Protein AF-0000000069707428 (afdb_homodimer)

Structure (mmCIF, N/CA/C/O backbone):
data_AF-0000000069707428-model_v1
#
loop_
_entity.id
_entity.type
_entity.pdbx_description
1 polymer 'Uncharacterized protein'
#
loop_
_atom_site.group_PDB
_atom_site.id
_atom_site.type_symbol
_atom_site.label_atom_id
_atom_site.label_alt_id
_atom_site.label_comp_id
_atom_site.label_asym_id
_atom_site.label_entity_id
_atom_site.label_seq_id
_atom_site.pdbx_PDB_ins_code
_atom_site.Cartn_x
_atom_site.Cartn_y
_atom_site.Cartn_z
_atom_site.occupancy
_atom_site.B_iso_or_equiv
_atom_site.auth_seq_id
_atom_site.auth_comp_id
_atom_site.auth_asym_id
_atom_site.auth_atom_id
_atom_site.pdbx_PDB_model_num
ATOM 1 N N . MET A 1 1 ? 68.875 -2.529 43.781 1 22.25 1 MET A N 1
ATOM 2 C CA . MET A 1 1 ? 69.125 -1.331 44.562 1 22.25 1 MET A CA 1
ATOM 3 C C . MET A 1 1 ? 68 -0.33 44.406 1 22.25 1 MET A C 1
ATOM 5 O O . MET A 1 1 ? 67.812 0.544 45.25 1 22.25 1 MET A O 1
ATOM 9 N N . ILE A 1 2 ? 67.375 -0.264 43.25 1 23.52 2 ILE A N 1
ATOM 10 C CA . ILE A 1 2 ? 66.5 0.884 43 1 23.52 2 ILE A CA 1
ATOM 11 C C . ILE A 1 2 ? 65.25 0.774 43.844 1 23.52 2 ILE A C 1
ATOM 13 O O . ILE A 1 2 ? 64.312 1.614 43.719 1 23.52 2 ILE A O 1
ATOM 17 N N . ASP A 1 3 ? 64.938 -0.406 44.531 1 26.19 3 ASP A N 1
ATOM 18 C CA . ASP A 1 3 ? 63.781 -0.85 45.281 1 26.19 3 ASP A CA 1
ATOM 19 C C . ASP A 1 3 ? 63.531 0.03 46.5 1 26.19 3 ASP A C 1
ATOM 21 O O . ASP A 1 3 ? 62.531 -0.124 47.219 1 26.19 3 ASP A O 1
ATOM 25 N N . LEU A 1 4 ? 64.625 0.738 46.969 1 23.59 4 LEU A N 1
ATOM 26 C CA . LEU A 1 4 ? 64.688 1.21 48.344 1 23.59 4 LEU A CA 1
ATOM 27 C C . LEU A 1 4 ? 63.781 2.432 48.562 1 23.59 4 LEU A C 1
ATOM 29 O O . LEU A 1 4 ? 63.281 2.668 49.656 1 23.59 4 LEU A O 1
ATOM 33 N N . LEU A 1 5 ? 63.812 3.479 47.688 1 20.69 5 LEU A N 1
ATOM 34 C CA . LEU A 1 5 ? 63.625 4.844 48.188 1 20.69 5 LEU A CA 1
ATOM 35 C C . LEU A 1 5 ? 62.156 5.145 48.406 1 20.69 5 LEU A C 1
ATOM 37 O O . LEU A 1 5 ? 61.781 6.242 48.844 1 20.69 5 LEU A O 1
ATOM 41 N N . LEU A 1 6 ? 61.156 4.492 47.781 1 21.31 6 LEU A N 1
ATOM 42 C CA . LEU A 1 6 ? 59.844 5.125 47.656 1 21.31 6 LEU A CA 1
ATOM 43 C C . LEU A 1 6 ? 59.062 5.062 48.938 1 21.31 6 LEU A C 1
ATOM 45 O O . LEU A 1 6 ? 57.875 5.387 49 1 21.31 6 LEU A O 1
ATOM 49 N N . ARG A 1 7 ? 59.562 4.371 50 1 24.47 7 ARG A N 1
ATOM 50 C CA . ARG A 1 7 ? 58.781 3.957 51.156 1 24.47 7 ARG A CA 1
ATOM 51 C C . ARG A 1 7 ? 58.438 5.152 52.031 1 24.47 7 ARG A C 1
ATOM 53 O O . ARG A 1 7 ? 57.688 5.02 53 1 24.47 7 ARG A O 1
ATOM 60 N N . ALA A 1 8 ? 59.219 6.223 52.219 1 22.08 8 ALA A N 1
ATOM 61 C CA . ALA A 1 8 ? 59.344 6.953 53.469 1 22.08 8 ALA A CA 1
ATOM 62 C C . ALA A 1 8 ? 58.219 7.988 53.594 1 22.08 8 ALA A C 1
ATOM 64 O O . ALA A 1 8 ? 58.031 8.594 54.656 1 22.08 8 ALA A O 1
ATOM 65 N N . PHE A 1 9 ? 57.812 8.773 52.562 1 24.62 9 PHE A N 1
ATOM 66 C CA . PHE A 1 9 ? 57.344 10.117 52.844 1 24.62 9 PHE A CA 1
ATOM 67 C C . PHE A 1 9 ? 55.969 10.086 53.5 1 24.62 9 PHE A C 1
ATOM 69 O O . PHE A 1 9 ? 55 9.555 52.906 1 24.62 9 PHE A O 1
ATOM 76 N N . ALA A 1 10 ? 55.906 10.086 54.875 1 24.17 10 ALA A N 1
ATOM 77 C CA . ALA A 1 10 ? 54.781 10.117 55.844 1 24.17 10 ALA A CA 1
ATOM 78 C C . ALA A 1 10 ? 53.938 11.352 55.625 1 24.17 10 ALA A C 1
ATOM 80 O O . ALA A 1 10 ? 54.375 12.477 55.812 1 24.17 10 ALA A O 1
ATOM 81 N N . PRO A 1 11 ? 52.969 11.352 54.625 1 26.92 11 PRO A N 1
ATOM 82 C CA . PRO A 1 11 ? 52.281 12.617 54.281 1 26.92 11 PRO A CA 1
ATOM 83 C C . PRO A 1 11 ? 51.531 13.211 55.469 1 26.92 11 PRO A C 1
ATOM 85 O O . PRO A 1 11 ? 50.938 12.469 56.25 1 26.92 11 PRO A O 1
ATOM 88 N N . THR A 1 12 ? 52 14.336 56.094 1 28.03 12 THR A N 1
ATOM 89 C CA . THR A 1 12 ? 51.438 15.289 57.062 1 28.03 12 THR A CA 1
ATOM 90 C C . THR A 1 12 ? 50 15.656 56.688 1 28.03 12 THR A C 1
ATOM 92 O O . THR A 1 12 ? 49.688 15.742 55.5 1 28.03 12 THR A O 1
ATOM 95 N N . CYS A 1 13 ? 49.031 15.578 57.656 1 28.53 13 CYS A N 1
ATOM 96 C CA . CYS A 1 13 ? 47.594 15.773 57.75 1 28.53 13 CYS A CA 1
ATOM 97 C C . CYS A 1 13 ? 47.188 17.141 57.219 1 28.53 13 CYS A C 1
ATOM 99 O O . CYS A 1 13 ? 47.219 18.125 57.969 1 28.53 13 CYS A O 1
ATOM 101 N N . ILE A 1 14 ? 47.688 17.719 56.156 1 30.12 14 ILE A N 1
ATOM 102 C CA . ILE A 1 14 ? 47.219 18.984 55.625 1 30.12 14 ILE A CA 1
ATOM 103 C C . ILE A 1 14 ? 45.719 18.969 55.531 1 30.12 14 ILE A C 1
ATOM 105 O O . ILE A 1 14 ? 45.125 18 55.031 1 30.12 14 ILE A O 1
ATOM 109 N N . GLN A 1 15 ? 44.969 20.047 56.156 1 28.48 15 GLN A N 1
ATOM 110 C CA . GLN A 1 15 ? 43.594 20.438 56.469 1 28.48 15 GLN A CA 1
ATOM 111 C C . GLN A 1 15 ? 42.688 20.344 55.25 1 28.48 15 GLN A C 1
ATOM 113 O O . GLN A 1 15 ? 43.031 20.844 54.188 1 28.48 15 GLN A O 1
ATOM 118 N N . ALA A 1 16 ? 41.594 19.562 55.281 1 36.66 16 ALA A N 1
ATOM 119 C CA . ALA A 1 16 ? 40.5 19.141 54.438 1 36.66 16 ALA A CA 1
ATOM 120 C C . ALA A 1 16 ? 39.75 20.359 53.875 1 36.66 16 ALA A C 1
ATOM 122 O O . ALA A 1 16 ? 38.875 20.219 53.031 1 36.66 16 ALA A O 1
ATOM 123 N N . ASP A 1 17 ? 39.969 21.516 54.594 1 38.62 17 ASP A N 1
ATOM 124 C CA . ASP A 1 17 ? 39.156 22.672 54.25 1 38.62 17 ASP A CA 1
ATOM 125 C C . ASP A 1 17 ? 39.469 23.172 52.844 1 38.62 17 ASP A C 1
ATOM 127 O O . ASP A 1 17 ? 38.594 23.688 52.156 1 38.62 17 ASP A O 1
ATOM 131 N N . ASN A 1 18 ? 40.75 23.094 52.5 1 47.03 18 ASN A N 1
ATOM 132 C CA . ASN A 1 18 ? 41.125 23.703 51.219 1 47.03 18 ASN A CA 1
ATOM 133 C C . ASN A 1 18 ? 40.594 22.906 50.031 1 47.03 18 ASN A C 1
ATOM 135 O O . ASN A 1 18 ? 40.594 23.391 48.906 1 47.03 18 ASN A O 1
ATOM 139 N N . HIS A 1 19 ? 40.281 21.672 50.312 1 52.06 19 HIS A N 1
ATOM 140 C CA . HIS A 1 19 ? 39.844 20.844 49.188 1 52.06 19 HIS A CA 1
ATOM 141 C C . HIS A 1 19 ? 38.375 21.141 48.844 1 52.06 19 HIS A C 1
ATOM 143 O O . HIS A 1 19 ? 38 21.062 47.656 1 52.06 19 HIS A O 1
ATOM 149 N N . ILE A 1 20 ? 37.656 21.656 49.938 1 56.5 20 ILE A N 1
ATOM 150 C CA . ILE A 1 20 ? 36.281 21.984 49.688 1 56.5 20 ILE A CA 1
ATOM 151 C C . ILE A 1 20 ? 36.188 23.25 48.812 1 56.5 20 ILE A C 1
ATOM 153 O O . ILE A 1 20 ? 35.375 23.344 47.906 1 56.5 20 ILE A O 1
ATOM 157 N N . GLY A 1 21 ? 37.156 24.094 49.031 1 55.97 21 GLY A N 1
ATOM 158 C CA . GLY A 1 21 ? 37.188 25.328 48.25 1 55.97 21 GLY A CA 1
ATOM 159 C C . GLY A 1 21 ? 37.562 25.094 46.781 1 55.97 21 GLY A C 1
ATOM 160 O O . GLY A 1 21 ? 36.969 25.703 45.906 1 55.97 21 GLY A O 1
ATOM 161 N N . ILE A 1 22 ? 38.438 24.156 46.625 1 62.44 22 ILE A N 1
ATOM 162 C CA . ILE A 1 22 ? 38.875 23.875 45.25 1 62.44 22 ILE A CA 1
ATOM 163 C C . ILE A 1 22 ? 37.781 23.109 44.531 1 62.44 22 ILE A C 1
ATOM 165 O O . ILE A 1 22 ? 37.5 23.391 43.344 1 62.44 22 ILE A O 1
ATOM 169 N N . PHE A 1 23 ? 37.156 22.234 45.281 1 61.94 23 PHE A N 1
ATOM 170 C CA . PHE A 1 23 ? 36.062 21.484 44.656 1 61.94 23 PHE A CA 1
ATOM 171 C C . PHE A 1 23 ? 34.906 22.406 44.312 1 61.94 23 PHE A C 1
ATOM 173 O O . PHE A 1 23 ? 34.281 22.281 43.25 1 61.94 23 PHE A O 1
ATOM 180 N N . SER A 1 24 ? 34.656 23.391 45.219 1 64.19 24 SER A N 1
ATOM 181 C CA . SER A 1 24 ? 33.594 24.359 44.938 1 64.19 24 SER A CA 1
ATOM 182 C C . SER A 1 24 ? 33.969 25.266 43.781 1 64.19 24 SER A C 1
ATOM 184 O O . SER A 1 24 ? 33.125 25.594 42.938 1 64.19 24 SER A O 1
ATOM 186 N N . PHE A 1 25 ? 35.188 25.562 43.75 1 63.62 25 PHE A N 1
ATOM 187 C CA . PHE A 1 25 ? 35.625 26.438 42.688 1 63.62 25 PHE A CA 1
ATOM 188 C C . PHE A 1 25 ? 35.625 25.688 41.344 1 63.62 25 PHE A C 1
ATOM 190 O O . PHE A 1 25 ? 35.25 26.25 40.312 1 63.62 25 PHE A O 1
ATOM 197 N N . VAL A 1 26 ? 36.031 24.438 41.312 1 64.12 26 VAL A N 1
ATOM 198 C CA . VAL A 1 26 ? 36 23.641 40.094 1 64.12 26 VAL A CA 1
ATOM 199 C C . VAL A 1 26 ? 34.562 23.375 39.656 1 64.12 26 VAL A C 1
ATOM 201 O O . VAL A 1 26 ? 34.25 23.438 38.469 1 64.12 26 VAL A O 1
ATOM 204 N N . PHE A 1 27 ? 33.781 23.141 40.625 1 65.12 27 PHE A N 1
ATOM 205 C CA . PHE A 1 27 ? 32.375 22.922 40.312 1 65.12 27 PHE A CA 1
ATOM 206 C C . PHE A 1 27 ? 31.734 24.188 39.781 1 65.12 27 PHE A C 1
ATOM 208 O O . PHE A 1 27 ? 31 24.141 38.781 1 65.12 27 PHE A O 1
ATOM 215 N N . LEU A 1 28 ? 31.984 25.328 40.406 1 62.19 28 LEU A N 1
ATOM 216 C CA . LEU A 1 28 ? 31.484 26.609 39.906 1 62.19 28 LEU A CA 1
ATOM 217 C C . LEU A 1 28 ? 32.062 26.922 38.531 1 62.19 28 LEU A C 1
ATOM 219 O O . LEU A 1 28 ? 31.375 27.453 37.688 1 62.19 28 LEU A O 1
ATOM 223 N N . TYR A 1 29 ? 33.25 26.547 38.344 1 58.84 29 TYR A N 1
ATOM 224 C CA . TYR A 1 29 ? 33.938 26.75 37.062 1 58.84 29 TYR A CA 1
ATOM 225 C C . TYR A 1 29 ? 33.312 25.859 36 1 58.84 29 TYR A C 1
ATOM 227 O O . TYR A 1 29 ? 33.094 26.297 34.875 1 58.84 29 TYR A O 1
ATOM 235 N N . LEU A 1 30 ? 33 24.641 36.312 1 58.66 30 LEU A N 1
ATOM 236 C CA . LEU A 1 30 ? 32.344 23.734 35.375 1 58.66 30 LEU A CA 1
ATOM 237 C C . LEU A 1 30 ? 30.938 24.188 35.062 1 58.66 30 LEU A C 1
ATOM 239 O O . LEU A 1 30 ? 30.5 24.109 33.906 1 58.66 30 LEU A O 1
ATOM 243 N N . ILE A 1 31 ? 30.266 24.656 36 1 59.88 31 ILE A N 1
ATOM 244 C CA . ILE A 1 31 ? 28.938 25.234 35.781 1 59.88 31 ILE A CA 1
ATOM 245 C C . ILE A 1 31 ? 29.062 26.484 34.906 1 59.88 31 ILE A C 1
ATOM 247 O O . ILE A 1 31 ? 28.266 26.688 34 1 59.88 31 ILE A O 1
ATOM 251 N N . ALA A 1 32 ? 30.031 27.328 35.219 1 58.47 32 ALA A N 1
ATOM 252 C CA . ALA A 1 32 ? 30.281 28.547 34.438 1 58.47 32 ALA A CA 1
ATOM 253 C C . ALA A 1 32 ? 30.688 28.188 33 1 58.47 32 ALA A C 1
ATOM 255 O O . ALA A 1 32 ? 30.219 28.812 32.031 1 58.47 32 ALA A O 1
ATOM 256 N N . LEU A 1 33 ? 31.516 27.203 32.812 1 57.53 33 LEU A N 1
ATOM 257 C CA . LEU A 1 33 ? 31.938 26.766 31.469 1 57.53 33 LEU A CA 1
ATOM 258 C C . LEU A 1 33 ? 30.75 26.172 30.703 1 57.53 33 LEU A C 1
ATOM 260 O O . LEU A 1 33 ? 30.609 26.406 29.5 1 57.53 33 LEU A O 1
ATOM 264 N N . ASN A 1 34 ? 29.953 25.391 31.391 1 58.38 34 ASN A N 1
ATOM 265 C CA . ASN A 1 34 ? 28.75 24.875 30.75 1 58.38 34 ASN A CA 1
ATOM 266 C C . ASN A 1 34 ? 27.781 26 30.375 1 58.38 34 ASN A C 1
ATOM 268 O O . ASN A 1 34 ? 27.156 25.953 29.312 1 58.38 34 ASN A O 1
ATOM 272 N N . SER A 1 35 ? 27.734 26.938 31.234 1 60.41 35 SER A N 1
ATOM 273 C CA . SER A 1 35 ? 26.891 28.094 30.953 1 60.41 35 SER A CA 1
ATOM 274 C C . SER A 1 35 ? 27.453 28.906 29.781 1 60.41 35 SER A C 1
ATOM 276 O O . SER A 1 35 ? 26.703 29.375 28.922 1 60.41 35 SER A O 1
ATOM 278 N N . PHE A 1 36 ? 28.797 29.062 29.766 1 62 36 PHE A N 1
ATOM 279 C CA . P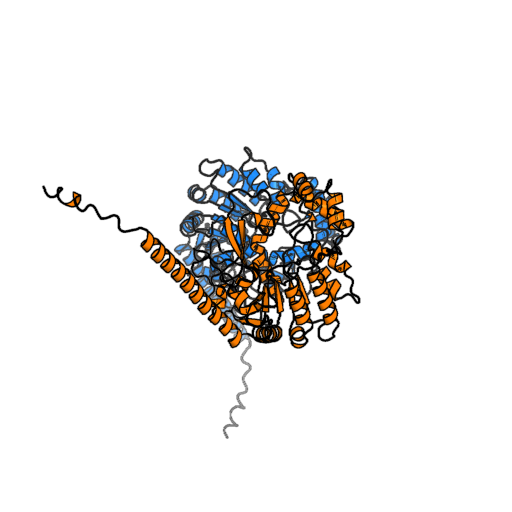HE A 1 36 ? 29.422 29.797 28.672 1 62 36 PHE A CA 1
ATOM 280 C C . PHE A 1 36 ? 29.297 29.047 27.359 1 62 36 PHE A C 1
ATOM 282 O O . PHE A 1 36 ? 29.047 29.641 26.312 1 62 36 PHE A O 1
ATOM 289 N N . GLY A 1 37 ? 29.5 27.75 27.391 1 66 37 GLY A N 1
ATOM 290 C CA . GLY A 1 37 ? 29.312 26.922 26.203 1 66 37 GLY A CA 1
ATOM 291 C C . GLY A 1 37 ? 27.891 26.984 25.656 1 66 37 GLY A C 1
ATOM 292 O O . GLY A 1 37 ? 27.703 27.094 24.453 1 66 37 GLY A O 1
ATOM 293 N N . GLN A 1 38 ? 27.047 26.984 26.531 1 74.38 38 GLN A N 1
ATOM 294 C CA . GLN A 1 38 ? 25.656 27.078 26.125 1 74.38 38 GLN A CA 1
ATOM 295 C C . GLN A 1 38 ? 25.328 28.453 25.547 1 74.38 38 GLN A C 1
ATOM 297 O O . GLN A 1 38 ? 24.578 28.562 24.578 1 74.38 38 GLN A O 1
ATOM 302 N N . GLN A 1 39 ? 25.953 29.453 26.109 1 81.5 39 GLN A N 1
ATOM 303 C CA . GLN A 1 39 ? 25.719 30.797 25.609 1 81.5 39 GLN A CA 1
ATOM 304 C C . GLN A 1 39 ? 26.312 30.969 24.203 1 81.5 39 GLN A C 1
ATOM 306 O O . GLN A 1 39 ? 25.703 31.609 23.344 1 81.5 39 GLN A O 1
ATOM 311 N N . ASP A 1 40 ? 27.453 30.359 24 1 85.62 40 ASP A N 1
ATOM 312 C CA . ASP A 1 40 ? 28.062 30.406 22.688 1 85.62 40 ASP A CA 1
ATOM 313 C C . ASP A 1 40 ? 27.219 29.656 21.656 1 85.62 40 ASP A C 1
ATOM 315 O O . ASP A 1 40 ? 27.031 30.141 20.531 1 85.62 40 ASP A O 1
ATOM 319 N N . ASP A 1 41 ? 26.703 28.609 22.047 1 91.38 41 ASP A N 1
ATOM 320 C CA . ASP A 1 41 ? 25.844 27.844 21.141 1 91.38 41 ASP A CA 1
ATOM 321 C C . ASP A 1 41 ? 24.547 28.594 20.844 1 91.38 41 ASP A C 1
ATOM 323 O O . ASP A 1 41 ? 24.094 28.625 19.688 1 91.38 41 ASP A O 1
ATOM 327 N N . LEU A 1 42 ? 24.047 29.219 21.844 1 96.19 42 LEU A N 1
ATOM 328 C CA . LEU A 1 42 ? 22.828 30 21.656 1 96.19 42 LEU A CA 1
ATOM 329 C C . LEU A 1 42 ? 23.062 31.109 20.625 1 96.19 42 LEU A C 1
ATOM 331 O O . LEU A 1 42 ? 22.203 31.344 19.766 1 96.19 42 LEU A O 1
ATOM 335 N N . LYS A 1 43 ? 24.141 31.75 20.688 1 96.19 43 LYS A N 1
ATOM 336 C CA . LYS A 1 43 ? 24.469 32.812 19.75 1 96.19 43 LYS A CA 1
ATOM 337 C C . LYS A 1 43 ? 24.5 32.312 18.312 1 96.19 43 LYS A C 1
ATOM 339 O O . LYS A 1 43 ? 24.141 33.031 17.391 1 96.19 43 LYS A O 1
ATOM 344 N N . LYS A 1 44 ? 24.938 31.141 18.141 1 96.94 44 LYS A N 1
ATOM 345 C CA . LYS A 1 44 ? 24.984 30.562 16.812 1 96.94 44 LYS A CA 1
ATOM 346 C C . LYS A 1 44 ? 23.578 30.391 16.234 1 96.94 44 LYS A C 1
ATOM 348 O O . LYS A 1 44 ? 23.344 30.656 15.047 1 96.94 44 LYS A O 1
ATOM 353 N N . PHE A 1 45 ? 22.734 29.938 17.047 1 98.06 45 PHE A N 1
ATOM 354 C CA . PHE A 1 45 ? 21.344 29.781 16.625 1 98.06 45 PHE A CA 1
ATOM 355 C C . PHE A 1 45 ? 20.719 31.141 16.312 1 98.06 45 PHE A C 1
ATOM 357 O O . PHE A 1 45 ? 20.031 31.297 15.305 1 98.06 45 PHE A O 1
ATOM 364 N N . GLU A 1 46 ? 20.984 32.094 17.172 1 97.75 46 GLU A N 1
ATOM 365 C CA . GLU A 1 46 ? 20.469 33.438 16.953 1 97.75 46 GLU A CA 1
ATOM 366 C C . GLU A 1 46 ? 21.016 34.031 15.656 1 97.75 46 GLU A C 1
ATOM 368 O O . GLU A 1 46 ? 20.266 34.656 14.891 1 97.75 46 GLU A O 1
ATOM 373 N N . LYS A 1 47 ? 22.25 33.812 15.43 1 97.06 47 LYS A N 1
ATOM 374 C CA . LYS A 1 47 ? 22.875 34.281 14.195 1 97.06 47 LYS A CA 1
ATOM 375 C C . LYS A 1 47 ? 22.234 33.625 12.969 1 97.06 47 LYS A C 1
ATOM 377 O O . LYS A 1 47 ? 22.062 34.281 11.938 1 97.06 47 LYS A O 1
ATOM 382 N N . ALA A 1 48 ? 21.953 32.375 13.062 1 97.62 48 ALA A N 1
ATOM 383 C CA . ALA A 1 48 ? 21.312 31.672 11.953 1 97.62 48 ALA A CA 1
ATOM 384 C C . ALA A 1 48 ? 19.953 32.281 11.641 1 97.62 48 ALA A C 1
ATOM 386 O O . ALA A 1 48 ? 19.609 32.469 10.469 1 97.62 48 ALA A O 1
ATOM 387 N N . ILE A 1 49 ? 19.188 32.594 12.664 1 98.06 49 ILE A N 1
ATOM 388 C CA . ILE A 1 49 ? 17.891 33.219 12.477 1 98.06 49 ILE A CA 1
ATOM 389 C C . ILE A 1 49 ? 18.047 34.562 11.766 1 98.06 49 ILE A C 1
ATOM 391 O O . ILE A 1 49 ? 17.328 34.844 10.797 1 98.06 49 ILE A O 1
ATOM 395 N N . HIS A 1 50 ? 19 35.312 12.227 1 96.94 50 HIS A N 1
ATOM 396 C CA . HIS A 1 50 ? 19.219 36.656 11.664 1 96.94 50 HIS A CA 1
ATOM 397 C C . HIS A 1 50 ? 19.672 36.562 10.211 1 96.94 50 HIS A C 1
ATOM 399 O O . HIS A 1 50 ? 19.266 37.375 9.383 1 96.94 50 HIS A O 1
ATOM 405 N N . LYS A 1 51 ? 20.438 35.625 9.969 1 96.69 51 LYS A N 1
ATOM 406 C CA . LYS A 1 51 ? 21.047 35.5 8.648 1 96.69 51 LYS A CA 1
ATOM 407 C C . LYS A 1 51 ? 20.094 34.875 7.641 1 96.69 51 LYS A C 1
ATOM 409 O O . LYS A 1 51 ? 20.047 35.281 6.48 1 96.69 51 LYS A O 1
ATOM 414 N N . PHE A 1 52 ? 19.375 33.875 8.062 1 96.75 52 PHE A N 1
ATOM 415 C CA . PHE A 1 52 ? 18.656 33.062 7.094 1 96.75 52 PHE A CA 1
ATOM 416 C C . PHE A 1 52 ? 17.156 33.188 7.27 1 96.75 52 PHE A C 1
ATOM 418 O O . PHE A 1 52 ? 16.375 32.812 6.391 1 96.75 52 PHE A O 1
ATOM 425 N N . GLY A 1 53 ? 16.688 33.719 8.383 1 97.06 53 GLY A N 1
ATOM 426 C CA . GLY A 1 53 ? 15.273 33.781 8.695 1 97.06 53 GLY A CA 1
ATOM 427 C C . GLY A 1 53 ? 14.508 34.719 7.801 1 97.06 53 GLY A C 1
ATOM 428 O O . GLY A 1 53 ? 15.008 35.812 7.461 1 97.06 53 GLY A O 1
ATOM 429 N N . THR A 1 54 ? 13.383 34.25 7.363 1 97.19 54 THR A N 1
ATOM 430 C CA . THR A 1 54 ? 12.445 35.062 6.602 1 97.19 54 THR A CA 1
ATOM 431 C C . THR A 1 54 ? 11.031 34.906 7.148 1 97.19 54 THR A C 1
ATOM 433 O O . THR A 1 54 ? 10.727 33.938 7.84 1 97.19 54 THR A O 1
ATOM 436 N N . LYS A 1 55 ? 10.195 35.938 6.859 1 97.94 55 LYS A N 1
ATOM 437 C CA . LYS A 1 55 ? 8.797 35.781 7.258 1 97.94 55 LYS A CA 1
ATOM 438 C C . LYS A 1 55 ? 8.203 34.5 6.711 1 97.94 55 LYS A C 1
ATOM 440 O O . LYS A 1 55 ? 8.383 34.156 5.535 1 97.94 55 LYS A O 1
ATOM 445 N N . PRO A 1 56 ? 7.465 33.781 7.504 1 98.56 56 PRO A N 1
ATOM 446 C CA . PRO A 1 56 ? 6.996 32.469 7.121 1 98.56 56 PRO A CA 1
ATOM 447 C C . PRO A 1 56 ? 6.25 32.469 5.793 1 98.56 56 PRO A C 1
ATOM 449 O O . PRO A 1 56 ? 6.488 31.578 4.949 1 98.56 56 PRO A O 1
ATOM 452 N N . MET A 1 57 ? 5.395 33.438 5.586 1 98.25 57 MET A N 1
ATOM 453 C CA . MET A 1 57 ? 4.621 33.469 4.352 1 98.25 57 MET A CA 1
ATOM 454 C C . MET A 1 57 ? 5.527 33.688 3.145 1 98.25 57 MET A C 1
ATOM 456 O O . MET A 1 57 ? 5.355 33.031 2.113 1 98.25 57 MET A O 1
ATOM 460 N N . ASP A 1 58 ? 6.469 34.562 3.238 1 98.06 58 ASP A N 1
ATOM 461 C CA . ASP A 1 58 ? 7.453 34.781 2.18 1 98.06 58 ASP A CA 1
ATOM 462 C C . ASP A 1 58 ? 8.289 33.5 1.951 1 98.06 58 ASP A C 1
ATOM 464 O O . ASP A 1 58 ? 8.586 33.156 0.809 1 98.06 58 ASP A O 1
ATOM 468 N N . TYR A 1 59 ? 8.609 32.906 3.035 1 98.38 59 TYR A N 1
ATOM 469 C CA . TYR A 1 59 ? 9.398 31.688 2.994 1 98.38 59 TYR A CA 1
ATOM 470 C C . TYR A 1 59 ? 8.68 30.609 2.188 1 98.38 59 TYR A C 1
ATOM 472 O O . TYR A 1 59 ? 9.258 30.047 1.259 1 98.38 59 TYR A O 1
ATOM 480 N N . VAL A 1 60 ? 7.473 30.406 2.459 1 98.62 60 VAL A N 1
ATOM 481 C CA . VAL A 1 60 ? 6.676 29.391 1.801 1 98.62 60 VAL A CA 1
ATOM 482 C C . VAL A 1 60 ? 6.457 29.75 0.336 1 98.62 60 VAL A C 1
ATOM 484 O O . VAL A 1 60 ? 6.539 28.906 -0.549 1 98.62 60 VAL A O 1
ATOM 487 N N . THR A 1 61 ? 6.207 31.031 0.083 1 98.12 61 THR A N 1
ATOM 488 C CA . THR A 1 61 ? 6.039 31.5 -1.289 1 98.12 61 THR A CA 1
ATOM 489 C C . THR A 1 61 ? 7.281 31.188 -2.121 1 98.12 61 THR A C 1
ATOM 491 O O . THR A 1 61 ? 7.18 30.656 -3.227 1 98.12 61 THR A O 1
ATOM 494 N N . ASN A 1 62 ? 8.367 31.469 -1.53 1 97.81 62 ASN A N 1
ATOM 495 C CA . ASN A 1 62 ? 9.625 31.219 -2.219 1 97.81 62 ASN A CA 1
ATOM 496 C C . ASN A 1 62 ? 9.867 29.734 -2.438 1 97.81 62 ASN A C 1
ATOM 498 O O . ASN A 1 62 ? 10.312 29.312 -3.512 1 97.81 62 ASN A O 1
ATOM 502 N N . ARG A 1 63 ? 9.57 28.953 -1.469 1 97.62 63 ARG A N 1
ATOM 503 C CA . ARG A 1 63 ? 9.812 27.516 -1.575 1 97.62 63 ARG A CA 1
ATOM 504 C C . ARG A 1 63 ? 8.844 26.859 -2.555 1 97.62 63 ARG A C 1
ATOM 506 O O . ARG A 1 63 ? 9.195 25.906 -3.246 1 97.62 63 ARG A O 1
ATOM 513 N N . LEU A 1 64 ? 7.688 27.391 -2.619 1 97.12 64 LEU A N 1
ATOM 514 C CA . LEU A 1 64 ? 6.707 26.875 -3.578 1 97.12 64 LEU A CA 1
ATOM 515 C C . LEU A 1 64 ? 7.141 27.188 -5.008 1 97.12 64 LEU A C 1
ATOM 517 O O . LEU A 1 64 ? 6.789 26.453 -5.938 1 97.12 64 LEU A O 1
ATOM 521 N N . GLU A 1 65 ? 7.891 28.25 -5.203 1 95.75 65 GLU A N 1
ATOM 522 C CA . GLU A 1 65 ? 8.43 28.594 -6.516 1 95.75 65 GLU A CA 1
ATOM 523 C C . GLU A 1 65 ? 9.5 27.594 -6.945 1 95.75 65 GLU A C 1
ATOM 525 O O . GLU A 1 65 ? 9.602 27.25 -8.125 1 95.75 65 GLU A O 1
ATOM 530 N N . LYS A 1 66 ? 10.133 27.031 -6.008 1 95.75 66 LYS A N 1
ATOM 531 C CA . LYS A 1 66 ? 11.312 26.219 -6.301 1 95.75 66 LYS A CA 1
ATOM 532 C C . LYS A 1 66 ? 10.969 24.734 -6.277 1 95.75 66 LYS A C 1
ATOM 534 O O . LYS A 1 66 ? 11.719 23.906 -6.812 1 95.75 66 LYS A O 1
ATOM 539 N N . SER A 1 67 ? 9.953 24.391 -5.582 1 97.25 67 SER A N 1
ATOM 540 C CA . SER A 1 67 ? 9.539 23 -5.445 1 97.25 67 SER A CA 1
ATOM 541 C C . SER A 1 67 ? 8.117 22.781 -5.953 1 97.25 67 SER A C 1
ATOM 543 O O . SER A 1 67 ? 7.301 23.703 -5.926 1 97.25 67 SER A O 1
ATOM 545 N N . ASP A 1 68 ? 7.871 21.594 -6.379 1 98.31 68 ASP A N 1
ATOM 546 C CA . ASP A 1 68 ? 6.547 21.281 -6.914 1 98.31 68 ASP A CA 1
ATOM 547 C C . ASP A 1 68 ? 5.582 20.891 -5.801 1 98.31 68 ASP A C 1
ATOM 549 O O . ASP A 1 68 ? 4.375 21.094 -5.918 1 98.31 68 ASP A O 1
ATOM 553 N N . LEU A 1 69 ? 6.109 20.328 -4.766 1 98.81 69 LEU A N 1
ATOM 554 C CA . LEU A 1 69 ? 5.293 19.875 -3.643 1 98.81 69 LEU A CA 1
ATOM 555 C C . LEU A 1 69 ? 5.93 20.266 -2.314 1 98.81 69 LEU A C 1
ATOM 557 O O . LEU A 1 69 ? 7.055 19.844 -2.014 1 98.81 69 LEU A O 1
ATOM 561 N N . LEU A 1 70 ? 5.254 21.078 -1.587 1 98.88 70 LEU A N 1
ATOM 562 C CA . LEU A 1 70 ? 5.652 21.312 -0.203 1 98.88 70 LEU A CA 1
ATOM 563 C C . LEU A 1 70 ? 5.008 20.297 0.731 1 98.88 70 LEU A C 1
ATOM 565 O O . LEU A 1 70 ? 3.799 20.047 0.651 1 98.88 70 LEU A O 1
ATOM 569 N N . VAL A 1 71 ? 5.781 19.656 1.554 1 98.94 71 VAL A N 1
ATOM 570 C CA . VAL A 1 71 ? 5.312 18.688 2.545 1 98.94 71 VAL A CA 1
ATOM 571 C C . VAL A 1 71 ? 5.375 19.312 3.939 1 98.94 71 VAL A C 1
ATOM 573 O O . VAL A 1 71 ? 6.461 19.578 4.457 1 98.94 71 VAL A O 1
ATOM 576 N N . PHE A 1 72 ? 4.234 19.469 4.562 1 98.88 72 PHE A N 1
ATOM 577 C CA . PHE A 1 72 ? 4.184 20.141 5.852 1 98.88 72 PHE A CA 1
ATOM 578 C C . PHE A 1 72 ? 3.992 19.125 6.98 1 98.88 72 PHE A C 1
ATOM 580 O O . PHE A 1 72 ? 3.07 18.312 6.941 1 98.88 72 PHE A O 1
ATOM 587 N N . ASP A 1 73 ? 4.852 19.172 7.906 1 98.69 73 ASP A N 1
ATOM 588 C CA . ASP A 1 73 ? 4.699 18.531 9.203 1 98.69 73 ASP A CA 1
ATOM 589 C C . ASP A 1 73 ? 4.125 19.5 10.234 1 98.69 73 ASP A C 1
ATOM 591 O O . ASP A 1 73 ? 4.812 20.422 10.68 1 98.69 73 ASP A O 1
ATOM 595 N N . ASP A 1 74 ? 2.971 19.203 10.68 1 98.06 74 ASP A N 1
ATOM 596 C CA . ASP A 1 74 ? 2.293 20.125 11.578 1 98.06 74 ASP A CA 1
ATOM 597 C C . ASP A 1 74 ? 2.83 20 13 1 98.06 74 ASP A C 1
ATOM 599 O O . ASP A 1 74 ? 2.492 20.812 13.867 1 98.06 74 ASP A O 1
ATOM 603 N N . GLY A 1 75 ? 3.643 19.016 13.234 1 94.88 75 GLY A N 1
ATOM 604 C CA . GLY A 1 75 ? 4.172 18.781 14.57 1 94.88 75 GLY A CA 1
ATOM 605 C C . GLY A 1 75 ? 3.215 18 15.461 1 94.88 75 GLY A C 1
ATOM 606 O O . GLY A 1 75 ? 3.555 16.938 15.961 1 94.88 75 GLY A O 1
ATOM 607 N N . PHE A 1 76 ? 2.018 18.562 15.617 1 94.69 76 PHE A N 1
ATOM 608 C CA . PHE A 1 76 ? 0.91 17.953 16.344 1 94.69 76 PHE A CA 1
ATOM 609 C C . PHE A 1 76 ? -0.409 18.203 15.617 1 94.69 76 PHE A C 1
ATOM 611 O O . PHE A 1 76 ? -0.782 19.344 15.367 1 94.69 76 PHE A O 1
ATOM 618 N N . HIS A 1 77 ? -1.137 17.078 15.422 1 95.31 77 HIS A N 1
ATOM 619 C CA . HIS A 1 77 ? -2.424 17.234 14.75 1 95.31 77 HIS A CA 1
ATOM 620 C C . HIS A 1 77 ? -3.344 18.172 15.523 1 95.31 77 HIS A C 1
ATOM 622 O O . HIS A 1 77 ? -4.203 18.828 14.938 1 95.31 77 HIS A O 1
ATOM 628 N N . SER A 1 78 ? -3.119 18.281 16.828 1 95.44 78 SER A N 1
ATOM 629 C CA . SER A 1 78 ? -4.008 19.062 17.688 1 95.44 78 SER A CA 1
ATOM 630 C C . SER A 1 78 ? -3.564 20.516 17.766 1 95.44 78 SER A C 1
ATOM 632 O O . SER A 1 78 ? -4.27 21.359 18.328 1 95.44 78 SER A O 1
ATOM 634 N N . ALA A 1 79 ? -2.406 20.844 17.25 1 96.31 79 ALA A N 1
ATOM 635 C CA . ALA A 1 79 ? -1.923 22.219 17.328 1 96.31 79 ALA A CA 1
ATOM 636 C C . ALA A 1 79 ? -2.771 23.141 16.453 1 96.31 79 ALA A C 1
ATOM 638 O O . ALA A 1 79 ? -3.113 22.812 15.32 1 96.31 79 ALA A O 1
ATOM 639 N N . LEU A 1 80 ? -3.047 24.297 16.953 1 98.19 80 LEU A N 1
ATOM 640 C CA . LEU A 1 80 ? -3.92 25.25 16.266 1 98.19 80 LEU A CA 1
ATOM 641 C C . LEU A 1 80 ? -3.127 26.109 15.289 1 98.19 80 LEU A C 1
ATOM 643 O O . LEU A 1 80 ? -3.564 26.328 14.156 1 98.19 80 LEU A O 1
ATOM 647 N N . GLU A 1 81 ? -1.961 26.594 15.648 1 98.12 81 GLU A N 1
ATOM 648 C CA . GLU A 1 81 ? -1.234 27.656 14.953 1 98.12 81 GLU A CA 1
ATOM 649 C C . GLU A 1 81 ? -0.847 27.219 13.539 1 98.12 81 GLU A C 1
ATOM 651 O O . GLU A 1 81 ? -0.97 27.984 12.586 1 98.12 81 GLU A O 1
ATOM 656 N N . PRO A 1 82 ? -0.375 25.984 13.359 1 98.5 82 PRO A N 1
ATOM 657 C CA . PRO A 1 82 ? -0.099 25.547 11.992 1 98.5 82 PRO A CA 1
ATOM 658 C C . PRO A 1 82 ? -1.326 25.641 11.086 1 98.5 82 PRO A C 1
ATOM 660 O O . PRO A 1 82 ? -1.208 26 9.914 1 98.5 82 PRO A O 1
ATOM 663 N N . PHE A 1 83 ? -2.447 25.406 11.594 1 98.69 83 PHE A N 1
ATOM 664 C CA . PHE A 1 83 ? -3.656 25.406 10.781 1 98.69 83 PHE A CA 1
ATOM 665 C C . PHE A 1 83 ? -4.109 26.828 10.5 1 98.69 83 PHE A C 1
ATOM 667 O O . PHE A 1 83 ? -4.629 27.125 9.414 1 98.69 83 PHE A O 1
ATOM 674 N N . ILE A 1 84 ? -3.928 27.703 11.484 1 98.62 84 ILE A N 1
ATOM 675 C CA . ILE A 1 84 ? -4.145 29.125 11.195 1 98.62 84 ILE A CA 1
ATOM 676 C C . ILE A 1 84 ? -3.221 29.562 10.062 1 98.62 84 ILE A C 1
ATOM 678 O O . ILE A 1 84 ? -3.643 30.281 9.156 1 98.62 84 ILE A O 1
ATOM 682 N N . PHE A 1 85 ? -2.027 29.094 10.086 1 98.81 85 PHE A N 1
ATOM 683 C CA . PHE A 1 85 ? -1.075 29.406 9.031 1 98.81 85 PHE A CA 1
ATOM 684 C C . PHE A 1 85 ? -1.554 28.859 7.691 1 98.81 85 PHE A C 1
ATOM 686 O O . PHE A 1 85 ? -1.489 29.547 6.672 1 98.81 85 PHE A O 1
ATOM 693 N N . TYR A 1 86 ? -2.014 27.578 7.664 1 98.81 86 TYR A N 1
ATOM 694 C CA . TYR A 1 86 ? -2.535 27 6.438 1 98.81 86 TYR A CA 1
ATOM 695 C C . TYR A 1 86 ? -3.676 27.828 5.871 1 98.81 86 TYR A C 1
ATOM 697 O O . TYR A 1 86 ? -3.742 28.062 4.66 1 98.81 86 TYR A O 1
ATOM 705 N N . GLU A 1 87 ? -4.582 28.266 6.742 1 98.75 87 GLU A N 1
ATOM 706 C CA . GLU A 1 87 ? -5.688 29.109 6.309 1 98.75 87 GLU A CA 1
ATOM 707 C C . GLU A 1 87 ? -5.176 30.391 5.648 1 98.75 87 GLU A C 1
ATOM 709 O O . GLU A 1 87 ? -5.617 30.75 4.555 1 98.75 87 GLU A O 1
ATOM 714 N N . ASP A 1 88 ? -4.246 31.016 6.297 1 98.62 88 ASP A N 1
ATOM 715 C CA . ASP A 1 88 ? -3.68 32.25 5.77 1 98.62 88 ASP A CA 1
ATOM 716 C C . ASP A 1 88 ? -2.971 32 4.438 1 98.62 88 ASP A C 1
ATOM 718 O O . ASP A 1 88 ? -3.055 32.844 3.527 1 98.62 88 ASP A O 1
ATOM 722 N N . MET A 1 89 ? -2.277 30.906 4.395 1 98.5 89 MET A N 1
ATOM 723 C CA . MET A 1 89 ? -1.561 30.531 3.178 1 98.5 89 MET A CA 1
ATOM 724 C C . MET A 1 89 ? -2.525 30.359 2.008 1 98.5 89 MET A C 1
ATOM 726 O O . MET A 1 89 ? -2.277 30.875 0.917 1 98.5 89 MET A O 1
ATOM 730 N N . ILE A 1 90 ? -3.592 29.766 2.264 1 97.75 90 ILE A N 1
ATOM 731 C CA . ILE A 1 90 ? -4.574 29.484 1.221 1 97.75 90 ILE A CA 1
ATOM 732 C C . ILE A 1 90 ? -5.297 30.781 0.84 1 97.75 90 ILE A C 1
ATOM 734 O O . ILE A 1 90 ? -5.637 30.984 -0.327 1 97.75 90 ILE A O 1
ATOM 738 N N . LYS A 1 91 ? -5.473 31.688 1.764 1 97.38 91 LYS A N 1
ATOM 739 C CA . LYS A 1 91 ? -6.102 32.969 1.506 1 97.38 91 LYS A CA 1
ATOM 740 C C . LYS A 1 91 ? -5.18 33.875 0.704 1 97.38 91 LYS A C 1
ATOM 742 O O . LYS A 1 91 ? -5.633 34.875 0.109 1 97.38 91 LYS A O 1
ATOM 747 N N . ASN A 1 92 ? -3.922 33.594 0.811 1 96.94 92 ASN A N 1
ATOM 748 C CA . ASN A 1 92 ? -2.947 34.375 0.05 1 96.94 92 ASN A CA 1
ATOM 749 C C . ASN A 1 92 ? -3.033 34.062 -1.443 1 96.94 92 ASN A C 1
ATOM 751 O O . ASN A 1 92 ? -2.676 32.969 -1.882 1 96.94 92 ASN A O 1
ATOM 755 N N . LYS A 1 93 ? -3.346 35.031 -2.246 1 95 93 LYS A N 1
ATOM 756 C CA . LYS A 1 93 ? -3.615 34.844 -3.668 1 95 93 LYS A CA 1
ATOM 757 C C . LYS A 1 93 ? -2.355 34.406 -4.414 1 95 93 LYS A C 1
ATOM 759 O O . LYS A 1 93 ? -2.428 33.625 -5.371 1 95 93 LYS A O 1
ATOM 764 N N . VAL A 1 94 ? -1.26 34.875 -3.943 1 95.44 94 VAL A N 1
ATOM 765 C CA . VAL A 1 94 ? 0.005 34.531 -4.582 1 95.44 94 VAL A CA 1
ATOM 766 C C . VAL A 1 94 ? 0.232 33.031 -4.484 1 95.44 94 VAL A C 1
ATOM 768 O O . VAL A 1 94 ? 0.725 32.406 -5.43 1 95.44 94 VAL A O 1
ATOM 771 N N . ILE A 1 95 ? -0.162 32.438 -3.424 1 96.88 95 ILE A N 1
ATOM 772 C CA . ILE A 1 95 ? 0.053 31.016 -3.18 1 96.88 95 ILE A CA 1
ATOM 773 C C . ILE A 1 95 ? -1.097 30.219 -3.781 1 96.88 95 ILE A C 1
ATOM 775 O O . ILE A 1 95 ? -0.872 29.297 -4.57 1 96.88 95 ILE A O 1
ATOM 779 N N . SER A 1 96 ? -2.307 30.562 -3.51 1 96.5 96 SER A N 1
ATOM 780 C CA . SER A 1 96 ? -3.459 29.766 -3.91 1 96.5 96 SER A CA 1
ATOM 781 C C . SER A 1 96 ? -3.57 29.672 -5.43 1 96.5 96 SER A C 1
ATOM 783 O O . SER A 1 96 ? -3.992 28.656 -5.969 1 96.5 96 SER A O 1
ATOM 785 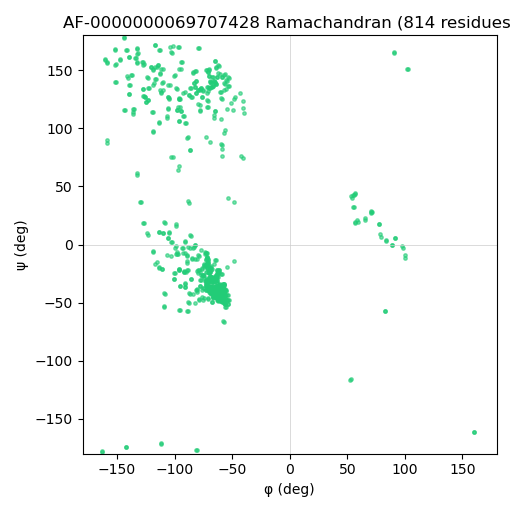N N . GLU A 1 97 ? -3.184 30.703 -6.129 1 95.5 97 GLU A N 1
ATOM 786 C CA . GLU A 1 97 ? -3.279 30.703 -7.586 1 95.5 97 GLU A CA 1
ATOM 787 C C . GLU A 1 97 ? -2.242 29.766 -8.211 1 95.5 97 GLU A C 1
ATOM 789 O O . GLU A 1 97 ? -2.387 29.359 -9.359 1 95.5 97 GLU A O 1
ATOM 794 N N . LYS A 1 98 ? -1.261 29.484 -7.453 1 95.69 98 LYS A N 1
ATOM 795 C CA . LYS A 1 98 ? -0.222 28.594 -7.953 1 95.69 98 LYS A CA 1
ATOM 796 C C . LYS A 1 98 ? -0.562 27.141 -7.656 1 95.69 98 LYS A C 1
ATOM 798 O O . LYS A 1 98 ? -0.023 26.234 -8.289 1 95.69 98 LYS A O 1
ATOM 803 N N . LEU A 1 99 ? -1.377 26.891 -6.711 1 97.69 99 LEU A N 1
ATOM 804 C CA . LEU A 1 99 ? -1.649 25.531 -6.234 1 97.69 99 LEU A CA 1
ATOM 805 C C . LEU A 1 99 ? -2.676 24.844 -7.121 1 97.69 99 LEU A C 1
ATOM 807 O O . LEU A 1 99 ? -3.664 25.453 -7.535 1 97.69 99 LEU A O 1
ATOM 811 N N . ASP A 1 100 ? -2.377 23.625 -7.43 1 97.94 100 ASP A N 1
ATOM 812 C CA . ASP A 1 100 ? -3.338 22.734 -8.078 1 97.94 100 ASP A CA 1
ATOM 813 C C . ASP A 1 100 ? -3.979 21.781 -7.062 1 97.94 100 ASP A C 1
ATOM 815 O O . ASP A 1 100 ? -5.133 21.391 -7.223 1 97.94 100 ASP A O 1
ATOM 819 N N . PHE A 1 101 ? -3.197 21.469 -6.027 1 98.56 101 PHE A N 1
ATOM 820 C CA . PHE A 1 101 ? -3.666 20.422 -5.129 1 98.56 101 PHE A CA 1
ATOM 821 C C . PHE A 1 101 ? -3.357 20.766 -3.68 1 98.56 101 PHE A C 1
ATOM 823 O O . PHE A 1 101 ? -2.301 21.328 -3.383 1 98.56 101 PHE A O 1
ATOM 830 N N . ILE A 1 102 ? -4.25 20.406 -2.826 1 98.81 102 ILE A N 1
ATOM 831 C CA . ILE A 1 102 ? -4.027 20.266 -1.391 1 98.81 102 ILE A CA 1
ATOM 832 C C . ILE A 1 102 ? -4.281 18.812 -0.965 1 98.81 102 ILE A C 1
ATOM 834 O O . ILE A 1 102 ? -5.414 18.344 -1.028 1 98.81 102 ILE A O 1
ATOM 838 N N . PHE A 1 103 ? -3.252 18.172 -0.544 1 98.88 103 PHE A N 1
ATOM 839 C CA . PHE A 1 103 ? -3.344 16.781 -0.077 1 98.88 103 PHE A CA 1
ATOM 840 C C . PHE A 1 103 ? -3.424 16.734 1.443 1 98.88 103 PHE A C 1
ATOM 842 O O . PHE A 1 103 ? -2.646 17.391 2.135 1 98.88 103 PHE A O 1
ATOM 849 N N . ILE A 1 104 ? -4.336 15.922 1.975 1 98.81 104 ILE A N 1
ATOM 850 C CA . ILE A 1 104 ? -4.512 15.844 3.422 1 98.81 104 ILE A CA 1
ATOM 851 C C . ILE A 1 104 ? -4.395 14.391 3.877 1 98.81 104 ILE A C 1
ATOM 853 O O . ILE A 1 104 ? -5.195 13.547 3.475 1 98.81 104 ILE A O 1
ATOM 857 N N . GLU A 1 105 ? -3.543 14.133 4.82 1 98.31 105 GLU A N 1
ATOM 858 C CA . GLU A 1 105 ? -3.146 12.797 5.246 1 98.31 105 GLU A CA 1
ATOM 859 C C . GLU A 1 105 ? -4.266 12.109 6.027 1 98.31 105 GLU A C 1
ATOM 861 O O . GLU A 1 105 ? -4.445 10.898 5.926 1 98.31 105 GLU A O 1
ATOM 866 N N . VAL A 1 106 ? -5.027 12.836 6.801 1 97.75 106 VAL A N 1
ATOM 867 C CA . VAL A 1 106 ? -5.898 12.219 7.793 1 97.75 106 VAL A CA 1
ATOM 868 C C . VAL A 1 106 ? -7.223 11.82 7.141 1 97.75 106 VAL A C 1
ATOM 870 O O . VAL A 1 106 ? -8.016 11.094 7.734 1 97.75 106 VAL A O 1
ATOM 873 N N . PHE A 1 107 ? -7.438 12.305 5.953 1 98.25 107 PHE A N 1
ATOM 874 C CA . PHE A 1 107 ? -8.656 11.938 5.238 1 98.25 107 PHE A CA 1
ATOM 875 C C . PHE A 1 107 ? -8.391 10.758 4.305 1 98.25 107 PHE A C 1
ATOM 877 O O . PHE A 1 107 ? -7.301 10.625 3.756 1 98.25 107 PHE A O 1
ATOM 884 N N . HIS A 1 108 ? -9.453 10.023 4.129 1 97.19 108 HIS A N 1
ATOM 885 C CA . HIS A 1 108 ? -9.297 8.734 3.463 1 97.19 108 HIS A CA 1
ATOM 886 C C . HIS A 1 108 ? -9.93 8.75 2.076 1 97.19 108 HIS A C 1
ATOM 888 O O . HIS A 1 108 ? -10.961 9.398 1.868 1 97.19 108 HIS A O 1
ATOM 894 N N . MET A 1 109 ? -9.375 7.961 1.261 1 95.62 109 MET A N 1
ATOM 895 C CA . MET A 1 109 ? -9.719 7.984 -0.16 1 95.62 109 MET A CA 1
ATOM 896 C C . MET A 1 109 ? -11.172 7.598 -0.379 1 95.62 109 MET A C 1
ATOM 898 O O . MET A 1 109 ? -11.812 8.07 -1.326 1 95.62 109 MET A O 1
ATOM 902 N N . ASP A 1 110 ? -11.727 6.777 0.468 1 94 110 ASP A N 1
ATOM 903 C CA . ASP A 1 110 ? -13.102 6.312 0.277 1 94 110 ASP A CA 1
ATOM 904 C C . ASP A 1 110 ? -14.102 7.426 0.573 1 94 110 ASP A C 1
ATOM 906 O O . ASP A 1 110 ? -15.289 7.293 0.275 1 94 110 ASP A O 1
ATOM 910 N N . THR A 1 111 ? -13.641 8.562 1.084 1 96.69 111 THR A N 1
ATOM 911 C CA . THR A 1 111 ? -14.531 9.68 1.378 1 96.69 111 THR A CA 1
ATOM 912 C C . THR A 1 111 ? -14.289 10.836 0.413 1 96.69 111 THR A C 1
ATOM 914 O O . THR A 1 111 ? -14.781 11.945 0.633 1 96.69 111 THR A O 1
ATOM 917 N N . GLN A 1 112 ? -13.508 10.57 -0.615 1 97.31 112 GLN A N 1
ATOM 918 C CA . GLN A 1 112 ? -13.172 11.617 -1.577 1 97.31 112 GLN A CA 1
ATOM 919 C C . GLN A 1 112 ? -14.438 12.211 -2.195 1 97.31 112 GLN A C 1
ATOM 921 O O . GLN A 1 112 ? -14.523 13.43 -2.395 1 97.31 112 GLN A O 1
ATOM 926 N N . ASP A 1 113 ? -15.438 11.43 -2.447 1 96.62 113 ASP A N 1
ATOM 927 C CA . ASP A 1 113 ? -16.672 11.922 -3.049 1 96.62 113 ASP A CA 1
ATOM 928 C C . ASP A 1 113 ? -17.375 12.906 -2.125 1 96.62 113 ASP A C 1
ATOM 930 O O . ASP A 1 113 ? -18.016 13.859 -2.59 1 96.62 113 ASP A O 1
ATOM 934 N N . ASN A 1 114 ? -17.312 12.625 -0.863 1 97.75 114 ASN A N 1
ATOM 935 C CA . ASN A 1 114 ? -17.875 13.547 0.108 1 97.75 114 ASN A CA 1
ATOM 936 C C . ASN A 1 114 ? -17.156 14.891 0.097 1 97.75 114 ASN A C 1
ATOM 938 O O . ASN A 1 114 ? -17.797 15.945 0.128 1 97.75 114 ASN A O 1
ATOM 942 N N . LEU A 1 115 ? -15.844 14.844 0.022 1 97.75 115 LEU A N 1
ATOM 943 C CA . LEU A 1 115 ? -15.055 16.062 -0.072 1 97.75 115 LEU A CA 1
ATOM 944 C C . LEU A 1 115 ? -15.398 16.844 -1.34 1 97.75 115 LEU A C 1
ATOM 946 O O . LEU A 1 115 ? -15.641 18.047 -1.286 1 97.75 115 LEU A O 1
ATOM 950 N N . ASP A 1 116 ? -15.453 16.125 -2.41 1 97.44 116 ASP A N 1
ATOM 951 C CA . ASP A 1 116 ? -15.766 16.75 -3.689 1 97.44 116 ASP A CA 1
ATOM 952 C C . ASP A 1 116 ? -17.156 17.375 -3.664 1 97.44 116 ASP A C 1
ATOM 954 O O . ASP A 1 116 ? -17.344 18.5 -4.152 1 97.44 116 ASP A O 1
ATOM 958 N N . ALA A 1 117 ? -18.062 16.641 -3.137 1 97.94 117 ALA A N 1
ATOM 959 C CA . ALA A 1 117 ? -19.422 17.156 -3.037 1 97.94 117 ALA A CA 1
ATOM 960 C C . ALA A 1 117 ? -19.469 18.422 -2.189 1 97.94 117 ALA A C 1
ATOM 962 O O . ALA A 1 117 ? -20.188 19.375 -2.521 1 97.94 117 ALA A O 1
ATOM 963 N N . PHE A 1 118 ? -18.781 18.5 -1.139 1 98.19 118 PHE A N 1
ATOM 964 C CA . PHE A 1 118 ? -18.734 19.672 -0.276 1 98.19 118 PHE A CA 1
ATOM 965 C C . PHE A 1 118 ? -18.234 20.891 -1.047 1 98.19 118 PHE A C 1
ATOM 967 O O . PHE A 1 118 ? -18.844 21.953 -0.998 1 98.19 118 PHE A O 1
ATOM 974 N N . PHE A 1 119 ? -17.188 20.688 -1.796 1 97.5 119 PHE A N 1
ATOM 975 C CA . PHE A 1 119 ? -16.562 21.812 -2.486 1 97.5 119 PHE A CA 1
ATOM 976 C C . PHE A 1 119 ? -17.391 22.219 -3.701 1 97.5 119 PHE A C 1
ATOM 978 O O . PHE A 1 119 ? -17.281 23.344 -4.191 1 97.5 119 PHE A O 1
ATOM 985 N N . ALA A 1 120 ? -18.203 21.328 -4.156 1 95.81 120 ALA A N 1
ATOM 986 C CA . ALA A 1 120 ? -19.047 21.609 -5.316 1 95.81 120 ALA A CA 1
ATOM 987 C C . ALA A 1 120 ? -20.375 22.219 -4.887 1 95.81 120 ALA A C 1
ATOM 989 O O . ALA A 1 120 ? -21.109 22.766 -5.715 1 95.81 120 ALA A O 1
ATOM 990 N N . ALA A 1 121 ? -20.703 22.109 -3.611 1 96.56 121 ALA A N 1
ATOM 991 C CA . ALA A 1 121 ? -22 22.562 -3.117 1 96.56 121 ALA A CA 1
ATOM 992 C C . ALA A 1 121 ? -22.125 24.078 -3.232 1 96.56 121 ALA A C 1
ATOM 994 O O . ALA A 1 121 ? -21.156 24.812 -3.012 1 96.56 121 ALA A O 1
ATOM 995 N N . PRO A 1 122 ? -23.359 24.562 -3.541 1 95.06 122 PRO A N 1
ATOM 996 C CA . PRO A 1 122 ? -23.562 26.016 -3.676 1 95.06 122 PRO A CA 1
ATOM 997 C C . PRO A 1 122 ? -23.438 26.75 -2.346 1 95.06 122 PRO A C 1
ATOM 999 O O . PRO A 1 122 ? -23.109 27.938 -2.326 1 95.06 122 PRO A O 1
ATOM 1002 N N . GLU A 1 123 ? -23.734 26.094 -1.26 1 96.69 123 GLU A N 1
ATOM 1003 C CA . GLU A 1 123 ? -23.547 26.609 0.091 1 96.69 123 GLU A CA 1
ATOM 1004 C C . GLU A 1 123 ? -22.766 25.641 0.959 1 96.69 123 GLU A C 1
ATOM 1006 O O . GLU A 1 123 ? -22.719 24.438 0.681 1 96.69 123 GLU A O 1
ATOM 1011 N N . LYS A 1 124 ? -22.188 26.266 1.956 1 96.62 124 LYS A N 1
ATOM 1012 C CA . LYS A 1 124 ? -21.438 25.391 2.865 1 96.62 124 LYS A CA 1
ATOM 1013 C C . LYS A 1 124 ? -22.375 24.438 3.604 1 96.62 124 LYS A C 1
ATOM 1015 O O . LYS A 1 124 ? -23.188 24.875 4.43 1 96.62 124 LYS A O 1
ATOM 1020 N N . ASP A 1 125 ? -22.281 23.25 3.293 1 97.69 125 ASP A N 1
ATOM 1021 C CA . ASP A 1 125 ? -23.031 22.188 3.955 1 97.69 125 ASP A CA 1
ATOM 1022 C C . ASP A 1 125 ? -22.094 21.188 4.617 1 97.69 125 ASP A C 1
ATOM 1024 O O . ASP A 1 125 ? -21.672 20.219 3.988 1 97.69 125 ASP A O 1
ATOM 1028 N N . PHE A 1 126 ? -21.891 21.359 5.879 1 98 126 PHE A N 1
ATOM 1029 C CA . PHE A 1 126 ? -20.891 20.578 6.602 1 98 126 PHE A CA 1
ATOM 1030 C C . PHE A 1 126 ? -21.359 19.141 6.77 1 98 126 PHE A C 1
ATOM 1032 O O . PHE A 1 126 ? -20.562 18.25 7.098 1 98 126 PHE A O 1
ATOM 1039 N N . SER A 1 127 ? -22.625 18.859 6.582 1 98.06 127 SER A N 1
ATOM 1040 C CA . SER A 1 127 ? -23.125 17.5 6.695 1 98.06 127 SER A CA 1
ATOM 1041 C C . SER A 1 127 ? -22.5 16.594 5.633 1 98.06 127 SER A C 1
ATOM 1043 O O . SER A 1 127 ? -22.375 15.383 5.828 1 98.06 127 SER A O 1
ATOM 1045 N N . LEU A 1 128 ? -22.016 17.172 4.566 1 98.44 128 LEU A N 1
ATOM 1046 C CA . LEU A 1 128 ? -21.359 16.438 3.486 1 98.44 128 LEU A CA 1
ATOM 1047 C C . LEU A 1 128 ? -19.984 15.922 3.93 1 98.44 128 LEU A C 1
ATOM 1049 O O . LEU A 1 128 ? -19.406 15.055 3.279 1 98.44 128 LEU A O 1
ATOM 1053 N N . LEU A 1 129 ? -19.516 16.438 5.082 1 98.69 129 LEU A N 1
ATOM 1054 C CA . LEU A 1 129 ? -18.188 16.078 5.57 1 98.69 129 LEU A CA 1
ATOM 1055 C C . LEU A 1 129 ? -18.281 15.062 6.703 1 98.69 129 LEU A C 1
ATOM 1057 O O . LEU A 1 129 ? -17.266 14.641 7.25 1 98.69 129 LEU A O 1
ATOM 1061 N N . HIS A 1 130 ? -19.5 14.625 7.055 1 98.38 130 HIS A N 1
ATOM 1062 C CA . HIS A 1 130 ? -19.656 13.711 8.18 1 98.38 130 HIS A CA 1
ATOM 1063 C C . HIS A 1 130 ? -18.766 12.484 8.031 1 98.38 130 HIS A C 1
ATOM 1065 O O . HIS A 1 130 ? -17.906 12.227 8.875 1 98.38 130 HIS A O 1
ATOM 1071 N N . GLU A 1 131 ? -18.828 11.852 6.922 1 97.25 131 GLU A N 1
ATOM 1072 C CA . GLU A 1 131 ? -18.094 10.602 6.723 1 97.25 131 GLU A CA 1
ATOM 1073 C C . GLU A 1 131 ? -16.594 10.844 6.668 1 97.25 131 GLU A C 1
ATOM 1075 O O . GLU A 1 131 ? -15.805 10.008 7.109 1 97.25 131 GLU A O 1
ATOM 1080 N N . VAL A 1 132 ? -16.219 12.016 6.16 1 98.38 132 VAL A N 1
ATOM 1081 C CA . VAL A 1 132 ? -14.805 12.391 6.078 1 98.38 132 VAL A CA 1
ATOM 1082 C C . VAL A 1 132 ? -14.188 12.391 7.477 1 98.38 132 VAL A C 1
ATOM 1084 O O . VAL A 1 132 ? -13.078 11.891 7.672 1 98.38 132 VAL A O 1
ATOM 1087 N N . PHE A 1 133 ? -14.953 12.852 8.406 1 98.19 133 PHE A N 1
ATOM 1088 C CA . PHE A 1 133 ? -14.445 12.984 9.773 1 98.19 133 PHE A CA 1
ATOM 1089 C C . PHE A 1 133 ? -14.742 11.719 10.578 1 98.19 133 PHE A C 1
ATOM 1091 O O . PHE A 1 133 ? -14.062 11.445 11.57 1 98.19 133 PHE A O 1
ATOM 1098 N N . GLN A 1 134 ? -15.734 10.93 10.211 1 97.62 134 GLN A N 1
ATOM 1099 C CA . GLN A 1 134 ? -16.141 9.734 10.945 1 97.62 134 GLN A CA 1
ATOM 1100 C C . GLN A 1 134 ? -15.188 8.57 10.656 1 97.62 134 GLN A C 1
ATOM 1102 O O . GLN A 1 134 ? -14.977 7.707 11.508 1 97.62 134 GLN A O 1
ATOM 1107 N N . ASN A 1 135 ? -14.609 8.539 9.453 1 95.38 135 ASN A N 1
ATOM 1108 C CA . ASN A 1 135 ? -13.836 7.383 9.023 1 95.38 135 ASN A CA 1
ATOM 1109 C C . ASN A 1 135 ? -12.344 7.582 9.258 1 95.38 135 ASN A C 1
ATOM 1111 O O . ASN A 1 135 ? -11.555 7.605 8.312 1 95.38 135 ASN A O 1
ATOM 1115 N N . ASP A 1 136 ? -12.039 7.621 10.484 1 94.31 136 ASP A N 1
ATOM 1116 C CA . ASP A 1 136 ? -10.633 7.68 10.867 1 94.31 136 ASP A CA 1
ATOM 1117 C C . ASP A 1 136 ? -10.141 6.328 11.383 1 94.31 136 ASP A C 1
ATOM 1119 O O . ASP A 1 136 ? -10.938 5.41 11.578 1 94.31 136 ASP A O 1
ATOM 1123 N N . TYR A 1 137 ? -8.867 6.195 11.562 1 95.12 137 TYR A N 1
ATOM 1124 C CA . TYR A 1 137 ? -8.297 4.91 11.953 1 95.12 137 TYR A CA 1
ATOM 1125 C C . TYR A 1 137 ? -8.484 4.66 13.445 1 95.12 137 TYR A C 1
ATOM 1127 O O . TYR A 1 137 ? -8.398 3.518 13.906 1 95.12 137 TYR A O 1
ATOM 1135 N N . SER A 1 138 ? -8.695 5.754 14.242 1 92.75 138 SER A N 1
ATOM 1136 C CA . SER A 1 138 ? -8.75 5.617 15.695 1 92.75 138 SER A CA 1
ATOM 1137 C C . SER A 1 138 ? -10.078 5.008 16.141 1 92.75 138 SER A C 1
ATOM 1139 O O . SER A 1 138 ? -10.18 4.457 17.234 1 92.75 138 SER A O 1
ATOM 1141 N N . GLY A 1 139 ? -11.094 5.18 15.375 1 94.31 139 GLY A N 1
ATOM 1142 C CA . GLY A 1 139 ? -12.406 4.652 15.703 1 94.31 139 GLY A CA 1
ATOM 1143 C C . GLY A 1 139 ? -13.336 5.691 16.297 1 94.31 139 GLY A C 1
ATOM 1144 O O . GLY A 1 139 ? -14.555 5.484 16.344 1 94.31 139 GLY A O 1
ATOM 1145 N N . TYR A 1 140 ? -12.844 6.859 16.625 1 94.06 140 TYR A N 1
ATOM 1146 C CA . TYR A 1 140 ? -13.633 7.84 17.359 1 94.06 140 TYR A CA 1
ATOM 1147 C C . TYR A 1 140 ? -14.07 8.977 16.453 1 94.06 140 TYR A C 1
ATOM 1149 O O . TYR A 1 140 ? -14.898 9.812 16.844 1 94.06 140 TYR A O 1
ATOM 1157 N N . GLY A 1 141 ? -13.531 8.984 15.266 1 95.56 141 GLY A N 1
ATOM 1158 C CA . GLY A 1 141 ? -13.664 10.156 14.414 1 95.56 141 GLY A CA 1
ATOM 1159 C C . GLY A 1 141 ? -12.539 11.156 14.602 1 95.56 141 GLY A C 1
ATOM 1160 O O . GLY A 1 141 ? -11.734 11.023 15.523 1 95.56 141 GLY A O 1
ATOM 1161 N N . TRP A 1 142 ? -12.438 12.039 13.703 1 96.5 142 TRP A N 1
ATOM 1162 C CA . TRP A 1 142 ? -11.398 13.07 13.742 1 96.5 142 TRP A CA 1
ATOM 1163 C C . TRP A 1 142 ? -11.93 14.352 14.367 1 96.5 142 TRP A C 1
ATOM 1165 O O . TRP A 1 142 ? -12.586 15.148 13.695 1 96.5 142 TRP A O 1
ATOM 1175 N N . PRO A 1 143 ? -11.547 14.68 15.578 1 94.88 143 PRO A N 1
ATOM 1176 C CA . PRO A 1 143 ? -12.328 15.633 16.359 1 94.88 143 PRO A CA 1
ATOM 1177 C C . PRO A 1 143 ? -11.742 17.047 16.312 1 94.88 143 PRO A C 1
ATOM 1179 O O . PRO A 1 143 ? -12.07 17.875 17.172 1 94.88 143 PRO A O 1
ATOM 1182 N N . TYR A 1 144 ? -10.867 17.422 15.445 1 96.38 144 TYR A N 1
ATOM 1183 C CA . TYR A 1 144 ? -10.188 18.703 15.5 1 96.38 144 TYR A CA 1
ATOM 1184 C C . TYR A 1 144 ? -10.883 19.734 14.617 1 96.38 144 TYR A C 1
ATOM 1186 O O . TYR A 1 144 ? -10.891 19.609 13.391 1 96.38 144 TYR A O 1
ATOM 1194 N N . GLU A 1 145 ? -11.359 20.781 15.227 1 97.06 145 GLU A N 1
ATOM 1195 C CA . GLU A 1 145 ? -12.102 21.844 14.555 1 97.06 145 GLU A CA 1
ATOM 1196 C C . GLU A 1 145 ? -11.219 22.562 13.531 1 97.06 145 GLU A C 1
ATOM 1198 O O . GLU A 1 145 ? -11.727 23.078 12.539 1 97.06 145 GLU A O 1
ATOM 1203 N N . SER A 1 146 ? -9.961 22.562 13.766 1 98.25 146 SER A N 1
ATOM 1204 C CA . SER A 1 146 ? -9.023 23.234 12.867 1 98.25 146 SER A CA 1
ATOM 1205 C C . SER A 1 146 ? -9.117 22.672 11.453 1 98.25 146 SER A C 1
ATOM 1207 O O . SER A 1 146 ? -8.977 23.422 10.477 1 98.25 146 SER A O 1
ATOM 1209 N N . TYR A 1 147 ? -9.375 21.391 11.336 1 98.5 147 TYR A N 1
ATOM 1210 C CA . TYR A 1 147 ? -9.523 20.797 10.016 1 98.5 147 TYR A CA 1
ATOM 1211 C C . TYR A 1 147 ? -10.82 21.25 9.352 1 98.5 147 TYR A C 1
ATOM 1213 O O . TYR A 1 147 ? -10.852 21.5 8.141 1 98.5 147 TYR A O 1
ATOM 1221 N N . LEU A 1 148 ? -11.836 21.344 10.117 1 98.25 148 LEU A N 1
ATOM 1222 C CA . LEU A 1 148 ? -13.102 21.859 9.602 1 98.25 148 LEU A CA 1
ATOM 1223 C C . LEU A 1 148 ? -12.953 23.312 9.141 1 98.25 148 LEU A C 1
ATOM 1225 O O . LEU A 1 148 ? -13.43 23.672 8.062 1 98.25 148 LEU A O 1
ATOM 1229 N N . ASN A 1 149 ? -12.336 24.109 9.938 1 98.5 149 ASN A N 1
ATOM 1230 C CA . ASN A 1 149 ? -12.078 25.516 9.586 1 98.5 149 ASN A CA 1
ATOM 1231 C C . ASN A 1 149 ? -11.273 25.625 8.297 1 98.5 149 ASN A C 1
ATOM 1233 O O . ASN A 1 149 ? -11.578 26.453 7.441 1 98.5 149 ASN A O 1
ATOM 1237 N N . LEU A 1 150 ? -10.258 24.797 8.195 1 98.81 150 LEU A N 1
ATOM 1238 C CA . LEU A 1 150 ? -9.438 24.812 6.988 1 98.81 150 LEU A CA 1
ATOM 1239 C C . LEU A 1 150 ? -10.273 24.5 5.758 1 98.81 150 LEU A C 1
ATOM 1241 O O . LEU A 1 150 ? -10.195 25.203 4.75 1 98.81 150 LEU A O 1
ATOM 1245 N N . LEU A 1 151 ? -11.062 23.438 5.844 1 98.75 151 LEU A N 1
ATOM 1246 C CA . LEU A 1 151 ? -11.914 23.062 4.723 1 98.75 151 LEU A CA 1
ATOM 1247 C C . LEU A 1 151 ? -12.898 24.188 4.398 1 98.75 151 LEU A C 1
ATOM 1249 O O . LEU A 1 151 ? -13.195 24.438 3.23 1 98.75 151 LEU A O 1
ATOM 1253 N N . SER A 1 152 ? -13.398 24.844 5.434 1 98.62 152 SER A N 1
ATOM 1254 C CA . SER A 1 152 ? -14.289 25.984 5.25 1 98.62 152 SER A CA 1
ATOM 1255 C C . SER A 1 152 ? -13.602 27.109 4.492 1 98.62 152 SER A C 1
ATOM 1257 O O . SER A 1 152 ? -14.188 27.688 3.568 1 98.62 152 SER A O 1
ATOM 1259 N N . VAL A 1 153 ? -12.414 27.422 4.832 1 98.56 153 VAL A N 1
ATOM 1260 C CA . VAL A 1 153 ? -11.641 28.469 4.172 1 98.56 153 VAL A CA 1
ATOM 1261 C C . VAL A 1 153 ? -11.391 28.078 2.717 1 98.56 153 VAL A C 1
ATOM 1263 O O . VAL A 1 153 ? -11.531 28.906 1.816 1 98.56 153 VAL A O 1
ATOM 1266 N N . ILE A 1 154 ? -11.039 26.828 2.49 1 98.44 154 ILE A N 1
ATOM 1267 C CA . ILE A 1 154 ? -10.797 26.359 1.129 1 98.44 154 ILE A CA 1
ATOM 1268 C C . ILE A 1 154 ? -12.078 26.484 0.303 1 98.44 154 ILE A C 1
ATOM 1270 O O . ILE A 1 154 ? -12.031 26.906 -0.856 1 98.44 154 ILE A O 1
ATOM 1274 N N . TRP A 1 155 ? -13.18 26.109 0.895 1 98.19 155 TRP A N 1
ATOM 1275 C CA . TRP A 1 155 ? -14.461 26.266 0.213 1 98.19 155 TRP A CA 1
ATOM 1276 C C . TRP A 1 155 ? -14.656 27.719 -0.231 1 98.19 155 TRP A C 1
ATOM 1278 O O . TRP A 1 155 ? -15.008 27.969 -1.384 1 98.19 155 TRP A O 1
ATOM 1288 N N . ASP A 1 156 ? -14.422 28.672 0.633 1 97.69 156 ASP A N 1
ATOM 1289 C CA . ASP A 1 156 ? -14.586 30.094 0.334 1 97.69 156 ASP A CA 1
ATOM 1290 C C . ASP A 1 156 ? -13.711 30.516 -0.846 1 97.69 156 ASP A C 1
ATOM 1292 O O . ASP A 1 156 ? -14.188 31.156 -1.781 1 97.69 156 ASP A O 1
ATOM 1296 N N . ILE A 1 157 ? -12.492 30.094 -0.814 1 96.5 157 ILE A N 1
ATOM 1297 C CA . ILE A 1 157 ? -11.531 30.562 -1.812 1 96.5 157 ILE A CA 1
ATOM 1298 C C . ILE A 1 157 ? -11.844 29.922 -3.162 1 96.5 157 ILE A C 1
ATOM 1300 O O . ILE A 1 157 ? -11.625 30.531 -4.211 1 96.5 157 ILE A O 1
ATOM 1304 N N . ARG A 1 158 ? -12.352 28.734 -3.145 1 95.62 158 ARG A N 1
ATOM 1305 C CA . ARG A 1 158 ? -12.664 28.016 -4.371 1 95.62 158 ARG A CA 1
ATOM 1306 C C . ARG A 1 158 ? -13.883 28.609 -5.066 1 95.62 158 ARG A C 1
ATOM 1308 O O . ARG A 1 158 ? -14.188 28.266 -6.207 1 95.62 158 ARG A O 1
ATOM 1315 N N . GLN A 1 159 ? -14.57 29.484 -4.383 1 91.31 159 GLN A N 1
ATOM 1316 C CA . GLN A 1 159 ? -15.672 30.188 -5.027 1 91.31 159 GLN A CA 1
ATOM 1317 C C . GLN A 1 159 ? -15.164 31.219 -6.02 1 91.31 159 GLN A C 1
ATOM 1319 O O . GLN A 1 159 ? -15.914 31.703 -6.863 1 91.31 159 GLN A O 1
ATOM 1324 N N . THR A 1 160 ? -13.93 31.5 -5.953 1 90.62 160 THR A N 1
ATOM 1325 C CA . THR A 1 160 ? -13.305 32.375 -6.934 1 90.62 160 THR A CA 1
ATOM 1326 C C . THR A 1 160 ? -13.188 31.688 -8.289 1 90.62 160 THR A C 1
ATOM 1328 O O . THR A 1 160 ? -12.719 30.547 -8.367 1 90.62 160 THR A O 1
ATOM 1331 N N . PRO A 1 161 ? -13.508 32.344 -9.359 1 88.06 161 PRO A N 1
ATOM 1332 C CA . PRO A 1 161 ? -13.555 31.703 -10.68 1 88.06 161 PRO A CA 1
ATOM 1333 C C . PRO A 1 161 ? -12.219 31.078 -11.078 1 88.06 161 PRO A C 1
ATOM 1335 O O . PRO A 1 161 ? -12.195 29.984 -11.656 1 88.06 161 PRO A O 1
ATOM 1338 N N . SER A 1 162 ? -11.148 31.688 -10.727 1 87.62 162 SER A N 1
ATOM 1339 C CA . SER A 1 162 ? -9.844 31.188 -1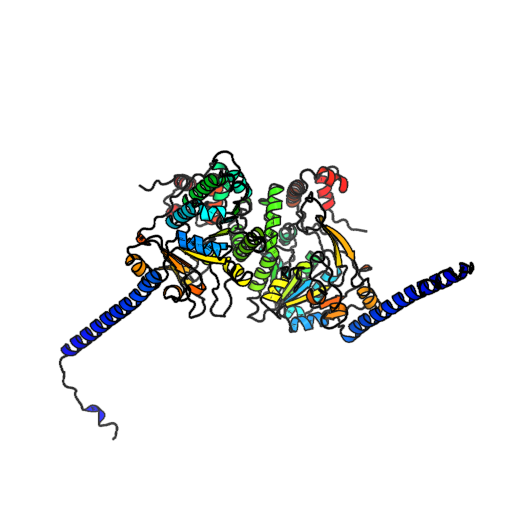1.133 1 87.62 162 SER A CA 1
ATOM 1340 C C . SER A 1 162 ? -9.484 29.906 -10.375 1 87.62 162 SER A C 1
ATOM 1342 O O . SER A 1 162 ? -8.641 29.125 -10.82 1 87.62 162 SER A O 1
ATOM 1344 N N . LEU A 1 163 ? -10.195 29.656 -9.273 1 90.25 163 LEU A N 1
ATOM 1345 C CA . LEU A 1 163 ? -9.797 28.547 -8.414 1 90.25 163 LEU A CA 1
ATOM 1346 C C . LEU A 1 163 ? -10.844 27.453 -8.422 1 90.25 163 LEU A C 1
ATOM 1348 O O . LEU A 1 163 ? -10.562 26.312 -8.031 1 90.25 163 LEU A O 1
ATOM 1352 N N . LYS A 1 164 ? -12.023 27.672 -8.781 1 85.06 164 LYS A N 1
ATOM 1353 C CA . LYS A 1 164 ? -13.164 26.781 -8.672 1 85.06 164 LYS A CA 1
ATOM 1354 C C . LYS A 1 164 ? -12.875 25.438 -9.344 1 85.06 164 LYS A C 1
ATOM 1356 O O . LYS A 1 164 ? -13.109 24.375 -8.75 1 85.06 164 LYS A O 1
ATOM 1361 N N . ASN A 1 165 ? -12.234 25.391 -10.445 1 86.94 165 ASN A N 1
ATOM 1362 C CA . ASN A 1 165 ? -11.992 24.125 -11.125 1 86.94 165 ASN A CA 1
ATOM 1363 C C . ASN A 1 165 ? -10.508 23.781 -11.148 1 86.94 165 ASN A C 1
ATOM 1365 O O . ASN A 1 165 ? -10.117 22.75 -11.695 1 86.94 165 ASN A O 1
ATOM 1369 N N . LYS A 1 166 ? -9.828 24.516 -10.414 1 93.12 166 LYS A N 1
ATOM 1370 C CA . LYS A 1 166 ? -8.383 24.297 -10.461 1 93.12 166 LYS A CA 1
ATOM 1371 C C . LYS A 1 166 ? -7.887 23.656 -9.164 1 93.12 166 LYS A C 1
ATOM 1373 O O . LYS A 1 166 ? -7.273 22.578 -9.195 1 93.12 166 LYS A O 1
ATOM 1378 N N . LEU A 1 167 ? -8.219 24.266 -8.094 1 97.12 167 LEU A N 1
ATOM 1379 C CA . LEU A 1 167 ? -7.715 23.812 -6.805 1 97.12 167 LEU A CA 1
ATOM 1380 C C . LEU A 1 167 ? -8.508 22.609 -6.312 1 97.12 167 LEU A C 1
ATOM 1382 O O . LEU A 1 167 ? -9.719 22.688 -6.109 1 97.12 167 LEU A O 1
ATOM 1386 N N . GLN A 1 168 ? -7.793 21.516 -6.109 1 97.69 168 GLN A N 1
ATOM 1387 C CA . GLN A 1 168 ? -8.422 20.281 -5.652 1 97.69 168 GLN A CA 1
ATOM 1388 C C . GLN A 1 168 ? -7.898 19.875 -4.277 1 97.69 168 GLN A C 1
ATOM 1390 O O . GLN A 1 168 ? -6.723 20.078 -3.971 1 97.69 168 GLN A O 1
ATOM 1395 N N . VAL A 1 169 ? -8.805 19.359 -3.484 1 98.62 169 VAL A N 1
ATOM 1396 C CA . VAL A 1 169 ? -8.438 18.766 -2.203 1 98.62 169 VAL A CA 1
ATOM 1397 C C . VAL A 1 169 ? -8.531 17.25 -2.297 1 98.62 169 VAL A C 1
ATOM 1399 O O . VAL A 1 169 ? -9.578 16.703 -2.656 1 98.62 169 VAL A O 1
ATOM 1402 N N . ILE A 1 170 ? -7.457 16.562 -1.935 1 98.69 170 ILE A N 1
ATOM 1403 C CA . ILE A 1 170 ? -7.387 15.125 -2.145 1 98.69 170 ILE A CA 1
ATOM 1404 C C . ILE A 1 170 ? -7.125 14.422 -0.815 1 98.69 170 ILE A C 1
ATOM 1406 O O . ILE A 1 170 ? -6.18 14.758 -0.1 1 98.69 170 ILE A O 1
ATOM 1410 N N . ALA A 1 171 ? -8.016 13.477 -0.46 1 98.56 171 ALA A N 1
ATOM 1411 C CA . ALA A 1 171 ? -7.777 12.547 0.639 1 98.56 171 ALA A CA 1
ATOM 1412 C C . ALA A 1 171 ? -6.801 11.445 0.226 1 98.56 171 ALA A C 1
ATOM 1414 O O . ALA A 1 171 ? -7.047 10.719 -0.741 1 98.56 171 ALA A O 1
ATOM 1415 N N . VAL A 1 172 ? -5.727 11.25 1.021 1 98.38 172 VAL A N 1
ATOM 1416 C CA . VAL A 1 172 ? -4.668 10.461 0.406 1 98.38 172 VAL A CA 1
ATOM 1417 C C . VAL A 1 172 ? -4.441 9.18 1.215 1 98.38 172 VAL A C 1
ATOM 1419 O O . VAL A 1 172 ? -3.68 8.305 0.803 1 98.38 172 VAL A O 1
ATOM 1422 N N . SER A 1 173 ? -5.094 9.031 2.352 1 97.94 173 SER A N 1
ATOM 1423 C CA . SER A 1 173 ? -4.914 7.812 3.135 1 97.94 173 SER A CA 1
ATOM 1424 C C . SER A 1 173 ? -5.77 6.672 2.594 1 97.94 173 SER A C 1
ATOM 1426 O O . SER A 1 173 ? -6.852 6.91 2.047 1 97.94 173 SER A O 1
ATOM 1428 N N . PRO A 1 174 ? -5.258 5.453 2.766 1 96.38 174 PRO A N 1
ATOM 1429 C CA . PRO A 1 174 ? -6.098 4.324 2.363 1 96.38 174 PRO A CA 1
ATOM 1430 C C . PRO A 1 174 ? -7.363 4.199 3.207 1 96.38 174 PRO A C 1
ATOM 1432 O O . PRO A 1 174 ? -7.414 4.703 4.332 1 96.38 174 PRO A O 1
ATOM 1435 N N . PRO A 1 175 ? -8.344 3.547 2.652 1 94.12 175 PRO A N 1
ATOM 1436 C CA . PRO A 1 175 ? -9.625 3.424 3.359 1 94.12 175 PRO A CA 1
ATOM 1437 C C . PRO A 1 175 ? -9.539 2.512 4.582 1 94.12 175 PRO A C 1
ATOM 1439 O O . PRO A 1 175 ? -8.656 1.648 4.648 1 94.12 175 PRO A O 1
ATOM 1442 N N . ILE A 1 176 ? -10.344 2.812 5.504 1 91 176 ILE A N 1
ATOM 1443 C CA . ILE A 1 176 ? -10.68 1.857 6.555 1 91 176 ILE A CA 1
ATOM 1444 C C . ILE A 1 176 ? -12.141 1.422 6.41 1 91 176 ILE A C 1
ATOM 1446 O O . ILE A 1 176 ? -13.023 2.256 6.219 1 91 176 ILE A O 1
ATOM 1450 N N . TYR A 1 177 ? -12.375 0.162 6.445 1 90.75 177 TYR A N 1
ATOM 1451 C CA . TYR A 1 177 ? -13.711 -0.409 6.273 1 90.75 177 TYR A CA 1
ATOM 1452 C C . TYR A 1 177 ? -14.297 -0.833 7.617 1 90.75 177 TYR A C 1
ATOM 1454 O O . TYR A 1 177 ? -14.438 -2.027 7.891 1 90.75 177 TYR A O 1
ATOM 1462 N N . TRP A 1 178 ? -14.703 0.143 8.328 1 94.5 178 TRP A N 1
ATOM 1463 C CA . TRP A 1 178 ? -15.188 -0.109 9.688 1 94.5 178 TRP A CA 1
ATOM 1464 C C . TRP A 1 178 ? -16.328 -1.116 9.68 1 94.5 178 TRP A C 1
ATOM 1466 O O . TRP A 1 178 ? -16.453 -1.933 10.594 1 94.5 178 TRP A O 1
ATOM 1476 N N . LYS A 1 179 ? -17.172 -1.106 8.664 1 92.69 179 LYS A N 1
ATOM 1477 C CA . LYS A 1 179 ? -18.312 -2.01 8.586 1 92.69 179 LYS A CA 1
ATOM 1478 C C . LYS A 1 179 ? -17.859 -3.467 8.547 1 92.69 179 LYS A C 1
ATOM 1480 O O . LYS A 1 179 ? -18.609 -4.363 8.945 1 92.69 179 LYS A O 1
ATOM 1485 N N . ALA A 1 180 ? -16.656 -3.678 8.117 1 93.56 180 ALA A N 1
ATOM 1486 C CA . ALA A 1 180 ? -16.141 -5.039 7.992 1 93.56 180 ALA A CA 1
ATOM 1487 C C . ALA A 1 180 ? -15.312 -5.426 9.219 1 93.56 180 ALA A C 1
ATOM 1489 O O . ALA A 1 180 ? -14.898 -6.578 9.352 1 93.56 180 ALA A O 1
ATOM 1490 N N . ILE A 1 181 ? -15.055 -4.5 10.07 1 95.19 181 ILE A N 1
ATOM 1491 C CA . ILE A 1 181 ? -14.336 -4.766 11.312 1 95.19 181 ILE A CA 1
ATOM 1492 C C . ILE A 1 181 ? -15.328 -5.125 12.422 1 95.19 181 ILE A C 1
ATOM 1494 O O . ILE A 1 181 ? -15.992 -4.25 12.977 1 95.19 181 ILE A O 1
ATOM 1498 N N . GLU A 1 182 ? -15.398 -6.387 12.742 1 94.19 182 GLU A N 1
ATOM 1499 C CA . GLU A 1 182 ? -16.406 -6.867 13.672 1 94.19 182 GLU A CA 1
ATOM 1500 C C . GLU A 1 182 ? -15.789 -7.309 14.992 1 94.19 182 GLU A C 1
ATOM 1502 O O . GLU A 1 182 ? -16.484 -7.426 16 1 94.19 182 GLU A O 1
ATOM 1507 N N . THR A 1 183 ? -14.523 -7.609 14.953 1 93.38 183 THR A N 1
ATOM 1508 C CA . THR A 1 183 ? -13.812 -8.062 16.141 1 93.38 183 THR A CA 1
ATOM 1509 C C . THR A 1 183 ? -12.5 -7.316 16.312 1 93.38 183 THR A C 1
ATOM 1511 O O . THR A 1 183 ? -12.047 -6.625 15.398 1 93.38 183 THR A O 1
ATOM 1514 N N . ARG A 1 184 ? -11.922 -7.488 17.469 1 92.56 184 ARG A N 1
ATOM 1515 C CA . ARG A 1 184 ? -10.594 -6.93 17.719 1 92.56 184 ARG A CA 1
ATOM 1516 C C . ARG A 1 184 ? -9.57 -7.496 16.75 1 92.56 184 ARG A C 1
ATOM 1518 O O . ARG A 1 184 ? -8.695 -6.77 16.266 1 92.56 184 ARG A O 1
ATOM 1525 N N . ARG A 1 185 ? -9.664 -8.68 16.453 1 91.12 185 ARG A N 1
ATOM 1526 C CA . ARG A 1 185 ? -8.766 -9.328 15.5 1 91.12 185 ARG A CA 1
ATOM 1527 C C . ARG A 1 185 ? -8.844 -8.664 14.133 1 91.12 185 ARG A C 1
ATOM 1529 O O . ARG A 1 185 ? -7.82 -8.43 13.484 1 91.12 185 ARG A O 1
ATOM 1536 N N . ASP A 1 186 ? -10.047 -8.383 13.711 1 93.19 186 ASP A N 1
ATOM 1537 C CA . ASP A 1 186 ? -10.219 -7.691 12.43 1 93.19 186 ASP A CA 1
ATOM 1538 C C . ASP A 1 186 ? -9.477 -6.363 12.414 1 93.19 186 ASP A C 1
ATOM 1540 O O . ASP A 1 186 ? -8.828 -6.02 11.422 1 93.19 186 ASP A O 1
ATOM 1544 N N . TYR A 1 187 ? -9.562 -5.734 13.516 1 94.5 187 TYR A N 1
ATOM 1545 C CA . TYR A 1 187 ? -8.898 -4.441 13.617 1 94.5 187 TYR A CA 1
ATOM 1546 C C . TYR A 1 187 ? -7.379 -4.609 13.602 1 94.5 187 TYR A C 1
ATOM 1548 O O . TYR A 1 187 ? -6.672 -3.834 12.961 1 94.5 187 TYR A O 1
ATOM 1556 N N . ASP A 1 188 ? -6.91 -5.594 14.289 1 92.75 188 ASP A N 1
ATOM 1557 C CA . ASP A 1 188 ? -5.473 -5.855 14.312 1 92.75 188 ASP A CA 1
ATOM 1558 C C . ASP A 1 188 ? -4.961 -6.191 12.914 1 92.75 188 ASP A C 1
ATOM 1560 O O . ASP A 1 188 ? -3.861 -5.781 12.531 1 92.75 188 ASP A O 1
ATOM 1564 N N . VAL A 1 189 ? -5.723 -6.895 12.172 1 92.81 189 VAL A N 1
ATOM 1565 C CA . VAL A 1 189 ? -5.371 -7.203 10.789 1 92.81 189 VAL A CA 1
ATOM 1566 C C . VAL A 1 189 ? -5.328 -5.918 9.969 1 92.81 189 VAL A C 1
ATOM 1568 O O . VAL A 1 189 ? -4.402 -5.707 9.18 1 92.81 189 VAL A O 1
ATOM 1571 N N . PHE A 1 190 ? -6.309 -5.051 10.141 1 94.25 190 PHE A N 1
ATOM 1572 C CA . PHE A 1 190 ? -6.305 -3.756 9.469 1 94.25 190 PHE A CA 1
ATOM 1573 C C . PHE A 1 190 ? -5.031 -2.98 9.797 1 94.25 190 PHE A C 1
ATOM 1575 O O . PHE A 1 190 ? -4.395 -2.422 8.906 1 94.25 190 PHE A O 1
ATOM 1582 N N . LEU A 1 191 ? -4.691 -2.975 11.062 1 94.5 191 LEU A N 1
ATOM 1583 C CA . LEU A 1 191 ? -3.514 -2.225 11.477 1 94.5 191 LEU A CA 1
ATOM 1584 C C . LEU A 1 191 ? -2.27 -2.711 10.742 1 94.5 191 LEU A C 1
ATOM 1586 O O . LEU A 1 191 ? -1.393 -1.912 10.398 1 94.5 191 LEU A O 1
ATOM 1590 N N . LYS A 1 192 ? -2.223 -3.947 10.461 1 92.56 192 LYS A N 1
ATOM 1591 C CA . LYS A 1 192 ? -1.081 -4.504 9.734 1 92.56 192 LYS A CA 1
ATOM 1592 C C . LYS A 1 192 ? -1.019 -3.967 8.312 1 92.56 192 LYS A C 1
ATOM 1594 O O . LYS A 1 192 ? 0.068 -3.775 7.762 1 92.56 192 LYS A O 1
ATOM 1599 N N . THR A 1 193 ? -2.145 -3.682 7.758 1 93.88 193 THR A N 1
ATOM 1600 C CA . THR A 1 193 ? -2.174 -3.176 6.391 1 93.88 193 THR A CA 1
ATOM 1601 C C . THR A 1 193 ? -1.561 -1.779 6.32 1 93.88 193 THR A C 1
ATOM 1603 O O . THR A 1 193 ? -1.143 -1.335 5.25 1 93.88 193 THR A O 1
ATOM 1606 N N . LEU A 1 194 ? -1.51 -1.105 7.387 1 94.88 194 LEU A N 1
ATOM 1607 C CA . LEU A 1 194 ? -1.027 0.271 7.422 1 94.88 194 LEU A CA 1
ATOM 1608 C C . LEU A 1 194 ? 0.488 0.32 7.258 1 94.88 194 LEU A C 1
ATOM 1610 O O . LEU A 1 194 ? 1.058 1.39 7.031 1 94.88 194 LEU A O 1
ATOM 1614 N N . ASP A 1 195 ? 1.151 -0.828 7.27 1 93.31 195 ASP A N 1
ATOM 1615 C CA . ASP A 1 195 ? 2.59 -0.872 7.023 1 93.31 195 ASP A CA 1
ATOM 1616 C C . ASP A 1 195 ? 2.928 -0.346 5.633 1 93.31 195 ASP A C 1
ATOM 1618 O O . ASP A 1 195 ? 4.043 0.123 5.395 1 93.31 195 ASP A O 1
ATOM 1622 N N . SER A 1 196 ? 1.976 -0.378 4.773 1 95.75 196 SER A N 1
ATOM 1623 C CA . SER A 1 196 ? 2.195 0.086 3.408 1 95.75 196 SER A CA 1
ATOM 1624 C C . SER A 1 196 ? 1.533 1.439 3.172 1 95.75 196 SER A C 1
ATOM 1626 O O . SER A 1 196 ? 1.486 1.924 2.039 1 95.75 196 SER A O 1
ATOM 1628 N N . ARG A 1 197 ? 0.983 2.031 4.191 1 97.12 197 ARG A N 1
ATOM 1629 C CA . ARG A 1 197 ? 0.217 3.27 4.102 1 97.12 197 ARG A CA 1
ATOM 1630 C C . ARG A 1 197 ? 1.045 4.379 3.461 1 97.12 197 ARG A C 1
ATOM 1632 O O . ARG A 1 197 ? 0.534 5.152 2.646 1 97.12 197 ARG A O 1
ATOM 1639 N N . ASP A 1 198 ? 2.338 4.449 3.799 1 98.31 198 ASP A N 1
ATOM 1640 C CA . ASP A 1 198 ? 3.193 5.523 3.301 1 98.31 198 ASP A CA 1
ATOM 1641 C C . ASP A 1 198 ? 3.381 5.418 1.788 1 98.31 198 ASP A C 1
ATOM 1643 O O . ASP A 1 198 ? 3.377 6.43 1.085 1 98.31 198 ASP A O 1
ATOM 1647 N N . TYR A 1 199 ? 3.549 4.219 1.315 1 98.44 199 TYR A N 1
ATOM 1648 C CA . TYR A 1 199 ? 3.648 4.059 -0.13 1 98.44 199 TYR A CA 1
ATOM 1649 C C . TYR A 1 199 ? 2.328 4.398 -0.809 1 98.44 199 TYR A C 1
ATOM 1651 O O . TYR A 1 199 ? 2.312 4.996 -1.888 1 98.44 199 TYR A O 1
ATOM 1659 N N . PHE A 1 200 ? 1.282 3.996 -0.194 1 98.38 200 PHE A N 1
ATOM 1660 C CA . PHE A 1 200 ? -0.035 4.305 -0.737 1 98.38 200 PHE A CA 1
ATOM 1661 C C . PHE A 1 200 ? -0.211 5.809 -0.907 1 98.38 200 PHE A C 1
ATOM 1663 O O . PHE A 1 200 ? -0.593 6.277 -1.981 1 98.38 200 PHE A O 1
ATOM 1670 N N . MET A 1 201 ? 0.083 6.551 0.137 1 98.75 201 MET A N 1
ATOM 1671 C CA . MET A 1 201 ? -0.05 8 0.068 1 98.75 201 MET A CA 1
ATOM 1672 C C . MET A 1 201 ? 0.882 8.586 -0.988 1 98.75 201 MET A C 1
ATOM 1674 O O . MET A 1 201 ? 0.477 9.445 -1.773 1 98.75 201 MET A O 1
ATOM 1678 N N . TYR A 1 202 ? 2.139 8.109 -0.995 1 98.75 202 TYR A N 1
ATOM 1679 C CA . TYR A 1 202 ? 3.08 8.523 -2.029 1 98.75 202 TYR A CA 1
ATOM 1680 C C . TYR A 1 202 ? 2.496 8.297 -3.42 1 98.75 202 TYR A C 1
ATOM 1682 O O . TYR A 1 202 ? 2.508 9.203 -4.258 1 98.75 202 TYR A O 1
ATOM 1690 N N . HIS A 1 203 ? 1.967 7.121 -3.598 1 98.25 203 HIS A N 1
ATOM 1691 C CA . HIS A 1 203 ? 1.446 6.742 -4.906 1 98.25 203 HIS A CA 1
ATOM 1692 C C . HIS A 1 203 ? 0.275 7.633 -5.312 1 98.25 203 HIS A C 1
ATOM 1694 O O . HIS A 1 203 ? 0.223 8.125 -6.441 1 98.25 203 HIS A O 1
ATOM 1700 N N . GLU A 1 204 ? -0.642 7.871 -4.434 1 97.94 204 GLU A N 1
ATOM 1701 C CA . GLU A 1 204 ? -1.81 8.703 -4.707 1 97.94 204 GLU A CA 1
ATOM 1702 C C . GLU A 1 204 ? -1.399 10.133 -5.059 1 97.94 204 GLU A C 1
ATOM 1704 O O . GLU A 1 204 ? -1.888 10.695 -6.039 1 97.94 204 GLU A O 1
ATOM 1709 N N . ILE A 1 205 ? -0.514 10.656 -4.316 1 98.69 205 ILE A N 1
ATOM 1710 C CA . ILE A 1 205 ? -0.063 12.023 -4.535 1 98.69 205 ILE A CA 1
ATOM 1711 C C . ILE A 1 205 ? 0.708 12.109 -5.852 1 98.69 205 ILE A C 1
ATOM 1713 O O . ILE A 1 205 ? 0.453 12.992 -6.672 1 98.69 205 ILE A O 1
ATOM 1717 N N . ASN A 1 206 ? 1.659 11.172 -5.988 1 98 206 ASN A N 1
ATOM 1718 C CA . ASN A 1 206 ? 2.469 11.156 -7.199 1 98 206 ASN A CA 1
ATOM 1719 C C . ASN A 1 206 ? 1.604 11.039 -8.453 1 98 206 ASN A C 1
ATOM 1721 O O . ASN A 1 206 ? 1.855 11.711 -9.453 1 98 206 ASN A O 1
ATOM 1725 N N . THR A 1 207 ? 0.583 10.211 -8.383 1 96.06 207 THR A N 1
ATOM 1726 C CA . THR A 1 207 ? -0.341 10.039 -9.5 1 96.06 207 THR A CA 1
ATOM 1727 C C . THR A 1 207 ? -1.12 11.32 -9.766 1 96.06 207 THR A C 1
ATOM 1729 O O . THR A 1 207 ? -1.239 11.758 -10.906 1 96.06 207 THR A O 1
ATOM 1732 N N . SER A 1 208 ? -1.605 11.953 -8.734 1 96.81 208 SER A N 1
ATOM 1733 C CA . SER A 1 208 ? -2.328 13.219 -8.867 1 96.81 208 SER A CA 1
ATOM 1734 C C . SER A 1 208 ? -1.447 14.289 -9.5 1 96.81 208 SER A C 1
ATOM 1736 O O . SER A 1 208 ? -1.915 15.078 -10.32 1 96.81 208 SER A O 1
ATOM 1738 N N . MET A 1 209 ? -0.223 14.25 -9.125 1 97.5 209 MET A N 1
ATOM 1739 C CA . MET A 1 209 ? 0.736 15.234 -9.609 1 97.5 209 MET A CA 1
ATOM 1740 C C . MET A 1 209 ? 1.271 14.844 -10.984 1 97.5 209 MET A C 1
ATOM 1742 O O . MET A 1 209 ? 2.156 15.516 -11.523 1 97.5 209 MET A O 1
ATOM 1746 N N . GLU A 1 210 ? 0.808 13.711 -11.516 1 94.31 210 GLU A N 1
ATOM 1747 C CA . GLU A 1 210 ? 1.215 13.203 -12.82 1 94.31 210 GLU A CA 1
ATOM 1748 C C . GLU A 1 210 ? 2.729 13.023 -12.898 1 94.31 210 GLU A C 1
ATOM 1750 O O . GLU A 1 210 ? 3.363 13.484 -13.852 1 94.31 210 GLU A O 1
ATOM 1755 N N . ASN A 1 211 ? 3.299 12.453 -11.805 1 92.56 211 ASN A N 1
ATOM 1756 C CA . ASN A 1 211 ? 4.723 12.156 -11.688 1 92.56 211 ASN A CA 1
ATOM 1757 C C . ASN A 1 211 ? 5.57 13.414 -11.836 1 92.56 211 ASN A C 1
ATOM 1759 O O . ASN A 1 211 ? 6.684 13.359 -12.367 1 92.56 211 ASN A O 1
ATOM 1763 N N . PHE A 1 212 ? 4.965 14.578 -11.641 1 94.12 212 PHE A N 1
ATOM 1764 C CA . PHE A 1 212 ? 5.605 15.891 -11.641 1 94.12 212 PHE A CA 1
ATOM 1765 C C . PHE A 1 212 ? 6.016 16.297 -13.055 1 94.12 212 PHE A C 1
ATOM 1767 O O . PHE A 1 212 ? 6.957 17.062 -13.234 1 94.12 212 PHE A O 1
ATOM 1774 N N . ASN A 1 213 ? 5.387 15.867 -14.023 1 87.31 213 ASN A N 1
ATOM 1775 C CA . ASN A 1 213 ? 5.773 16.109 -15.406 1 87.31 213 ASN A CA 1
ATOM 1776 C C . ASN A 1 213 ? 4.969 17.25 -16.031 1 87.31 213 ASN A C 1
ATOM 1778 O O . ASN A 1 213 ? 5.273 17.703 -17.125 1 87.31 213 ASN A O 1
ATOM 1782 N N . GLN A 1 214 ? 4.023 17.875 -15.336 1 88.44 214 GLN A N 1
ATOM 1783 C CA . GLN A 1 214 ? 3.139 18.844 -15.961 1 88.44 214 GLN A CA 1
ATOM 1784 C C . GLN A 1 214 ? 3.215 20.203 -15.242 1 88.44 214 GLN A C 1
ATOM 1786 O O . GLN A 1 214 ? 2.354 21.062 -15.438 1 88.44 214 GLN A O 1
ATOM 1791 N N . GLY A 1 215 ? 4.094 20.359 -14.359 1 92.5 215 GLY A N 1
ATOM 1792 C CA . GLY A 1 215 ? 4.285 21.641 -13.695 1 92.5 215 GLY A CA 1
ATOM 1793 C C . GLY A 1 215 ? 3.244 21.922 -12.625 1 92.5 215 GLY A C 1
ATOM 1794 O O . GLY A 1 215 ? 3.076 23.062 -12.195 1 92.5 215 GLY A O 1
ATOM 1795 N N . LYS A 1 216 ? 2.562 20.922 -12.172 1 96.31 216 LYS A N 1
ATOM 1796 C CA . LYS A 1 216 ? 1.577 21.062 -11.102 1 96.31 216 LYS A CA 1
ATOM 1797 C C . LYS A 1 216 ? 2.254 21.328 -9.758 1 96.31 216 LYS A C 1
ATOM 1799 O O . LYS A 1 216 ? 3.393 20.906 -9.539 1 96.31 216 LYS A O 1
ATOM 1804 N N . LYS A 1 217 ? 1.567 22.047 -8.992 1 97.81 217 LYS A N 1
ATOM 1805 C CA . LYS A 1 217 ? 2.064 22.375 -7.656 1 97.81 217 LYS A CA 1
ATOM 1806 C C . LYS A 1 217 ? 1.07 21.953 -6.582 1 97.81 217 LYS A C 1
ATOM 1808 O O . LYS A 1 217 ? -0.142 21.984 -6.797 1 97.81 217 LYS A O 1
ATOM 1813 N N . GLY A 1 218 ? 1.587 21.516 -5.473 1 98.56 218 GLY A N 1
ATOM 1814 C CA . GLY A 1 218 ? 0.707 21.109 -4.391 1 98.56 218 GLY A CA 1
ATOM 1815 C C . GLY A 1 218 ? 1.335 21.266 -3.018 1 98.56 218 GLY A C 1
ATOM 1816 O O . GLY A 1 218 ? 2.516 21.594 -2.904 1 98.56 218 GLY A O 1
ATOM 1817 N N . VAL A 1 219 ? 0.515 21.141 -2 1 98.88 219 VAL A N 1
ATOM 1818 C CA . VAL A 1 219 ? 0.958 21.016 -0.616 1 98.88 219 VAL A CA 1
ATOM 1819 C C . VAL A 1 219 ? 0.398 19.734 -0.009 1 98.88 219 VAL A C 1
ATOM 1821 O O . VAL A 1 219 ? -0.747 19.359 -0.276 1 98.88 219 VAL A O 1
ATOM 1824 N N . PHE A 1 220 ? 1.235 19.031 0.674 1 98.94 220 PHE A N 1
ATOM 1825 C CA . PHE A 1 220 ? 0.857 17.844 1.438 1 98.94 220 PHE A CA 1
ATOM 1826 C C . PHE A 1 220 ? 0.862 18.141 2.934 1 98.94 220 PHE A C 1
ATOM 1828 O O . PHE A 1 220 ? 1.92 18.375 3.523 1 98.94 220 PHE A O 1
ATOM 1835 N N . LEU A 1 221 ? -0.344 18.188 3.508 1 98.88 221 LEU A N 1
ATOM 1836 C CA . LEU A 1 221 ? -0.509 18.453 4.934 1 98.88 221 LEU A CA 1
ATOM 1837 C C . LEU A 1 221 ? -0.532 17.141 5.727 1 98.88 221 LEU A C 1
ATOM 1839 O O . LEU A 1 221 ? -1.471 16.359 5.605 1 98.88 221 LEU A O 1
ATOM 1843 N N . THR A 1 222 ? 0.527 16.938 6.492 1 98.5 222 THR A N 1
ATOM 1844 C CA . THR A 1 222 ? 0.682 15.688 7.219 1 98.5 222 THR A CA 1
ATOM 1845 C C . THR A 1 222 ? 1.296 15.93 8.594 1 98.5 222 THR A C 1
ATOM 1847 O O . THR A 1 222 ? 1.327 17.062 9.07 1 98.5 222 THR A O 1
ATOM 1850 N N . ASN A 1 223 ? 1.574 14.766 9.273 1 95.31 223 ASN A N 1
ATOM 1851 C CA . ASN A 1 223 ? 2.248 14.805 10.57 1 95.31 223 ASN A CA 1
ATOM 1852 C C . ASN A 1 223 ? 3.658 14.227 10.484 1 95.31 223 ASN A C 1
ATOM 1854 O O . ASN A 1 223 ? 4.164 13.977 9.391 1 95.31 223 ASN A O 1
ATOM 1858 N N . THR A 1 224 ? 4.289 14.039 11.516 1 94.06 224 THR A N 1
ATOM 1859 C CA . THR A 1 224 ? 5.734 14 11.703 1 94.06 224 THR A CA 1
ATOM 1860 C C . THR A 1 224 ? 6.371 12.938 10.812 1 94.06 224 THR A C 1
ATOM 1862 O O . THR A 1 224 ? 7.004 13.258 9.805 1 94.06 224 THR A O 1
ATOM 1865 N N . ARG A 1 225 ? 6.16 11.688 10.977 1 93.56 225 ARG A N 1
ATOM 1866 C CA . ARG A 1 225 ? 6.988 10.688 10.312 1 93.56 225 ARG A CA 1
ATOM 1867 C C . ARG A 1 225 ? 6.742 10.68 8.812 1 93.56 225 ARG A C 1
ATOM 1869 O O . ARG A 1 225 ? 7.66 10.422 8.023 1 93.56 225 ARG A O 1
ATOM 1876 N N . HIS A 1 226 ? 5.574 11.047 8.375 1 97.75 226 HIS A N 1
ATOM 1877 C CA . HIS A 1 226 ? 5.258 11.016 6.953 1 97.75 226 HIS A CA 1
ATOM 1878 C C . HIS A 1 226 ? 6.039 12.086 6.191 1 97.75 226 HIS A C 1
ATOM 1880 O O . HIS A 1 226 ? 6.223 11.984 4.977 1 97.75 226 HIS A O 1
ATOM 1886 N N . ALA A 1 227 ? 6.523 13.086 6.898 1 98.5 227 ALA A N 1
ATOM 1887 C CA . ALA A 1 227 ? 7.207 14.219 6.281 1 98.5 227 ALA A CA 1
ATOM 1888 C C . ALA A 1 227 ? 8.711 13.977 6.195 1 98.5 227 ALA A C 1
ATOM 1890 O O . ALA A 1 227 ? 9.438 14.758 5.586 1 98.5 227 ALA A O 1
ATOM 1891 N N . TYR A 1 228 ? 9.242 12.898 6.789 1 98.19 228 TYR A N 1
ATOM 1892 C CA . TYR A 1 228 ? 10.68 12.648 6.828 1 98.19 228 TYR A CA 1
ATOM 1893 C C . TYR A 1 228 ? 11.234 12.461 5.422 1 98.19 228 TYR A C 1
ATOM 1895 O O . TYR A 1 228 ? 10.617 11.797 4.586 1 98.19 228 TYR A O 1
ATOM 1903 N N . LYS A 1 229 ? 12.406 12.93 5.242 1 96.81 229 LYS A N 1
ATOM 1904 C CA . LYS A 1 229 ? 13.086 12.852 3.951 1 96.81 229 LYS A CA 1
ATOM 1905 C C . LYS A 1 229 ? 13.867 11.547 3.824 1 96.81 229 LYS A C 1
ATOM 1907 O O . LYS A 1 229 ? 13.742 10.836 2.83 1 96.81 229 LYS A O 1
ATOM 1912 N N . ASN A 1 230 ? 14.727 11.398 4.762 1 94.25 230 ASN A N 1
ATOM 1913 C CA . ASN A 1 230 ? 15.656 10.281 4.652 1 94.25 230 ASN A CA 1
ATOM 1914 C C . ASN A 1 230 ? 16.25 9.906 6.012 1 94.25 230 ASN A C 1
ATOM 1916 O O . ASN A 1 230 ? 17.328 10.359 6.371 1 94.25 230 ASN A O 1
ATOM 1920 N N . ILE A 1 231 ? 15.594 9.078 6.703 1 95.81 231 ILE A N 1
ATOM 1921 C CA . ILE A 1 231 ? 16.094 8.539 7.965 1 95.81 231 ILE A CA 1
ATOM 1922 C C . ILE A 1 231 ? 16.438 7.062 7.797 1 95.81 231 ILE A C 1
ATOM 1924 O O . ILE A 1 231 ? 15.664 6.297 7.219 1 95.81 231 ILE A O 1
ATOM 1928 N N . LYS A 1 232 ? 17.625 6.711 8.289 1 95.12 232 LYS A N 1
ATOM 1929 C CA . LYS A 1 232 ? 18.094 5.328 8.18 1 95.12 232 LYS A CA 1
ATOM 1930 C C . LYS A 1 232 ? 18.312 4.711 9.555 1 95.12 232 LYS A C 1
ATOM 1932 O O . LYS A 1 232 ? 18.641 5.422 10.516 1 95.12 232 LYS A O 1
ATOM 1937 N N . ASN A 1 233 ? 18.141 3.441 9.602 1 93.31 233 ASN A N 1
ATOM 1938 C CA . ASN A 1 233 ? 18.438 2.752 10.852 1 93.31 233 ASN A CA 1
ATOM 1939 C C . ASN A 1 233 ? 19.938 2.488 11 1 93.31 233 ASN A C 1
ATOM 1941 O O . ASN A 1 233 ? 20.734 2.885 10.141 1 93.31 233 ASN A O 1
ATOM 1945 N N . LYS A 1 234 ? 20.281 1.801 12.078 1 92 234 LYS A N 1
ATOM 1946 C CA . LYS A 1 234 ? 21.688 1.562 12.422 1 92 234 LYS A CA 1
ATOM 1947 C C . LYS A 1 234 ? 22.375 0.698 11.375 1 92 234 LYS A C 1
ATOM 1949 O O . LYS A 1 234 ? 23.578 0.815 11.164 1 92 234 LYS A O 1
ATOM 1954 N N . GLU A 1 235 ? 21.594 -0.133 10.695 1 88.94 235 GLU A N 1
ATOM 1955 C CA . GLU A 1 235 ? 22.141 -1.038 9.688 1 88.94 235 GLU A CA 1
ATOM 1956 C C . GLU A 1 235 ? 22.203 -0.366 8.32 1 88.94 235 GLU A C 1
ATOM 1958 O O . GLU A 1 235 ? 22.688 -0.958 7.352 1 88.94 235 GLU A O 1
ATOM 1963 N N . GLY A 1 236 ? 21.734 0.873 8.211 1 90.19 236 GLY A N 1
ATOM 1964 C CA . GLY A 1 236 ? 21.781 1.614 6.965 1 90.19 236 GLY A CA 1
ATOM 1965 C C . GLY A 1 236 ? 20.531 1.443 6.117 1 90.19 236 GLY A C 1
ATOM 1966 O O . GLY A 1 236 ? 20.469 1.938 4.988 1 90.19 236 GLY A O 1
ATOM 1967 N N . GLU A 1 237 ? 19.578 0.766 6.688 1 90.62 237 GLU A N 1
ATOM 1968 C CA . GLU A 1 237 ? 18.312 0.577 5.973 1 90.62 237 GLU A CA 1
ATOM 1969 C C . GLU A 1 237 ? 17.406 1.802 6.109 1 90.62 237 GLU A C 1
ATOM 1971 O O . GLU A 1 237 ? 17.328 2.398 7.184 1 90.62 237 GLU A O 1
ATOM 1976 N N . THR A 1 238 ? 16.766 2.117 5.078 1 93.94 238 THR A N 1
ATOM 1977 C CA . THR A 1 238 ? 15.922 3.309 5.023 1 93.94 238 THR A CA 1
ATOM 1978 C C . THR A 1 238 ? 14.57 3.051 5.684 1 93.94 238 THR A C 1
ATOM 1980 O O . THR A 1 238 ? 13.961 2 5.477 1 93.94 238 THR A O 1
ATOM 1983 N N . TYR A 1 239 ? 14.133 3.982 6.543 1 95.31 239 TYR A N 1
ATOM 1984 C CA . TYR A 1 239 ? 12.734 4.027 6.949 1 95.31 239 TYR A CA 1
ATOM 1985 C C . TYR A 1 239 ? 11.875 4.668 5.867 1 95.31 239 TYR A C 1
ATOM 1987 O O . TYR A 1 239 ? 12.008 5.859 5.582 1 95.31 239 TYR A O 1
ATOM 1995 N N . TRP A 1 240 ? 11.023 3.898 5.336 1 96.25 240 TRP A N 1
ATOM 1996 C CA . TRP A 1 240 ? 10.266 4.355 4.172 1 96.25 240 TRP A CA 1
ATOM 1997 C C . TRP A 1 240 ? 8.992 5.078 4.602 1 96.25 240 TRP A C 1
ATOM 1999 O O . TRP A 1 240 ? 7.961 4.445 4.824 1 96.25 240 TRP A O 1
ATOM 2009 N N . ASN A 1 241 ? 9.094 6.359 4.73 1 97.62 241 ASN A N 1
ATOM 2010 C CA . ASN A 1 241 ? 7.965 7.25 4.961 1 97.62 241 ASN A CA 1
ATOM 2011 C C . ASN A 1 241 ? 7.477 7.879 3.658 1 97.62 241 ASN A C 1
ATOM 2013 O O . ASN A 1 241 ? 8.133 7.762 2.621 1 97.62 241 ASN A O 1
ATOM 2017 N N . THR A 1 242 ? 6.332 8.547 3.705 1 98.62 242 THR A N 1
ATOM 2018 C CA . THR A 1 242 ? 5.738 9.07 2.479 1 98.62 242 THR A CA 1
ATOM 2019 C C . THR A 1 242 ? 6.723 9.977 1.747 1 98.62 242 THR A C 1
ATOM 2021 O O . THR A 1 242 ? 7.004 9.773 0.564 1 98.62 242 THR A O 1
ATOM 2024 N N . ASN A 1 243 ? 7.242 10.961 2.436 1 98.69 243 ASN A N 1
ATOM 2025 C CA . ASN A 1 243 ? 8.148 11.891 1.774 1 98.69 243 ASN A CA 1
ATOM 2026 C C . ASN A 1 243 ? 9.484 11.227 1.439 1 98.69 243 ASN A C 1
ATOM 2028 O O . ASN A 1 243 ? 10.219 11.711 0.576 1 98.69 243 ASN A O 1
ATOM 2032 N N . THR A 1 244 ? 9.883 10.156 2.178 1 98.5 244 THR A N 1
ATOM 2033 C CA . THR A 1 244 ? 11.078 9.406 1.825 1 98.5 244 THR A CA 1
ATOM 2034 C C . THR A 1 244 ? 10.953 8.812 0.423 1 98.5 244 THR A C 1
ATOM 2036 O O . THR A 1 244 ? 11.906 8.852 -0.359 1 98.5 244 THR A O 1
ATOM 2039 N N . PHE A 1 245 ? 9.773 8.297 0.111 1 98.31 245 PHE A N 1
ATOM 2040 C CA . PHE A 1 245 ? 9.531 7.789 -1.234 1 98.31 245 PHE A CA 1
ATOM 2041 C C . PHE A 1 245 ? 9.719 8.891 -2.27 1 98.31 245 PHE A C 1
ATOM 2043 O O . PHE A 1 245 ? 10.352 8.68 -3.305 1 98.31 245 PHE A O 1
ATOM 2050 N N . PHE A 1 246 ? 9.227 10.094 -1.989 1 98.56 246 PHE A N 1
ATOM 2051 C CA . PHE A 1 246 ? 9.398 11.219 -2.904 1 98.56 246 PHE A CA 1
ATOM 2052 C C . PHE A 1 246 ? 10.875 11.555 -3.072 1 98.56 246 PHE A C 1
ATOM 2054 O O . PHE A 1 246 ? 11.352 11.727 -4.195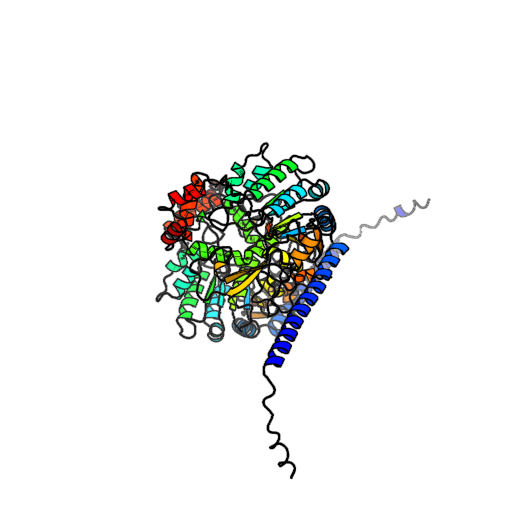 1 98.56 246 PHE A O 1
ATOM 2061 N N . ASN A 1 247 ? 11.523 11.633 -1.966 1 97.69 247 ASN A N 1
ATOM 2062 C CA . ASN A 1 247 ? 12.938 11.992 -2.008 1 97.69 247 ASN A CA 1
ATOM 2063 C C . ASN A 1 247 ? 13.75 10.977 -2.816 1 97.69 247 ASN A C 1
ATOM 2065 O O . ASN A 1 247 ? 14.727 11.344 -3.471 1 97.69 247 ASN A O 1
ATOM 2069 N N . HIS A 1 248 ? 13.367 9.766 -2.748 1 96.56 248 HIS A N 1
ATOM 2070 C CA . HIS A 1 248 ? 14.078 8.695 -3.438 1 96.56 248 HIS A CA 1
ATOM 2071 C C . HIS A 1 248 ? 13.719 8.656 -4.918 1 96.56 248 HIS A C 1
ATOM 2073 O O . HIS A 1 248 ? 14.602 8.633 -5.781 1 96.56 248 HIS A O 1
ATOM 2079 N N . PHE A 1 249 ? 12.438 8.727 -5.234 1 95.56 249 PHE A N 1
ATOM 2080 C CA . PHE A 1 249 ? 11.977 8.453 -6.59 1 95.56 249 PHE A CA 1
ATOM 2081 C C . PHE A 1 249 ? 11.812 9.75 -7.375 1 95.56 249 PHE A C 1
ATOM 2083 O O . PHE A 1 249 ? 11.797 9.742 -8.609 1 95.56 249 PHE A O 1
ATOM 2090 N N . ASN A 1 250 ? 11.672 10.883 -6.688 1 95.56 250 ASN A N 1
ATOM 2091 C CA . ASN A 1 250 ? 11.5 12.195 -7.293 1 95.56 250 ASN A CA 1
ATOM 2092 C C . ASN A 1 250 ? 12.43 13.227 -6.664 1 95.56 250 ASN A C 1
ATOM 2094 O O . ASN A 1 250 ? 11.977 14.273 -6.191 1 95.56 250 ASN A O 1
ATOM 2098 N N . PRO A 1 251 ? 13.672 12.984 -6.758 1 95.19 251 PRO A N 1
ATOM 2099 C CA . PRO A 1 251 ? 14.602 13.867 -6.055 1 95.19 251 PRO A CA 1
ATOM 2100 C C . PRO A 1 251 ? 14.5 15.328 -6.508 1 95.19 251 PRO A C 1
ATOM 2102 O O . PRO A 1 251 ? 14.438 15.594 -7.711 1 95.19 251 PRO A O 1
ATOM 2105 N N . GLY A 1 252 ? 14.414 16.234 -5.539 1 95.19 252 GLY A N 1
ATOM 2106 C CA . GLY A 1 252 ? 14.422 17.656 -5.812 1 95.19 252 GLY A CA 1
ATOM 2107 C C . GLY A 1 252 ? 13.039 18.219 -6.062 1 95.19 252 GLY A C 1
ATOM 2108 O O . GLY A 1 252 ? 12.875 19.438 -6.238 1 95.19 252 GLY A O 1
ATOM 2109 N N . ARG A 1 253 ? 12.016 17.375 -6.004 1 97.5 253 ARG A N 1
ATOM 2110 C CA . ARG A 1 253 ? 10.672 17.844 -6.352 1 97.5 253 ARG A CA 1
ATOM 2111 C C . ARG A 1 253 ? 9.891 18.25 -5.105 1 97.5 253 ARG A C 1
ATOM 2113 O O . ARG A 1 253 ? 8.914 18.984 -5.195 1 97.5 253 ARG A O 1
ATOM 2120 N N . THR A 1 254 ? 10.289 17.75 -3.984 1 98.44 254 THR A N 1
ATOM 2121 C CA . THR A 1 254 ? 9.578 18.047 -2.744 1 98.44 254 THR A CA 1
ATOM 2122 C C . THR A 1 254 ? 10.453 18.844 -1.794 1 98.44 254 THR A C 1
ATOM 2124 O O . THR A 1 254 ? 11.68 18.875 -1.942 1 98.44 254 THR A O 1
ATOM 2127 N N . PHE A 1 255 ? 9.844 19.578 -0.938 1 98.69 255 PHE A N 1
ATOM 2128 C CA . PHE A 1 255 ? 10.477 20.328 0.145 1 98.69 255 PHE A CA 1
ATOM 2129 C C . PHE A 1 255 ? 9.688 20.172 1.44 1 98.69 255 PHE A C 1
ATOM 2131 O O . PHE A 1 255 ? 8.539 20.609 1.531 1 98.69 255 PHE A O 1
ATOM 2138 N N . SER A 1 256 ? 10.289 19.5 2.391 1 98.75 256 SER A N 1
ATOM 2139 C CA . SER A 1 256 ? 9.617 19.203 3.648 1 98.75 256 SER A CA 1
ATOM 2140 C C . SER A 1 256 ? 9.859 20.297 4.688 1 98.75 256 SER A C 1
ATOM 2142 O O . SER A 1 256 ? 11.008 20.688 4.922 1 98.75 256 SER A O 1
ATOM 2144 N N . ILE A 1 257 ? 8.781 20.75 5.312 1 98.81 257 ILE A N 1
ATOM 2145 C CA . ILE A 1 257 ? 8.836 21.828 6.297 1 98.81 257 ILE A CA 1
ATOM 2146 C C . ILE A 1 257 ? 8.156 21.375 7.586 1 98.81 257 ILE A C 1
ATOM 2148 O O . ILE A 1 257 ? 6.996 20.953 7.57 1 98.81 257 ILE A O 1
ATOM 2152 N N . ARG A 1 258 ? 8.828 21.5 8.664 1 98.56 258 ARG A N 1
ATOM 2153 C CA . ARG A 1 258 ? 8.219 21.234 9.961 1 98.56 258 ARG A CA 1
ATOM 2154 C C . ARG A 1 258 ? 7.906 22.531 10.703 1 98.56 258 ARG A C 1
ATOM 2156 O O . ARG A 1 258 ? 8.727 23.438 10.742 1 98.56 258 ARG A O 1
ATOM 2163 N N . PHE A 1 259 ? 6.762 22.562 11.297 1 98.75 259 PHE A N 1
ATOM 2164 C CA . PHE A 1 259 ? 6.488 23.641 12.25 1 98.75 259 PHE A CA 1
ATOM 2165 C C . PHE A 1 259 ? 7.176 23.359 13.586 1 98.75 259 PHE A C 1
ATOM 2167 O O . PHE A 1 259 ? 7.117 22.234 14.102 1 98.75 259 PHE A O 1
ATOM 2174 N N . HIS A 1 260 ? 7.805 24.328 14.086 1 98.12 260 HIS A N 1
ATOM 2175 C CA . HIS A 1 260 ? 8.492 24.203 15.367 1 98.12 260 HIS A CA 1
ATOM 2176 C C . HIS A 1 260 ? 7.516 23.828 16.469 1 98.12 260 HIS A C 1
ATOM 2178 O O . HIS A 1 260 ? 6.484 24.484 16.656 1 98.12 260 HIS A O 1
ATOM 2184 N N . ASN A 1 261 ? 7.82 22.797 17.141 1 97.19 261 ASN A N 1
ATOM 2185 C CA . ASN A 1 261 ? 7.133 22.25 18.297 1 97.19 261 ASN A CA 1
ATOM 2186 C C . ASN A 1 261 ? 8.016 21.266 19.062 1 97.19 261 ASN A C 1
ATOM 2188 O O . ASN A 1 261 ? 9.203 21.125 18.766 1 97.19 261 ASN A O 1
ATOM 2192 N N . LEU A 1 262 ? 7.457 20.688 20.094 1 96.38 262 LEU A N 1
ATOM 2193 C CA . LEU A 1 262 ? 8.172 19.625 20.797 1 96.38 262 LEU A CA 1
ATOM 2194 C C . LEU A 1 262 ? 8.414 18.438 19.859 1 96.38 262 LEU A C 1
ATOM 2196 O O . LEU A 1 262 ? 7.715 18.281 18.859 1 96.38 262 LEU A O 1
ATOM 2200 N N . PHE A 1 263 ? 9.453 17.703 20.188 1 95.38 263 PHE A N 1
ATOM 2201 C CA . PHE A 1 263 ? 9.797 16.5 19.453 1 95.38 263 PHE A CA 1
ATOM 2202 C C . PHE A 1 263 ? 9.609 15.258 20.312 1 95.38 263 PHE A C 1
ATOM 2204 O O . PHE A 1 263 ? 9.758 15.32 21.531 1 95.38 263 PHE A O 1
ATOM 2211 N N . LEU A 1 264 ? 9.234 14.219 19.641 1 92.25 264 LEU A N 1
ATOM 2212 C CA . LEU A 1 264 ? 9.148 12.914 20.297 1 92.25 264 LEU A CA 1
ATOM 2213 C C . LEU A 1 264 ? 10.539 12.367 20.609 1 92.25 264 LEU A C 1
ATOM 2215 O O . LEU A 1 264 ? 11.391 12.281 19.719 1 92.25 264 LEU A O 1
ATOM 2219 N N . SER A 1 265 ? 10.742 12.086 21.859 1 90.31 265 SER A N 1
ATOM 2220 C CA . SER A 1 265 ? 11.953 11.414 22.312 1 90.31 265 SER A CA 1
ATOM 2221 C C . SER A 1 265 ? 11.648 10.016 22.859 1 90.31 265 SER A C 1
ATOM 2223 O O . SER A 1 265 ? 11.109 9.875 23.953 1 90.31 265 SER A O 1
ATOM 2225 N N . ILE A 1 266 ? 12 9.086 22.062 1 88.19 266 ILE A N 1
ATOM 2226 C CA . ILE A 1 266 ? 11.727 7.707 22.453 1 88.19 266 ILE A CA 1
ATOM 2227 C C . ILE A 1 266 ? 12.812 7.223 23.406 1 88.19 266 ILE A C 1
ATOM 2229 O O . ILE A 1 266 ? 14.008 7.332 23.109 1 88.19 266 ILE A O 1
ATOM 2233 N N . VAL A 1 267 ? 12.43 6.645 24.516 1 86.12 267 VAL A N 1
ATOM 2234 C CA . VAL A 1 267 ? 13.359 6.199 25.547 1 86.12 267 VAL A CA 1
ATOM 2235 C C . VAL A 1 267 ? 13.664 4.715 25.359 1 86.12 267 VAL A C 1
ATOM 2237 O O . VAL A 1 267 ? 14.828 4.32 25.25 1 86.12 267 VAL A O 1
ATOM 2240 N N . GLU A 1 268 ? 12.602 3.9 25.344 1 87.75 268 GLU A N 1
ATOM 2241 C CA . GLU A 1 268 ? 12.758 2.463 25.156 1 87.75 268 GLU A CA 1
ATOM 2242 C C . GLU A 1 268 ? 11.469 1.824 24.656 1 87.75 268 GLU A C 1
ATOM 2244 O O . GLU A 1 268 ? 10.398 2.428 24.75 1 87.75 268 GLU A O 1
ATOM 2249 N N . LYS A 1 269 ? 11.664 0.702 24.031 1 84.88 269 LYS A N 1
ATOM 2250 C CA . LYS A 1 269 ? 10.5 -0.119 23.703 1 84.88 269 LYS A CA 1
ATOM 2251 C C . LYS A 1 269 ? 9.969 -0.843 24.938 1 84.88 269 LYS A C 1
ATOM 2253 O O . LYS A 1 269 ? 10.75 -1.396 25.719 1 84.88 269 LYS A O 1
ATOM 2258 N N . ARG A 1 270 ? 8.727 -0.735 25.031 1 83.12 270 ARG A N 1
ATOM 2259 C CA . ARG A 1 270 ? 8.117 -1.436 26.156 1 83.12 270 ARG A CA 1
ATOM 2260 C C . ARG A 1 270 ? 8.172 -2.947 25.953 1 83.12 270 ARG A C 1
ATOM 2262 O O . ARG A 1 270 ? 8 -3.434 24.844 1 83.12 270 ARG A O 1
ATOM 2269 N N . VAL A 1 271 ? 8.562 -3.596 27.031 1 79.31 271 VAL A N 1
ATOM 2270 C CA . VAL A 1 271 ? 8.617 -5.055 27.016 1 79.31 271 VAL A CA 1
ATOM 2271 C C . VAL A 1 271 ? 7.211 -5.625 27.156 1 79.31 271 VAL A C 1
ATOM 2273 O O . VAL A 1 271 ? 6.414 -5.137 27.953 1 79.31 271 VAL A O 1
ATOM 2276 N N . GLY A 1 272 ? 6.887 -6.625 26.312 1 69.12 272 GLY A N 1
ATOM 2277 C CA . GLY A 1 272 ? 5.598 -7.293 26.375 1 69.12 272 GLY A CA 1
ATOM 2278 C C . GLY A 1 272 ? 4.625 -6.824 25.312 1 69.12 272 GLY A C 1
ATOM 2279 O O . GLY A 1 272 ? 4.883 -5.84 24.625 1 69.12 272 GLY A O 1
ATOM 2280 N N . GLU A 1 273 ? 3.717 -7.672 24.875 1 63.25 273 GLU A N 1
ATOM 2281 C CA . GLU A 1 273 ? 2.672 -7.297 23.922 1 63.25 273 GLU A CA 1
ATOM 2282 C C . GLU A 1 273 ? 1.729 -6.258 24.531 1 63.25 273 GLU A C 1
ATOM 2284 O O . GLU A 1 273 ? 1.218 -6.441 25.641 1 63.25 273 GLU A O 1
ATOM 2289 N N . PRO A 1 274 ? 1.838 -5.09 23.844 1 63.25 274 PRO A N 1
ATOM 2290 C CA . PRO A 1 274 ? 0.866 -4.141 24.391 1 63.25 274 PRO A CA 1
ATOM 2291 C C . PRO A 1 274 ? -0.551 -4.707 24.438 1 63.25 274 PRO A C 1
ATOM 2293 O O . PRO A 1 274 ? -0.913 -5.547 23.609 1 63.25 274 PRO A O 1
ATOM 2296 N N . SER A 1 275 ? -1.239 -4.375 25.438 1 62.41 275 SER A N 1
ATOM 2297 C CA . SER A 1 275 ? -2.602 -4.875 25.594 1 62.41 275 SER A CA 1
ATOM 2298 C C . SER A 1 275 ? -3.508 -4.387 24.469 1 62.41 275 SER A C 1
ATOM 2300 O O . SER A 1 275 ? -4.469 -5.062 24.109 1 62.41 275 SER A O 1
ATOM 2302 N N . LYS A 1 276 ? -3.131 -3.189 24 1 77.75 276 LYS A N 1
ATOM 2303 C CA . LYS A 1 276 ? -4.012 -2.611 22.984 1 77.75 276 LYS A CA 1
ATOM 2304 C C . LYS A 1 276 ? -3.213 -1.86 21.922 1 77.75 276 LYS A C 1
ATOM 2306 O O . LYS A 1 276 ? -2.623 -0.816 22.203 1 77.75 276 LYS A O 1
ATOM 2311 N N . ASN A 1 277 ? -3.322 -2.412 20.688 1 77.12 277 ASN A N 1
ATOM 2312 C CA . ASN A 1 277 ? -2.656 -1.724 19.594 1 77.12 277 ASN A CA 1
ATOM 2313 C C . ASN A 1 277 ? -3.539 -0.629 19 1 77.12 277 ASN A C 1
ATOM 2315 O O . ASN A 1 277 ? -4.766 -0.762 18.969 1 77.12 277 ASN A O 1
ATOM 2319 N N . SER A 1 278 ? -2.924 0.487 18.797 1 81.38 278 SER A N 1
ATOM 2320 C CA . SER A 1 278 ? -3.605 1.573 18.094 1 81.38 278 SER A CA 1
ATOM 2321 C C . SER A 1 278 ? -2.904 1.916 16.781 1 81.38 278 SER A C 1
ATOM 2323 O O . SER A 1 278 ? -1.812 1.416 16.516 1 81.38 278 SER A O 1
ATOM 2325 N N . ALA A 1 279 ? -3.555 2.762 16.031 1 78.56 279 ALA A N 1
ATOM 2326 C CA . ALA A 1 279 ? -2.992 3.17 14.75 1 78.56 279 ALA A CA 1
ATOM 2327 C C . ALA A 1 279 ? -1.758 4.047 14.945 1 78.56 279 ALA A C 1
ATOM 2329 O O . ALA A 1 279 ? -0.903 4.133 14.055 1 78.56 279 ALA A O 1
ATOM 2330 N N . GLU A 1 280 ? -1.628 4.695 16.062 1 78.31 280 GLU A N 1
ATOM 2331 C CA . GLU A 1 280 ? -0.469 5.543 16.328 1 78.31 280 GLU A CA 1
ATOM 2332 C C . GLU A 1 280 ? 0.731 4.711 16.766 1 78.31 280 GLU A C 1
ATOM 2334 O O . GLU A 1 280 ? 1.879 5.102 16.547 1 78.31 280 GLU A O 1
ATOM 2339 N N . GLY A 1 281 ? 0.542 3.701 17.547 1 75.25 281 GLY A N 1
ATOM 2340 C CA . GLY A 1 281 ? 1.564 2.738 17.922 1 75.25 281 GLY A CA 1
ATOM 2341 C C . GLY A 1 281 ? 2.42 3.205 19.078 1 75.25 281 GLY A C 1
ATOM 2342 O O . GLY A 1 281 ? 3.342 2.5 19.5 1 75.25 281 GLY A O 1
ATOM 2343 N N . LEU A 1 282 ? 2.195 4.27 19.672 1 80.06 282 LEU A N 1
ATOM 2344 C CA . LEU A 1 282 ? 3.043 4.863 20.703 1 80.06 282 LEU A CA 1
ATOM 2345 C C . LEU A 1 282 ? 2.934 4.086 22.016 1 80.06 282 LEU A C 1
ATOM 2347 O O . LEU A 1 282 ? 3.797 4.207 22.875 1 80.06 282 LEU A O 1
ATOM 2351 N N . GLU A 1 283 ? 1.883 3.273 22.156 1 77.75 283 GLU A N 1
ATOM 2352 C CA . GLU A 1 283 ? 1.681 2.469 23.359 1 77.75 283 GLU A CA 1
ATOM 2353 C C . GLU A 1 283 ? 2.785 1.428 23.516 1 77.75 283 GLU A C 1
ATOM 2355 O O . GLU A 1 283 ? 3.006 0.912 24.609 1 77.75 283 GLU A O 1
ATOM 2360 N N . ASN A 1 284 ? 3.5 1.267 22.484 1 80.44 284 ASN A N 1
ATOM 2361 C CA . ASN A 1 284 ? 4.551 0.253 22.516 1 80.44 284 ASN A CA 1
ATOM 2362 C C . ASN A 1 284 ? 5.879 0.832 22.984 1 80.44 284 ASN A C 1
ATOM 2364 O O . ASN A 1 284 ? 6.859 0.101 23.141 1 80.44 284 ASN A O 1
ATOM 2368 N N . PHE A 1 285 ? 5.844 2.168 23.359 1 85.06 285 PHE A N 1
ATOM 2369 C CA . PHE A 1 285 ? 7.102 2.83 23.688 1 85.06 285 PHE A CA 1
ATOM 2370 C C . PHE A 1 285 ? 6.945 3.711 24.922 1 85.06 285 PHE A C 1
ATOM 2372 O O . PHE A 1 285 ? 5.855 4.215 25.188 1 85.06 285 PHE A O 1
ATOM 2379 N N . GLU A 1 286 ? 8.047 3.754 25.672 1 88.06 286 GLU A N 1
ATOM 2380 C CA . GLU A 1 286 ? 8.219 4.863 26.609 1 88.06 286 GLU A CA 1
ATOM 2381 C C . GLU A 1 286 ? 8.828 6.078 25.922 1 88.06 286 GLU A C 1
ATOM 2383 O O . GLU A 1 286 ? 9.82 5.953 25.203 1 88.06 286 GLU A O 1
ATOM 2388 N N . PHE A 1 287 ? 8.102 7.195 26.109 1 90.25 287 PHE A N 1
ATOM 2389 C CA . PHE A 1 287 ? 8.594 8.359 25.375 1 90.25 287 PHE A CA 1
ATOM 2390 C C . PHE A 1 287 ? 8.32 9.641 26.156 1 90.25 287 PHE A C 1
ATOM 2392 O O . PHE A 1 287 ? 7.547 9.633 27.125 1 90.25 287 PHE A O 1
ATOM 2399 N N . ASN A 1 288 ? 9.125 10.719 25.797 1 91.88 288 ASN A N 1
ATOM 2400 C CA . ASN A 1 288 ? 8.914 12.078 26.266 1 91.88 288 ASN A CA 1
ATOM 2401 C C . ASN A 1 288 ? 8.82 13.078 25.109 1 91.88 288 ASN A C 1
ATOM 2403 O O . ASN A 1 288 ? 9.289 12.797 24.016 1 91.88 288 ASN A O 1
ATOM 2407 N N . TRP A 1 289 ? 8.141 14.148 25.438 1 93.94 289 TRP A N 1
ATOM 2408 C CA . TRP A 1 289 ? 8.18 15.289 24.531 1 93.94 289 TRP A CA 1
ATOM 2409 C C . TRP A 1 289 ? 9.227 16.297 24.969 1 93.94 289 TRP A C 1
ATOM 2411 O O . TRP A 1 289 ? 9.211 16.766 26.125 1 93.94 289 TRP A O 1
ATOM 2421 N N . VAL A 1 290 ? 10.133 16.625 24.031 1 94.94 290 VAL A N 1
ATOM 2422 C CA . VAL A 1 290 ? 11.266 17.453 24.438 1 94.94 290 VAL A CA 1
ATOM 2423 C C . VAL A 1 290 ? 11.484 18.578 23.422 1 94.94 290 VAL A C 1
ATOM 2425 O O . VAL A 1 290 ? 11.016 18.484 22.281 1 94.94 290 VAL A O 1
ATOM 2428 N N . GLN A 1 291 ? 12.18 19.562 23.891 1 95.44 291 GLN A N 1
ATOM 2429 C CA . GLN A 1 291 ? 12.625 20.625 23 1 95.44 291 GLN A CA 1
ATOM 2430 C C . GLN A 1 291 ? 13.922 20.234 22.297 1 95.44 291 GLN A 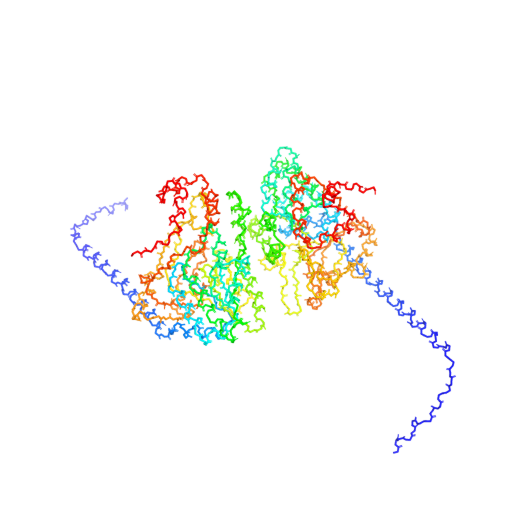C 1
ATOM 2432 O O . GLN A 1 291 ? 14.781 19.562 22.875 1 95.44 291 GLN A O 1
ATOM 2437 N N . ALA A 1 292 ? 14.039 20.719 21.109 1 95 292 ALA A N 1
ATOM 2438 C CA . ALA A 1 292 ? 15.234 20.406 20.344 1 95 292 ALA A CA 1
ATOM 2439 C C . ALA A 1 292 ? 16.453 21.109 20.922 1 95 292 ALA A C 1
ATOM 2441 O O . ALA A 1 292 ? 16.359 22.234 21.438 1 95 292 ALA A O 1
ATOM 2442 N N . ALA A 1 293 ? 17.594 20.438 20.859 1 96.12 293 ALA A N 1
ATOM 2443 C CA . ALA A 1 293 ? 18.891 20.969 21.297 1 96.12 293 ALA A CA 1
ATOM 2444 C C . ALA A 1 293 ? 18.828 21.484 22.719 1 96.12 293 ALA A C 1
ATOM 2446 O O . ALA A 1 293 ? 19.297 22.594 23.016 1 96.12 293 ALA A O 1
ATOM 2447 N N . ASN A 1 294 ? 18.172 20.734 23.5 1 94 294 ASN A N 1
ATOM 2448 C CA . ASN A 1 294 ? 18.047 21.062 24.922 1 94 294 ASN A CA 1
ATOM 2449 C C . ASN A 1 294 ? 17.484 22.453 25.125 1 94 294 ASN A C 1
ATOM 2451 O O . ASN A 1 294 ? 17.984 23.219 25.969 1 94 294 ASN A O 1
ATOM 2455 N N . GLY A 1 295 ? 16.641 22.875 24.25 1 95.94 295 GLY A N 1
ATOM 2456 C CA . GLY A 1 295 ? 15.938 24.125 24.422 1 95.94 295 GLY A CA 1
ATOM 2457 C C . GLY A 1 295 ? 16.578 25.281 23.672 1 95.94 295 GLY A C 1
ATOM 2458 O O . GLY A 1 295 ? 16.047 26.391 23.656 1 95.94 295 GLY A O 1
ATOM 2459 N N . LEU A 1 296 ? 17.672 25.047 23 1 97.12 296 LEU A N 1
ATOM 2460 C CA . LEU A 1 296 ? 18.375 26.125 22.328 1 97.12 296 LEU A CA 1
ATOM 2461 C C . LEU A 1 296 ? 17.547 26.672 21.172 1 97.12 296 LEU A C 1
ATOM 2463 O O . LEU A 1 296 ? 17.578 27.875 20.906 1 97.12 296 LEU A O 1
ATOM 2467 N N . TRP A 1 297 ? 16.781 25.828 20.422 1 97.56 297 TRP A N 1
ATOM 2468 C CA . TRP A 1 297 ? 15.898 26.312 19.375 1 97.56 297 TRP A CA 1
ATOM 2469 C C . TRP A 1 297 ? 14.906 27.328 19.906 1 97.56 297 TRP A C 1
ATOM 2471 O O . TRP A 1 297 ? 14.836 28.453 19.422 1 97.56 297 TRP A O 1
ATOM 2481 N N . GLU A 1 298 ? 14.25 26.938 20.969 1 97.25 298 GLU A N 1
ATOM 2482 C CA . GLU A 1 298 ? 13.219 27.781 21.578 1 97.25 298 GLU A CA 1
ATOM 2483 C C . GLU A 1 298 ? 13.797 29.094 22.078 1 97.25 298 GLU A C 1
ATOM 2485 O O . GLU A 1 298 ? 13.242 30.172 21.797 1 97.25 298 GLU A O 1
ATOM 2490 N N . ARG A 1 299 ? 14.867 29.047 22.781 1 97.19 299 ARG A N 1
ATOM 2491 C CA . ARG A 1 299 ? 15.484 30.234 23.328 1 97.19 299 ARG A CA 1
ATOM 2492 C C . ARG A 1 299 ? 15.93 31.188 22.219 1 97.19 299 ARG A C 1
ATOM 2494 O O . ARG A 1 299 ? 15.789 32.406 22.359 1 97.19 299 ARG A O 1
ATOM 2501 N N . ALA A 1 300 ? 16.484 30.594 21.188 1 97.81 300 ALA A N 1
ATOM 2502 C CA . ALA A 1 300 ? 16.922 31.422 20.078 1 97.81 300 ALA A CA 1
ATOM 2503 C C . ALA A 1 300 ? 15.742 32.156 19.453 1 97.81 300 ALA A C 1
ATOM 2505 O O . ALA A 1 300 ? 15.836 33.344 19.125 1 97.81 300 ALA A O 1
ATOM 2506 N N . PHE A 1 301 ? 14.648 31.531 19.281 1 97.56 301 PHE A N 1
ATOM 2507 C CA . PHE A 1 301 ? 13.453 32.156 18.719 1 97.56 301 PHE A CA 1
ATOM 2508 C C . PHE A 1 301 ? 12.891 33.219 19.656 1 97.56 301 PHE A C 1
ATOM 2510 O O . PHE A 1 301 ? 12.477 34.281 19.219 1 97.56 301 PHE A O 1
ATOM 2517 N N . LEU A 1 302 ? 12.898 32.875 20.938 1 96.25 302 LEU A N 1
ATOM 2518 C CA . LEU A 1 302 ? 12.414 33.844 21.938 1 96.25 302 LEU A CA 1
ATOM 2519 C C . LEU A 1 302 ? 13.258 35.125 21.922 1 96.25 302 LEU A C 1
ATOM 2521 O O . LEU A 1 302 ? 12.719 36.219 22.016 1 96.25 302 LEU A O 1
ATOM 2525 N N . ASN A 1 303 ? 14.5 34.938 21.734 1 95.56 303 ASN A N 1
ATOM 2526 C CA . ASN A 1 303 ? 15.414 36.062 21.734 1 95.56 303 ASN A CA 1
ATOM 2527 C C . ASN A 1 303 ? 15.305 36.906 20.438 1 95.56 303 ASN A C 1
ATOM 2529 O O . ASN A 1 303 ? 15.836 38 20.359 1 95.56 303 ASN A O 1
ATOM 2533 N N . ASN A 1 304 ? 14.719 36.312 19.5 1 94.94 304 ASN A N 1
ATOM 2534 C CA . ASN A 1 304 ? 14.414 37.031 18.281 1 94.94 304 ASN A CA 1
ATOM 2535 C C . ASN A 1 304 ? 13.062 37.75 18.359 1 94.94 304 ASN A C 1
ATOM 2537 O O . ASN A 1 304 ? 12.297 37.719 17.391 1 94.94 304 ASN A O 1
ATOM 2541 N N . ASN A 1 305 ? 12.742 38.25 19.5 1 89.75 305 ASN A N 1
ATOM 2542 C CA . ASN A 1 305 ? 11.5 38.938 19.812 1 89.75 305 ASN A CA 1
ATOM 2543 C C . ASN A 1 305 ? 10.273 38.094 19.516 1 89.75 305 ASN A C 1
ATOM 2545 O O . ASN A 1 305 ? 9.219 38.625 19.156 1 89.75 305 ASN A O 1
ATOM 2549 N N . GLN A 1 306 ? 10.484 36.844 19.406 1 88.94 306 GLN A N 1
ATOM 2550 C CA . GLN A 1 306 ? 9.414 35.844 19.203 1 88.94 306 GLN A CA 1
ATOM 2551 C C . GLN A 1 306 ? 8.742 36.062 17.844 1 88.94 306 GLN A C 1
ATOM 2553 O O . GLN A 1 306 ? 7.57 35.719 17.672 1 88.94 306 GLN A O 1
ATOM 2558 N N . LEU A 1 307 ? 9.438 36.688 16.969 1 92.69 307 LEU A N 1
ATOM 2559 C CA . LEU A 1 307 ? 8.883 36.875 15.633 1 92.69 307 LEU A CA 1
ATOM 2560 C C . LEU A 1 307 ? 8.836 35.562 14.852 1 92.69 307 LEU A C 1
ATOM 2562 O O . LEU A 1 307 ? 9.797 34.812 14.867 1 92.69 307 LEU A O 1
ATOM 2566 N N . PRO A 1 308 ? 7.66 35.312 14.258 1 97.88 308 PRO A N 1
ATOM 2567 C CA . PRO A 1 308 ? 7.605 34.125 13.398 1 97.88 308 PRO A CA 1
ATOM 2568 C C . PRO A 1 308 ? 8.672 34.125 12.305 1 97.88 308 PRO A C 1
ATOM 2570 O O . PRO A 1 308 ? 8.969 35.188 11.734 1 97.88 308 PRO A O 1
ATOM 2573 N N . VAL A 1 309 ? 9.219 33 12.039 1 98.31 309 VAL A N 1
ATOM 2574 C CA . VAL A 1 309 ? 10.32 32.938 11.086 1 98.31 309 VAL A CA 1
ATOM 2575 C C . VAL A 1 309 ? 10.328 31.562 10.414 1 98.31 309 VAL A C 1
ATOM 2577 O O . VAL A 1 309 ? 9.953 30.562 11.031 1 98.31 309 VAL A O 1
ATOM 2580 N N . GLY A 1 310 ? 10.602 31.547 9.102 1 98.56 310 GLY A N 1
ATOM 2581 C CA . GLY A 1 310 ? 10.93 30.344 8.352 1 98.56 310 GLY A CA 1
ATOM 2582 C C . GLY A 1 310 ? 12.375 30.297 7.898 1 98.56 310 GLY A C 1
ATOM 2583 O O . GLY A 1 310 ? 12.938 31.312 7.504 1 98.56 310 GLY A O 1
ATOM 2584 N N . LEU A 1 311 ? 13.016 29.156 7.977 1 98.31 311 LEU A N 1
ATOM 2585 C CA . LEU A 1 311 ? 14.398 29.047 7.512 1 98.31 311 LEU A CA 1
ATOM 2586 C C . LEU A 1 311 ? 14.688 27.625 7.035 1 98.31 311 LEU A C 1
ATOM 2588 O O . LEU A 1 311 ? 14.055 26.672 7.484 1 98.31 311 LEU A O 1
ATOM 2592 N N . ASP A 1 312 ? 15.664 27.453 6.152 1 98.44 312 ASP A N 1
ATOM 2593 C CA . ASP A 1 312 ? 16.188 26.156 5.734 1 98.44 312 ASP A CA 1
ATOM 2594 C C . ASP A 1 312 ? 17.031 25.531 6.836 1 98.44 312 ASP A C 1
ATOM 2596 O O . ASP A 1 312 ? 17.688 26.234 7.602 1 98.44 312 ASP A O 1
ATOM 2600 N N . LEU A 1 313 ? 16.984 24.25 6.797 1 98.19 313 LEU A N 1
ATOM 2601 C CA . LEU A 1 313 ? 17.781 23.562 7.812 1 98.19 313 LEU A CA 1
ATOM 2602 C C . LEU A 1 313 ? 19.188 23.281 7.305 1 98.19 313 LEU A C 1
ATOM 2604 O O . LEU A 1 313 ? 20.109 23.125 8.094 1 98.19 313 LEU A O 1
ATOM 2608 N N . LYS A 1 314 ? 19.328 23.234 6.086 1 94.75 314 LYS A N 1
ATOM 2609 C CA . LYS A 1 314 ? 20.641 22.906 5.523 1 94.75 314 LYS A CA 1
ATOM 2610 C C . LYS A 1 314 ? 21.656 24.016 5.828 1 94.75 314 LYS A C 1
ATOM 2612 O O . LYS A 1 314 ? 21.344 25.203 5.75 1 94.75 314 LYS A O 1
ATOM 2617 N N . ASN A 1 315 ? 22.828 23.688 6.219 1 91.88 315 ASN A N 1
ATOM 2618 C CA . ASN A 1 315 ? 24.031 24.5 6.332 1 91.88 315 ASN A CA 1
ATOM 2619 C C . ASN A 1 315 ? 23.922 25.5 7.484 1 91.88 315 ASN A C 1
ATOM 2621 O O . ASN A 1 315 ? 24.391 26.625 7.379 1 91.88 315 ASN A O 1
ATOM 2625 N N . ASN A 1 316 ? 23.203 25.203 8.453 1 94.31 316 ASN A N 1
ATOM 2626 C CA . ASN A 1 316 ? 23.234 25.984 9.68 1 94.31 316 ASN A CA 1
ATOM 2627 C C . ASN A 1 316 ? 23.062 25.109 10.914 1 94.31 316 ASN A C 1
ATOM 2629 O O . ASN A 1 316 ? 22.875 23.891 10.797 1 94.31 316 ASN A O 1
ATOM 2633 N N . VAL A 1 317 ? 23.094 25.703 12.078 1 97.25 317 VAL A N 1
ATOM 2634 C CA . VAL A 1 317 ? 23.172 25 13.352 1 97.25 317 VAL A CA 1
ATOM 2635 C C . VAL A 1 317 ? 21.844 24.281 13.617 1 97.25 317 VAL A C 1
ATOM 2637 O O . VAL A 1 317 ? 21.812 23.25 14.297 1 97.25 317 VAL A O 1
ATOM 2640 N N . PHE A 1 318 ? 20.734 24.766 13.133 1 98.25 318 PHE A N 1
ATOM 2641 C CA . PHE A 1 318 ? 19.469 24.078 13.305 1 98.25 318 PHE A CA 1
ATOM 2642 C C . PHE A 1 318 ? 19.484 22.719 12.625 1 98.25 318 PHE A C 1
ATOM 2644 O O . PHE A 1 318 ? 19.109 21.719 13.234 1 98.25 318 PHE A O 1
ATOM 2651 N N . GLY A 1 319 ? 19.953 22.703 11.422 1 98.19 319 GLY A N 1
ATOM 2652 C CA . GLY A 1 319 ? 20.047 21.469 10.664 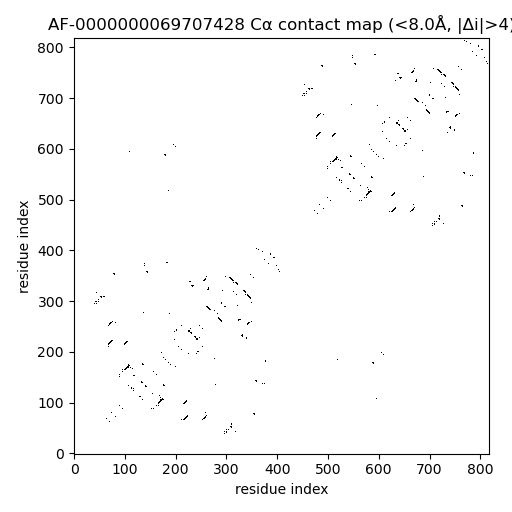1 98.19 319 GLY A CA 1
ATOM 2653 C C . GLY A 1 319 ? 21.062 20.484 11.242 1 98.19 319 GLY A C 1
ATOM 2654 O O . GLY A 1 319 ? 20.906 19.281 11.109 1 98.19 319 GLY A O 1
ATOM 2655 N N . LYS A 1 320 ? 22.062 21 11.891 1 97.38 320 LYS A N 1
ATOM 2656 C CA . LYS A 1 320 ? 23.141 20.188 12.438 1 97.38 320 LYS A CA 1
ATOM 2657 C C . LYS A 1 320 ? 22.766 19.609 13.805 1 97.38 320 LYS A C 1
ATOM 2659 O O . LYS A 1 320 ? 23.516 18.844 14.391 1 97.38 320 LYS A O 1
ATOM 2664 N N . THR A 1 321 ? 21.594 19.984 14.219 1 97.12 321 THR A N 1
ATOM 2665 C CA . THR A 1 321 ? 21.078 19.406 15.461 1 97.12 321 THR A CA 1
ATOM 2666 C C . THR A 1 321 ? 20.844 17.906 15.297 1 97.12 321 THR A C 1
ATOM 2668 O O . THR A 1 321 ? 20.312 17.469 14.273 1 97.12 321 THR A O 1
ATOM 2671 N N . PRO A 1 322 ? 21.203 17.188 16.375 1 95.12 322 PRO A N 1
ATOM 2672 C CA . PRO A 1 322 ? 20.906 15.758 16.312 1 95.12 322 PRO A CA 1
ATOM 2673 C C . PRO A 1 322 ? 19.422 15.484 16.125 1 95.12 322 PRO A C 1
ATOM 2675 O O . PRO A 1 322 ? 18.578 16.172 16.719 1 95.12 322 PRO A O 1
ATOM 2678 N N . TYR A 1 323 ? 19.141 14.469 15.375 1 94.88 323 TYR A N 1
ATOM 2679 C CA . TYR A 1 323 ? 17.781 14.078 15.039 1 94.88 323 TYR A CA 1
ATOM 2680 C C . TYR A 1 323 ? 17.016 13.648 16.297 1 94.88 323 TYR A C 1
ATOM 2682 O O . TYR A 1 323 ? 17.562 12.938 17.141 1 94.88 323 TYR A O 1
ATOM 2690 N N . LEU A 1 324 ? 15.75 14.07 16.391 1 92.06 324 LEU A N 1
ATOM 2691 C CA . LEU A 1 324 ? 14.719 13.641 17.328 1 92.06 324 LEU A CA 1
ATOM 2692 C C . LEU A 1 324 ? 13.453 13.219 16.594 1 92.06 324 LEU A C 1
ATOM 2694 O O . LEU A 1 324 ? 13.031 13.883 15.641 1 92.06 324 LEU A O 1
ATOM 2698 N N . GLY A 1 325 ? 12.945 12.078 17.031 1 91.88 325 GLY A N 1
ATOM 2699 C CA . GLY A 1 325 ? 11.695 11.711 16.375 1 91.88 325 GLY A CA 1
ATOM 2700 C C . GLY A 1 325 ? 11.367 10.234 16.5 1 91.88 325 GLY A C 1
ATOM 2701 O O . GLY A 1 325 ? 11.906 9.547 17.375 1 91.88 325 GLY A O 1
ATOM 2702 N N . ASN A 1 326 ? 10.508 9.758 15.664 1 88.5 326 ASN A N 1
ATOM 2703 C CA . ASN A 1 326 ? 9.852 8.453 15.75 1 88.5 326 ASN A CA 1
ATOM 2704 C C . ASN A 1 326 ? 10.859 7.316 15.633 1 88.5 326 ASN A C 1
ATOM 2706 O O . ASN A 1 326 ? 10.656 6.238 16.188 1 88.5 326 ASN A O 1
ATOM 2710 N N . HIS A 1 327 ? 11.977 7.543 14.984 1 85.5 327 HIS A N 1
ATOM 2711 C CA . HIS A 1 327 ? 12.898 6.457 14.68 1 85.5 327 HIS A CA 1
ATOM 2712 C C . HIS A 1 327 ? 14.164 6.555 15.523 1 85.5 327 HIS A C 1
ATOM 2714 O O . HIS A 1 327 ? 15.18 5.93 15.211 1 85.5 327 HIS A O 1
ATOM 2720 N N . ALA A 1 328 ? 14.148 7.227 16.547 1 85 328 ALA A N 1
ATOM 2721 C CA . ALA A 1 328 ? 15.336 7.633 17.281 1 85 328 ALA A CA 1
ATOM 2722 C C . ALA A 1 328 ? 16 6.438 17.969 1 85 328 ALA A C 1
ATOM 2724 O O . ALA A 1 328 ? 17.203 6.445 18.203 1 85 328 ALA A O 1
ATOM 2725 N N . LEU A 1 329 ? 15.25 5.352 18.25 1 84.88 329 LEU A N 1
ATOM 2726 C CA . LEU A 1 329 ? 15.82 4.219 18.984 1 84.88 329 LEU A CA 1
ATOM 2727 C C . LEU A 1 329 ? 16.75 3.412 18.078 1 84.88 329 LEU A C 1
ATOM 2729 O O . LEU A 1 329 ? 17.656 2.73 18.578 1 84.88 329 LEU A O 1
ATOM 2733 N N . ASN A 1 330 ? 16.5 3.447 16.828 1 87.5 330 ASN A N 1
ATOM 2734 C CA . ASN A 1 330 ? 17.25 2.611 15.906 1 87.5 330 ASN A CA 1
ATOM 2735 C C . ASN A 1 330 ? 17.781 3.424 14.734 1 87.5 330 ASN A C 1
ATOM 2737 O O . ASN A 1 330 ? 17.844 2.93 13.602 1 87.5 330 ASN A O 1
ATOM 2741 N N . MET A 1 331 ? 18.156 4.586 14.984 1 89.81 331 MET A N 1
ATOM 2742 C CA . MET A 1 331 ? 18.641 5.414 13.883 1 89.81 331 MET A CA 1
ATOM 2743 C C . MET A 1 331 ? 20.156 5.312 13.742 1 89.81 331 MET A C 1
ATOM 2745 O O . MET A 1 331 ? 20.844 4.965 14.703 1 89.81 331 MET A O 1
ATOM 2749 N N . GLN A 1 332 ? 20.594 5.617 12.562 1 92.56 332 GLN A N 1
ATOM 2750 C CA . GLN A 1 332 ? 22.016 5.715 12.32 1 92.56 332 GLN A CA 1
ATOM 2751 C C . GLN A 1 332 ? 22.641 6.82 13.164 1 92.56 332 GLN A C 1
ATOM 2753 O O . GLN A 1 332 ? 22.078 7.898 13.305 1 92.56 332 GLN A O 1
ATOM 2758 N N . LYS A 1 333 ? 23.859 6.547 13.508 1 88.81 333 LYS A N 1
ATOM 2759 C CA . LYS A 1 333 ? 24.578 7.535 14.312 1 88.81 333 LYS A CA 1
ATOM 2760 C C . LYS A 1 333 ? 24.812 8.82 13.523 1 88.81 333 LYS A C 1
ATOM 2762 O O . LYS A 1 333 ? 25.047 8.773 12.312 1 88.81 333 LYS A O 1
ATOM 2767 N N . GLN A 1 334 ? 24.703 9.953 14.125 1 90.81 334 GLN A N 1
ATOM 2768 C CA . GLN A 1 334 ? 25.016 11.266 13.578 1 90.81 334 GLN A CA 1
ATOM 2769 C C . GLN A 1 334 ? 23.891 11.75 12.656 1 90.81 334 GLN A C 1
ATOM 2771 O O . GLN A 1 334 ? 24.109 12.641 11.828 1 90.81 334 GLN A O 1
ATOM 2776 N N . THR A 1 335 ? 22.766 11.008 12.664 1 95.25 335 THR A N 1
ATOM 2777 C CA . THR A 1 335 ? 21.625 11.531 11.938 1 95.25 335 THR A CA 1
ATOM 2778 C C . THR A 1 335 ? 21.234 12.922 12.453 1 95.25 335 THR A C 1
ATOM 2780 O O . THR A 1 335 ? 21.219 13.156 13.656 1 95.25 335 THR A O 1
ATOM 2783 N N . LEU A 1 336 ? 21.016 13.836 11.5 1 96.69 336 LEU A N 1
ATOM 2784 C CA . LEU A 1 336 ? 20.75 15.234 11.844 1 96.69 336 LEU A CA 1
ATOM 2785 C C . LEU A 1 336 ? 19.328 15.617 11.477 1 96.69 336 LEU A C 1
ATOM 2787 O O . LEU A 1 336 ? 18.641 14.891 10.742 1 96.69 336 LEU A O 1
ATOM 2791 N N . MET A 1 337 ? 18.906 16.781 11.977 1 97.44 337 MET A N 1
ATOM 2792 C CA . MET A 1 337 ? 17.594 17.297 11.648 1 97.44 337 MET A CA 1
ATOM 2793 C C . MET A 1 337 ? 17.484 17.625 10.164 1 97.44 337 MET A C 1
ATOM 2795 O O . MET A 1 337 ? 16.422 17.484 9.562 1 97.44 337 MET A O 1
ATOM 2799 N N . SER A 1 338 ? 18.578 17.969 9.516 1 97.94 338 SER A N 1
ATOM 2800 C CA . SER A 1 338 ? 18.578 18.266 8.086 1 97.94 338 SER A CA 1
ATOM 2801 C C . SER A 1 338 ? 18.391 17.016 7.25 1 97.94 338 SER A C 1
ATOM 2803 O O . SER A 1 338 ? 18.078 17.094 6.059 1 97.94 338 SER A O 1
ATOM 2805 N N . ASP A 1 339 ? 18.609 15.82 7.852 1 97 339 ASP A N 1
ATOM 2806 C CA . ASP A 1 339 ? 18.328 14.562 7.176 1 97 339 ASP A CA 1
ATOM 2807 C C . ASP A 1 339 ? 16.828 14.281 7.172 1 97 339 ASP A C 1
ATOM 2809 O O . ASP A 1 339 ? 16.312 13.602 6.277 1 97 339 ASP A O 1
ATOM 2813 N N . ALA A 1 340 ? 16.156 14.852 8.18 1 97.44 340 ALA A N 1
ATOM 2814 C CA . ALA A 1 340 ? 14.734 14.586 8.352 1 97.44 340 ALA A CA 1
ATOM 2815 C C . ALA A 1 340 ? 13.891 15.609 7.59 1 97.44 340 ALA A C 1
ATOM 2817 O O . ALA A 1 340 ? 12.859 15.266 7.004 1 97.44 340 ALA A O 1
ATOM 2818 N N . TYR A 1 341 ? 14.367 16.844 7.578 1 98.25 341 TYR A N 1
ATOM 2819 C CA . TYR A 1 341 ? 13.57 17.922 7.012 1 98.25 341 TYR A CA 1
ATOM 2820 C C . TYR A 1 341 ? 14.438 18.875 6.199 1 98.25 341 TYR A C 1
ATOM 2822 O O . TYR A 1 341 ? 15.648 18.938 6.387 1 98.25 341 TYR A O 1
ATOM 2830 N N . ASP A 1 342 ? 13.703 19.625 5.352 1 98.62 342 ASP A N 1
ATOM 2831 C CA . ASP A 1 342 ? 14.375 20.688 4.59 1 98.62 342 ASP A CA 1
ATOM 2832 C C . ASP A 1 342 ? 14.25 22.031 5.285 1 98.62 342 ASP A C 1
ATOM 2834 O O . ASP A 1 342 ? 15.164 22.859 5.227 1 98.62 342 ASP A O 1
ATOM 2838 N N . GLY A 1 343 ? 13.141 22.25 5.902 1 98.75 343 GLY A N 1
ATOM 2839 C CA . GLY A 1 343 ? 12.867 23.562 6.461 1 98.75 343 GLY A CA 1
ATOM 2840 C C . GLY A 1 343 ? 12.156 23.516 7.797 1 98.75 343 GLY A C 1
ATOM 2841 O O . GLY A 1 343 ? 11.672 22.453 8.203 1 98.75 343 GLY A O 1
ATOM 2842 N N . LEU A 1 344 ? 12.148 24.688 8.414 1 98.69 344 LEU A N 1
ATOM 2843 C CA . LEU A 1 344 ? 11.555 24.906 9.734 1 98.69 344 LEU A CA 1
ATOM 2844 C C . LEU A 1 344 ? 10.805 26.234 9.781 1 98.69 344 LEU A C 1
ATOM 2846 O O . LEU A 1 344 ? 11.281 27.25 9.266 1 98.69 344 LEU A O 1
ATOM 2850 N N . ILE A 1 345 ? 9.633 26.172 10.398 1 98.81 345 ILE A N 1
ATOM 2851 C CA . ILE A 1 345 ? 8.883 27.406 10.625 1 98.81 345 ILE A CA 1
ATOM 2852 C C . ILE A 1 345 ? 8.562 27.547 12.109 1 98.81 345 ILE A C 1
ATOM 2854 O O . ILE A 1 345 ? 7.965 26.656 12.711 1 98.81 345 ILE A O 1
ATOM 2858 N N . PHE A 1 346 ? 8.969 28.594 12.656 1 98.75 346 PHE A N 1
ATOM 2859 C CA . PHE A 1 346 ? 8.562 29.016 13.992 1 98.75 346 PHE A CA 1
ATOM 2860 C C . PHE A 1 346 ? 7.422 30.016 13.914 1 98.75 346 PHE A C 1
ATOM 2862 O O . PHE A 1 346 ? 7.547 31.062 13.266 1 98.75 346 PHE A O 1
ATOM 2869 N N . LEU A 1 347 ? 6.348 29.719 14.617 1 98.44 347 LEU A N 1
ATOM 2870 C CA . LEU A 1 347 ? 5.195 30.609 14.586 1 98.44 347 LEU A CA 1
ATOM 2871 C C . LEU A 1 347 ? 5.035 31.328 15.922 1 98.44 347 LEU A C 1
ATOM 2873 O O . LEU A 1 347 ? 4.734 32.531 15.961 1 98.44 347 LEU A O 1
ATOM 2877 N N . LYS A 1 348 ? 5.219 30.594 16.922 1 96.38 348 LYS A N 1
ATOM 2878 C CA . LYS A 1 348 ? 5.098 31.078 18.297 1 96.38 348 LYS A CA 1
ATOM 2879 C C . LYS A 1 348 ? 5.816 30.141 19.266 1 96.38 348 LYS A C 1
ATOM 2881 O O . LYS A 1 348 ? 6.117 29 18.938 1 96.38 348 LYS A O 1
ATOM 2886 N N . PRO A 1 349 ? 6.105 30.734 20.422 1 96.62 349 PRO A N 1
ATOM 2887 C CA . PRO A 1 349 ? 6.672 29.844 21.438 1 96.62 349 PRO A CA 1
ATOM 2888 C C . PRO A 1 349 ? 5.758 28.656 21.75 1 96.62 349 PRO A C 1
ATOM 2890 O O . PRO A 1 349 ? 4.531 28.812 21.781 1 96.62 349 PRO A O 1
ATOM 2893 N N . VAL A 1 350 ? 6.406 27.547 22.047 1 96.06 350 VAL A N 1
ATOM 2894 C CA . VAL A 1 350 ? 5.684 26.297 22.25 1 96.06 350 VAL A CA 1
ATOM 2895 C C . VAL A 1 350 ? 4.676 26.469 23.391 1 96.06 350 VAL A C 1
ATOM 2897 O O . VAL A 1 350 ? 3.537 26 23.281 1 96.06 350 VAL A O 1
ATOM 2900 N N . GLU A 1 351 ? 5.047 27.156 24.391 1 94.19 351 GLU A N 1
ATOM 2901 C CA . GLU A 1 351 ? 4.203 27.328 25.578 1 94.19 351 GLU A CA 1
ATOM 2902 C C . GLU A 1 351 ? 2.979 28.188 25.25 1 94.19 351 GLU A C 1
ATOM 2904 O O . GLU A 1 351 ? 1.98 28.141 25.969 1 94.19 351 GLU A O 1
ATOM 2909 N N . GLU A 1 352 ? 3.045 28.922 24.219 1 95.56 352 GLU A N 1
ATOM 2910 C CA . GLU A 1 352 ? 1.957 29.812 23.859 1 95.56 352 GLU A CA 1
ATOM 2911 C C . GLU A 1 352 ? 1.056 29.188 22.797 1 95.56 352 GLU A C 1
ATOM 2913 O O . GLU A 1 352 ? 0.005 29.734 22.453 1 95.56 352 GLU A O 1
ATOM 2918 N N . MET A 1 353 ? 1.461 28.094 22.281 1 95.19 353 MET A N 1
ATOM 2919 C CA . MET A 1 353 ? 0.666 27.422 21.25 1 95.19 353 MET A CA 1
ATOM 2920 C C . MET A 1 353 ? -0.623 26.859 21.844 1 95.19 353 MET A C 1
ATOM 2922 O O . MET A 1 353 ? -0.622 26.328 22.953 1 95.19 353 MET A O 1
ATOM 2926 N N . LYS A 1 354 ? -1.629 26.984 21.109 1 96.44 354 LYS A N 1
ATOM 2927 C CA . LYS A 1 354 ? -2.932 26.5 21.547 1 96.44 354 LYS A CA 1
ATOM 2928 C C . LYS A 1 354 ? -3.287 25.188 20.859 1 96.44 354 LYS A C 1
ATOM 2930 O O . LYS A 1 354 ? -2.633 24.781 19.891 1 96.44 354 LYS A O 1
ATOM 2935 N N . LYS A 1 355 ? -4.262 24.562 21.391 1 96.06 355 LYS A N 1
ATOM 2936 C CA . LYS A 1 355 ? -4.82 23.344 20.812 1 96.06 355 LYS A CA 1
ATOM 2937 C C . LYS A 1 355 ? -6.109 23.641 20.047 1 96.06 355 LYS A C 1
ATOM 2939 O O . LYS A 1 355 ? -6.859 24.547 20.422 1 96.06 355 LYS A O 1
ATOM 2944 N N . SER A 1 356 ? -6.23 22.891 19.016 1 96.31 356 SER A N 1
ATOM 2945 C CA . SER A 1 356 ? -7.5 22.938 18.312 1 96.31 356 SER A CA 1
ATOM 2946 C C . SER A 1 356 ? -8.672 22.609 19.234 1 96.31 356 SER A C 1
ATOM 2948 O O . SER A 1 356 ? -8.57 21.703 20.062 1 96.31 356 SER A O 1
ATOM 2950 N N . GLU A 1 357 ? -9.703 23.375 19.047 1 94.56 357 GLU A N 1
ATOM 2951 C CA . GLU A 1 357 ? -10.938 22.984 19.734 1 94.56 357 GLU A CA 1
ATOM 2952 C C . GLU A 1 357 ? -11.461 21.641 19.219 1 94.56 357 GLU A C 1
ATOM 2954 O O . GLU A 1 357 ? -11.203 21.281 18.062 1 94.56 357 GLU A O 1
ATOM 2959 N N . ARG A 1 358 ? -12.141 21.016 20.078 1 93.75 358 ARG A N 1
ATOM 2960 C CA . ARG A 1 358 ? -12.82 19.797 19.672 1 93.75 358 ARG A CA 1
ATOM 2961 C C . ARG A 1 358 ? -14.148 20.094 19 1 93.75 358 ARG A C 1
ATOM 2963 O O . ARG A 1 358 ? -14.875 21 19.422 1 93.75 358 ARG A O 1
ATOM 2970 N N . THR A 1 359 ? -14.422 19.359 17.953 1 94.12 359 THR A N 1
ATOM 2971 C CA . THR A 1 359 ? -15.727 19.484 17.312 1 94.12 359 THR A CA 1
ATOM 2972 C C . THR A 1 359 ? -16.5 18.188 17.391 1 94.12 359 THR A C 1
ATOM 2974 O O . THR A 1 359 ? -15.906 17.109 17.5 1 94.12 359 THR A O 1
ATOM 2977 N N . ALA A 1 360 ? -17.828 18.312 17.375 1 93.94 360 ALA A N 1
ATOM 2978 C CA . ALA A 1 360 ? -18.703 17.141 17.422 1 93.94 360 ALA A CA 1
ATOM 2979 C C . ALA A 1 360 ? -19.703 17.156 16.281 1 93.94 360 ALA A C 1
ATOM 2981 O O . ALA A 1 360 ? -20.703 16.438 16.297 1 93.94 360 ALA A O 1
ATOM 2982 N N . PHE A 1 361 ? -19.406 17.953 15.258 1 94.88 361 PHE A N 1
ATOM 2983 C CA . PHE A 1 361 ? -20.359 18.172 14.18 1 94.88 361 PHE A CA 1
ATOM 2984 C C . PHE A 1 361 ? -20.672 16.875 13.438 1 94.88 361 PHE A C 1
ATOM 2986 O O . PHE A 1 361 ? -21.75 16.734 12.859 1 94.88 361 PHE A O 1
ATOM 2993 N N . PHE A 1 362 ? -19.734 15.938 13.484 1 97.06 362 PHE A N 1
ATOM 2994 C CA . PHE A 1 362 ? -19.844 14.711 12.703 1 97.06 362 PHE A CA 1
ATOM 2995 C C . PHE A 1 362 ? -20.5 13.602 13.531 1 97.06 362 PHE A C 1
ATOM 2997 O O . PHE A 1 362 ? -20.734 12.508 13.023 1 97.06 362 PHE A O 1
ATOM 3004 N N . ILE A 1 363 ? -20.797 13.883 14.789 1 96.88 363 ILE A N 1
ATOM 3005 C CA . ILE A 1 363 ? -21.391 12.891 15.672 1 96.88 363 ILE A CA 1
ATOM 3006 C C . ILE A 1 363 ? -22.906 12.898 15.523 1 96.88 363 ILE A C 1
ATOM 3008 O O . ILE A 1 363 ? -23.625 13.445 16.359 1 96.88 363 ILE A O 1
ATOM 3012 N N . THR A 1 364 ? -23.375 12.242 14.523 1 96.56 364 THR A N 1
ATOM 3013 C CA . THR A 1 364 ? -24.797 12.078 14.281 1 96.56 364 THR A CA 1
ATOM 3014 C C . THR A 1 364 ? -25.375 10.969 15.164 1 96.56 364 THR A C 1
ATOM 3016 O O . THR A 1 364 ? -24.625 10.219 15.789 1 96.56 364 THR A O 1
ATOM 3019 N N . GLU A 1 365 ? -26.688 10.883 15.203 1 95.81 365 GLU A N 1
ATOM 3020 C CA . GLU A 1 365 ? -27.297 9.805 15.977 1 95.81 365 GLU A CA 1
ATOM 3021 C C . GLU A 1 365 ? -26.875 8.438 15.453 1 95.81 365 GLU A C 1
ATOM 3023 O O . GLU A 1 365 ? -26.625 7.52 16.234 1 95.81 365 GLU A O 1
ATOM 3028 N N . GLU A 1 366 ? -26.781 8.367 14.203 1 96.31 366 GLU A N 1
ATOM 3029 C CA . GLU A 1 366 ? -26.344 7.121 13.594 1 96.31 366 GLU A CA 1
ATOM 3030 C C . GLU A 1 366 ? -24.891 6.812 13.945 1 96.31 366 GLU A C 1
ATOM 3032 O O . GLU A 1 366 ? -24.531 5.66 14.195 1 96.31 366 GLU A O 1
ATOM 3037 N N . PHE A 1 367 ? -24.094 7.793 13.992 1 97.31 367 PHE A N 1
ATOM 3038 C CA . PHE A 1 367 ? -22.688 7.578 14.297 1 97.31 367 PHE A CA 1
ATOM 3039 C C . PHE A 1 367 ? -22.5 7.207 15.766 1 97.31 367 PHE A C 1
ATOM 3041 O O . PHE A 1 367 ? -21.594 6.449 16.109 1 97.31 367 PHE A O 1
ATOM 3048 N N . LYS A 1 368 ? -23.359 7.672 16.609 1 97.19 368 LYS A N 1
ATOM 3049 C CA . LYS A 1 368 ? -23.281 7.281 18.016 1 97.19 368 LYS A CA 1
ATOM 3050 C C . LYS A 1 368 ? -23.391 5.766 18.172 1 97.19 368 LYS A C 1
ATOM 3052 O O . LYS A 1 368 ? -22.656 5.168 18.969 1 97.19 368 LYS A O 1
ATOM 3057 N N . LYS A 1 369 ? -24.266 5.223 17.422 1 97.06 369 LYS A N 1
ATOM 3058 C CA . LYS A 1 369 ? -24.422 3.773 17.438 1 97.06 369 LYS A CA 1
ATOM 3059 C C . LYS A 1 369 ? -23.172 3.076 16.922 1 97.06 369 LYS A C 1
ATOM 3061 O O . LYS A 1 369 ? -22.703 2.098 17.516 1 97.06 369 LYS A O 1
ATOM 3066 N N . GLU A 1 370 ? -22.688 3.639 15.852 1 97.44 370 GLU A N 1
ATOM 3067 C CA . GLU A 1 370 ? -21.453 3.096 15.289 1 97.44 370 GLU A CA 1
ATOM 3068 C C . GLU A 1 370 ? -20.281 3.283 16.234 1 97.44 370 GLU A C 1
ATOM 3070 O O . GLU A 1 370 ? -19.453 2.383 16.391 1 97.44 370 GLU A O 1
ATOM 3075 N N . LEU A 1 371 ? -20.219 4.387 16.797 1 97 371 LEU A N 1
ATOM 3076 C CA . LEU A 1 371 ? -19.156 4.676 17.766 1 97 371 LEU A CA 1
ATOM 3077 C C . LEU A 1 371 ? -19.188 3.674 18.922 1 97 371 LEU A C 1
ATOM 3079 O O . LEU A 1 371 ? -18.141 3.182 19.344 1 97 371 LEU A O 1
ATOM 3083 N N . LYS A 1 372 ? -20.375 3.381 19.391 1 96.94 372 LYS A N 1
ATOM 3084 C CA . LYS A 1 372 ? -20.531 2.375 20.438 1 96.94 372 LYS A CA 1
ATOM 3085 C C . LYS A 1 372 ? -19.953 1.031 20 1 96.94 372 LYS A C 1
ATOM 3087 O O . LYS A 1 372 ? -19.172 0.426 20.734 1 96.94 372 LYS A O 1
ATOM 3092 N N . ARG A 1 373 ? -20.328 0.626 18.859 1 97.44 373 ARG A N 1
ATOM 3093 C CA . ARG A 1 373 ? -19.844 -0.64 18.312 1 97.44 373 ARG A CA 1
ATOM 3094 C C . ARG A 1 373 ? -18.328 -0.647 18.219 1 97.44 373 ARG A C 1
ATOM 3096 O O . ARG A 1 373 ? -17.688 -1.622 18.609 1 97.44 373 ARG A O 1
ATOM 3103 N N . ARG A 1 374 ? -17.734 0.417 17.719 1 96.81 374 ARG A N 1
ATOM 3104 C CA . ARG A 1 374 ? -16.297 0.513 17.531 1 96.81 374 ARG A CA 1
ATOM 3105 C C . ARG A 1 374 ? -15.57 0.448 18.875 1 96.81 374 ARG A C 1
ATOM 3107 O O . ARG A 1 374 ? -14.586 -0.274 19.016 1 96.81 374 ARG A O 1
ATOM 3114 N N . ILE A 1 375 ? -16.109 1.161 19.844 1 95.56 375 ILE A N 1
ATOM 3115 C CA . ILE A 1 375 ? -15.461 1.204 21.141 1 95.56 375 ILE A CA 1
ATOM 3116 C C . ILE A 1 375 ? -15.508 -0.177 21.797 1 95.56 375 ILE A C 1
ATOM 3118 O O . ILE A 1 375 ? -14.539 -0.624 22.406 1 95.56 375 ILE A O 1
ATOM 3122 N N . GLU A 1 376 ? -16.578 -0.844 21.656 1 96.25 376 GLU A N 1
ATOM 3123 C CA . GLU A 1 376 ? -16.703 -2.199 22.188 1 96.25 376 GLU A CA 1
ATOM 3124 C C . GLU A 1 376 ? -15.656 -3.123 21.578 1 96.25 376 GLU A C 1
ATOM 3126 O O . GLU A 1 376 ? -15.062 -3.953 22.266 1 96.25 376 GLU A O 1
ATOM 3131 N N . ILE A 1 377 ? -15.391 -2.959 20.328 1 95.19 377 ILE A N 1
ATOM 3132 C CA . ILE A 1 377 ? -14.398 -3.764 19.609 1 95.19 377 ILE A CA 1
ATOM 3133 C C . ILE A 1 377 ? -12.992 -3.377 20.078 1 95.19 377 ILE A C 1
ATOM 3135 O O . ILE A 1 377 ? -12.172 -4.246 20.391 1 95.19 377 ILE A O 1
ATOM 3139 N N . LEU A 1 378 ? -12.711 -2.105 20.156 1 93.88 378 LEU A N 1
ATOM 3140 C CA . LEU A 1 378 ? -11.367 -1.587 20.422 1 93.88 378 LEU A CA 1
ATOM 3141 C C . LEU A 1 378 ? -10.953 -1.85 21.859 1 93.88 378 LEU A C 1
ATOM 3143 O O . LEU A 1 378 ? -9.797 -2.18 22.125 1 93.88 378 LEU A O 1
ATOM 3147 N N . GLU A 1 379 ? -11.914 -1.762 22.703 1 91.44 379 GLU A N 1
ATOM 3148 C CA . GLU A 1 379 ? -11.594 -1.933 24.125 1 91.44 379 GLU A CA 1
ATOM 3149 C C . GLU A 1 379 ? -11.734 -3.391 24.547 1 91.44 379 GLU A C 1
ATOM 3151 O O . GLU A 1 379 ? -10.992 -3.869 25.406 1 91.44 379 GLU A O 1
ATOM 3156 N N . GLY A 1 380 ? -12.703 -4.027 23.906 1 88.5 380 GLY A N 1
ATOM 3157 C CA . GLY A 1 380 ? -12.93 -5.422 24.234 1 88.5 380 GLY A CA 1
ATOM 3158 C C . GLY A 1 380 ? -13.117 -5.66 25.719 1 88.5 380 GLY A C 1
ATOM 3159 O O . GLY A 1 380 ? -13.977 -5.035 26.344 1 88.5 380 GLY A O 1
ATOM 3160 N N . GLU A 1 381 ? -12.125 -6.441 26.297 1 84.69 381 GLU A N 1
ATOM 3161 C CA . GLU A 1 381 ? -12.18 -6.801 27.719 1 84.69 381 GLU A CA 1
ATOM 3162 C C . GLU A 1 381 ? -11.828 -5.609 28.594 1 84.69 381 GLU A C 1
ATOM 3164 O O . GLU A 1 381 ? -12.148 -5.602 29.797 1 84.69 381 GLU A O 1
ATOM 3169 N N . GLY A 1 382 ? -11.227 -4.672 28.031 1 87.62 382 GLY A N 1
ATOM 3170 C CA . GLY A 1 382 ? -10.82 -3.492 28.781 1 87.62 382 GLY A CA 1
ATOM 3171 C C . GLY A 1 382 ? -11.906 -2.438 28.859 1 87.62 382 GLY A C 1
ATOM 3172 O O . GLY A 1 382 ? -11.672 -1.334 29.359 1 87.62 382 GLY A O 1
ATOM 3173 N N . LEU A 1 383 ? -13.086 -2.742 28.422 1 91.62 383 LEU A N 1
ATOM 3174 C CA . LEU A 1 383 ? -14.172 -1.767 28.344 1 91.62 383 LEU A CA 1
ATOM 3175 C C . LEU A 1 383 ? -14.5 -1.205 29.734 1 91.62 383 LEU A C 1
ATOM 3177 O O . LEU A 1 383 ? -14.719 -0.001 29.875 1 91.62 383 LEU A O 1
ATOM 3181 N N . SER A 1 384 ? -14.516 -2.047 30.688 1 92.69 384 SER A N 1
ATOM 3182 C CA . SER A 1 384 ? -14.812 -1.594 32.031 1 92.69 384 SER A CA 1
ATOM 3183 C C . SER A 1 384 ? -13.773 -0.59 32.531 1 92.69 384 SER A C 1
ATOM 3185 O O . SER A 1 384 ? -14.125 0.441 33.094 1 92.69 384 SER A O 1
ATOM 3187 N N . ASP A 1 385 ? -12.586 -0.904 32.312 1 91.44 385 ASP A N 1
ATOM 3188 C CA . ASP A 1 385 ? -11.5 -0.003 32.688 1 91.44 385 ASP A CA 1
ATOM 3189 C C . ASP A 1 385 ? -11.594 1.319 31.938 1 91.44 385 ASP A C 1
ATOM 3191 O O . ASP A 1 385 ? -11.367 2.387 32.5 1 91.44 385 ASP A O 1
ATOM 3195 N N . PHE A 1 386 ? -11.898 1.181 30.719 1 91.19 386 PHE A N 1
ATOM 3196 C CA . PHE A 1 386 ? -12.086 2.363 29.891 1 91.19 386 PHE A CA 1
ATOM 3197 C C . PHE A 1 386 ? -13.164 3.27 30.469 1 91.19 386 PHE A C 1
ATOM 3199 O O . PHE A 1 386 ? -12.969 4.48 30.594 1 91.19 386 PHE A O 1
ATOM 3206 N N . LEU A 1 387 ? -14.219 2.715 30.797 1 93.88 387 LEU A N 1
ATOM 3207 C CA . LEU A 1 387 ? -15.328 3.48 31.359 1 93.88 387 LEU A CA 1
ATOM 3208 C C . LEU A 1 387 ? -14.938 4.113 32.688 1 93.88 387 LEU A C 1
ATOM 3210 O O . LEU A 1 387 ? -15.242 5.285 32.938 1 93.88 387 LEU A O 1
ATOM 3214 N N . LYS A 1 388 ? -14.234 3.414 33.5 1 93.06 388 LYS A N 1
ATOM 3215 C CA . LYS A 1 388 ? -13.773 3.922 34.781 1 93.06 388 LYS A CA 1
ATOM 3216 C C . LYS A 1 388 ? -12.812 5.094 34.594 1 93.06 388 LYS A C 1
ATOM 3218 O O . LYS A 1 388 ? -12.945 6.117 35.281 1 93.06 388 LYS A O 1
ATOM 3223 N N . GLN A 1 389 ? -11.945 4.918 33.688 1 91.19 389 GLN A N 1
ATOM 3224 C CA . GLN A 1 389 ? -10.953 5.949 33.406 1 91.19 389 GLN A CA 1
ATOM 3225 C C . GLN A 1 389 ? -11.609 7.234 32.906 1 91.19 389 GLN A C 1
ATOM 3227 O O . GLN A 1 389 ? -11.07 8.328 33.094 1 91.19 389 GLN A O 1
ATOM 3232 N N . ASN A 1 390 ? -12.703 7.047 32.312 1 91 390 ASN A N 1
ATOM 3233 C CA . ASN A 1 390 ? -13.383 8.211 31.75 1 91 390 ASN A CA 1
ATOM 3234 C C . ASN A 1 390 ? -14.594 8.617 32.594 1 91 390 ASN A C 1
ATOM 3236 O O . ASN A 1 390 ? -15.43 9.398 32.156 1 91 390 ASN A O 1
ATOM 3240 N N . ASN A 1 391 ? -14.703 8.039 33.75 1 90.88 391 ASN A N 1
ATOM 3241 C CA . ASN A 1 391 ? -15.734 8.359 34.719 1 90.88 391 ASN A CA 1
ATOM 3242 C C . ASN A 1 391 ? -17.141 8.211 34.125 1 90.88 391 ASN A C 1
ATOM 3244 O O . ASN A 1 391 ? -17.969 9.109 34.281 1 90.88 391 ASN A O 1
ATOM 3248 N N . ALA A 1 392 ? -17.344 7.215 33.406 1 92.19 392 ALA A N 1
ATOM 3249 C CA . ALA A 1 392 ? -18.656 6.906 32.812 1 92.19 392 ALA A CA 1
ATOM 3250 C C . ALA A 1 392 ? -19.172 5.562 33.312 1 92.19 392 ALA A C 1
ATOM 3252 O O . ALA A 1 392 ? -18.406 4.613 33.469 1 92.19 392 ALA A O 1
ATOM 3253 N N . GLY A 1 393 ? -20.469 5.477 33.656 1 91.44 393 GLY A N 1
ATOM 3254 C CA . GLY A 1 393 ? -21.078 4.234 34.094 1 91.44 393 GLY A CA 1
ATOM 3255 C C . GLY A 1 393 ? -21.312 3.25 32.938 1 91.44 393 GLY A C 1
ATOM 3256 O O . GLY A 1 393 ? -21.078 2.047 33.125 1 91.44 393 GLY A O 1
ATOM 3257 N N . ILE A 1 394 ? -21.844 3.771 31.891 1 93.94 394 ILE A N 1
ATOM 3258 C CA . ILE A 1 394 ? -22.078 2.953 30.703 1 93.94 394 ILE A CA 1
ATOM 3259 C C . ILE A 1 394 ? -21.562 3.676 29.453 1 93.94 394 ILE A C 1
ATOM 3261 O O . ILE A 1 394 ? -21.281 4.875 29.5 1 93.94 394 ILE A O 1
ATOM 3265 N N . LEU A 1 395 ? -21.422 2.979 28.422 1 94.69 395 LEU A N 1
ATOM 3266 C CA . LEU A 1 395 ? -20.812 3.506 27.203 1 94.69 395 LEU A CA 1
ATOM 3267 C C . LEU A 1 395 ? -21.672 4.625 26.609 1 94.69 395 LEU A C 1
ATOM 3269 O O . LEU A 1 395 ? -21.141 5.613 26.094 1 94.69 395 LEU A O 1
ATOM 3273 N N . GLU A 1 396 ? -22.938 4.48 26.703 1 94.75 396 GLU A N 1
ATOM 3274 C CA . GLU A 1 396 ? -23.844 5.496 26.172 1 94.75 396 GLU A CA 1
ATOM 3275 C C . GLU A 1 396 ? -23.625 6.844 26.859 1 94.75 396 GLU A C 1
ATOM 3277 O O . GLU A 1 396 ? -23.672 7.891 26.219 1 94.75 396 GLU A O 1
ATOM 3282 N N . GLU A 1 397 ? -23.359 6.797 28.062 1 93.25 397 GLU A N 1
ATOM 3283 C CA . GLU A 1 397 ? -23.078 8.016 28.812 1 93.25 397 GLU A CA 1
ATOM 3284 C C . GLU A 1 397 ? -21.781 8.664 28.328 1 93.25 397 GLU A C 1
ATOM 3286 O O . GLU A 1 397 ? -21.703 9.883 28.188 1 93.25 397 GLU A O 1
ATOM 3291 N N . TRP A 1 398 ? -20.812 7.859 28.156 1 93.88 398 TRP A N 1
ATOM 3292 C CA . TRP A 1 398 ? -19.547 8.383 27.656 1 93.88 398 TRP A CA 1
ATOM 3293 C C . TRP A 1 398 ? -19.719 9.016 26.281 1 93.88 398 TRP A C 1
ATOM 3295 O O . TRP A 1 398 ? -19.234 10.109 26.031 1 93.88 398 TRP A O 1
ATOM 3305 N N . ILE A 1 399 ? -20.422 8.359 25.422 1 95.12 399 ILE A N 1
ATOM 3306 C CA . ILE A 1 399 ? -20.641 8.82 24.047 1 95.12 399 ILE A CA 1
ATOM 3307 C C . ILE A 1 399 ? -21.406 10.141 24.062 1 95.12 399 ILE A C 1
ATOM 3309 O O . ILE A 1 399 ? -21.094 11.055 23.297 1 95.12 399 ILE A O 1
ATOM 3313 N N . ASP A 1 400 ? -22.328 10.234 24.938 1 92.12 400 ASP A N 1
ATOM 3314 C CA . ASP A 1 400 ? -23.062 11.477 25.078 1 92.12 400 ASP A CA 1
ATOM 3315 C C . ASP A 1 400 ? -22.156 12.617 25.516 1 92.12 400 ASP A C 1
ATOM 3317 O O . ASP A 1 400 ? -22.25 13.734 25 1 92.12 400 ASP A O 1
ATOM 3321 N N . SER A 1 401 ? -21.281 12.312 26.422 1 89.12 401 SER A N 1
ATOM 3322 C CA . SER A 1 401 ? -20.328 13.32 26.875 1 89.12 401 SER A CA 1
ATOM 3323 C C . SER A 1 401 ? -19.344 13.688 25.781 1 89.12 401 SER A C 1
ATOM 3325 O O . SER A 1 401 ? -18.969 14.852 25.641 1 89.12 401 SER A O 1
ATOM 3327 N N . PHE A 1 402 ? -18.953 12.672 25.078 1 89.62 402 PHE A N 1
ATOM 3328 C CA . PHE A 1 402 ? -18.016 12.844 23.969 1 89.62 402 PHE A CA 1
ATOM 3329 C C . PHE A 1 402 ? -18.625 13.68 22.859 1 89.62 402 PHE A C 1
ATOM 3331 O O . PHE A 1 402 ? -17.922 14.391 22.141 1 89.62 402 PHE A O 1
ATOM 3338 N N . SER A 1 403 ? -19.906 13.602 22.75 1 89.12 403 SER A N 1
ATOM 3339 C CA . SER A 1 403 ? -20.641 14.25 21.656 1 89.12 403 SER A CA 1
ATOM 3340 C C . SER A 1 403 ? -20.891 15.719 21.969 1 89.12 403 SER A C 1
ATOM 3342 O O . SER A 1 403 ? -21.359 16.469 21.094 1 89.12 403 SER A O 1
ATOM 3344 N N . VAL A 1 404 ? -20.656 16.078 23.203 1 81.19 404 VAL A N 1
ATOM 3345 C CA . VAL A 1 404 ? -20.891 17.469 23.594 1 81.19 404 VAL A CA 1
ATOM 3346 C C . VAL A 1 404 ? -19.562 18.234 23.562 1 81.19 404 VAL A C 1
ATOM 3348 O O . VAL A 1 404 ? -18.531 17.719 23.984 1 81.19 404 VAL A O 1
ATOM 3351 N N . ILE A 1 405 ? -19.484 19.203 22.672 1 70.25 405 ILE A N 1
ATOM 3352 C CA . ILE A 1 405 ? -18.297 20.031 22.578 1 70.25 405 ILE A CA 1
ATOM 3353 C C . ILE A 1 405 ? -18.016 20.688 23.938 1 70.25 405 ILE A C 1
ATOM 3355 O O . ILE A 1 405 ? -18.906 21.281 24.547 1 70.25 405 ILE A O 1
ATOM 3359 N N . SER A 1 406 ? -17.047 20 24.656 1 53.59 406 SER A N 1
ATOM 3360 C CA . SER A 1 406 ? -16.75 20.703 25.906 1 53.59 406 SER A CA 1
ATOM 3361 C C . SER A 1 406 ? -16.234 22.109 25.641 1 53.59 406 SER A C 1
ATOM 3363 O O . SER A 1 406 ? -15.273 22.297 24.875 1 53.59 406 SER A O 1
ATOM 3365 N N . LYS A 1 407 ? -17.078 23.141 25.484 1 48.34 407 LYS A N 1
ATOM 3366 C CA . LYS A 1 407 ? -16.578 24.516 25.578 1 48.34 407 LYS A CA 1
ATOM 3367 C C . LYS A 1 407 ? -15.562 24.656 26.703 1 48.34 407 LYS A C 1
ATOM 3369 O O . LYS A 1 407 ? -15.883 24.438 27.875 1 48.34 407 LYS A O 1
ATOM 3374 N N . THR A 1 408 ? -14.398 24.188 26.562 1 41.34 408 THR A N 1
ATOM 3375 C CA . THR A 1 408 ? -13.5 24.672 27.594 1 41.34 408 THR A CA 1
ATOM 3376 C C . THR A 1 408 ? -13.758 26.156 27.875 1 41.34 408 THR A C 1
ATOM 3378 O O . THR A 1 408 ? -13.758 26.984 26.969 1 41.34 408 THR A O 1
ATOM 3381 N N . LYS A 1 409 ? -14.172 26.484 29.094 1 36.66 409 LYS A N 1
ATOM 3382 C CA . LYS A 1 409 ? -14.062 27.812 29.688 1 36.66 409 LYS A CA 1
ATOM 3383 C C . LYS A 1 409 ? -12.609 28.281 29.734 1 36.66 409 LYS A C 1
ATOM 3385 O O . LYS A 1 409 ? -11.719 27.516 30.109 1 36.66 409 LYS A O 1
ATOM 3390 N N . MET B 1 1 ? 10.453 24 -77.5 1 21.97 1 MET B N 1
ATOM 3391 C CA . MET B 1 1 ? 11.289 23.141 -78.375 1 21.97 1 MET B CA 1
ATOM 3392 C C . MET B 1 1 ? 11.695 21.875 -77.625 1 21.97 1 MET B C 1
ATOM 3394 O O . MET B 1 1 ? 11.727 20.781 -78.188 1 21.97 1 MET B O 1
ATOM 3398 N N . ILE B 1 2 ? 12.258 22.109 -76.375 1 24.5 2 ILE B N 1
ATOM 3399 C CA . ILE B 1 2 ? 12.906 20.969 -75.75 1 24.5 2 ILE B CA 1
ATOM 3400 C C . ILE B 1 2 ? 11.852 19.953 -75.312 1 24.5 2 ILE B C 1
ATOM 3402 O O . ILE B 1 2 ? 12.188 18.859 -74.812 1 24.5 2 ILE B O 1
ATOM 3406 N N . ASP B 1 3 ? 10.484 20.359 -75.25 1 26.83 3 ASP B N 1
ATOM 3407 C CA . ASP B 1 3 ? 9.242 19.719 -74.812 1 26.83 3 ASP B CA 1
ATOM 3408 C C . ASP B 1 3 ? 8.914 18.531 -75.75 1 26.83 3 ASP B C 1
ATOM 3410 O O . ASP B 1 3 ? 7.938 17.812 -75.5 1 26.83 3 ASP B O 1
ATOM 3414 N N . LEU B 1 4 ? 9.578 18.516 -76.938 1 24.11 4 LEU B N 1
ATOM 3415 C CA . LEU B 1 4 ? 9.102 17.734 -78.062 1 24.11 4 LEU B CA 1
ATOM 3416 C C . LEU B 1 4 ? 9.398 16.25 -77.875 1 24.11 4 LEU B C 1
ATOM 3418 O O . LEU B 1 4 ? 8.734 15.383 -78.438 1 24.11 4 LEU B O 1
ATOM 3422 N N . LEU B 1 5 ? 10.602 15.969 -77.312 1 21.12 5 LEU B N 1
ATOM 3423 C CA . LEU B 1 5 ? 11.172 14.68 -77.75 1 21.12 5 LEU B CA 1
ATOM 3424 C C . LEU B 1 5 ? 10.484 13.531 -77 1 21.12 5 LEU B C 1
ATOM 3426 O O . LEU B 1 5 ? 10.797 12.367 -77.25 1 21.12 5 LEU B O 1
ATOM 3430 N N . LEU B 1 6 ? 9.898 13.781 -75.812 1 22.44 6 LEU B N 1
ATOM 3431 C CA . LEU B 1 6 ? 9.727 12.625 -74.938 1 22.44 6 LEU B CA 1
ATOM 3432 C C . LEU B 1 6 ? 8.609 11.719 -75.438 1 22.44 6 LEU B C 1
ATOM 3434 O O . LEU B 1 6 ? 8.195 10.781 -74.75 1 22.44 6 LEU B O 1
ATOM 3438 N N . ARG B 1 7 ? 7.895 12.188 -76.5 1 25.41 7 ARG B N 1
ATOM 3439 C CA . ARG B 1 7 ? 6.613 11.617 -76.938 1 25.41 7 ARG B CA 1
ATOM 3440 C C . ARG B 1 7 ? 6.797 10.211 -77.5 1 25.41 7 ARG B C 1
ATOM 3442 O O . ARG B 1 7 ? 5.816 9.508 -77.75 1 25.41 7 ARG B O 1
ATOM 3449 N N . ALA B 1 8 ? 7.914 9.891 -78.125 1 22.48 8 ALA B N 1
ATOM 3450 C CA . ALA B 1 8 ? 7.742 9.023 -79.312 1 22.48 8 ALA B CA 1
ATOM 3451 C C . ALA B 1 8 ? 7.621 7.559 -78.875 1 22.48 8 ALA B C 1
ATOM 3453 O O . ALA B 1 8 ? 7.207 6.711 -79.688 1 22.48 8 ALA B O 1
ATOM 3454 N N . PHE B 1 9 ? 8.586 7.039 -78 1 25.95 9 PHE B N 1
ATOM 3455 C CA . PHE B 1 9 ? 8.953 5.633 -78.125 1 25.95 9 PHE B CA 1
ATOM 3456 C C . PHE B 1 9 ? 7.816 4.727 -77.688 1 25.95 9 PHE B C 1
ATOM 3458 O O . PHE B 1 9 ? 7.391 4.789 -76.5 1 25.95 9 PHE B O 1
ATOM 3465 N N . ALA B 1 10 ? 6.906 4.395 -78.688 1 25.61 10 ALA B N 1
ATOM 3466 C CA . ALA B 1 10 ? 5.758 3.498 -78.562 1 25.61 10 ALA B CA 1
ATOM 3467 C C . ALA B 1 10 ? 6.188 2.107 -78.125 1 25.61 10 ALA B C 1
ATOM 3469 O O . ALA B 1 10 ? 6.898 1.4 -78.812 1 25.61 10 ALA B O 1
ATOM 3470 N N . PRO B 1 11 ? 6.523 1.938 -76.75 1 27.09 11 PRO B N 1
ATOM 3471 C CA . PRO B 1 11 ? 7.117 0.649 -76.375 1 27.09 11 PRO B CA 1
ATOM 3472 C C . PRO B 1 11 ? 6.25 -0.537 -76.812 1 27.09 11 PRO B C 1
ATOM 3474 O O . PRO B 1 11 ? 5.023 -0.422 -76.875 1 27.09 11 PRO B O 1
ATOM 3477 N N . THR B 1 12 ? 6.754 -1.44 -77.75 1 28.2 12 THR B N 1
ATOM 3478 C CA . THR B 1 12 ? 6.297 -2.75 -78.188 1 28.2 12 THR B CA 1
ATOM 3479 C C . THR B 1 12 ? 5.816 -3.596 -77.062 1 28.2 12 THR B C 1
ATOM 3481 O O . THR B 1 12 ? 6.383 -3.531 -75.938 1 28.2 12 THR B O 1
ATOM 3484 N N . CYS B 1 13 ? 4.57 -4.074 -77.125 1 28.69 13 CYS B N 1
ATOM 3485 C CA . CYS B 1 13 ? 3.719 -4.91 -76.312 1 28.69 13 CYS B CA 1
ATOM 3486 C C . CYS B 1 13 ? 4.449 -6.18 -75.875 1 28.69 13 CYS B C 1
ATOM 3488 O O . CYS B 1 13 ? 4.441 -7.176 -76.562 1 28.69 13 CYS B O 1
ATOM 3490 N N . ILE B 1 14 ? 5.738 -6.18 -75.562 1 30 14 ILE B N 1
ATOM 3491 C CA . ILE B 1 14 ? 6.355 -7.398 -75.062 1 30 14 ILE B CA 1
ATOM 3492 C C . ILE B 1 14 ? 5.477 -7.992 -73.938 1 30 14 ILE B C 1
ATOM 3494 O O . ILE B 1 14 ? 4.988 -7.27 -73.062 1 30 14 ILE B O 1
ATOM 3498 N N . GLN B 1 15 ? 5.074 -9.367 -74.125 1 27.95 15 GLN B N 1
ATOM 3499 C CA . GLN B 1 15 ? 4.172 -10.32 -73.5 1 27.95 15 GLN B CA 1
ATOM 3500 C C . GLN B 1 15 ? 4.371 -10.352 -72 1 27.95 15 GLN B C 1
ATOM 3502 O O . GLN B 1 15 ? 5.5 -10.461 -71.5 1 27.95 15 GLN B O 1
ATOM 3507 N N . ALA B 1 16 ? 3.418 -9.984 -71.25 1 36.59 16 ALA B N 1
ATOM 3508 C CA . ALA B 1 16 ? 3.084 -9.898 -69.812 1 36.59 16 ALA B CA 1
ATOM 3509 C C . ALA B 1 16 ? 3.396 -11.203 -69.062 1 36.59 16 ALA B C 1
ATOM 3511 O O . ALA B 1 16 ? 3.264 -11.297 -67.875 1 36.59 16 ALA B O 1
ATOM 3512 N N . ASP B 1 17 ? 3.607 -12.25 -70 1 38.03 17 ASP B N 1
ATOM 3513 C CA . ASP B 1 17 ? 3.725 -13.562 -69.375 1 38.03 17 ASP B CA 1
ATOM 3514 C C . ASP B 1 17 ? 5.023 -13.688 -68.562 1 38.03 17 ASP B C 1
ATOM 3516 O O . ASP B 1 17 ? 5.074 -14.375 -67.562 1 38.03 17 ASP B O 1
ATOM 3520 N N . ASN B 1 18 ? 6.07 -13.078 -69.125 1 46.5 18 ASN B N 1
ATOM 3521 C CA . ASN B 1 18 ? 7.352 -13.297 -68.438 1 46.5 18 ASN B CA 1
ATOM 3522 C C . ASN B 1 18 ? 7.41 -12.594 -67.125 1 46.5 18 ASN B C 1
ATOM 3524 O O . ASN B 1 18 ? 8.273 -12.898 -66.312 1 46.5 18 ASN B O 1
ATOM 3528 N N . HIS B 1 19 ? 6.605 -11.594 -67 1 52.03 19 HIS B N 1
ATOM 3529 C CA . HIS B 1 19 ? 6.68 -10.852 -65.75 1 52.03 19 HIS B CA 1
ATOM 3530 C C . HIS B 1 19 ? 5.996 -11.617 -64.562 1 52.03 19 HIS B C 1
ATOM 3532 O O . HIS B 1 19 ? 6.41 -11.523 -63.438 1 52.03 19 HIS B O 1
ATOM 3538 N N . ILE B 1 20 ? 4.996 -12.461 -65.062 1 55.53 20 ILE B N 1
ATOM 3539 C CA . ILE B 1 20 ? 4.316 -13.258 -64.062 1 55.53 20 ILE B CA 1
ATOM 3540 C C . ILE B 1 20 ? 5.258 -14.344 -63.531 1 55.53 20 ILE B C 1
ATOM 3542 O O . ILE B 1 20 ? 5.289 -14.617 -62.344 1 55.53 20 ILE B O 1
ATOM 3546 N N . GLY B 1 21 ? 6.133 -14.758 -64.438 1 55.09 21 GLY B N 1
ATOM 3547 C CA . GLY B 1 21 ? 7.098 -15.766 -64 1 55.09 21 GLY B CA 1
ATOM 3548 C C . GLY B 1 21 ? 8.156 -15.227 -63.062 1 55.09 21 GLY B C 1
ATOM 3549 O O . GLY B 1 21 ? 8.516 -15.891 -62.094 1 55.09 21 GLY B O 1
ATOM 3550 N N . ILE B 1 22 ? 8.523 -14.023 -63.344 1 62.22 22 ILE B N 1
ATOM 3551 C CA . ILE B 1 22 ? 9.555 -13.422 -62.531 1 62.22 22 ILE B CA 1
ATOM 3552 C C . ILE B 1 22 ? 8.961 -13.031 -61.156 1 62.22 22 ILE B C 1
ATOM 3554 O O . ILE B 1 22 ? 9.578 -13.258 -60.125 1 62.22 22 ILE B O 1
ATOM 3558 N N . PHE B 1 23 ? 7.711 -12.562 -61.25 1 62.12 23 PHE B N 1
ATOM 3559 C CA . PHE B 1 23 ? 7.066 -12.203 -60 1 62.12 23 PHE B CA 1
ATOM 3560 C C . PHE B 1 23 ? 6.793 -13.445 -59.156 1 62.12 23 PHE B C 1
ATOM 3562 O O . PHE B 1 23 ? 6.973 -13.43 -57.938 1 62.12 23 PHE B O 1
ATOM 3569 N N . SER B 1 24 ? 6.465 -14.539 -59.844 1 64.69 24 SER B N 1
ATOM 3570 C CA . SER B 1 24 ? 6.246 -15.797 -59.156 1 64.69 24 SER B CA 1
ATOM 3571 C C . SER B 1 24 ? 7.551 -16.344 -58.594 1 64.69 24 SER B C 1
ATOM 3573 O O . SER B 1 24 ? 7.586 -16.859 -57.469 1 64.69 24 SER B O 1
ATOM 3575 N N . PHE B 1 25 ? 8.516 -16.125 -59.344 1 63.94 25 PHE B N 1
ATOM 3576 C CA . PHE B 1 25 ? 9.805 -16.609 -58.875 1 63.94 25 PHE B CA 1
ATOM 3577 C C . PHE B 1 25 ? 10.336 -15.773 -57.719 1 63.94 25 PHE B C 1
ATOM 3579 O O . PHE B 1 25 ? 10.891 -16.297 -56.781 1 63.94 25 PHE B O 1
ATOM 3586 N N . VAL B 1 26 ? 10.156 -14.477 -57.781 1 64.12 26 VAL B N 1
ATOM 3587 C CA . VAL B 1 26 ? 10.586 -13.586 -56.688 1 64.12 26 VAL B CA 1
ATOM 3588 C C . VAL B 1 26 ? 9.734 -13.828 -55.438 1 64.12 26 VAL B C 1
ATOM 3590 O O . VAL B 1 26 ? 10.258 -13.867 -54.344 1 64.12 26 VAL B O 1
ATOM 3593 N N . PHE B 1 27 ? 8.523 -14.047 -55.688 1 65.06 27 PHE B N 1
ATOM 3594 C CA . PHE B 1 27 ? 7.637 -14.344 -54.562 1 65.06 27 PHE B CA 1
ATOM 3595 C C . PHE B 1 27 ? 8.008 -15.68 -53.938 1 65.06 27 PHE B C 1
ATOM 3597 O O . PHE B 1 27 ? 8.055 -15.789 -52.719 1 65.06 27 PHE B O 1
ATOM 3604 N N . LEU B 1 28 ? 8.219 -16.688 -54.75 1 62.16 28 LEU B N 1
ATOM 3605 C CA . LEU B 1 28 ? 8.656 -17.984 -54.25 1 62.16 28 LEU B CA 1
ATOM 3606 C C . LEU B 1 28 ? 10.016 -17.875 -53.562 1 62.16 28 LEU B C 1
ATOM 3608 O O . LEU B 1 28 ? 10.258 -18.516 -52.531 1 62.16 28 LEU B O 1
ATOM 3612 N N . TYR B 1 29 ? 10.82 -17.047 -54.062 1 59.94 29 TYR B N 1
ATOM 3613 C CA . TYR B 1 29 ? 12.141 -16.812 -53.5 1 59.94 29 TYR B CA 1
ATOM 3614 C C . TYR B 1 29 ? 12.023 -16.094 -52.156 1 59.94 29 TYR B C 1
ATOM 3616 O O . TYR B 1 29 ? 12.719 -16.438 -51.188 1 59.94 29 TYR B O 1
ATOM 3624 N N . LEU B 1 30 ? 11.141 -15.148 -52.062 1 58.81 30 LEU B N 1
ATOM 3625 C CA . LEU B 1 30 ? 10.914 -14.438 -50.781 1 58.81 30 LEU B CA 1
ATOM 3626 C C . LEU B 1 30 ? 10.281 -15.359 -49.75 1 58.81 30 LEU B C 1
ATOM 3628 O O . LEU B 1 30 ? 10.633 -15.297 -48.562 1 58.81 30 LEU B O 1
ATOM 3632 N N . ILE B 1 31 ? 9.422 -16.156 -50.156 1 59.84 31 ILE B N 1
ATOM 3633 C CA . ILE B 1 31 ? 8.852 -17.156 -49.25 1 59.84 31 ILE B CA 1
ATOM 3634 C C . ILE B 1 31 ? 9.938 -18.141 -48.844 1 59.84 31 ILE B C 1
ATOM 3636 O O . ILE B 1 31 ? 10.016 -18.516 -47.656 1 59.84 31 ILE B O 1
ATOM 3640 N N . ALA B 1 32 ? 10.766 -18.625 -49.75 1 58.5 32 ALA B N 1
ATOM 3641 C CA . ALA B 1 32 ? 11.867 -19.531 -49.438 1 58.5 32 ALA B CA 1
ATOM 3642 C C . ALA B 1 32 ? 12.883 -18.875 -48.531 1 58.5 32 ALA B C 1
ATOM 3644 O O . ALA B 1 32 ? 13.367 -19.5 -47.562 1 58.5 32 ALA B O 1
ATOM 3645 N N . LEU B 1 33 ? 13.219 -17.625 -48.719 1 57.44 33 LEU B N 1
ATOM 3646 C CA . LEU B 1 33 ? 14.148 -16.875 -47.875 1 57.44 33 LEU B CA 1
ATOM 3647 C C . LEU B 1 33 ? 13.562 -16.688 -46.469 1 57.44 33 LEU B C 1
ATOM 3649 O O . LEU B 1 33 ? 14.281 -16.797 -45.469 1 57.44 33 LEU B O 1
ATOM 3653 N N . ASN B 1 34 ? 12.289 -16.391 -46.406 1 58.44 34 ASN B N 1
ATOM 3654 C CA . ASN B 1 34 ? 11.617 -16.281 -45.125 1 58.44 34 ASN B CA 1
ATOM 3655 C C . ASN B 1 34 ? 11.594 -17.625 -44.406 1 58.44 34 ASN B C 1
ATOM 3657 O O . ASN B 1 34 ? 11.781 -17.672 -43.188 1 58.44 34 ASN B O 1
ATOM 3661 N N . SER B 1 35 ? 11.406 -18.609 -45.156 1 60.62 35 SER B N 1
ATOM 3662 C CA . SER B 1 35 ? 11.422 -19.953 -44.594 1 60.62 35 SER B CA 1
ATOM 3663 C C . SER B 1 35 ? 12.82 -20.328 -44.125 1 60.62 35 SER B C 1
ATOM 3665 O O . SER B 1 35 ? 12.977 -20.922 -43.062 1 60.62 35 SER B O 1
ATOM 3667 N N . PHE B 1 36 ? 13.844 -19.984 -44.938 1 62.69 36 PHE B N 1
ATOM 3668 C CA . PHE B 1 36 ? 15.219 -20.281 -44.531 1 62.69 36 PHE B CA 1
ATOM 3669 C C . PHE B 1 36 ? 15.625 -19.453 -43.312 1 62.69 36 PHE B C 1
ATOM 3671 O O . PHE B 1 36 ? 16.281 -19.969 -42.406 1 62.69 36 PHE B O 1
ATOM 3678 N N . GLY B 1 37 ? 15.273 -18.188 -43.281 1 66.06 37 GLY B N 1
ATOM 3679 C CA . GLY B 1 37 ? 15.531 -17.344 -42.125 1 66.06 37 GLY B CA 1
ATOM 3680 C C . GLY B 1 37 ? 14.875 -17.859 -40.875 1 66.06 37 GLY B C 1
ATOM 3681 O O . GLY B 1 37 ? 15.5 -17.891 -39.812 1 66.06 37 GLY B O 1
ATOM 3682 N N . GLN B 1 38 ? 13.766 -18.297 -41.031 1 74.19 38 GLN B N 1
ATOM 3683 C CA . GLN B 1 38 ? 13.055 -18.844 -39.875 1 74.19 38 GLN B CA 1
ATOM 3684 C C . GLN B 1 38 ? 13.695 -20.156 -39.406 1 74.19 38 GLN B C 1
ATOM 3686 O O . GLN B 1 38 ? 13.773 -20.406 -38.219 1 74.19 38 GLN B O 1
ATOM 3691 N N . GLN B 1 39 ? 14.156 -20.922 -40.344 1 81.38 39 GLN B N 1
ATOM 3692 C CA . GLN B 1 39 ? 14.805 -22.188 -40 1 81.38 39 GLN B CA 1
ATOM 3693 C C . GLN B 1 39 ? 16.125 -21.938 -39.281 1 81.38 39 GLN B C 1
ATOM 3695 O O . GLN B 1 39 ? 16.453 -22.641 -38.312 1 81.38 39 GLN B O 1
ATOM 3700 N N . ASP B 1 40 ? 16.812 -20.906 -39.719 1 85.62 40 ASP B N 1
ATOM 3701 C CA . ASP B 1 40 ? 18.062 -20.547 -39.031 1 85.62 40 ASP B CA 1
ATOM 3702 C C . ASP B 1 40 ? 17.781 -20.047 -37.625 1 85.62 40 ASP B C 1
ATOM 3704 O O . ASP B 1 40 ? 18.5 -20.406 -36.688 1 85.62 40 ASP B O 1
ATOM 3708 N N . ASP B 1 41 ? 16.766 -19.328 -37.469 1 91.38 41 ASP B N 1
ATOM 3709 C CA . ASP B 1 41 ? 16.406 -18.828 -36.156 1 91.38 41 ASP B CA 1
ATOM 3710 C C . ASP B 1 41 ? 15.969 -19.969 -35.25 1 91.38 41 ASP B C 1
ATOM 3712 O O . ASP B 1 41 ? 16.344 -20.016 -34.062 1 91.38 41 ASP B O 1
ATOM 3716 N N . LEU B 1 42 ? 15.242 -20.859 -35.812 1 96.19 42 LEU B N 1
ATOM 3717 C CA . LEU B 1 42 ? 14.797 -22.016 -35.062 1 96.19 42 LEU B CA 1
ATOM 3718 C C . LEU B 1 42 ? 15.992 -22.797 -34.5 1 96.19 42 LEU B C 1
ATOM 3720 O O . LEU B 1 42 ? 15.992 -23.234 -33.344 1 96.19 42 LEU B O 1
ATOM 3724 N N . LYS B 1 43 ? 16.953 -22.969 -35.281 1 96.12 43 LYS B N 1
ATOM 3725 C CA . LYS B 1 43 ? 18.156 -23.719 -34.875 1 96.12 43 LYS B CA 1
ATOM 3726 C C . LYS B 1 43 ? 18.844 -23.047 -33.719 1 96.12 43 LYS B C 1
ATOM 3728 O O . LYS B 1 43 ? 19.406 -23.719 -32.844 1 96.12 43 LYS B O 1
ATOM 3733 N N . LYS B 1 44 ? 18.828 -21.781 -33.656 1 96.88 44 LYS B N 1
ATOM 3734 C CA . LYS B 1 44 ? 19.438 -21.062 -32.562 1 96.88 44 LYS B CA 1
ATOM 3735 C C . LYS B 1 44 ? 18.719 -21.359 -31.234 1 96.88 44 LYS B C 1
ATOM 3737 O O . LYS B 1 44 ? 19.359 -21.531 -30.203 1 96.88 44 LYS B O 1
ATOM 3742 N N . PHE B 1 45 ? 17.453 -21.391 -31.312 1 98.06 45 PHE B N 1
ATOM 3743 C CA . PHE B 1 45 ? 16.672 -21.719 -30.125 1 98.06 45 PHE B CA 1
ATOM 3744 C C . PHE B 1 45 ? 16.938 -23.156 -29.688 1 98.06 45 PHE B C 1
ATOM 3746 O O . PHE B 1 45 ? 17.109 -23.422 -28.5 1 98.06 45 PHE B O 1
ATOM 3753 N N . GLU B 1 46 ? 16.969 -24.047 -30.656 1 97.75 46 GLU B N 1
ATOM 3754 C CA . GLU B 1 46 ? 17.25 -25.453 -30.359 1 97.75 46 GLU B CA 1
ATOM 3755 C C . GLU B 1 46 ? 18.641 -25.609 -29.734 1 97.75 46 GLU B C 1
ATOM 3757 O O . GLU B 1 46 ? 18.797 -26.359 -28.766 1 97.75 46 GLU B O 1
ATOM 3762 N N . LYS B 1 47 ? 19.562 -24.906 -30.266 1 97 47 LYS B N 1
ATOM 3763 C CA . LYS B 1 47 ? 20.922 -24.938 -29.719 1 97 47 LYS B CA 1
ATOM 3764 C C . LYS B 1 47 ? 20.953 -24.422 -28.281 1 97 47 LYS B C 1
ATOM 3766 O O . LYS B 1 47 ? 21.672 -24.953 -27.438 1 97 47 LYS B O 1
ATOM 3771 N N . ALA B 1 48 ? 20.219 -23.391 -28.016 1 97.56 48 ALA B N 1
ATOM 3772 C CA . ALA B 1 48 ? 20.156 -22.844 -26.672 1 97.56 48 ALA B CA 1
ATOM 3773 C C . ALA B 1 48 ? 19.609 -23.875 -25.672 1 97.56 48 ALA B C 1
ATOM 3775 O O . ALA B 1 48 ? 20.125 -24 -24.562 1 97.56 48 ALA B O 1
ATOM 3776 N N . ILE B 1 49 ? 18.578 -24.594 -26.094 1 98.06 49 ILE B N 1
ATOM 3777 C CA . ILE B 1 49 ? 18 -25.625 -25.234 1 98.06 49 ILE B CA 1
ATOM 3778 C C . ILE B 1 49 ? 19.047 -26.703 -24.938 1 98.06 49 ILE B C 1
ATOM 3780 O O . ILE B 1 49 ? 19.234 -27.109 -23.797 1 98.06 49 ILE B O 1
ATOM 3784 N N . HIS B 1 50 ? 19.75 -27.109 -25.969 1 96.94 50 HIS B N 1
ATOM 3785 C CA . HIS B 1 50 ? 20.75 -28.156 -25.828 1 96.94 50 HIS B CA 1
ATOM 3786 C C . HIS B 1 50 ? 21.906 -27.703 -24.938 1 96.94 50 HIS B C 1
ATOM 3788 O O . HIS B 1 50 ? 22.422 -28.484 -24.141 1 96.94 50 HIS B O 1
ATOM 3794 N N . LYS B 1 51 ? 22.219 -26.5 -25.078 1 96.69 51 LYS B N 1
ATOM 3795 C CA . LYS B 1 51 ? 23.391 -25.984 -24.391 1 96.69 51 LYS B CA 1
ATOM 3796 C C . LYS B 1 51 ? 23.078 -25.641 -22.938 1 96.69 51 LYS B C 1
ATOM 3798 O O . LYS B 1 51 ? 23.891 -25.891 -22.047 1 96.69 51 LYS B O 1
ATOM 3803 N N . PHE B 1 52 ? 21.922 -25.094 -22.703 1 96.75 52 PHE B N 1
ATOM 3804 C CA . PHE B 1 52 ? 21.688 -24.469 -21.406 1 96.75 52 PHE B CA 1
ATOM 3805 C C . PHE B 1 52 ? 20.562 -25.203 -20.656 1 96.75 52 PHE B C 1
ATOM 3807 O O . PHE B 1 52 ? 20.391 -25.016 -19.453 1 96.75 52 PHE B O 1
ATOM 3814 N N . GLY B 1 53 ? 19.781 -25.984 -21.344 1 97.06 53 GLY B N 1
ATOM 3815 C CA . GLY B 1 53 ? 18.609 -26.625 -20.75 1 97.06 53 GLY B CA 1
ATOM 3816 C C . GLY B 1 53 ? 18.969 -27.672 -19.719 1 97.06 53 GLY B C 1
ATOM 3817 O O . GLY B 1 53 ? 19.938 -28.422 -19.891 1 97.06 53 GLY B O 1
ATOM 3818 N N . THR B 1 54 ? 18.25 -27.609 -18.641 1 97.25 54 THR B N 1
ATOM 3819 C CA . THR B 1 54 ? 18.359 -28.609 -17.578 1 97.25 54 THR B CA 1
ATOM 3820 C C . THR B 1 54 ? 16.969 -29.078 -17.156 1 97.25 54 THR B C 1
ATOM 3822 O O . THR B 1 54 ? 15.977 -28.391 -17.375 1 97.25 54 THR B O 1
ATOM 3825 N N . LYS B 1 55 ? 16.938 -30.312 -16.578 1 97.94 55 LYS B N 1
ATOM 3826 C CA . LYS B 1 55 ? 15.664 -30.766 -16.047 1 97.94 55 LYS B CA 1
ATOM 3827 C C . LYS B 1 55 ? 15.07 -29.734 -15.086 1 97.94 55 LYS B C 1
ATOM 3829 O O . LYS B 1 55 ? 15.773 -29.203 -14.219 1 97.94 55 LYS B O 1
ATOM 3834 N N . PRO B 1 56 ? 13.805 -29.484 -15.188 1 98.56 56 PRO B N 1
ATOM 3835 C CA . PRO B 1 56 ? 13.188 -28.406 -14.43 1 98.56 56 PRO B CA 1
ATOM 3836 C C . PRO B 1 56 ? 13.453 -28.5 -12.93 1 98.56 56 PRO B C 1
ATOM 3838 O O . PRO B 1 56 ? 13.781 -27.5 -12.281 1 98.56 56 PRO B O 1
ATOM 3841 N N . MET B 1 57 ? 13.344 -29.688 -12.383 1 98.25 57 MET B N 1
ATOM 3842 C CA . MET B 1 57 ? 13.547 -29.859 -10.945 1 98.25 57 MET B CA 1
ATOM 3843 C C . MET B 1 57 ? 14.992 -29.547 -10.555 1 98.25 57 MET B C 1
ATOM 3845 O O . MET B 1 57 ? 15.234 -28.875 -9.547 1 98.25 57 MET B O 1
ATOM 3849 N N . ASP B 1 58 ? 15.938 -29.984 -11.312 1 98.12 58 ASP B N 1
ATOM 3850 C CA . ASP B 1 58 ? 17.344 -29.656 -11.086 1 98.12 58 ASP B CA 1
ATOM 3851 C C . ASP B 1 58 ? 17.578 -28.156 -11.234 1 98.12 58 ASP B C 1
ATOM 3853 O O . ASP B 1 58 ? 18.344 -27.578 -10.461 1 98.12 58 ASP B O 1
ATOM 3857 N N . TYR B 1 59 ? 16.938 -27.641 -12.195 1 98.38 59 TYR B N 1
ATOM 3858 C CA . TYR B 1 59 ? 17.062 -26.219 -12.469 1 98.38 59 TYR B CA 1
ATOM 3859 C C . TYR B 1 59 ? 16.625 -25.391 -11.258 1 98.38 59 TYR B C 1
ATOM 3861 O O . TYR B 1 59 ? 17.359 -24.531 -10.789 1 98.38 59 TYR B O 1
ATOM 3869 N N . VAL B 1 60 ? 15.516 -25.719 -10.734 1 98.62 60 VAL B N 1
ATOM 3870 C CA . VAL B 1 60 ? 14.953 -25 -9.594 1 98.62 60 VAL B CA 1
ATOM 3871 C C . VAL B 1 60 ? 15.812 -25.234 -8.359 1 98.62 60 VAL B C 1
ATOM 3873 O O . VAL B 1 60 ? 16.078 -24.297 -7.594 1 98.62 60 VAL B O 1
ATOM 3876 N N . THR B 1 61 ? 16.266 -26.453 -8.188 1 98.12 61 THR B N 1
ATOM 3877 C CA . THR B 1 61 ? 17.141 -26.766 -7.062 1 98.12 61 THR B CA 1
ATOM 3878 C C . THR B 1 61 ? 18.406 -25.891 -7.102 1 98.12 61 THR B C 1
ATOM 3880 O O . THR B 1 61 ? 18.781 -25.297 -6.094 1 98.12 61 THR B O 1
ATOM 3883 N N . ASN B 1 62 ? 18.922 -25.812 -8.242 1 97.81 62 ASN B N 1
ATOM 3884 C CA . ASN B 1 62 ? 20.141 -25 -8.422 1 97.81 62 ASN B CA 1
ATOM 3885 C C . ASN B 1 62 ? 19.859 -23.531 -8.188 1 97.81 62 ASN B C 1
ATOM 3887 O O . ASN B 1 62 ? 20.656 -22.828 -7.547 1 97.81 62 ASN B O 1
ATOM 3891 N N . ARG B 1 63 ? 18.781 -23.062 -8.664 1 97.62 63 ARG B N 1
ATOM 3892 C CA . ARG B 1 63 ? 18.469 -21.641 -8.539 1 97.62 63 ARG B CA 1
ATOM 3893 C C . ARG B 1 63 ? 18.125 -21.281 -7.094 1 97.62 63 ARG B C 1
ATOM 3895 O O . ARG B 1 63 ? 18.422 -20.188 -6.629 1 97.62 63 ARG B O 1
ATOM 3902 N N . LEU B 1 64 ? 17.531 -22.203 -6.426 1 97.12 64 LEU B N 1
ATOM 3903 C CA . LEU B 1 64 ? 17.219 -21.984 -5.016 1 97.12 64 LEU B CA 1
ATOM 3904 C C . LEU B 1 64 ? 18.5 -21.906 -4.18 1 97.12 64 LEU B C 1
ATOM 3906 O O . LEU B 1 64 ? 18.516 -21.266 -3.127 1 97.12 64 LEU B O 1
ATOM 3910 N N . GLU B 1 65 ? 19.547 -22.562 -4.613 1 95.75 65 GLU B N 1
ATOM 3911 C CA . GLU B 1 65 ? 20.844 -22.484 -3.939 1 95.75 65 GLU B CA 1
ATOM 3912 C C . GLU B 1 65 ? 21.453 -21.094 -4.094 1 95.75 65 GLU B C 1
ATOM 3914 O O . GLU B 1 65 ? 22.109 -20.594 -3.174 1 95.75 65 GLU B O 1
ATOM 3919 N N . LYS B 1 66 ? 21.141 -20.469 -5.145 1 95.69 66 LYS B N 1
ATOM 3920 C CA . LYS B 1 66 ? 21.828 -19.234 -5.496 1 95.69 66 LYS B CA 1
ATOM 3921 C C . LYS B 1 66 ? 21 -18.016 -5.113 1 95.69 66 LYS B C 1
ATOM 3923 O O . LYS B 1 66 ? 21.531 -16.906 -4.996 1 95.69 66 LYS B O 1
ATOM 3928 N N . SER B 1 67 ? 19.719 -18.172 -5.027 1 97.25 67 SER B N 1
ATOM 3929 C CA . SER B 1 67 ? 18.812 -17.078 -4.707 1 97.25 67 SER B CA 1
ATOM 3930 C C . SER B 1 67 ? 18.031 -17.375 -3.439 1 97.25 67 SER B C 1
ATOM 3932 O O . SER B 1 67 ? 17.781 -18.531 -3.107 1 97.25 67 SER B O 1
ATOM 3934 N N . ASP B 1 68 ? 17.656 -16.328 -2.783 1 98.31 68 ASP B N 1
ATOM 3935 C CA . ASP B 1 68 ? 16.922 -16.5 -1.532 1 98.31 68 ASP B CA 1
ATOM 3936 C C . ASP B 1 68 ? 15.422 -16.656 -1.79 1 98.31 68 ASP B C 1
ATOM 3938 O O . ASP B 1 68 ? 14.711 -17.297 -1.01 1 98.31 68 ASP B O 1
ATOM 3942 N N . LEU B 1 69 ? 14.953 -16.062 -2.838 1 98.81 69 LEU B N 1
ATOM 3943 C CA . LEU B 1 69 ? 13.539 -16.109 -3.186 1 98.81 69 LEU B CA 1
ATOM 3944 C C . LEU B 1 69 ? 13.352 -16.391 -4.672 1 98.81 69 LEU B C 1
ATOM 3946 O O . LEU B 1 69 ? 13.805 -15.625 -5.52 1 98.81 69 LEU B O 1
ATOM 3950 N N . LEU B 1 70 ? 12.758 -17.5 -4.953 1 98.88 70 LEU B N 1
ATOM 3951 C CA . LEU B 1 70 ? 12.312 -17.75 -6.32 1 98.88 70 LEU B CA 1
ATOM 3952 C C . LEU B 1 70 ? 10.914 -17.188 -6.543 1 98.88 70 LEU B C 1
ATOM 3954 O O . LEU B 1 70 ? 10.016 -17.422 -5.73 1 98.88 70 LEU B O 1
ATOM 3958 N N . VAL B 1 71 ? 10.727 -16.406 -7.574 1 98.94 71 VAL B N 1
ATOM 3959 C CA . VAL B 1 71 ? 9.438 -15.852 -7.953 1 98.94 71 VAL B CA 1
ATOM 3960 C C . VAL B 1 71 ? 8.898 -16.578 -9.18 1 98.94 71 VAL B C 1
ATOM 3962 O O . VAL B 1 71 ? 9.469 -16.484 -10.266 1 98.94 71 VAL B O 1
ATOM 3965 N N . PHE B 1 72 ? 7.777 -17.234 -9.016 1 98.88 72 PHE B N 1
ATOM 3966 C CA . PHE B 1 72 ? 7.23 -18.047 -10.102 1 98.88 72 PHE B CA 1
ATOM 3967 C C . PHE B 1 72 ? 6.039 -17.344 -10.742 1 98.88 72 PHE B C 1
ATOM 3969 O O . PHE B 1 72 ? 5.102 -16.938 -10.055 1 98.88 72 PHE B O 1
ATOM 3976 N N . ASP B 1 73 ? 6.117 -17.188 -12 1 98.69 73 ASP B N 1
ATOM 3977 C CA . ASP B 1 73 ? 4.988 -16.828 -12.852 1 98.69 73 ASP B CA 1
ATOM 3978 C C . ASP B 1 73 ? 4.336 -18.062 -13.461 1 98.69 73 ASP B C 1
ATOM 3980 O O . ASP B 1 73 ? 4.91 -18.703 -14.344 1 98.69 73 ASP B O 1
ATOM 3984 N N . ASP B 1 74 ? 3.135 -18.297 -13.086 1 98.06 74 ASP B N 1
ATOM 3985 C CA . ASP B 1 74 ? 2.477 -19.516 -13.516 1 98.06 74 ASP B CA 1
ATOM 3986 C C . ASP B 1 74 ? 1.97 -19.391 -14.953 1 98.06 74 ASP B C 1
ATOM 3988 O O . ASP B 1 74 ? 1.527 -20.375 -15.547 1 98.06 74 ASP B O 1
ATOM 3992 N N . GLY B 1 75 ? 2.016 -18.203 -15.492 1 94.88 75 GLY B N 1
ATOM 3993 C CA . GLY B 1 75 ? 1.509 -17.969 -16.828 1 94.88 75 GLY B CA 1
ATOM 3994 C C . GLY B 1 75 ? 0.008 -17.75 -16.875 1 94.88 75 GLY B C 1
ATOM 3995 O O . GLY B 1 75 ? -0.465 -16.719 -17.344 1 94.88 75 GLY B O 1
ATOM 3996 N N . PHE B 1 76 ? -0.711 -18.766 -16.359 1 94.81 76 PHE B N 1
ATOM 3997 C CA . PHE B 1 76 ? -2.16 -18.719 -16.203 1 94.81 76 PHE B CA 1
ATOM 3998 C C . PHE B 1 76 ? -2.572 -19.359 -14.875 1 94.81 76 PHE B C 1
ATOM 4000 O O . PHE B 1 76 ? -2.252 -20.516 -14.609 1 94.81 76 PHE B O 1
ATOM 4007 N N . HIS B 1 77 ? -3.391 -18.609 -14.141 1 95.38 77 HIS B N 1
ATOM 4008 C CA . HIS B 1 77 ? -3.848 -19.141 -12.867 1 95.38 77 HIS B CA 1
ATOM 4009 C C . HIS B 1 77 ? -4.598 -20.453 -13.062 1 95.38 77 HIS B C 1
ATOM 4011 O O . HIS B 1 77 ? -4.602 -21.312 -12.172 1 95.38 77 HIS B O 1
ATOM 4017 N N . SER B 1 78 ? -5.168 -20.641 -14.25 1 95.56 78 SER B N 1
ATOM 4018 C CA . SER B 1 78 ? -6.008 -21.797 -14.508 1 95.56 78 SER B CA 1
ATOM 4019 C C . SER B 1 78 ? -5.18 -22.984 -15.023 1 95.56 78 SER B C 1
ATOM 4021 O O . SER B 1 78 ? -5.691 -24.094 -15.156 1 95.56 78 SER B O 1
ATOM 4023 N N . ALA B 1 79 ? -3.934 -22.766 -15.344 1 96.44 79 ALA B N 1
ATOM 4024 C CA . ALA B 1 79 ? -3.105 -23.844 -15.875 1 96.44 79 ALA B CA 1
ATOM 4025 C C . ALA B 1 79 ? -2.836 -24.891 -14.805 1 96.44 79 ALA B C 1
ATOM 4027 O O . ALA B 1 79 ? -2.539 -24.562 -13.656 1 96.44 79 ALA B O 1
ATOM 4028 N N . LEU B 1 80 ? -2.881 -26.141 -15.188 1 98.19 80 LEU B N 1
ATOM 4029 C CA . LEU B 1 80 ? -2.729 -27.234 -14.242 1 98.19 80 LEU B CA 1
ATOM 4030 C C . LEU B 1 80 ? -1.256 -27.594 -14.055 1 98.19 80 LEU B C 1
ATOM 4032 O O . LEU B 1 80 ? -0.809 -27.812 -12.93 1 98.19 80 LEU B O 1
ATOM 4036 N N . GLU B 1 81 ? -0.45 -27.641 -15.109 1 98.12 81 GLU B N 1
ATOM 4037 C CA . GLU B 1 81 ? 0.886 -28.219 -15.117 1 98.12 81 GLU B CA 1
ATOM 4038 C C . GLU B 1 81 ? 1.824 -27.484 -14.172 1 98.12 81 GLU B C 1
ATOM 4040 O O . GLU B 1 81 ? 2.598 -28.109 -13.438 1 98.12 81 GLU B O 1
ATOM 4045 N N . PRO B 1 82 ? 1.782 -26.156 -14.148 1 98.5 82 PRO B N 1
ATOM 4046 C CA . PRO B 1 82 ? 2.623 -25.469 -13.164 1 98.5 82 PRO B CA 1
ATOM 4047 C C . PRO B 1 82 ? 2.322 -25.891 -11.734 1 98.5 82 PRO B C 1
ATOM 4049 O O . PRO B 1 82 ? 3.242 -26.016 -10.922 1 98.5 82 PRO B O 1
ATOM 4052 N N . PHE B 1 83 ? 1.138 -26.172 -11.438 1 98.69 83 PHE B N 1
ATOM 4053 C CA . PHE B 1 83 ? 0.769 -26.531 -10.07 1 98.69 83 PHE B CA 1
ATOM 4054 C C . PHE B 1 83 ? 1.165 -27.969 -9.766 1 98.69 83 PHE B C 1
ATOM 4056 O O . PHE B 1 83 ? 1.547 -28.281 -8.641 1 98.69 83 PHE B O 1
ATOM 4063 N N . ILE B 1 84 ? 1.047 -28.828 -10.781 1 98.62 84 ILE B N 1
ATOM 4064 C CA . ILE B 1 84 ? 1.608 -30.156 -10.609 1 98.62 84 ILE B CA 1
ATOM 4065 C C . ILE B 1 84 ? 3.104 -30.062 -10.32 1 98.62 84 ILE B C 1
ATOM 4067 O O . ILE B 1 84 ? 3.619 -30.75 -9.438 1 98.62 84 ILE B O 1
ATOM 4071 N N . PHE B 1 85 ? 3.758 -29.188 -10.984 1 98.81 85 PHE B N 1
ATOM 4072 C CA . PHE B 1 85 ? 5.18 -28.969 -10.75 1 98.81 85 PHE B CA 1
ATOM 4073 C C . PHE B 1 85 ? 5.418 -28.469 -9.328 1 98.81 85 PHE B C 1
ATOM 4075 O O . PHE B 1 85 ? 6.336 -28.922 -8.648 1 98.81 85 PHE B O 1
ATOM 4082 N N . TYR B 1 86 ? 4.621 -27.469 -8.859 1 98.81 86 TYR B N 1
ATOM 4083 C CA . TYR B 1 86 ? 4.754 -26.969 -7.5 1 98.81 86 TYR B CA 1
ATOM 4084 C C . TYR B 1 86 ? 4.602 -28.094 -6.484 1 98.81 86 TYR B C 1
ATOM 4086 O O . TYR B 1 86 ? 5.363 -28.172 -5.516 1 98.81 86 TYR B O 1
ATOM 4094 N N . GLU B 1 87 ? 3.615 -28.953 -6.707 1 98.75 87 GLU B N 1
ATOM 4095 C CA . GLU B 1 87 ? 3.414 -30.094 -5.816 1 98.75 87 GLU B CA 1
ATOM 4096 C C . GLU B 1 87 ? 4.656 -30.984 -5.77 1 98.75 87 GLU B C 1
ATOM 4098 O O . GLU B 1 87 ? 5.129 -31.344 -4.688 1 98.75 87 GLU B O 1
ATOM 4103 N N . ASP B 1 88 ? 5.168 -31.281 -6.914 1 98.62 88 ASP B N 1
ATOM 4104 C CA . ASP B 1 88 ? 6.355 -32.125 -7 1 98.62 88 ASP B CA 1
ATOM 4105 C C . ASP B 1 88 ? 7.555 -31.453 -6.332 1 98.62 88 ASP B C 1
ATOM 4107 O O . ASP B 1 88 ? 8.352 -32.125 -5.668 1 98.62 88 ASP B O 1
ATOM 4111 N N . MET B 1 89 ? 7.648 -30.172 -6.559 1 98.5 89 MET B N 1
ATOM 4112 C CA . MET B 1 89 ? 8.734 -29.406 -5.969 1 98.5 89 MET B CA 1
ATOM 4113 C C . MET B 1 89 ? 8.68 -29.469 -4.445 1 98.5 89 MET B C 1
ATOM 4115 O O . MET B 1 89 ? 9.703 -29.688 -3.795 1 98.5 89 MET B O 1
ATOM 4119 N N . ILE B 1 90 ? 7.551 -29.359 -3.932 1 97.75 90 ILE B N 1
ATOM 4120 C CA . ILE B 1 90 ? 7.371 -29.344 -2.482 1 97.75 90 ILE B CA 1
ATOM 4121 C C . ILE B 1 90 ? 7.586 -30.75 -1.928 1 97.75 90 ILE B C 1
ATOM 4123 O O . ILE B 1 90 ? 8.117 -30.922 -0.827 1 97.75 90 ILE B O 1
ATOM 4127 N N . LYS B 1 91 ? 7.246 -31.766 -2.686 1 97.44 91 LYS B N 1
ATOM 4128 C CA . LYS B 1 91 ? 7.449 -33.156 -2.279 1 97.44 91 LYS B CA 1
ATOM 4129 C C . LYS B 1 91 ? 8.93 -33.531 -2.312 1 97.44 91 LYS B C 1
ATOM 4131 O O . LYS B 1 91 ? 9.344 -34.5 -1.699 1 97.44 91 LYS B O 1
ATOM 4136 N N . ASN B 1 92 ? 9.633 -32.781 -3.111 1 97 92 ASN B N 1
ATOM 4137 C CA . ASN B 1 92 ? 11.078 -33.031 -3.189 1 97 92 ASN B CA 1
ATOM 4138 C C . ASN B 1 92 ? 11.781 -32.562 -1.912 1 97 92 ASN B C 1
ATOM 4140 O O . ASN B 1 92 ? 11.875 -31.375 -1.63 1 97 92 ASN B O 1
ATOM 4144 N N . LYS B 1 93 ? 12.406 -33.469 -1.214 1 95.06 93 LYS B N 1
ATOM 4145 C CA . LYS B 1 93 ? 12.984 -33.219 0.099 1 95.06 93 LYS B CA 1
ATOM 4146 C C . LYS B 1 93 ? 14.156 -32.219 -0 1 95.06 93 LYS B C 1
ATOM 4148 O O . LYS B 1 93 ? 14.375 -31.422 0.906 1 95.06 93 LYS B O 1
ATOM 4153 N N . VAL B 1 94 ? 14.844 -32.312 -1.089 1 95.62 94 VAL B N 1
ATOM 4154 C CA . VAL B 1 94 ? 15.977 -31.422 -1.287 1 95.62 94 VAL B CA 1
ATOM 4155 C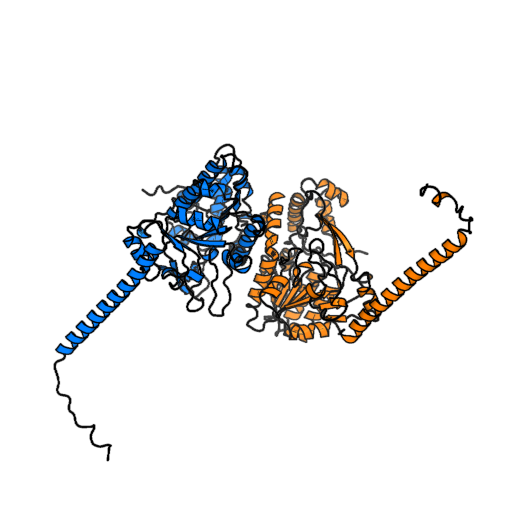 C . VAL B 1 94 ? 15.508 -29.969 -1.291 1 95.62 94 VAL B C 1
ATOM 4157 O O . VAL B 1 94 ? 16.172 -29.094 -0.749 1 95.62 94 VAL B O 1
ATOM 4160 N N . ILE B 1 95 ? 14.367 -29.734 -1.812 1 96.94 95 ILE B N 1
ATOM 4161 C CA . ILE B 1 95 ? 13.836 -28.391 -1.939 1 96.94 95 ILE B CA 1
ATOM 4162 C C . ILE B 1 95 ? 13.07 -28.016 -0.672 1 96.94 95 ILE B C 1
ATOM 4164 O O . ILE B 1 95 ? 13.344 -26.984 -0.058 1 96.94 95 ILE B O 1
ATOM 4168 N N . SER B 1 96 ? 12.188 -28.844 -0.224 1 96.62 96 SER B N 1
ATOM 4169 C CA . SER B 1 96 ? 11.305 -28.5 0.886 1 96.62 96 SER B CA 1
ATOM 4170 C C . SER B 1 96 ? 12.094 -28.25 2.166 1 96.62 96 SER B C 1
ATOM 4172 O O . SER B 1 96 ? 11.727 -27.406 2.98 1 96.62 96 SER B O 1
ATOM 4174 N N . GLU B 1 97 ? 13.172 -28.938 2.357 1 95.62 97 GLU B N 1
ATOM 4175 C CA . GLU B 1 97 ? 13.977 -28.781 3.568 1 95.62 97 GLU B CA 1
ATOM 4176 C C . GLU B 1 97 ? 14.719 -27.453 3.57 1 95.62 97 GLU B C 1
ATOM 4178 O O . GLU B 1 97 ? 15.141 -26.969 4.625 1 95.62 97 GLU B O 1
ATOM 4183 N N . LYS B 1 98 ? 14.859 -26.922 2.426 1 95.81 98 LYS B N 1
ATOM 4184 C CA . LYS B 1 98 ? 15.547 -25.641 2.326 1 95.81 98 LYS B CA 1
ATOM 4185 C C . LYS B 1 98 ? 14.57 -24.484 2.486 1 95.81 98 LYS B C 1
ATOM 4187 O O . LYS B 1 98 ? 14.977 -23.359 2.785 1 95.81 98 LYS B O 1
ATOM 4192 N N . LEU B 1 99 ? 13.344 -24.688 2.264 1 97.75 99 LEU B N 1
ATOM 4193 C CA . LEU B 1 99 ? 12.344 -23.625 2.225 1 97.75 99 LEU B CA 1
ATOM 4194 C C . LEU B 1 99 ? 11.883 -23.266 3.631 1 97.75 99 LEU B C 1
ATOM 4196 O O . LEU B 1 99 ? 11.664 -24.141 4.461 1 97.75 99 LEU B O 1
ATOM 4200 N N . ASP B 1 100 ? 11.805 -21.984 3.854 1 98 100 ASP B N 1
ATOM 4201 C CA . ASP B 1 100 ? 11.164 -21.453 5.055 1 98 100 ASP B CA 1
ATOM 4202 C C . ASP B 1 100 ? 9.75 -20.969 4.758 1 98 100 ASP B C 1
ATOM 4204 O O . ASP B 1 100 ? 8.867 -21.031 5.625 1 98 100 ASP B O 1
ATOM 4208 N N . PHE B 1 101 ? 9.562 -20.531 3.523 1 98.56 101 PHE B N 1
ATOM 4209 C CA . PHE B 1 101 ? 8.297 -19.875 3.229 1 98.56 101 PHE B CA 1
ATOM 4210 C C . PHE B 1 101 ? 7.789 -20.266 1.845 1 98.56 101 PHE B C 1
ATOM 4212 O O . PHE B 1 101 ? 8.578 -20.406 0.908 1 98.56 101 PHE B O 1
ATOM 4219 N N . ILE B 1 102 ? 6.508 -20.375 1.74 1 98.81 102 ILE B N 1
ATOM 4220 C CA . ILE B 1 102 ? 5.762 -20.359 0.488 1 98.81 102 ILE B CA 1
ATOM 4221 C C . ILE B 1 102 ? 4.773 -19.188 0.496 1 98.81 102 ILE B C 1
ATOM 4223 O O . ILE B 1 102 ? 3.83 -19.172 1.289 1 98.81 102 ILE B O 1
ATOM 4227 N N . PHE B 1 103 ? 5.004 -18.25 -0.367 1 98.88 103 PHE B N 1
ATOM 4228 C CA . PHE B 1 103 ? 4.137 -17.094 -0.496 1 98.88 103 PHE B CA 1
ATOM 4229 C C . PHE B 1 103 ? 3.154 -17.266 -1.648 1 98.88 103 PHE B C 1
ATOM 4231 O O . PHE B 1 103 ? 3.547 -17.672 -2.746 1 98.88 103 PHE B O 1
ATOM 4238 N N . ILE B 1 104 ? 1.881 -16.953 -1.418 1 98.81 104 ILE B N 1
ATOM 4239 C CA . ILE B 1 104 ? 0.87 -17.141 -2.453 1 98.81 104 ILE B CA 1
ATOM 4240 C C . ILE B 1 104 ? 0.119 -15.828 -2.688 1 98.81 104 ILE B C 1
ATOM 4242 O O . ILE B 1 104 ? -0.529 -15.305 -1.777 1 98.81 104 ILE B O 1
ATOM 4246 N N . GLU B 1 105 ? 0.053 -15.391 -3.906 1 98.31 105 GLU B N 1
ATOM 4247 C CA . GLU B 1 105 ? -0.442 -14.07 -4.301 1 98.31 105 GLU B CA 1
ATOM 4248 C C . GLU B 1 105 ? -1.959 -13.992 -4.16 1 98.31 105 GLU B C 1
ATOM 4250 O O . GLU B 1 105 ? -2.5 -12.938 -3.818 1 98.31 105 GLU B O 1
ATOM 4255 N N . VAL B 1 106 ? -2.67 -1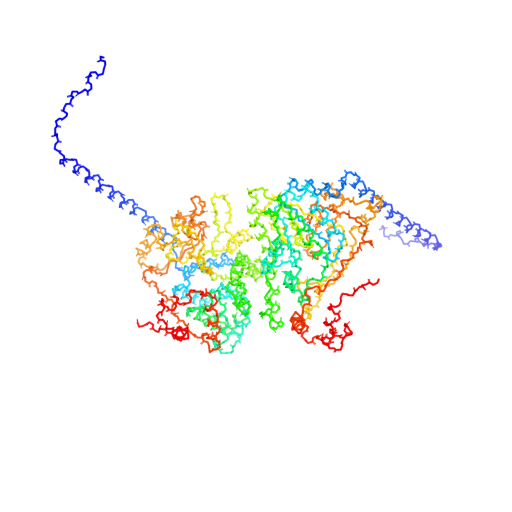5.055 -4.414 1 97.81 106 VAL B N 1
ATOM 4256 C CA . VAL B 1 106 ? -4.113 -14.969 -4.605 1 97.81 106 VAL B CA 1
ATOM 4257 C C . VAL B 1 106 ? -4.82 -15.023 -3.254 1 97.81 106 VAL B C 1
ATOM 4259 O O . VAL B 1 106 ? -6.02 -14.766 -3.16 1 97.81 106 VAL B O 1
ATOM 4262 N N . PHE B 1 107 ? -4.074 -15.367 -2.24 1 98.31 107 PHE B N 1
ATOM 4263 C CA . PHE B 1 107 ? -4.652 -15.398 -0.901 1 98.31 107 PHE B CA 1
ATOM 4264 C C . PHE B 1 107 ? -4.363 -14.102 -0.158 1 98.31 107 PHE B C 1
ATOM 4266 O O . PHE B 1 107 ? -3.318 -13.484 -0.36 1 98.31 107 PHE B O 1
ATOM 4273 N N . HIS B 1 108 ? -5.289 -13.82 0.723 1 97.25 108 HIS B N 1
ATOM 4274 C CA . HIS B 1 108 ? -5.273 -12.492 1.329 1 97.25 108 HIS B CA 1
ATOM 4275 C C . HIS B 1 108 ? -4.906 -12.57 2.807 1 97.25 108 HIS B C 1
ATOM 4277 O O . HIS B 1 108 ? -5.273 -13.523 3.496 1 97.25 108 HIS B O 1
ATOM 4283 N N . MET B 1 109 ? -4.328 -11.523 3.227 1 95.75 109 MET B N 1
ATOM 4284 C CA . MET B 1 109 ? -3.721 -11.484 4.551 1 95.75 109 MET B CA 1
ATOM 4285 C C . MET B 1 109 ? -4.773 -11.672 5.641 1 95.75 109 MET B C 1
ATOM 4287 O O . MET B 1 109 ? -4.48 -12.211 6.707 1 95.75 109 MET B O 1
ATOM 4291 N N . ASP B 1 110 ? -5.973 -11.234 5.402 1 94.12 110 ASP B N 1
ATOM 4292 C CA . ASP B 1 110 ? -7.012 -11.312 6.426 1 94.12 110 ASP B CA 1
ATOM 4293 C C . ASP B 1 110 ? -7.469 -12.758 6.629 1 94.12 110 ASP B C 1
ATOM 4295 O O . ASP B 1 110 ? -8.188 -13.055 7.586 1 94.12 110 ASP B O 1
ATOM 4299 N N . THR B 1 111 ? -7.008 -13.688 5.797 1 96.75 111 THR B N 1
ATOM 4300 C CA . THR B 1 111 ? -7.387 -15.086 5.938 1 96.75 111 THR B CA 1
ATOM 4301 C C . THR B 1 111 ? -6.203 -15.922 6.41 1 96.75 111 THR B C 1
ATOM 4303 O O . THR B 1 111 ? -6.254 -17.156 6.383 1 96.75 111 THR B O 1
ATOM 4306 N N . GLN B 1 112 ? -5.137 -15.242 6.801 1 97.44 112 GLN B N 1
ATOM 4307 C CA . GLN B 1 112 ? -3.926 -15.945 7.23 1 97.44 112 GLN B CA 1
ATOM 4308 C C . GLN B 1 112 ? -4.219 -16.891 8.391 1 97.44 112 GLN B C 1
ATOM 4310 O O . GLN B 1 112 ? -3.693 -18 8.438 1 97.44 112 GLN B O 1
ATOM 4315 N N . ASP B 1 113 ? -5.082 -16.531 9.297 1 96.75 113 ASP B N 1
ATOM 4316 C CA . ASP B 1 113 ? -5.402 -17.375 10.438 1 96.75 113 ASP B CA 1
ATOM 4317 C C . ASP B 1 113 ? -6.066 -18.672 9.992 1 96.75 113 ASP B C 1
ATOM 4319 O O . ASP B 1 113 ? -5.863 -19.719 10.602 1 96.75 113 ASP B O 1
ATOM 4323 N N . ASN B 1 114 ? -6.871 -18.547 8.984 1 97.81 114 ASN B N 1
ATOM 4324 C CA . ASN B 1 114 ? -7.5 -19.75 8.43 1 97.81 114 ASN B CA 1
ATOM 4325 C C . ASN B 1 114 ? -6.465 -20.688 7.828 1 97.81 114 ASN B C 1
ATOM 4327 O O . ASN B 1 114 ? -6.527 -21.906 8.039 1 97.81 114 ASN B O 1
ATOM 4331 N N . LEU B 1 115 ? -5.516 -20.141 7.105 1 97.81 115 LEU B N 1
ATOM 4332 C CA . LEU B 1 115 ? -4.426 -20.938 6.543 1 97.81 115 LEU B CA 1
ATOM 4333 C C . LEU B 1 115 ? -3.619 -21.609 7.648 1 97.81 115 LEU B C 1
ATOM 4335 O O . LEU B 1 115 ? -3.357 -22.812 7.59 1 97.81 115 LEU B O 1
ATOM 4339 N N . ASP B 1 116 ? -3.303 -20.812 8.633 1 97.5 116 ASP B N 1
ATOM 4340 C CA . ASP B 1 116 ? -2.523 -21.344 9.75 1 97.5 116 ASP B CA 1
ATOM 4341 C C . ASP B 1 116 ? -3.275 -22.453 10.469 1 97.5 116 ASP B C 1
ATOM 4343 O O . ASP B 1 116 ? -2.689 -23.484 10.812 1 97.5 116 ASP B O 1
ATOM 4347 N N . ALA B 1 117 ? -4.516 -22.203 10.688 1 97.94 117 ALA B N 1
ATOM 4348 C CA . ALA B 1 117 ? -5.336 -23.219 11.352 1 97.94 117 ALA B CA 1
ATOM 4349 C C . ALA B 1 117 ? -5.387 -24.5 10.539 1 97.94 117 ALA B C 1
ATOM 4351 O O . ALA B 1 117 ? -5.328 -25.594 11.094 1 97.94 117 ALA B O 1
ATOM 4352 N N . PHE B 1 118 ? -5.492 -24.453 9.273 1 98.25 118 PHE B N 1
ATOM 4353 C CA . PHE B 1 118 ? -5.512 -25.609 8.406 1 98.25 118 PHE B CA 1
ATOM 4354 C C . PHE B 1 118 ? -4.234 -26.422 8.562 1 98.25 118 PHE B C 1
ATOM 4356 O O . PHE B 1 118 ? -4.289 -27.641 8.742 1 98.25 118 PHE B O 1
ATOM 4363 N N . PHE B 1 119 ? -3.135 -25.734 8.555 1 97.56 119 PHE B N 1
ATOM 4364 C CA . PHE B 1 119 ? -1.856 -26.438 8.586 1 97.56 119 PHE B CA 1
ATOM 4365 C C . PHE B 1 119 ? -1.563 -26.969 9.984 1 97.56 119 PHE B C 1
ATOM 4367 O O . PHE B 1 119 ? -0.756 -27.875 10.156 1 97.56 119 PHE B O 1
ATOM 4374 N N . ALA B 1 120 ? -2.209 -26.391 10.961 1 95.81 120 ALA B N 1
ATOM 4375 C CA . ALA B 1 120 ? -2.004 -26.828 12.344 1 95.81 120 ALA B CA 1
ATOM 4376 C C . ALA B 1 120 ? -2.965 -27.953 12.711 1 95.81 120 ALA B C 1
ATOM 4378 O O . ALA B 1 120 ? -2.787 -28.625 13.734 1 95.81 120 ALA B O 1
ATOM 4379 N N . ALA B 1 121 ? -3.984 -28.156 11.906 1 96.56 121 ALA B N 1
ATOM 4380 C CA . ALA B 1 121 ? -5.02 -29.125 12.227 1 96.56 121 ALA B CA 1
ATOM 4381 C C . ALA B 1 121 ? -4.461 -30.547 12.188 1 96.56 121 ALA B C 1
ATOM 4383 O O . ALA B 1 121 ? -3.623 -30.875 11.344 1 96.56 121 ALA B O 1
ATOM 4384 N N . PRO B 1 122 ? -4.961 -31.422 13.102 1 95.12 122 PRO B N 1
ATOM 4385 C CA . PRO B 1 122 ? -4.473 -32.781 13.141 1 95.12 122 PRO B CA 1
ATOM 4386 C C . PRO B 1 122 ? -4.891 -33.594 11.914 1 95.12 122 PRO B C 1
ATOM 4388 O O . PRO B 1 122 ? -4.219 -34.562 11.547 1 95.12 122 PRO B O 1
ATOM 4391 N N . GLU B 1 123 ? -6 -33.25 11.312 1 96.62 123 GLU B N 1
ATOM 4392 C CA . GLU B 1 123 ? -6.477 -33.844 10.07 1 96.62 123 GLU B CA 1
ATOM 4393 C C . GLU B 1 123 ? -6.793 -32.781 9.031 1 96.62 123 GLU B C 1
ATOM 4395 O O . GLU B 1 123 ? -7.047 -31.625 9.391 1 96.62 123 GLU B O 1
ATOM 4400 N N . LYS B 1 124 ? -6.75 -33.25 7.816 1 96.56 124 LYS B N 1
ATOM 4401 C CA . LYS B 1 124 ? -7.094 -32.312 6.766 1 96.56 124 LYS B CA 1
ATOM 4402 C C . LYS B 1 124 ? -8.555 -31.891 6.855 1 96.56 124 LYS B C 1
ATOM 4404 O O . LYS B 1 124 ? -9.453 -32.719 6.594 1 96.56 124 LYS B O 1
ATOM 4409 N N . ASP B 1 125 ? -8.766 -30.719 7.223 1 97.69 125 ASP B N 1
ATOM 4410 C CA . ASP B 1 125 ? -10.102 -30.141 7.281 1 97.69 125 ASP B CA 1
ATOM 4411 C C . ASP B 1 125 ? -10.219 -28.938 6.336 1 97.69 125 ASP B C 1
ATOM 4413 O O . ASP B 1 125 ? -9.914 -27.812 6.715 1 97.69 125 ASP B O 1
ATOM 4417 N N . PHE B 1 126 ? -10.742 -29.188 5.184 1 98.06 126 PHE B N 1
ATOM 4418 C CA . PHE B 1 126 ? -10.773 -28.188 4.129 1 98.06 126 PHE B CA 1
ATOM 4419 C C . PHE B 1 126 ? -11.758 -27.078 4.465 1 98.06 126 PHE B C 1
ATOM 4421 O O . PHE B 1 126 ? -11.727 -26 3.85 1 98.06 126 PHE B O 1
ATOM 4428 N N . SER B 1 127 ? -12.656 -27.297 5.406 1 98.06 127 SER B N 1
ATOM 4429 C CA . SER B 1 127 ? -13.594 -26.25 5.793 1 98.06 127 SER B CA 1
ATOM 4430 C C . SER B 1 127 ? -12.867 -25.047 6.387 1 98.06 127 SER B C 1
ATOM 4432 O O . SER B 1 127 ? -13.367 -23.922 6.328 1 98.06 127 SER B O 1
ATOM 4434 N N . LEU B 1 128 ? -11.672 -25.234 6.867 1 98.44 128 LEU B N 1
ATOM 4435 C CA . LEU B 1 128 ? -10.852 -24.172 7.434 1 98.44 128 LEU B CA 1
ATOM 4436 C C . LEU B 1 128 ? -10.352 -23.234 6.34 1 98.44 128 LEU B C 1
ATOM 4438 O O . LEU B 1 128 ? -9.891 -22.125 6.625 1 98.44 128 LEU B O 1
ATOM 4442 N N . LEU B 1 129 ? -10.492 -23.672 5.07 1 98.69 129 LEU B N 1
ATOM 4443 C CA . LEU B 1 129 ? -9.984 -22.891 3.943 1 98.69 129 LEU B CA 1
ATOM 4444 C C . LEU B 1 129 ? -11.117 -22.156 3.24 1 98.69 129 LEU B C 1
ATOM 4446 O O . LEU B 1 129 ? -10.883 -21.438 2.258 1 98.69 129 LEU B O 1
ATOM 4450 N N . HIS B 1 130 ? -12.359 -22.266 3.744 1 98.38 130 HIS B N 1
ATOM 4451 C CA . HIS B 1 130 ? -13.492 -21.656 3.068 1 98.38 130 HIS B CA 1
ATOM 4452 C C . HIS B 1 130 ? -13.242 -20.172 2.822 1 98.38 130 HIS B C 1
ATOM 4454 O O . HIS B 1 130 ? -13.234 -19.719 1.675 1 98.38 130 HIS B O 1
ATOM 4460 N N . GLU B 1 131 ? -12.875 -19.453 3.822 1 97.25 131 GLU B N 1
ATOM 4461 C CA . GLU B 1 131 ? -12.727 -18.016 3.711 1 97.25 131 GLU B CA 1
ATOM 4462 C C . GLU B 1 131 ? -11.531 -17.656 2.834 1 97.25 131 GLU B C 1
ATOM 4464 O O . GLU B 1 131 ? -11.555 -16.641 2.129 1 97.25 131 GLU B O 1
ATOM 4469 N N . VAL B 1 132 ? -10.508 -18.5 2.855 1 98.44 132 VAL B N 1
ATOM 4470 C CA . VAL B 1 132 ? -9.32 -18.297 2.035 1 98.44 132 VAL B CA 1
ATOM 4471 C C . VAL B 1 132 ? -9.711 -18.234 0.56 1 98.44 132 VAL B C 1
ATOM 4473 O O . VAL B 1 132 ? -9.227 -17.391 -0.187 1 98.44 132 VAL B O 1
ATOM 4476 N N . PHE B 1 133 ? -10.633 -19.078 0.211 1 98.25 133 PHE B N 1
ATOM 4477 C CA . PHE B 1 133 ? -11.031 -19.188 -1.187 1 98.25 133 PHE B CA 1
ATOM 4478 C C . PHE B 1 133 ? -12.203 -18.25 -1.484 1 98.25 133 PHE B C 1
ATOM 4480 O O . PHE B 1 133 ? -12.414 -17.875 -2.635 1 98.25 133 PHE B O 1
ATOM 4487 N N . GLN B 1 134 ? -12.984 -17.875 -0.5 1 97.69 134 GLN B N 1
ATOM 4488 C CA . GLN B 1 134 ? -14.164 -17.016 -0.682 1 97.69 134 GLN B CA 1
ATOM 4489 C C . GLN B 1 134 ? -13.766 -15.562 -0.863 1 97.69 134 GLN B C 1
ATOM 4491 O O . GLN B 1 134 ? -14.461 -14.805 -1.55 1 97.69 134 GLN B O 1
ATOM 4496 N N . ASN B 1 135 ? -12.648 -15.148 -0.259 1 95.44 135 ASN B N 1
ATOM 4497 C CA . ASN B 1 135 ? -12.297 -13.734 -0.21 1 95.44 135 ASN B CA 1
ATOM 4498 C C . ASN B 1 135 ? -11.312 -13.359 -1.314 1 95.44 135 ASN B C 1
ATOM 4500 O O . ASN B 1 135 ? -10.219 -12.867 -1.037 1 95.44 135 ASN B O 1
ATOM 4504 N N . ASP B 1 136 ? -11.797 -13.492 -2.48 1 94.5 136 ASP B N 1
ATOM 4505 C CA . ASP B 1 136 ? -11 -13.055 -3.625 1 94.5 136 ASP B CA 1
ATOM 4506 C C . ASP B 1 136 ? -11.484 -11.695 -4.137 1 94.5 136 ASP B C 1
ATOM 4508 O O . ASP B 1 136 ? -12.516 -11.188 -3.688 1 94.5 136 ASP B O 1
ATOM 4512 N N . TYR B 1 137 ? -10.758 -11.109 -5.023 1 95.25 137 TYR B N 1
ATOM 4513 C CA . TYR B 1 137 ? -11.078 -9.766 -5.496 1 95.25 137 TYR B CA 1
ATOM 4514 C C . TYR B 1 137 ? -12.195 -9.805 -6.527 1 95.25 137 TYR B C 1
ATOM 4516 O O . TYR B 1 137 ? -12.859 -8.789 -6.773 1 95.25 137 TYR B O 1
ATOM 4524 N N . SER B 1 138 ? -12.391 -10.984 -7.184 1 93.06 138 SER B N 1
ATOM 4525 C CA . SER B 1 138 ? -13.359 -11.07 -8.273 1 93.06 138 SER B CA 1
ATOM 4526 C C . SER B 1 138 ? -14.789 -11.086 -7.746 1 93.06 138 SER B C 1
ATOM 4528 O O . SER B 1 138 ? -15.727 -10.758 -8.477 1 93.06 138 SER B O 1
ATOM 4530 N N . GLY B 1 139 ? -14.969 -11.531 -6.57 1 94.56 139 GLY B N 1
ATOM 4531 C CA . GLY B 1 139 ? -16.281 -11.602 -5.965 1 94.56 139 GLY B CA 1
ATOM 4532 C C . GLY B 1 139 ? -16.891 -12.984 -6.012 1 94.56 139 GLY B C 1
ATOM 4533 O O . GLY B 1 139 ? -17.844 -13.281 -5.277 1 94.56 139 GLY B O 1
ATOM 4534 N N . TYR B 1 140 ? -16.328 -13.898 -6.77 1 94.38 140 TYR B N 1
ATOM 4535 C CA . TYR B 1 140 ? -16.953 -15.195 -7.008 1 94.38 140 TYR B CA 1
ATOM 4536 C C . TYR B 1 140 ? -16.281 -16.281 -6.18 1 94.38 140 TYR B C 1
ATOM 4538 O O . TYR B 1 140 ? -16.797 -17.406 -6.086 1 94.38 140 TYR B O 1
ATOM 4546 N N . GLY B 1 141 ? -15.172 -15.93 -5.574 1 95.75 141 GLY B N 1
ATOM 4547 C CA . GLY B 1 141 ? -14.305 -16.938 -4.977 1 95.75 141 GLY B CA 1
ATOM 4548 C C . GLY B 1 141 ? -13.242 -17.453 -5.926 1 95.75 141 GLY B C 1
ATOM 4549 O O . GLY B 1 141 ? -13.266 -17.141 -7.121 1 95.75 141 GLY B O 1
ATOM 4550 N N . TRP B 1 142 ? -12.289 -18.094 -5.402 1 96.62 142 TRP B N 1
ATOM 4551 C CA . TRP B 1 142 ? -11.188 -18.641 -6.188 1 96.62 142 TRP B CA 1
ATOM 4552 C C . TRP B 1 142 ? -11.438 -20.109 -6.531 1 96.62 142 TRP B C 1
ATOM 4554 O O . TRP B 1 142 ? -11.203 -20.984 -5.711 1 96.62 142 TRP B O 1
ATOM 4564 N N . PRO B 1 143 ? -11.766 -20.406 -7.762 1 94.94 143 PRO B N 1
ATOM 4565 C CA . PRO B 1 143 ? -12.414 -21.688 -8.047 1 94.94 143 PRO B CA 1
ATOM 4566 C C . PRO B 1 143 ? -11.43 -22.75 -8.555 1 94.94 143 PRO B C 1
ATOM 4568 O O . PRO B 1 143 ? -11.844 -23.734 -9.164 1 94.94 143 PRO B O 1
ATOM 4571 N N . TYR B 1 144 ? -10.148 -22.641 -8.406 1 96.38 144 TYR B N 1
ATOM 4572 C CA . TYR B 1 144 ? -9.203 -23.562 -9.031 1 96.38 144 TYR B CA 1
ATOM 4573 C C . TYR B 1 144 ? -8.773 -24.656 -8.055 1 96.38 144 TYR B C 1
ATOM 4575 O O . TYR B 1 144 ? -8.109 -24.375 -7.059 1 96.38 144 TYR B O 1
ATOM 4583 N N . GLU B 1 145 ? -9.078 -25.875 -8.398 1 97.12 145 GLU B N 1
ATOM 4584 C CA . GLU B 1 145 ? -8.789 -27.047 -7.57 1 97.12 145 GLU B CA 1
ATOM 4585 C C . GLU B 1 145 ? -7.285 -27.219 -7.375 1 97.12 145 GLU B C 1
ATOM 4587 O O . GLU B 1 145 ? -6.844 -27.75 -6.359 1 97.12 145 GLU B O 1
ATOM 4592 N N . SER B 1 146 ? -6.543 -26.75 -8.32 1 98.25 146 SER B N 1
ATOM 4593 C CA . SER B 1 146 ? -5.09 -26.891 -8.258 1 98.25 146 SER B CA 1
ATOM 4594 C C . SER B 1 146 ? -4.527 -26.234 -7.004 1 98.25 146 SER B C 1
ATOM 4596 O O . SER B 1 146 ? -3.568 -26.734 -6.41 1 98.25 146 SER B O 1
ATOM 4598 N N . TYR B 1 147 ? -5.133 -25.141 -6.578 1 98.5 147 TYR B N 1
ATOM 4599 C CA . TYR B 1 147 ? -4.684 -24.484 -5.359 1 98.5 147 TYR B CA 1
ATOM 4600 C C . TYR B 1 147 ? -5.031 -25.312 -4.129 1 98.5 147 TYR B C 1
ATOM 4602 O O . TYR B 1 147 ? -4.242 -25.375 -3.182 1 98.5 147 TYR B O 1
ATOM 4610 N N . LEU B 1 148 ? -6.164 -25.891 -4.148 1 98.19 148 LEU B N 1
ATOM 4611 C CA . LEU B 1 148 ? -6.555 -26.781 -3.055 1 98.19 148 LEU B CA 1
ATOM 4612 C C . LEU B 1 148 ? -5.621 -27.969 -2.969 1 98.19 148 LEU B C 1
ATOM 4614 O O . LEU B 1 148 ? -5.18 -28.344 -1.88 1 98.19 148 LEU B O 1
ATOM 4618 N N . ASN B 1 149 ? -5.355 -28.578 -4.074 1 98.44 149 ASN B N 1
ATOM 4619 C CA . ASN B 1 149 ? -4.43 -29.703 -4.133 1 98.44 149 ASN B CA 1
ATOM 4620 C C . ASN B 1 149 ? -3.049 -29.328 -3.609 1 98.44 149 ASN B C 1
ATOM 4622 O O . ASN B 1 149 ? -2.436 -30.078 -2.857 1 98.44 149 ASN B O 1
ATOM 4626 N N . LEU B 1 150 ? -2.586 -28.188 -4.023 1 98.81 150 LEU B N 1
ATOM 4627 C CA . LEU B 1 150 ? -1.287 -27.703 -3.555 1 98.81 150 LEU B CA 1
ATOM 4628 C C . LEU B 1 150 ? -1.27 -27.578 -2.035 1 98.81 150 LEU B C 1
ATOM 4630 O O . LEU B 1 150 ? -0.344 -28.062 -1.378 1 98.81 150 LEU B O 1
ATOM 4634 N N . LEU B 1 151 ? -2.285 -26.922 -1.498 1 98.75 151 LEU B N 1
ATOM 4635 C CA . LEU B 1 151 ? -2.365 -26.766 -0.049 1 98.75 151 LEU B CA 1
ATOM 4636 C C . LEU B 1 151 ? -2.441 -28.125 0.64 1 98.75 151 LEU B C 1
ATOM 4638 O O . LEU B 1 151 ? -1.857 -28.312 1.71 1 98.75 151 LEU B O 1
ATOM 4642 N N . SER B 1 152 ? -3.148 -29.062 0.027 1 98.62 152 SER B N 1
ATOM 4643 C CA . SER B 1 152 ? -3.234 -30.422 0.551 1 98.62 152 SER B CA 1
ATOM 4644 C C . SER B 1 152 ? -1.862 -31.078 0.596 1 98.62 152 SER B C 1
ATOM 4646 O O . SER B 1 152 ? -1.502 -31.703 1.595 1 98.62 152 SER B O 1
ATOM 4648 N N . VAL B 1 153 ? -1.111 -30.953 -0.419 1 98.56 153 VAL B N 1
ATOM 4649 C CA . VAL B 1 153 ? 0.23 -31.516 -0.495 1 98.56 153 VAL B CA 1
ATOM 4650 C C . VAL B 1 153 ? 1.125 -30.875 0.562 1 98.56 153 VAL B C 1
ATOM 4652 O O . VAL B 1 153 ? 1.879 -31.562 1.251 1 98.56 153 VAL B O 1
ATOM 4655 N N . ILE B 1 154 ? 1.027 -29.562 0.701 1 98.44 154 ILE B N 1
ATOM 4656 C CA . ILE B 1 154 ? 1.829 -28.859 1.698 1 98.44 154 ILE B CA 1
ATOM 4657 C C . ILE B 1 154 ? 1.462 -29.359 3.096 1 98.44 154 ILE B C 1
ATOM 4659 O O . ILE B 1 154 ? 2.34 -29.578 3.936 1 98.44 154 ILE B O 1
ATOM 4663 N N . TRP B 1 155 ? 0.183 -29.516 3.338 1 98.25 155 TRP B N 1
ATOM 4664 C CA . TRP B 1 155 ? -0.253 -30.062 4.617 1 98.25 155 TRP B CA 1
ATOM 4665 C C . TRP B 1 155 ? 0.427 -31.391 4.895 1 98.25 155 TRP B C 1
ATOM 4667 O O . TRP B 1 155 ? 0.96 -31.609 5.984 1 98.25 155 TRP B O 1
ATOM 4677 N N . ASP B 1 156 ? 0.45 -32.312 3.939 1 97.75 156 ASP B N 1
ATOM 4678 C CA . ASP B 1 156 ? 1.06 -33.625 4.082 1 97.75 156 ASP B CA 1
ATOM 4679 C C . ASP B 1 156 ? 2.539 -33.5 4.441 1 97.75 156 ASP B C 1
ATOM 4681 O O . ASP B 1 156 ? 3.008 -34.156 5.379 1 97.75 156 ASP B O 1
ATOM 4685 N N . ILE B 1 157 ? 3.227 -32.656 3.744 1 96.5 157 ILE B N 1
ATOM 4686 C CA . ILE B 1 157 ? 4.672 -32.594 3.904 1 96.5 157 ILE B CA 1
ATOM 4687 C C . ILE B 1 157 ? 5.012 -31.938 5.246 1 96.5 157 ILE B C 1
ATOM 4689 O O . ILE B 1 157 ? 6.023 -32.281 5.867 1 96.5 157 ILE B O 1
ATOM 4693 N N . ARG B 1 158 ? 4.184 -31.062 5.691 1 95.62 158 ARG B N 1
ATOM 4694 C CA . ARG B 1 158 ? 4.41 -30.344 6.949 1 95.62 158 ARG B CA 1
ATOM 4695 C C . ARG B 1 158 ? 4.195 -31.281 8.141 1 95.62 158 ARG B C 1
ATOM 4697 O O . ARG B 1 158 ? 4.531 -30.922 9.273 1 95.62 158 ARG B O 1
ATOM 4704 N N . GLN B 1 159 ? 3.631 -32.438 7.891 1 91.5 159 GLN B N 1
ATOM 4705 C CA . GLN B 1 159 ? 3.502 -33.406 8.961 1 91.5 159 GLN B CA 1
ATOM 4706 C C . GLN B 1 159 ? 4.855 -34.031 9.312 1 91.5 159 GLN B C 1
ATOM 4708 O O . GLN B 1 159 ? 5.008 -34.656 10.367 1 91.5 159 GLN B O 1
ATOM 4713 N N . THR B 1 160 ? 5.801 -33.812 8.484 1 90.62 160 THR B N 1
ATOM 4714 C CA . THR B 1 160 ? 7.164 -34.25 8.781 1 90.62 160 THR B CA 1
ATOM 4715 C C . THR B 1 160 ? 7.777 -33.375 9.883 1 90.62 160 THR B C 1
ATOM 4717 O O . THR B 1 160 ? 7.715 -32.156 9.82 1 90.62 160 THR B O 1
ATOM 4720 N N . PRO B 1 161 ? 8.43 -33.969 10.844 1 88.44 161 PRO B N 1
ATOM 4721 C CA . PRO B 1 161 ? 8.938 -33.219 12 1 88.44 161 PRO B CA 1
ATOM 4722 C C . PRO B 1 161 ? 9.867 -32.062 11.609 1 88.44 161 PRO B C 1
ATOM 4724 O O . PRO B 1 161 ? 9.805 -30.984 12.203 1 88.44 161 PRO B O 1
ATOM 4727 N N . SER B 1 162 ? 10.664 -32.281 10.625 1 87.88 162 SER B N 1
ATOM 4728 C CA . SER B 1 162 ? 11.641 -31.25 10.242 1 87.88 162 SER B CA 1
ATOM 4729 C C . SER B 1 162 ? 10.961 -30.047 9.594 1 87.88 162 SER B C 1
ATOM 4731 O O . SER B 1 162 ? 11.523 -28.953 9.555 1 87.88 162 SER B O 1
ATOM 4733 N N . LEU B 1 163 ? 9.703 -30.25 9.18 1 90.44 163 LEU B N 1
ATOM 4734 C CA . LEU B 1 163 ? 9.055 -29.203 8.398 1 90.44 163 LEU B CA 1
ATOM 4735 C C . LEU B 1 163 ? 7.887 -28.594 9.172 1 90.44 163 LEU B C 1
ATOM 4737 O O . LEU B 1 163 ? 7.422 -27.5 8.844 1 90.44 163 LEU B O 1
ATOM 4741 N N . LYS B 1 164 ? 7.352 -29.203 10.117 1 85.44 164 LYS B N 1
ATOM 4742 C CA . LYS B 1 164 ? 6.129 -28.828 10.82 1 85.44 164 LYS B CA 1
ATOM 4743 C C . LYS B 1 164 ? 6.215 -27.406 11.367 1 85.44 164 LYS B C 1
ATOM 4745 O O . LYS B 1 164 ? 5.297 -26.609 11.18 1 85.44 164 LYS B O 1
ATOM 4750 N N . ASN B 1 165 ? 7.297 -26.984 11.867 1 87.19 165 ASN B N 1
ATOM 4751 C CA . ASN B 1 165 ? 7.387 -25.641 12.438 1 87.19 165 ASN B CA 1
ATOM 4752 C C . ASN B 1 165 ? 8.312 -24.75 11.625 1 87.19 165 ASN B C 1
ATOM 4754 O O . ASN B 1 165 ? 8.523 -23.578 11.969 1 87.19 165 ASN B O 1
ATOM 4758 N N . LYS B 1 166 ? 8.641 -25.25 10.539 1 93.25 166 LYS B N 1
ATOM 4759 C CA . LYS B 1 166 ? 9.602 -24.484 9.75 1 93.25 166 LYS B CA 1
ATOM 4760 C C . LYS B 1 166 ? 8.938 -23.891 8.516 1 93.25 166 LYS B C 1
ATOM 4762 O O . LYS B 1 166 ? 8.969 -22.672 8.312 1 93.25 166 LYS B O 1
ATOM 4767 N N . LEU B 1 167 ? 8.312 -24.734 7.77 1 97.25 167 LEU B N 1
ATOM 4768 C CA . LEU B 1 167 ? 7.73 -24.297 6.508 1 97.25 167 LEU B CA 1
ATOM 4769 C C . LEU B 1 167 ? 6.414 -23.562 6.742 1 97.25 167 LEU B C 1
ATOM 4771 O O . LEU B 1 167 ? 5.469 -24.125 7.293 1 97.25 167 LEU B O 1
ATOM 4775 N N . GLN B 1 168 ? 6.379 -22.328 6.316 1 97.75 168 GLN B N 1
ATOM 4776 C CA . GLN B 1 168 ? 5.188 -21.5 6.492 1 97.75 168 GLN B CA 1
ATOM 4777 C C . GLN B 1 168 ? 4.586 -21.109 5.145 1 97.75 168 GLN B C 1
ATOM 4779 O O . GLN B 1 168 ? 5.312 -20.875 4.176 1 97.75 168 GLN B O 1
ATOM 4784 N N . VAL B 1 169 ? 3.281 -21.094 5.117 1 98.62 169 VAL B N 1
ATOM 4785 C CA . VAL B 1 169 ? 2.545 -20.578 3.967 1 98.62 169 VAL B CA 1
ATOM 4786 C C . VAL B 1 169 ? 1.953 -19.203 4.297 1 98.62 169 VAL B C 1
ATOM 4788 O O . VAL B 1 169 ? 1.218 -19.062 5.277 1 98.62 169 VAL B O 1
ATOM 4791 N N . ILE B 1 170 ? 2.234 -18.219 3.449 1 98.69 170 ILE B N 1
ATOM 4792 C CA . ILE B 1 170 ? 1.855 -16.844 3.77 1 98.69 170 ILE B CA 1
ATOM 4793 C C . ILE B 1 170 ? 0.98 -16.281 2.654 1 98.69 170 ILE B C 1
ATOM 4795 O O . ILE B 1 170 ? 1.354 -16.328 1.479 1 98.69 170 ILE B O 1
ATOM 4799 N N . ALA B 1 171 ? -0.216 -15.805 3.021 1 98.56 171 ALA B N 1
ATOM 4800 C CA . ALA B 1 171 ? -1.058 -15.008 2.135 1 98.56 171 ALA B CA 1
ATOM 4801 C C . ALA B 1 171 ? -0.541 -13.57 2.029 1 98.56 171 ALA B C 1
ATOM 4803 O O . ALA B 1 171 ? -0.418 -12.875 3.041 1 98.56 171 ALA B O 1
ATOM 4804 N N . VAL B 1 172 ? -0.32 -13.086 0.797 1 98.44 172 VAL B N 1
ATOM 4805 C CA . VAL B 1 172 ? 0.49 -11.875 0.762 1 98.44 172 VAL B CA 1
ATOM 4806 C C . VAL B 1 172 ? -0.318 -10.727 0.153 1 98.44 172 VAL B C 1
ATOM 4808 O O . VAL B 1 172 ? 0.137 -9.586 0.13 1 98.44 172 VAL B O 1
ATOM 4811 N N . SER B 1 173 ? -1.516 -10.992 -0.33 1 97.94 173 SER B N 1
ATOM 4812 C CA . SER B 1 173 ? -2.322 -9.914 -0.899 1 97.94 173 SER B CA 1
ATOM 4813 C C . SER B 1 173 ? -3.053 -9.133 0.19 1 97.94 173 SER B C 1
ATOM 4815 O O . SER B 1 173 ? -3.398 -9.695 1.233 1 97.94 173 SER B O 1
ATOM 4817 N N . PRO B 1 174 ? -3.256 -7.855 -0.083 1 96.38 174 PRO B N 1
ATOM 4818 C CA . PRO B 1 174 ? -4.047 -7.094 0.887 1 96.38 174 PRO B CA 1
ATOM 4819 C C . PRO B 1 174 ? -5.492 -7.578 0.979 1 96.38 174 PRO B C 1
ATOM 4821 O O . PRO B 1 174 ? -6 -8.203 0.043 1 96.38 174 PRO B O 1
ATOM 4824 N N . PRO B 1 175 ? -6.117 -7.289 2.08 1 94.12 175 PRO B N 1
ATOM 4825 C CA . PRO B 1 175 ? -7.488 -7.766 2.287 1 94.12 175 PRO B CA 1
ATOM 4826 C C . PRO B 1 175 ? -8.5 -7.055 1.39 1 94.12 175 PRO B C 1
ATOM 4828 O O . PRO B 1 175 ? -8.25 -5.938 0.932 1 94.12 175 PRO B O 1
ATOM 4831 N N . ILE B 1 176 ? -9.5 -7.766 1.099 1 91.12 176 ILE B N 1
ATOM 4832 C CA . ILE B 1 176 ? -10.727 -7.156 0.598 1 91.12 176 ILE B CA 1
ATOM 4833 C C . ILE B 1 176 ? -11.836 -7.293 1.639 1 91.12 176 ILE B C 1
ATOM 4835 O O . ILE B 1 176 ? -12.047 -8.375 2.193 1 91.12 176 ILE B O 1
ATOM 4839 N N . TYR B 1 177 ? -12.5 -6.238 1.947 1 90.81 177 TYR B N 1
ATOM 4840 C CA . TYR B 1 177 ? -13.562 -6.207 2.947 1 90.81 177 TYR B CA 1
ATOM 4841 C C . TYR B 1 177 ? -14.93 -6.23 2.287 1 90.81 177 TYR B C 1
ATOM 4843 O O . TYR B 1 177 ? -15.656 -5.23 2.311 1 90.81 177 TYR B O 1
ATOM 4851 N N . TRP B 1 178 ? -15.266 -7.375 1.834 1 94.62 178 TRP B N 1
ATOM 4852 C CA . TRP B 1 178 ? -16.5 -7.516 1.075 1 94.62 178 TRP B CA 1
ATOM 4853 C C . TRP B 1 178 ? -17.703 -7.031 1.892 1 94.62 178 TRP B C 1
ATOM 4855 O O . TRP B 1 178 ? -18.641 -6.457 1.342 1 94.62 178 TRP B O 1
ATOM 4865 N N . LYS B 1 179 ? -17.688 -7.223 3.205 1 92.75 179 LYS B N 1
ATOM 4866 C CA . LYS B 1 179 ? -18.797 -6.824 4.066 1 92.75 179 LYS B CA 1
ATOM 4867 C C . LYS B 1 179 ? -19.016 -5.316 4.02 1 92.75 179 LYS B C 1
ATOM 4869 O O . LYS B 1 179 ? -20.125 -4.836 4.258 1 92.75 179 LYS B O 1
ATOM 4874 N N . ALA B 1 180 ? -17.984 -4.598 3.664 1 93.75 180 ALA B N 1
ATOM 4875 C CA . ALA B 1 180 ? -18.078 -3.141 3.635 1 93.75 180 ALA B CA 1
ATOM 4876 C C . ALA B 1 180 ? -18.359 -2.639 2.225 1 93.75 180 ALA B C 1
ATOM 4878 O O . ALA B 1 180 ? -18.594 -1.444 2.021 1 93.75 180 ALA B O 1
ATOM 4879 N N . ILE B 1 181 ? -18.344 -3.5 1.285 1 95.31 181 ILE B N 1
ATOM 4880 C CA . ILE B 1 181 ? -18.672 -3.15 -0.093 1 95.31 181 ILE B CA 1
ATOM 4881 C C . ILE B 1 181 ? -20.156 -3.35 -0.333 1 95.31 181 ILE B C 1
ATOM 4883 O O . ILE B 1 181 ? -20.625 -4.48 -0.499 1 95.31 181 ILE B O 1
ATOM 4887 N N . GLU B 1 182 ? -20.891 -2.27 -0.384 1 94.31 182 GLU B N 1
ATOM 4888 C CA . GLU B 1 182 ? -22.344 -2.35 -0.454 1 94.31 182 GLU B CA 1
ATOM 4889 C C . GLU B 1 182 ? -22.859 -1.881 -1.812 1 94.31 182 GLU B C 1
ATOM 4891 O O . GLU B 1 182 ? -24 -2.174 -2.186 1 94.31 182 GLU B O 1
ATOM 4896 N N . THR B 1 183 ? -22.062 -1.119 -2.5 1 93.44 183 THR B N 1
ATOM 4897 C CA . THR B 1 183 ? -22.438 -0.591 -3.803 1 93.44 183 THR B CA 1
ATOM 4898 C C . THR B 1 183 ? -21.328 -0.788 -4.82 1 93.44 183 THR B C 1
ATOM 4900 O O . THR B 1 183 ? -20.203 -1.126 -4.453 1 93.44 183 THR B O 1
ATOM 4903 N N . ARG B 1 184 ? -21.672 -0.55 -6.062 1 92.69 184 ARG B N 1
ATOM 4904 C CA . ARG B 1 184 ? -20.672 -0.576 -7.125 1 92.69 184 ARG B CA 1
ATOM 4905 C C . ARG B 1 184 ? -19.594 0.468 -6.883 1 92.69 184 ARG B C 1
ATOM 4907 O O . ARG B 1 184 ? -18.406 0.208 -7.113 1 92.69 184 ARG B O 1
ATOM 4914 N N . ARG B 1 185 ? -19.938 1.551 -6.418 1 91 185 ARG B N 1
ATOM 4915 C CA . ARG B 1 185 ? -18.984 2.615 -6.105 1 91 185 ARG B CA 1
ATOM 4916 C C . ARG B 1 185 ? -17.969 2.154 -5.066 1 91 185 ARG B C 1
ATOM 4918 O O . ARG B 1 185 ? -16.766 2.42 -5.199 1 91 185 ARG B O 1
ATOM 4925 N N . ASP B 1 186 ? -18.453 1.487 -4.062 1 93.19 186 ASP B N 1
ATOM 4926 C CA . ASP B 1 186 ? -17.562 0.958 -3.039 1 93.19 186 ASP B CA 1
ATOM 4927 C C . ASP B 1 186 ? -16.516 0.033 -3.654 1 93.19 186 ASP B C 1
ATOM 4929 O O . ASP B 1 186 ? -15.336 0.1 -3.303 1 93.19 186 ASP B O 1
ATOM 4933 N N . TYR B 1 187 ? -16.984 -0.738 -4.551 1 94.62 187 TYR B N 1
ATOM 4934 C CA . TYR B 1 187 ? -16.078 -1.675 -5.207 1 94.62 187 TYR B CA 1
ATOM 4935 C C . TYR B 1 187 ? -15.07 -0.938 -6.074 1 94.62 187 TYR B C 1
ATOM 4937 O O . TYR B 1 187 ? -13.883 -1.288 -6.09 1 94.62 187 TYR B O 1
ATOM 4945 N N . ASP B 1 188 ? -15.523 0.05 -6.77 1 92.69 188 ASP B N 1
ATOM 4946 C CA . ASP B 1 188 ? -14.617 0.838 -7.605 1 92.69 188 ASP B CA 1
ATOM 4947 C C . ASP B 1 188 ? -13.555 1.536 -6.762 1 92.69 188 ASP B C 1
ATOM 4949 O O . ASP B 1 188 ? -12.398 1.638 -7.172 1 92.69 188 ASP B O 1
ATOM 4953 N N . VAL B 1 189 ? -13.93 1.977 -5.629 1 92.62 189 VAL B N 1
ATOM 4954 C CA . VAL B 1 189 ? -12.977 2.584 -4.703 1 92.62 189 VAL B CA 1
ATOM 4955 C C . VAL B 1 189 ? -11.961 1.541 -4.246 1 92.62 189 VAL B C 1
ATOM 4957 O O . VAL B 1 189 ? -10.758 1.812 -4.207 1 92.62 189 VAL B O 1
ATOM 4960 N N . PHE B 1 190 ? -12.422 0.35 -3.92 1 94.25 190 PHE B N 1
ATOM 4961 C CA . PHE B 1 190 ? -11.516 -0.74 -3.564 1 94.25 190 PHE B CA 1
ATOM 4962 C C . PHE B 1 190 ? -10.516 -1.001 -4.684 1 94.25 190 PHE B C 1
ATOM 4964 O O . PHE B 1 190 ? -9.32 -1.144 -4.434 1 94.25 190 PHE B O 1
ATOM 4971 N N . LEU B 1 191 ? -11.023 -1.052 -5.895 1 94.56 191 LEU B N 1
ATOM 4972 C CA . LEU B 1 191 ? -10.156 -1.337 -7.031 1 94.56 191 LEU B CA 1
ATOM 4973 C C . LEU B 1 191 ? -9.023 -0.317 -7.117 1 94.56 191 LEU B C 1
ATOM 4975 O O . LEU B 1 191 ? -7.898 -0.661 -7.48 1 94.56 191 LEU B O 1
ATOM 4979 N N . LYS B 1 192 ? -9.289 0.873 -6.746 1 92.38 192 LYS B N 1
ATOM 4980 C CA . LYS B 1 192 ? -8.266 1.914 -6.777 1 92.38 192 LYS B CA 1
ATOM 4981 C C . LYS B 1 192 ? -7.172 1.639 -5.754 1 92.38 192 LYS B C 1
ATOM 4983 O O . LYS B 1 192 ? -6 1.954 -5.984 1 92.38 192 LYS B O 1
ATOM 4988 N N . THR B 1 193 ? -7.539 1.026 -4.695 1 93.81 193 THR B N 1
ATOM 4989 C CA . THR B 1 193 ? -6.555 0.736 -3.66 1 93.81 193 THR B CA 1
ATOM 4990 C C . THR B 1 193 ? -5.543 -0.298 -4.152 1 93.81 193 THR B C 1
ATOM 4992 O O . THR B 1 193 ? -4.441 -0.4 -3.613 1 93.81 193 THR B O 1
ATOM 4995 N N . LEU B 1 194 ? -5.891 -1.043 -5.109 1 94.88 194 LEU B N 1
ATOM 4996 C CA . LEU B 1 194 ? -5.039 -2.119 -5.609 1 94.88 194 LEU B CA 1
ATOM 4997 C C . LEU B 1 194 ? -3.852 -1.559 -6.383 1 94.88 194 LEU B C 1
ATOM 4999 O O . LEU B 1 194 ? -2.902 -2.285 -6.684 1 94.88 194 LEU B O 1
ATOM 5003 N N . ASP B 1 195 ? -3.83 -0.262 -6.629 1 93.12 195 ASP B N 1
ATOM 5004 C CA . ASP B 1 195 ? -2.686 0.367 -7.281 1 93.12 195 ASP B CA 1
ATOM 5005 C C . ASP B 1 195 ? -1.42 0.204 -6.445 1 93.12 195 ASP B C 1
ATOM 5007 O O . ASP B 1 195 ? -0.308 0.239 -6.977 1 93.12 195 ASP B O 1
ATOM 5011 N N . SER B 1 196 ? -1.591 -0.022 -5.195 1 95.62 196 SER B N 1
ATOM 5012 C CA . SER B 1 196 ? -0.447 -0.181 -4.301 1 95.62 196 SER B CA 1
ATOM 5013 C C . SER B 1 196 ? -0.254 -1.642 -3.904 1 95.62 196 SER B C 1
ATOM 5015 O O . SER B 1 196 ? 0.567 -1.952 -3.039 1 95.62 196 SER B O 1
ATOM 5017 N N . ARG B 1 197 ? -1.011 -2.527 -4.477 1 97.12 197 ARG B N 1
ATOM 5018 C CA . ARG B 1 197 ? -1.021 -3.941 -4.117 1 97.12 197 ARG B CA 1
ATOM 5019 C C . ARG B 1 197 ? 0.373 -4.551 -4.246 1 97.12 197 ARG B C 1
ATOM 5021 O O . ARG B 1 197 ? 0.791 -5.344 -3.402 1 97.12 197 ARG B O 1
ATOM 5028 N N . ASP B 1 198 ? 1.106 -4.16 -5.293 1 98.38 198 ASP B N 1
ATOM 5029 C CA . ASP B 1 198 ? 2.42 -4.742 -5.547 1 98.38 198 ASP B CA 1
ATOM 5030 C C . ASP B 1 198 ? 3.408 -4.371 -4.441 1 98.38 198 ASP B C 1
ATOM 5032 O O . ASP B 1 198 ? 4.207 -5.203 -4.012 1 98.38 198 ASP B O 1
ATOM 5036 N N . TYR B 1 199 ? 3.352 -3.146 -4.008 1 98.44 199 TYR B N 1
ATOM 5037 C CA . TYR B 1 199 ? 4.219 -2.77 -2.896 1 98.44 199 TYR B CA 1
ATOM 5038 C C . TYR B 1 199 ? 3.816 -3.5 -1.621 1 98.44 199 TYR B C 1
ATOM 5040 O O . TYR B 1 199 ? 4.676 -3.91 -0.837 1 98.44 199 TYR B O 1
ATOM 5048 N N . PHE B 1 200 ? 2.555 -3.621 -1.437 1 98.38 200 PHE B N 1
ATOM 5049 C CA . PHE B 1 200 ? 2.062 -4.336 -0.266 1 98.38 200 PHE B CA 1
ATOM 5050 C C . PHE B 1 200 ? 2.619 -5.758 -0.227 1 98.38 200 PHE B C 1
ATOM 5052 O O . PHE B 1 200 ? 3.166 -6.188 0.791 1 98.38 200 PHE B O 1
ATOM 5059 N N . MET B 1 201 ? 2.498 -6.453 -1.326 1 98.75 201 MET B N 1
ATOM 5060 C CA . MET B 1 201 ? 3.002 -7.82 -1.387 1 98.75 201 MET B CA 1
ATOM 5061 C C . MET B 1 201 ? 4.512 -7.855 -1.179 1 98.75 201 MET B C 1
ATOM 5063 O O . MET B 1 201 ? 5.023 -8.688 -0.428 1 98.75 201 MET B O 1
ATOM 5067 N N . TYR B 1 202 ? 5.223 -6.938 -1.862 1 98.75 202 TYR B N 1
ATOM 5068 C CA . TYR B 1 202 ? 6.66 -6.812 -1.653 1 98.75 202 TYR B CA 1
ATOM 5069 C C . TYR B 1 202 ? 6.984 -6.645 -0.174 1 98.75 202 TYR B C 1
ATOM 5071 O O . TYR B 1 202 ? 7.836 -7.355 0.366 1 98.75 202 TYR B O 1
ATOM 5079 N N . HIS B 1 203 ? 6.258 -5.75 0.442 1 98.31 203 HIS B N 1
ATOM 5080 C CA . HIS B 1 203 ? 6.523 -5.43 1.84 1 98.31 203 HIS B CA 1
ATOM 5081 C C . HIS B 1 203 ? 6.273 -6.637 2.738 1 98.31 203 HIS B C 1
ATOM 5083 O O . HIS B 1 203 ? 7.094 -6.957 3.602 1 98.31 203 HIS B O 1
ATOM 5089 N N . GLU B 1 204 ? 5.191 -7.32 2.551 1 98 204 GLU B N 1
ATOM 5090 C CA . GLU B 1 204 ? 4.848 -8.492 3.35 1 98 204 GLU B CA 1
ATOM 5091 C C . GLU B 1 204 ? 5.895 -9.594 3.199 1 98 204 GLU B C 1
ATOM 5093 O O . GLU B 1 204 ? 6.348 -10.164 4.191 1 98 204 GLU B O 1
ATOM 5098 N N . ILE B 1 205 ? 6.289 -9.836 2.012 1 98.75 205 ILE B N 1
ATOM 5099 C CA . ILE B 1 205 ? 7.262 -10.883 1.738 1 98.75 205 ILE B CA 1
ATOM 5100 C C . ILE B 1 205 ? 8.617 -10.492 2.316 1 98.75 205 ILE B C 1
ATOM 5102 O O . ILE B 1 205 ? 9.266 -11.289 3.004 1 98.75 205 ILE B O 1
ATOM 5106 N N . ASN B 1 206 ? 9.023 -9.258 1.986 1 98 206 ASN B N 1
ATOM 5107 C CA . ASN B 1 206 ? 10.312 -8.773 2.471 1 98 206 ASN B CA 1
ATOM 5108 C C . ASN B 1 206 ? 10.391 -8.828 3.994 1 98 206 ASN B C 1
ATOM 5110 O O . ASN B 1 206 ? 11.422 -9.203 4.551 1 98 206 ASN B O 1
ATOM 5114 N N . THR B 1 207 ? 9.305 -8.461 4.652 1 96.12 207 THR B N 1
ATOM 5115 C CA . THR B 1 207 ? 9.242 -8.508 6.109 1 96.12 207 THR B CA 1
ATOM 5116 C C . THR B 1 207 ? 9.344 -9.945 6.609 1 96.12 207 THR B C 1
ATOM 5118 O O . THR B 1 207 ? 10.109 -10.234 7.531 1 96.12 207 THR B O 1
ATOM 5121 N N . SER B 1 208 ? 8.633 -10.852 5.988 1 96.94 208 SER B N 1
ATOM 5122 C CA . SER B 1 208 ? 8.688 -12.258 6.359 1 96.94 208 SER B CA 1
ATOM 5123 C C . SER B 1 208 ? 10.094 -12.82 6.191 1 96.94 208 SER B C 1
ATOM 5125 O O . SER B 1 208 ? 10.562 -13.609 7.02 1 96.94 208 SER B O 1
ATOM 5127 N N . MET B 1 209 ? 10.719 -12.367 5.168 1 97.56 209 MET B N 1
ATOM 5128 C CA . MET B 1 209 ? 12.062 -12.836 4.855 1 97.56 209 MET B CA 1
ATOM 5129 C C . MET B 1 209 ? 13.109 -12.086 5.68 1 97.56 209 MET B C 1
ATOM 5131 O O . MET B 1 209 ? 14.312 -12.273 5.488 1 97.56 209 MET B O 1
ATOM 5135 N N . GLU B 1 210 ? 12.664 -11.156 6.52 1 94.44 210 GLU B N 1
ATOM 5136 C CA . GLU B 1 210 ? 13.531 -10.359 7.383 1 94.44 210 GLU B CA 1
ATOM 5137 C C . GLU B 1 210 ? 14.586 -9.609 6.57 1 94.44 210 GLU B C 1
ATOM 5139 O O . GLU B 1 210 ? 15.773 -9.648 6.895 1 94.44 210 GLU B O 1
ATOM 5144 N N . ASN B 1 211 ? 14.125 -9.016 5.449 1 92.56 211 ASN B N 1
ATOM 5145 C CA . ASN B 1 211 ? 14.945 -8.211 4.547 1 92.56 211 ASN B CA 1
ATOM 5146 C C . ASN B 1 211 ? 16.125 -9.016 4 1 92.56 211 ASN B C 1
ATOM 5148 O O . ASN B 1 211 ? 17.203 -8.469 3.766 1 92.56 211 ASN B O 1
ATOM 5152 N N . PHE B 1 212 ? 16.031 -10.344 4.031 1 94.12 212 PHE B N 1
ATOM 5153 C CA . PHE B 1 212 ? 16.984 -11.289 3.482 1 94.12 212 PHE B CA 1
ATOM 5154 C C . PHE B 1 212 ? 18.266 -11.305 4.305 1 94.12 212 PHE B C 1
ATOM 5156 O O . PHE B 1 212 ? 19.344 -11.609 3.785 1 94.12 212 PHE B O 1
ATOM 5163 N N . ASN B 1 213 ? 18.219 -11.039 5.516 1 87.25 213 ASN B N 1
ATOM 5164 C CA . ASN B 1 213 ? 19.391 -10.922 6.355 1 87.25 213 ASN B CA 1
ATOM 5165 C C . ASN B 1 213 ? 19.641 -12.188 7.172 1 87.25 213 ASN B C 1
ATOM 5167 O O . ASN B 1 213 ? 20.672 -12.336 7.809 1 87.25 213 ASN B O 1
ATOM 5171 N N . GLN B 1 214 ? 18.812 -13.203 7.109 1 88.44 214 GLN B N 1
ATOM 5172 C CA . GLN B 1 214 ? 18.938 -14.352 8 1 88.44 214 GLN B CA 1
ATOM 5173 C C . GLN B 1 214 ? 19.062 -15.648 7.207 1 88.44 214 GLN B C 1
ATOM 5175 O O . GLN B 1 214 ? 18.891 -16.75 7.754 1 88.44 214 GLN B O 1
ATOM 5180 N N . GLY B 1 215 ? 19.234 -15.586 5.957 1 92.56 215 GLY B N 1
ATOM 5181 C CA . GLY B 1 215 ? 19.469 -16.766 5.145 1 92.56 215 GLY B CA 1
ATOM 5182 C C . GLY B 1 215 ? 18.203 -17.562 4.875 1 92.56 215 GLY B C 1
ATOM 5183 O O . GLY B 1 215 ? 18.266 -18.734 4.488 1 92.56 215 GLY B O 1
ATOM 5184 N N . LYS B 1 216 ? 17.062 -16.969 5.059 1 96.38 216 LYS B N 1
ATOM 5185 C CA . LYS B 1 216 ? 15.789 -17.625 4.773 1 96.38 216 LYS B CA 1
ATOM 5186 C C . LYS B 1 216 ? 15.578 -17.781 3.271 1 96.38 216 LYS B C 1
ATOM 5188 O O . LYS B 1 216 ? 16.094 -16.984 2.477 1 96.38 216 LYS B O 1
ATOM 5193 N N . LYS B 1 217 ? 14.914 -18.812 2.973 1 97.81 217 LYS B N 1
ATOM 5194 C CA . LYS B 1 217 ? 14.602 -19.109 1.576 1 97.81 217 LYS B CA 1
ATOM 5195 C C . LYS B 1 217 ? 13.102 -19.25 1.367 1 97.81 217 LYS B C 1
ATOM 5197 O O . LYS B 1 217 ? 12.383 -19.719 2.252 1 97.81 217 LYS B O 1
ATOM 5202 N N . GLY B 1 218 ? 12.633 -18.797 0.243 1 98.56 218 GLY B N 1
ATOM 5203 C CA . GLY B 1 218 ? 11.211 -18.891 -0.038 1 98.56 218 GLY B CA 1
ATOM 5204 C C . GLY B 1 218 ? 10.898 -18.984 -1.521 1 98.56 218 GLY B C 1
ATOM 5205 O O . GLY B 1 218 ? 11.797 -18.859 -2.355 1 98.56 218 GLY B O 1
ATOM 5206 N N . VAL B 1 219 ? 9.672 -19.328 -1.828 1 98.88 219 VAL B N 1
ATOM 5207 C CA . VAL B 1 219 ? 9.117 -19.234 -3.174 1 98.88 219 VAL B CA 1
ATOM 5208 C C . VAL B 1 219 ? 7.867 -18.344 -3.152 1 98.88 219 VAL B C 1
ATOM 5210 O O . VAL B 1 219 ? 7.07 -18.422 -2.213 1 98.88 219 VAL B O 1
ATOM 5213 N N . PHE B 1 220 ? 7.797 -17.484 -4.09 1 98.94 220 PHE B N 1
ATOM 5214 C CA . PHE B 1 220 ? 6.621 -16.656 -4.316 1 98.94 220 PHE B CA 1
ATOM 5215 C C . PHE B 1 220 ? 5.852 -17.125 -5.547 1 98.94 220 PHE B C 1
ATOM 5217 O O . PHE B 1 220 ? 6.34 -17 -6.672 1 98.94 220 PHE B O 1
ATOM 5224 N N . LEU B 1 221 ? 4.66 -17.688 -5.293 1 98.88 221 LEU B N 1
ATOM 5225 C CA . LEU B 1 221 ? 3.797 -18.188 -6.363 1 98.88 221 LEU B CA 1
ATOM 5226 C C . LEU B 1 221 ? 2.811 -17.109 -6.809 1 98.88 221 LEU B C 1
ATOM 5228 O O . LEU B 1 221 ? 1.916 -16.734 -6.047 1 98.88 221 LEU B O 1
ATOM 5232 N N . THR B 1 222 ? 3.037 -16.625 -8.023 1 98.5 222 THR B N 1
ATOM 5233 C CA . THR B 1 222 ? 2.234 -15.508 -8.523 1 98.5 222 THR B CA 1
ATOM 5234 C C . THR B 1 222 ? 1.945 -15.68 -10.016 1 98.5 222 THR B C 1
ATOM 5236 O O . THR B 1 222 ? 2.119 -16.766 -10.562 1 98.5 222 THR B O 1
ATOM 5239 N N . ASN B 1 223 ? 1.294 -14.594 -10.57 1 95.44 223 ASN B N 1
ATOM 5240 C CA . ASN B 1 223 ? 1.014 -14.539 -12 1 95.44 223 ASN B CA 1
ATOM 5241 C C . ASN B 1 223 ? 1.842 -13.461 -12.695 1 95.44 223 ASN B C 1
ATOM 5243 O O . ASN B 1 223 ? 2.758 -12.891 -12.094 1 95.44 223 ASN B O 1
ATOM 5247 N N . THR B 1 224 ? 1.612 -13.18 -13.852 1 94.25 224 THR B N 1
ATOM 5248 C CA . THR B 1 224 ? 2.508 -12.617 -14.852 1 94.25 224 THR B CA 1
ATOM 5249 C C . THR B 1 224 ? 3.07 -11.281 -14.383 1 94.25 224 THR B C 1
ATOM 5251 O O . THR B 1 224 ? 4.242 -11.188 -14.008 1 94.25 224 THR B O 1
ATOM 5254 N N . ARG B 1 225 ? 2.34 -10.25 -14.219 1 93.62 225 ARG B N 1
ATOM 5255 C CA . ARG B 1 225 ? 2.92 -8.922 -14.047 1 93.62 225 ARG B CA 1
ATOM 5256 C C . ARG B 1 225 ? 3.639 -8.812 -12.703 1 93.62 225 ARG B C 1
ATOM 5258 O O . ARG B 1 225 ? 4.652 -8.117 -12.594 1 93.62 225 ARG B O 1
ATOM 5265 N N . HIS B 1 226 ? 3.217 -9.531 -11.719 1 97.75 226 HIS B N 1
ATOM 5266 C CA . HIS B 1 226 ? 3.826 -9.445 -10.398 1 97.75 226 HIS B CA 1
ATOM 5267 C C . HIS B 1 226 ? 5.242 -10.016 -10.398 1 97.75 226 HIS B C 1
ATOM 5269 O O . HIS B 1 226 ? 6.051 -9.68 -9.531 1 97.75 226 HIS B O 1
ATOM 5275 N N . ALA B 1 227 ? 5.551 -10.82 -11.383 1 98.5 227 ALA B N 1
ATOM 5276 C CA . ALA B 1 227 ? 6.832 -11.516 -11.445 1 98.5 227 ALA B CA 1
ATOM 5277 C C . ALA B 1 227 ? 7.855 -10.711 -12.242 1 98.5 227 ALA B C 1
ATOM 5279 O O . ALA B 1 227 ? 9.039 -11.07 -12.289 1 98.5 227 ALA B O 1
ATOM 5280 N N . TYR B 1 228 ? 7.465 -9.609 -12.883 1 98.19 228 TYR B N 1
ATOM 5281 C CA . TYR B 1 228 ? 8.367 -8.836 -13.727 1 98.19 228 TYR B CA 1
ATOM 5282 C C . TYR B 1 228 ? 9.516 -8.258 -12.914 1 98.19 228 TYR B C 1
ATOM 5284 O O . TYR B 1 228 ? 9.312 -7.773 -11.797 1 98.19 228 TYR B O 1
ATOM 5292 N N . LYS B 1 229 ? 10.641 -8.211 -13.523 1 96.88 229 LYS B N 1
ATOM 5293 C CA . LYS B 1 229 ? 11.852 -7.703 -12.883 1 96.88 229 LYS B CA 1
ATOM 5294 C C . LYS B 1 229 ? 11.984 -6.195 -13.086 1 96.88 229 LYS B C 1
ATOM 5296 O O . LYS B 1 229 ? 12.195 -5.453 -12.125 1 96.88 229 LYS B O 1
ATOM 5301 N N . ASN B 1 230 ? 11.984 -5.859 -14.32 1 94.38 230 ASN B N 1
ATOM 5302 C CA . ASN B 1 230 ? 12.266 -4.465 -14.648 1 94.38 230 ASN B CA 1
ATOM 5303 C C . ASN B 1 230 ? 11.734 -4.09 -16.016 1 94.38 230 ASN B C 1
ATOM 5305 O O . ASN B 1 230 ? 12.461 -4.156 -17.016 1 94.38 230 ASN B O 1
ATOM 5309 N N . ILE B 1 231 ? 10.555 -3.643 -16.078 1 95.94 231 ILE B N 1
ATOM 5310 C CA . ILE B 1 231 ? 9.953 -3.135 -17.312 1 95.94 231 ILE B CA 1
ATOM 5311 C C . ILE B 1 231 ? 9.727 -1.628 -17.188 1 95.94 231 ILE B C 1
ATOM 5313 O O . ILE B 1 231 ? 9.227 -1.146 -16.172 1 95.94 231 ILE B O 1
ATOM 5317 N N . LYS B 1 232 ? 10.141 -0.916 -18.234 1 95.12 232 LYS B N 1
ATOM 5318 C CA . LYS B 1 232 ? 10 0.538 -18.234 1 95.12 232 LYS B CA 1
ATOM 5319 C C . LYS B 1 232 ? 9.102 1.001 -19.375 1 95.12 232 LYS B C 1
ATOM 5321 O O . LYS B 1 232 ? 9.039 0.35 -20.422 1 95.12 232 LYS B O 1
ATOM 5326 N N . ASN B 1 233 ? 8.445 2.078 -19.141 1 93.5 233 ASN B N 1
ATOM 5327 C CA . ASN B 1 233 ? 7.652 2.654 -20.219 1 93.5 233 ASN B CA 1
ATOM 5328 C C . ASN B 1 233 ? 8.516 3.461 -21.188 1 93.5 233 ASN B C 1
ATOM 5330 O O . ASN B 1 233 ? 9.734 3.531 -21.016 1 93.5 233 ASN B O 1
ATOM 5334 N N . LYS B 1 234 ? 7.863 4.07 -22.156 1 92.19 234 LYS B N 1
ATOM 5335 C CA . LYS B 1 234 ? 8.547 4.785 -23.219 1 92.19 234 LYS B CA 1
ATOM 5336 C C . LYS B 1 234 ? 9.312 5.988 -22.672 1 92.19 234 LYS B C 1
ATOM 5338 O O . LYS B 1 234 ? 10.336 6.387 -23.25 1 92.19 234 LYS B O 1
ATOM 5343 N N . GLU B 1 235 ? 8.844 6.551 -21.578 1 89.12 235 GLU B N 1
ATOM 5344 C CA . GLU B 1 235 ? 9.461 7.723 -20.969 1 89.12 235 GLU B CA 1
ATOM 5345 C C . GLU B 1 235 ? 10.578 7.32 -20.016 1 89.12 235 GLU B C 1
ATOM 5347 O O . GLU B 1 235 ? 11.273 8.18 -19.453 1 89.12 235 GLU B O 1
ATOM 5352 N N . GLY B 1 236 ? 10.797 6.023 -19.828 1 90.19 236 GLY B N 1
ATOM 5353 C CA . GLY B 1 236 ? 11.867 5.535 -18.969 1 90.19 236 GLY B CA 1
ATOM 5354 C C . GLY B 1 236 ? 11.422 5.316 -17.531 1 90.19 236 GLY B C 1
ATOM 5355 O O . GLY B 1 236 ? 12.242 5.004 -16.672 1 90.19 236 GLY B O 1
ATOM 5356 N N . GLU B 1 237 ? 10.148 5.48 -17.328 1 90.69 237 GLU B N 1
ATOM 5357 C CA . GLU B 1 237 ? 9.609 5.258 -15.984 1 90.69 237 GLU B CA 1
ATOM 5358 C C . GLU B 1 237 ? 9.375 3.771 -15.727 1 90.69 237 GLU B C 1
ATOM 5360 O O . GLU B 1 237 ? 8.898 3.051 -16.609 1 90.69 237 GLU B O 1
ATOM 5365 N N . THR B 1 238 ? 9.664 3.359 -14.555 1 94.06 238 THR B N 1
ATOM 5366 C CA . THR B 1 238 ? 9.562 1.955 -14.172 1 94.06 238 THR B CA 1
ATOM 5367 C C . THR B 1 238 ? 8.117 1.582 -13.859 1 94.06 238 THR B C 1
ATOM 5369 O O . THR B 1 238 ? 7.406 2.338 -13.188 1 94.06 238 THR B O 1
ATOM 5372 N N . TYR B 1 239 ? 7.652 0.442 -14.406 1 95.38 239 TYR B N 1
ATOM 5373 C CA . TYR B 1 239 ? 6.441 -0.19 -13.898 1 95.38 239 TYR B CA 1
ATOM 5374 C C . TYR B 1 239 ? 6.727 -0.956 -12.609 1 95.38 239 TYR B C 1
ATOM 5376 O O . TYR B 1 239 ? 7.461 -1.946 -12.617 1 95.38 239 TYR B O 1
ATOM 5384 N N . TRP B 1 240 ? 6.145 -0.517 -11.57 1 96.31 240 TRP B N 1
ATOM 5385 C CA . TRP B 1 240 ? 6.48 -1.063 -10.258 1 96.31 240 TRP B CA 1
ATOM 5386 C C . TRP B 1 240 ? 5.602 -2.266 -9.93 1 96.31 240 TRP B C 1
ATOM 5388 O O . TRP B 1 240 ? 4.508 -2.111 -9.375 1 96.31 240 TRP B O 1
ATOM 5398 N N . ASN B 1 241 ? 6.078 -3.414 -10.281 1 97.62 241 ASN B N 1
ATOM 5399 C CA . ASN B 1 241 ? 5.48 -4.691 -9.906 1 97.62 241 ASN B CA 1
ATOM 5400 C C . ASN B 1 241 ? 6.148 -5.281 -8.672 1 97.62 241 ASN B C 1
ATOM 5402 O O . ASN B 1 241 ? 7.184 -4.781 -8.219 1 97.62 241 ASN B O 1
ATOM 5406 N N . THR B 1 242 ? 5.562 -6.336 -8.117 1 98.62 242 THR B N 1
ATOM 5407 C CA . THR B 1 242 ? 6.074 -6.879 -6.863 1 98.62 242 THR B CA 1
ATOM 5408 C C . THR B 1 242 ? 7.551 -7.23 -6.984 1 98.62 242 THR B C 1
ATOM 5410 O O . THR B 1 242 ? 8.375 -6.777 -6.184 1 98.62 242 THR B O 1
ATOM 5413 N N . ASN B 1 243 ? 7.902 -8.023 -7.973 1 98.69 243 ASN B N 1
ATOM 5414 C CA . ASN B 1 243 ? 9.297 -8.438 -8.109 1 98.69 243 ASN B CA 1
ATOM 5415 C C . ASN B 1 243 ? 10.18 -7.27 -8.547 1 98.69 243 ASN B C 1
ATOM 5417 O O . ASN B 1 243 ? 11.398 -7.309 -8.359 1 98.69 243 ASN B O 1
ATOM 5421 N N . THR B 1 244 ? 9.609 -6.25 -9.219 1 98.5 244 THR B N 1
ATOM 5422 C CA . THR B 1 244 ? 10.375 -5.055 -9.555 1 98.5 244 THR B CA 1
ATOM 5423 C C . THR B 1 244 ? 10.898 -4.375 -8.289 1 98.5 244 THR B C 1
ATOM 5425 O O . THR B 1 244 ? 12.047 -3.941 -8.242 1 98.5 244 THR B O 1
ATOM 5428 N N . PHE B 1 245 ? 10.047 -4.309 -7.277 1 98.31 245 PHE B N 1
ATOM 5429 C CA . PHE B 1 245 ? 10.484 -3.756 -6 1 98.31 245 PHE B CA 1
ATOM 5430 C C . PHE B 1 245 ? 11.648 -4.559 -5.434 1 98.31 245 PHE B C 1
ATOM 5432 O O . PHE B 1 245 ? 12.633 -3.984 -4.965 1 98.31 245 PHE B O 1
ATOM 5439 N N . PHE B 1 246 ? 11.586 -5.875 -5.531 1 98.56 246 PHE B N 1
ATOM 5440 C CA . PHE B 1 246 ? 12.68 -6.715 -5.059 1 98.56 246 PHE B CA 1
ATOM 5441 C C . PHE B 1 246 ? 13.961 -6.441 -5.848 1 98.56 246 PHE B C 1
ATOM 5443 O O . PHE B 1 246 ? 15.031 -6.27 -5.266 1 98.56 246 PHE B O 1
ATOM 5450 N N . ASN B 1 247 ? 13.789 -6.414 -7.121 1 97.75 247 ASN B N 1
ATOM 5451 C CA . ASN B 1 247 ? 14.945 -6.195 -7.977 1 97.75 247 ASN B CA 1
ATOM 5452 C C . ASN B 1 247 ? 15.617 -4.859 -7.676 1 97.75 247 ASN B C 1
ATOM 5454 O O . ASN B 1 247 ? 16.844 -4.734 -7.785 1 97.75 247 ASN B O 1
ATOM 5458 N N . HIS B 1 248 ? 14.859 -3.906 -7.344 1 96.62 248 HIS B N 1
ATOM 5459 C CA . HIS B 1 248 ? 15.359 -2.566 -7.07 1 96.62 248 HIS B CA 1
ATOM 5460 C C . HIS B 1 248 ? 15.969 -2.479 -5.672 1 96.62 248 HIS B C 1
ATOM 5462 O O . HIS B 1 248 ? 17.094 -2.021 -5.508 1 96.62 248 HIS B O 1
ATOM 5468 N N . PHE B 1 249 ? 15.266 -2.988 -4.672 1 95.62 249 PHE B N 1
ATOM 5469 C CA . PHE B 1 249 ? 15.641 -2.74 -3.283 1 95.62 249 PHE B CA 1
ATOM 5470 C C . PHE B 1 249 ? 16.484 -3.885 -2.74 1 95.62 249 PHE B C 1
ATOM 5472 O O . PHE B 1 249 ? 17.219 -3.717 -1.757 1 95.62 249 PHE B O 1
ATOM 5479 N N . ASN B 1 250 ? 16.406 -5.055 -3.361 1 95.69 250 ASN B N 1
ATOM 5480 C CA . ASN B 1 250 ? 17.156 -6.246 -2.955 1 95.69 250 ASN B CA 1
ATOM 5481 C C . ASN B 1 250 ? 17.828 -6.914 -4.145 1 95.69 250 ASN B C 1
ATOM 5483 O O . ASN B 1 250 ? 17.625 -8.109 -4.391 1 95.69 250 ASN B O 1
ATOM 5487 N N . PRO B 1 251 ? 18.688 -6.203 -4.77 1 95.25 251 PRO B N 1
ATOM 5488 C CA . PRO B 1 251 ? 19.266 -6.746 -6 1 95.25 251 PRO B CA 1
ATOM 5489 C C . PRO B 1 251 ? 20.016 -8.055 -5.77 1 95.25 251 PRO B C 1
ATOM 5491 O O . PRO B 1 251 ? 20.797 -8.164 -4.824 1 95.25 251 PRO B O 1
ATOM 5494 N N . GLY B 1 252 ? 19.719 -9.047 -6.609 1 95.25 252 GLY B N 1
ATOM 5495 C CA . GLY B 1 252 ? 20.438 -10.312 -6.59 1 95.25 252 GLY B CA 1
ATOM 5496 C C . GLY B 1 252 ? 19.828 -11.328 -5.645 1 95.25 252 GLY B C 1
ATOM 5497 O O . GLY B 1 252 ? 20.281 -12.477 -5.574 1 95.25 252 GLY B O 1
ATOM 5498 N N . ARG B 1 253 ? 18.75 -10.953 -4.969 1 97.5 253 ARG B N 1
ATOM 5499 C CA . ARG B 1 253 ? 18.188 -11.844 -3.957 1 97.5 253 ARG B CA 1
ATOM 5500 C C . ARG B 1 253 ? 17.047 -12.68 -4.539 1 97.5 253 ARG B C 1
ATOM 5502 O O . ARG B 1 253 ? 16.688 -13.719 -3.98 1 97.5 253 ARG B O 1
ATOM 5509 N N . THR B 1 254 ? 16.469 -12.227 -5.59 1 98.5 254 THR B N 1
ATOM 5510 C CA . THR B 1 254 ? 15.336 -12.922 -6.188 1 98.5 254 THR B CA 1
ATOM 5511 C C . THR B 1 254 ? 15.703 -13.453 -7.574 1 98.5 254 THR B C 1
ATOM 5513 O O . THR B 1 254 ? 16.656 -12.977 -8.188 1 98.5 254 THR B O 1
ATOM 5516 N N . PHE B 1 255 ? 15.055 -14.453 -7.992 1 98.75 255 PHE B N 1
ATOM 5517 C CA . PHE B 1 255 ? 15.141 -15.039 -9.32 1 98.75 255 PHE B CA 1
ATOM 5518 C C . PHE B 1 255 ? 13.75 -15.367 -9.859 1 98.75 255 PHE B C 1
ATOM 5520 O O . PHE B 1 255 ? 13.047 -16.219 -9.305 1 98.75 255 PHE B O 1
ATOM 5527 N N . SER B 1 256 ? 13.367 -14.672 -10.891 1 98.75 256 SER B N 1
ATOM 5528 C CA . SER B 1 256 ? 12.023 -14.812 -11.445 1 98.75 256 SER B CA 1
ATOM 5529 C C . SER B 1 256 ? 11.992 -15.852 -12.562 1 98.75 256 SER B C 1
ATOM 5531 O O . SER B 1 256 ? 12.812 -15.797 -13.492 1 98.75 256 SER B O 1
ATOM 5533 N N . ILE B 1 257 ? 11.047 -16.766 -12.484 1 98.81 257 ILE B N 1
ATOM 5534 C CA . ILE B 1 257 ? 10.906 -17.859 -13.438 1 98.81 257 ILE B CA 1
ATOM 5535 C C . ILE B 1 257 ? 9.492 -17.875 -14 1 98.81 257 ILE B C 1
ATOM 5537 O O . ILE B 1 257 ? 8.516 -17.938 -13.242 1 98.81 257 ILE B O 1
ATOM 5541 N N . ARG B 1 258 ? 9.375 -17.891 -15.273 1 98.56 258 ARG B N 1
ATOM 5542 C CA . ARG B 1 258 ? 8.07 -18.047 -15.906 1 98.56 258 ARG B CA 1
ATOM 5543 C C . ARG B 1 258 ? 7.902 -19.438 -16.484 1 98.56 258 ARG B C 1
ATOM 5545 O O . ARG B 1 258 ? 8.82 -19.969 -17.109 1 98.56 258 ARG B O 1
ATOM 5552 N N . PHE B 1 259 ? 6.754 -20 -16.281 1 98.75 259 PHE B N 1
ATOM 5553 C CA . PHE B 1 259 ? 6.41 -21.203 -17.016 1 98.75 259 PHE B CA 1
ATOM 5554 C C . PHE B 1 259 ? 5.992 -20.859 -18.438 1 98.75 259 PHE B C 1
ATOM 5556 O O . PHE B 1 259 ? 5.211 -19.938 -18.656 1 98.75 259 PHE B O 1
ATOM 5563 N N . HIS B 1 260 ? 6.523 -21.578 -19.344 1 98.19 260 HIS B N 1
ATOM 5564 C CA . HIS B 1 260 ? 6.199 -21.375 -20.75 1 98.19 260 HIS B CA 1
ATOM 5565 C C . HIS B 1 260 ? 4.707 -21.547 -21 1 98.19 260 HIS B C 1
ATOM 5567 O O . HIS B 1 260 ? 4.129 -22.578 -20.625 1 98.19 260 HIS B O 1
ATOM 5573 N N . ASN B 1 261 ? 4.133 -20.578 -21.562 1 97.19 261 ASN B N 1
ATOM 5574 C CA . ASN B 1 261 ? 2.744 -20.5 -22 1 97.19 261 ASN B CA 1
ATOM 5575 C C . ASN B 1 261 ? 2.535 -19.359 -23 1 97.19 261 ASN B C 1
ATOM 5577 O O . ASN B 1 261 ? 3.498 -18.734 -23.453 1 97.19 261 ASN B O 1
ATOM 5581 N N . LEU B 1 262 ? 1.299 -19.188 -23.422 1 96.38 262 LEU B N 1
ATOM 5582 C CA . LEU B 1 262 ? 0.975 -18.031 -24.25 1 96.38 262 LEU B CA 1
ATOM 5583 C C . LEU B 1 262 ? 1.248 -16.734 -23.5 1 96.38 262 LEU B C 1
ATOM 5585 O O . LEU B 1 262 ? 1.284 -16.719 -22.266 1 96.38 262 LEU B O 1
ATOM 5589 N N . PHE B 1 263 ? 1.511 -15.711 -24.281 1 95.31 263 PHE B N 1
ATOM 5590 C CA . PHE B 1 263 ? 1.727 -14.375 -23.734 1 95.31 263 PHE B CA 1
ATOM 5591 C C . PHE B 1 263 ? 0.598 -13.438 -24.141 1 95.31 263 PHE B C 1
ATOM 5593 O O . PHE B 1 263 ? -0 -13.602 -25.219 1 95.31 263 PHE B O 1
ATOM 5600 N N . LEU B 1 264 ? 0.336 -12.539 -23.25 1 92.25 264 LEU B N 1
ATOM 5601 C CA . LEU B 1 264 ? -0.622 -11.477 -23.547 1 92.25 264 LEU B CA 1
ATOM 5602 C C . LEU B 1 264 ? -0.041 -10.477 -24.547 1 92.25 264 LEU B C 1
ATOM 5604 O O . LEU B 1 264 ? 1.05 -9.945 -24.328 1 92.25 264 LEU B O 1
ATOM 5608 N N . SER B 1 265 ? -0.749 -10.297 -25.609 1 90.25 265 SER B N 1
ATOM 5609 C CA . SER B 1 265 ? -0.418 -9.273 -26.609 1 90.25 265 SER B CA 1
ATOM 5610 C C . SER B 1 265 ? -1.486 -8.188 -26.656 1 90.25 265 SER B C 1
ATOM 5612 O O . SER B 1 265 ? -2.58 -8.406 -27.188 1 90.25 265 SER B O 1
ATOM 5614 N N . ILE B 1 266 ? -1.142 -7.102 -26.109 1 88.12 266 ILE B N 1
ATOM 5615 C CA . ILE B 1 266 ? -2.094 -5.996 -26.078 1 88.12 266 ILE B CA 1
ATOM 5616 C C . ILE B 1 266 ? -2.076 -5.258 -27.406 1 88.12 266 ILE B C 1
ATOM 5618 O O . ILE B 1 266 ? -1.013 -4.859 -27.891 1 88.12 266 ILE B O 1
ATOM 5622 N N . VAL B 1 267 ? -3.213 -5.027 -28 1 85.81 267 VAL B N 1
ATOM 5623 C CA . VAL B 1 267 ? -3.346 -4.402 -29.312 1 85.81 267 VAL B CA 1
ATOM 5624 C C . VAL B 1 267 ? -3.592 -2.904 -29.141 1 85.81 267 VAL B C 1
ATOM 5626 O O . VAL B 1 267 ? -2.857 -2.084 -29.703 1 85.81 267 VAL B O 1
ATOM 5629 N N . GLU B 1 268 ? -4.645 -2.572 -28.391 1 88 268 GLU B N 1
ATOM 5630 C CA . GLU B 1 268 ? -4.973 -1.172 -28.141 1 88 268 GLU B CA 1
ATOM 5631 C C . GLU B 1 268 ? -5.832 -1.021 -26.891 1 88 268 GLU B C 1
ATOM 5633 O O . GLU B 1 268 ? -6.41 -1.997 -26.406 1 88 268 GLU B O 1
ATOM 5638 N N . LYS B 1 269 ? -5.75 0.156 -26.344 1 84.81 269 LYS B N 1
ATOM 5639 C CA . LYS B 1 269 ? -6.688 0.501 -25.281 1 84.81 269 LYS B CA 1
ATOM 5640 C C . LYS B 1 269 ? -8.07 0.808 -25.859 1 84.81 269 LYS B C 1
ATOM 5642 O O . LYS B 1 269 ? -8.195 1.522 -26.859 1 84.81 269 LYS B O 1
ATOM 5647 N N . ARG B 1 270 ? -8.977 0.201 -25.219 1 83.44 270 ARG B N 1
ATOM 5648 C CA . ARG B 1 270 ? -10.344 0.464 -25.656 1 83.44 270 ARG B CA 1
ATOM 5649 C C . ARG B 1 270 ? -10.766 1.89 -25.328 1 83.44 270 ARG B C 1
ATOM 5651 O O . ARG B 1 270 ? -10.414 2.408 -24.266 1 83.44 270 ARG B O 1
ATOM 5658 N N . VAL B 1 271 ? -11.367 2.488 -26.312 1 79.5 271 VAL B N 1
ATOM 5659 C CA . VAL B 1 271 ? -11.867 3.848 -26.125 1 79.5 271 VAL B CA 1
ATOM 5660 C C . VAL B 1 271 ? -13.164 3.816 -25.328 1 79.5 271 VAL B C 1
ATOM 5662 O O . VAL B 1 271 ? -14.023 2.963 -25.562 1 79.5 271 VAL B O 1
ATOM 5665 N N . GLY B 1 272 ? -13.266 4.727 -24.312 1 69.75 272 GLY B N 1
ATOM 5666 C CA . GLY B 1 272 ? -14.477 4.844 -23.516 1 69.75 272 GLY B CA 1
ATOM 5667 C C . GLY B 1 272 ? -14.352 4.184 -22.156 1 69.75 272 GLY B C 1
ATOM 5668 O O . GLY B 1 272 ? -13.383 3.471 -21.891 1 69.75 272 GLY B O 1
ATOM 5669 N N . GLU B 1 273 ? -15.07 4.676 -21.172 1 63.72 273 GLU B N 1
ATOM 5670 C CA . GLU B 1 273 ? -15.109 4.059 -19.844 1 63.72 273 GLU B CA 1
ATOM 5671 C C . GLU B 1 273 ? -15.75 2.676 -19.906 1 63.72 273 GLU B C 1
ATOM 5673 O O . GLU B 1 273 ? -16.844 2.518 -20.453 1 63.72 273 GLU B O 1
ATOM 5678 N N . PRO B 1 274 ? -14.836 1.729 -19.578 1 63.84 274 PRO B N 1
ATOM 5679 C CA . PRO B 1 274 ? -15.508 0.425 -19.562 1 63.84 274 PRO B CA 1
ATOM 5680 C C . PRO B 1 274 ? -16.75 0.405 -18.672 1 63.84 274 PRO B C 1
ATOM 5682 O O . PRO B 1 274 ? -16.812 1.136 -17.688 1 63.84 274 PRO B O 1
ATOM 5685 N N . SER B 1 275 ? -17.703 -0.291 -19.078 1 62.94 275 SER B N 1
ATOM 5686 C CA . SER B 1 275 ? -18.953 -0.373 -18.312 1 62.94 275 SER B CA 1
ATOM 5687 C C . SER B 1 275 ? -18.734 -1.043 -16.969 1 62.94 275 SER B C 1
ATOM 5689 O O . SER B 1 275 ? -19.453 -0.759 -16 1 62.94 275 SER B O 1
ATOM 5691 N N . LYS B 1 276 ? -17.734 -1.91 -17 1 77.81 276 LYS B N 1
ATOM 5692 C CA . LYS B 1 276 ? -17.531 -2.678 -15.773 1 77.81 276 LYS B CA 1
ATOM 5693 C C . LYS B 1 276 ? -16.047 -2.924 -15.508 1 77.81 276 LYS B C 1
ATOM 5695 O O . LYS B 1 276 ? -15.406 -3.686 -16.234 1 77.81 276 LYS B O 1
ATOM 5700 N N . ASN B 1 277 ? -15.594 -2.32 -14.375 1 78.06 277 ASN B N 1
ATOM 5701 C CA . ASN B 1 277 ? -14.203 -2.553 -14 1 78.06 277 ASN B CA 1
ATOM 5702 C C . ASN B 1 277 ? -14.047 -3.812 -13.156 1 78.06 277 ASN B C 1
ATOM 5704 O O . ASN B 1 277 ? -14.945 -4.152 -12.375 1 78.06 277 ASN B O 1
ATOM 5708 N N . SER B 1 278 ? -13.062 -4.562 -13.508 1 81.38 278 SER B N 1
ATOM 5709 C CA . SER B 1 278 ? -12.711 -5.727 -12.703 1 81.38 278 SER B CA 1
ATOM 5710 C C . SER B 1 278 ? -11.305 -5.594 -12.125 1 81.38 278 SER B C 1
ATOM 5712 O O . SER B 1 278 ? -10.562 -4.68 -12.492 1 81.38 278 SER B O 1
ATOM 5714 N N . ALA B 1 279 ? -10.992 -6.512 -11.258 1 78.81 279 ALA B N 1
ATOM 5715 C CA . ALA B 1 279 ? -9.672 -6.496 -10.625 1 78.81 279 ALA B CA 1
ATOM 5716 C C . ALA B 1 279 ? -8.578 -6.852 -11.633 1 78.81 279 ALA B C 1
ATOM 5718 O O . ALA B 1 279 ? -7.418 -6.484 -11.445 1 78.81 279 ALA B O 1
ATOM 5719 N N . GLU B 1 280 ? -8.898 -7.539 -12.68 1 78.75 280 GLU B N 1
ATOM 5720 C CA . GLU B 1 280 ? -7.91 -7.902 -13.688 1 78.75 280 GLU B CA 1
ATOM 5721 C C . GLU B 1 280 ? -7.645 -6.746 -14.641 1 78.75 280 GLU B C 1
ATOM 5723 O O . GLU B 1 280 ? -6.555 -6.637 -15.203 1 78.75 280 GLU B O 1
ATOM 5728 N N . GLY B 1 281 ? -8.633 -5.996 -15.016 1 75.44 281 GLY B N 1
ATOM 5729 C CA . GLY B 1 281 ? -8.5 -4.773 -15.789 1 75.44 281 GLY B CA 1
ATOM 5730 C C . GLY B 1 281 ? -8.406 -5.023 -17.281 1 75.44 281 GLY B C 1
ATOM 5731 O O . GLY B 1 281 ? -8.258 -4.082 -18.062 1 75.44 281 GLY B O 1
ATOM 5732 N N . LEU B 1 282 ? -8.5 -6.156 -17.766 1 80.56 282 LEU B N 1
ATOM 5733 C CA . LEU B 1 282 ? -8.281 -6.508 -19.172 1 80.56 282 LEU B CA 1
ATOM 5734 C C . LEU B 1 282 ? -9.43 -6.012 -20.047 1 80.56 282 LEU B C 1
ATOM 5736 O O . LEU B 1 282 ? -9.289 -5.906 -21.266 1 80.56 282 LEU B O 1
ATOM 5740 N N . GLU B 1 283 ? -10.578 -5.699 -19.422 1 77.81 283 GLU B N 1
ATOM 5741 C CA . GLU B 1 283 ? -11.742 -5.195 -20.141 1 77.81 283 GLU B CA 1
ATOM 5742 C C . GLU B 1 283 ? -11.445 -3.842 -20.781 1 77.81 283 GLU B C 1
ATOM 5744 O O . GLU B 1 283 ? -12.141 -3.43 -21.719 1 77.81 283 GLU B O 1
ATOM 5749 N N . ASN B 1 284 ? -10.398 -3.287 -20.375 1 80.56 284 ASN B N 1
ATOM 5750 C CA . ASN B 1 284 ? -10.055 -1.96 -20.875 1 80.56 284 ASN B CA 1
ATOM 5751 C C . ASN B 1 284 ? -9.18 -2.041 -22.125 1 80.56 284 ASN B C 1
ATOM 5753 O O . ASN B 1 284 ? -8.867 -1.018 -22.734 1 80.56 284 ASN B O 1
ATOM 5757 N N . PHE B 1 285 ? -8.906 -3.332 -22.578 1 85.31 285 PHE B N 1
ATOM 5758 C CA . PHE B 1 285 ? -7.957 -3.496 -23.672 1 85.31 285 PHE B CA 1
ATOM 5759 C C . PHE B 1 285 ? -8.461 -4.523 -24.672 1 85.31 285 PHE B C 1
ATOM 5761 O O . PHE B 1 285 ? -9.203 -5.441 -24.312 1 85.31 285 PHE B O 1
ATOM 5768 N N . GLU B 1 286 ? -8.109 -4.238 -25.938 1 88.12 286 GLU B N 1
ATOM 5769 C CA . GLU B 1 286 ? -8.125 -5.312 -26.922 1 88.12 286 GLU B CA 1
ATOM 5770 C C . GLU B 1 286 ? -6.812 -6.094 -26.906 1 88.12 286 GLU B C 1
ATOM 5772 O O . GLU B 1 286 ? -5.73 -5.5 -26.891 1 88.12 286 GLU B O 1
ATOM 5777 N N . PHE B 1 287 ? -7.023 -7.426 -26.766 1 90.25 287 PHE B N 1
ATOM 5778 C CA . PHE B 1 287 ? -5.793 -8.203 -26.641 1 90.25 287 PHE B CA 1
ATOM 5779 C C . PHE B 1 287 ? -5.957 -9.586 -27.266 1 90.25 287 PHE B C 1
ATOM 5781 O O . PHE B 1 287 ? -7.074 -10 -27.562 1 90.25 287 PHE B O 1
ATOM 5788 N N . ASN B 1 288 ? -4.762 -10.203 -27.594 1 91.81 288 ASN B N 1
ATOM 5789 C CA . ASN B 1 288 ? -4.668 -11.594 -28.031 1 91.81 288 ASN B CA 1
ATOM 5790 C C . ASN B 1 288 ? -3.662 -12.383 -27.203 1 91.81 288 ASN B C 1
ATOM 5792 O O . ASN B 1 288 ? -2.775 -11.797 -26.578 1 91.81 288 ASN B O 1
ATOM 5796 N N . TRP B 1 289 ? -3.916 -13.664 -27.188 1 93.94 289 TRP B N 1
ATOM 5797 C CA . TRP B 1 289 ? -2.91 -14.57 -26.641 1 93.94 289 TRP B CA 1
ATOM 5798 C C . TRP B 1 289 ? -2.043 -15.156 -27.75 1 93.94 289 TRP B C 1
ATOM 5800 O O . TRP B 1 289 ? -2.557 -15.75 -28.703 1 93.94 289 TRP B O 1
ATOM 5810 N N . VAL B 1 290 ? -0.709 -14.969 -27.594 1 94.88 290 VAL B N 1
ATOM 5811 C CA . VAL B 1 290 ? 0.164 -15.344 -28.688 1 94.88 290 VAL B CA 1
ATOM 5812 C C . VAL B 1 290 ? 1.351 -16.141 -28.156 1 94.88 290 VAL B C 1
ATOM 5814 O O . VAL B 1 290 ? 1.66 -16.094 -26.969 1 94.88 290 VAL B O 1
ATOM 5817 N N . GLN B 1 291 ? 1.94 -16.844 -29.078 1 95.44 291 GLN B N 1
ATOM 5818 C CA . GLN B 1 291 ? 3.195 -17.531 -28.781 1 95.44 291 GLN B CA 1
ATOM 5819 C C . GLN B 1 291 ? 4.387 -16.578 -28.938 1 95.44 291 GLN B C 1
ATOM 5821 O O . GLN B 1 291 ? 4.395 -15.727 -29.828 1 95.44 291 GLN B O 1
ATOM 5826 N N . ALA B 1 292 ? 5.355 -16.828 -28.141 1 94.94 292 ALA B N 1
ATOM 5827 C CA . ALA B 1 292 ? 6.547 -15.984 -28.188 1 94.94 292 ALA B CA 1
ATOM 5828 C C . ALA B 1 292 ? 7.332 -16.234 -29.484 1 94.94 292 ALA B C 1
ATOM 5830 O O . ALA B 1 292 ? 7.383 -17.359 -29.969 1 94.94 292 ALA B O 1
ATOM 5831 N N . ALA B 1 293 ? 7.93 -15.164 -30.016 1 96 293 ALA B N 1
ATOM 5832 C CA . ALA B 1 293 ? 8.797 -15.211 -31.188 1 96 293 ALA B CA 1
ATOM 5833 C C . ALA B 1 293 ? 8.094 -15.898 -32.375 1 96 293 ALA B C 1
ATOM 5835 O O . ALA B 1 293 ? 8.68 -16.766 -33 1 96 293 ALA B O 1
ATOM 5836 N N . ASN B 1 294 ? 6.879 -15.578 -32.469 1 93.88 294 ASN B N 1
ATOM 5837 C CA . ASN B 1 294 ? 6.066 -16.109 -33.562 1 93.88 294 ASN B CA 1
ATOM 5838 C C . ASN B 1 294 ? 6.078 -17.625 -33.594 1 93.88 294 ASN B C 1
ATOM 5840 O O . ASN B 1 294 ? 6.219 -18.234 -34.656 1 93.88 294 ASN B O 1
ATOM 5844 N N . GLY B 1 295 ? 6.172 -18.219 -32.438 1 96 295 GLY B N 1
ATOM 5845 C CA . GLY B 1 295 ? 6.047 -19.656 -32.344 1 96 295 GLY B CA 1
ATOM 5846 C C . GLY B 1 295 ? 7.383 -20.375 -32.281 1 96 295 GLY B C 1
ATOM 5847 O O . GLY B 1 295 ? 7.438 -21.594 -32.094 1 96 295 GLY B O 1
ATOM 5848 N N . LEU B 1 296 ? 8.453 -19.641 -32.375 1 97.19 296 LEU B N 1
ATOM 5849 C CA . LEU B 1 296 ? 9.773 -20.25 -32.406 1 97.19 296 LEU B CA 1
ATOM 5850 C C . LEU B 1 296 ? 10.078 -20.922 -31.062 1 97.19 296 LEU B C 1
ATOM 5852 O O . LEU B 1 296 ? 10.727 -21.984 -31.031 1 97.19 296 LEU B O 1
ATOM 5856 N N . TRP B 1 297 ? 9.664 -20.344 -29.906 1 97.62 297 TRP B N 1
ATOM 5857 C CA . TRP B 1 297 ? 9.859 -20.984 -28.609 1 97.62 297 TRP B CA 1
ATOM 5858 C C . TRP B 1 297 ? 9.234 -22.375 -28.578 1 97.62 297 TRP B C 1
ATOM 5860 O O . TRP B 1 297 ? 9.914 -23.359 -28.297 1 97.62 297 TRP B O 1
ATOM 5870 N N . GLU B 1 298 ? 7.98 -22.406 -28.969 1 97.31 298 GLU B N 1
ATOM 5871 C CA . GLU B 1 298 ? 7.207 -23.641 -28.953 1 97.31 298 GLU B CA 1
ATOM 5872 C C . GLU B 1 298 ? 7.828 -24.703 -29.859 1 97.31 298 GLU B C 1
ATOM 5874 O O . GLU B 1 298 ? 8.008 -25.844 -29.453 1 97.31 298 GLU B O 1
ATOM 5879 N N . ARG B 1 299 ? 8.141 -24.328 -31.047 1 97.25 299 ARG B N 1
ATOM 5880 C CA . ARG B 1 299 ? 8.703 -25.266 -32.031 1 97.25 299 ARG B CA 1
ATOM 5881 C C . ARG B 1 299 ? 10.039 -25.812 -31.531 1 97.25 299 ARG B C 1
ATOM 5883 O O . ARG B 1 299 ? 10.328 -27 -31.703 1 97.25 299 ARG B O 1
ATOM 5890 N N . ALA B 1 300 ? 10.828 -24.922 -30.969 1 97.88 300 ALA B N 1
ATOM 5891 C CA . ALA B 1 300 ? 12.117 -25.359 -30.453 1 97.88 300 ALA B CA 1
ATOM 5892 C C . ALA B 1 300 ? 11.938 -26.406 -29.359 1 97.88 300 ALA B C 1
ATOM 5894 O O . ALA B 1 300 ? 12.648 -27.406 -29.328 1 97.88 300 ALA B O 1
ATOM 5895 N N . PHE B 1 301 ? 11.031 -26.219 -28.484 1 97.56 301 PHE B N 1
ATOM 5896 C CA . PHE B 1 301 ? 10.758 -27.156 -27.406 1 97.56 301 PHE B CA 1
ATOM 5897 C C . PHE B 1 301 ? 10.203 -28.469 -27.953 1 97.56 301 PHE B C 1
ATOM 5899 O O . PHE B 1 301 ? 10.586 -29.547 -27.5 1 97.56 301 PHE B O 1
ATOM 5906 N N . LEU B 1 302 ? 9.32 -28.344 -28.953 1 96.19 302 LEU B N 1
ATOM 5907 C CA . LEU B 1 302 ? 8.75 -29.531 -29.578 1 96.19 302 LEU B CA 1
ATOM 5908 C C . LEU B 1 302 ? 9.844 -30.375 -30.234 1 96.19 302 LEU B C 1
ATOM 5910 O O . LEU B 1 302 ? 9.828 -31.609 -30.125 1 96.19 302 LEU B O 1
ATOM 5914 N N . ASN B 1 303 ? 10.773 -29.734 -30.797 1 95.56 303 ASN B N 1
ATOM 5915 C CA . ASN B 1 303 ? 11.852 -30.406 -31.484 1 95.56 303 ASN B CA 1
ATOM 5916 C C . ASN B 1 303 ? 12.852 -31.031 -30.516 1 95.56 303 ASN B C 1
ATOM 5918 O O . ASN B 1 303 ? 13.703 -31.828 -30.906 1 95.56 303 ASN B O 1
ATOM 5922 N N . ASN B 1 304 ? 12.781 -30.594 -29.359 1 94.75 304 ASN B N 1
ATOM 5923 C CA . ASN B 1 304 ? 13.57 -31.219 -28.297 1 94.75 304 ASN B CA 1
ATOM 5924 C C . ASN B 1 304 ? 12.836 -32.375 -27.641 1 94.75 304 ASN B C 1
ATOM 5926 O O . ASN B 1 304 ? 12.859 -32.531 -26.422 1 94.75 304 ASN B O 1
ATOM 5930 N N . ASN B 1 305 ? 12.109 -33.125 -28.422 1 89.62 305 ASN B N 1
ATOM 5931 C CA . ASN B 1 305 ? 11.32 -34.281 -28.031 1 89.62 305 ASN B CA 1
ATOM 5932 C C . ASN B 1 305 ? 10.305 -33.938 -26.953 1 89.62 305 ASN B C 1
ATOM 5934 O O . ASN B 1 305 ? 9.977 -34.75 -26.109 1 89.62 305 ASN B O 1
ATOM 5938 N N . GLN B 1 306 ? 10.023 -32.688 -26.828 1 89 306 GLN B N 1
ATOM 5939 C CA . GLN B 1 306 ? 9.023 -32.188 -25.891 1 89 306 GLN B CA 1
ATOM 5940 C C . GLN B 1 306 ? 9.43 -32.438 -24.438 1 89 306 GLN B C 1
ATOM 5942 O O . GLN B 1 306 ? 8.578 -32.562 -23.562 1 89 306 GLN B O 1
ATOM 5947 N N . LEU B 1 307 ? 10.688 -32.625 -24.234 1 92.75 307 LEU B N 1
ATOM 5948 C CA . LEU B 1 307 ? 11.172 -32.844 -22.875 1 92.75 307 LEU B CA 1
ATOM 5949 C C . LEU B 1 307 ? 11.102 -31.562 -22.062 1 92.75 307 LEU B C 1
ATOM 5951 O O . LEU B 1 307 ? 11.477 -30.484 -22.547 1 92.75 307 LEU B O 1
ATOM 5955 N N . PRO B 1 308 ? 10.508 -31.688 -20.844 1 97.88 308 PRO B N 1
ATOM 5956 C CA . PRO B 1 308 ? 10.523 -30.516 -19.969 1 97.88 308 PRO B CA 1
ATOM 5957 C C . PRO B 1 308 ? 11.93 -29.969 -19.734 1 97.88 308 PRO B C 1
ATOM 5959 O O . PRO B 1 308 ? 12.883 -30.75 -19.594 1 97.88 308 PRO B O 1
ATOM 5962 N N . VAL B 1 309 ? 12.055 -28.703 -19.703 1 98.31 309 VAL B N 1
ATOM 5963 C CA . VAL B 1 309 ? 13.375 -28.078 -19.594 1 98.31 309 VAL B CA 1
ATOM 5964 C C . VAL B 1 309 ? 13.258 -26.734 -18.891 1 98.31 309 VAL B C 1
ATOM 5966 O O . VAL B 1 309 ? 12.242 -26.047 -19.016 1 98.31 309 VAL B O 1
ATOM 5969 N N . GLY B 1 310 ? 14.211 -26.422 -18.016 1 98.56 310 GLY B N 1
ATOM 5970 C CA . GLY B 1 310 ? 14.43 -25.094 -17.453 1 98.56 310 GLY B CA 1
ATOM 5971 C C . GLY B 1 310 ? 15.703 -24.453 -17.953 1 98.56 310 GLY B C 1
ATOM 5972 O O . GLY B 1 310 ? 16.734 -25.109 -18.109 1 98.56 310 GLY B O 1
ATOM 5973 N N . LEU B 1 311 ? 15.68 -23.188 -18.234 1 98.31 311 LEU B N 1
ATOM 5974 C CA . LEU B 1 311 ? 16.891 -22.484 -18.672 1 98.31 311 LEU B CA 1
ATOM 5975 C C . LEU B 1 311 ? 16.828 -21.016 -18.281 1 98.31 311 LEU B C 1
ATOM 5977 O O . LEU B 1 311 ? 15.75 -20.453 -18.125 1 98.31 311 LEU B O 1
ATOM 5981 N N . ASP B 1 312 ? 17.984 -20.375 -18.125 1 98.44 312 ASP B N 1
ATOM 5982 C CA . ASP B 1 312 ? 18.094 -18.938 -17.938 1 98.44 312 ASP B CA 1
ATOM 5983 C C . ASP B 1 312 ? 17.781 -18.172 -19.219 1 98.44 312 ASP B C 1
ATOM 5985 O O . ASP B 1 312 ? 18.062 -18.672 -20.312 1 98.44 312 ASP B O 1
ATOM 5989 N N . LEU B 1 313 ? 17.297 -17.031 -19 1 98.19 313 LEU B N 1
ATOM 5990 C CA . LEU B 1 313 ? 16.984 -16.234 -20.188 1 98.19 313 LEU B CA 1
ATOM 5991 C C . LEU B 1 313 ? 18.172 -15.352 -20.578 1 98.19 313 LEU B C 1
ATOM 5993 O O . LEU B 1 313 ? 18.297 -14.961 -21.734 1 98.19 313 LEU B O 1
ATOM 5997 N N . LYS B 1 314 ? 18.984 -15.094 -19.688 1 94.75 314 LYS B N 1
ATOM 5998 C CA . LYS B 1 314 ? 20.125 -14.219 -19.984 1 94.75 314 LYS B CA 1
ATOM 5999 C C . LYS B 1 314 ? 21.078 -14.875 -20.969 1 94.75 314 LYS B C 1
ATOM 6001 O O . LYS B 1 314 ? 21.344 -16.078 -20.875 1 94.75 314 LYS B O 1
ATOM 6006 N N . ASN B 1 315 ? 21.562 -14.18 -21.938 1 91.88 315 ASN B N 1
ATOM 6007 C CA . ASN B 1 315 ? 22.656 -14.492 -22.844 1 91.88 315 ASN B CA 1
ATOM 6008 C C . ASN B 1 315 ? 22.281 -15.594 -23.828 1 91.88 315 ASN B C 1
ATOM 6010 O O . ASN B 1 315 ? 23.109 -16.438 -24.172 1 91.88 315 ASN B O 1
ATOM 6014 N N . ASN B 1 316 ? 21.094 -15.734 -24.125 1 94.19 316 ASN B N 1
ATOM 6015 C CA . ASN B 1 316 ? 20.672 -16.609 -25.219 1 94.19 316 ASN B CA 1
ATOM 6016 C C . ASN B 1 316 ? 19.484 -16.031 -25.969 1 94.19 316 ASN B C 1
ATOM 6018 O O . ASN B 1 316 ? 18.969 -14.977 -25.609 1 94.19 316 ASN B O 1
ATOM 6022 N N . VAL B 1 317 ? 19.047 -16.719 -27 1 97.25 317 VAL B N 1
ATOM 6023 C CA . VAL B 1 317 ? 18.078 -16.203 -27.953 1 97.25 317 VAL B CA 1
ATOM 6024 C C . VAL B 1 317 ? 16.703 -16.094 -27.297 1 97.25 317 VAL B C 1
ATOM 6026 O O . VAL B 1 317 ? 15.891 -15.25 -27.672 1 97.25 317 VAL B O 1
ATOM 6029 N N . PHE B 1 318 ? 16.391 -16.891 -26.328 1 98.25 318 PHE B N 1
ATOM 6030 C CA . PHE B 1 318 ? 15.125 -16.781 -25.609 1 98.25 318 PHE B CA 1
ATOM 6031 C C . PHE B 1 318 ? 15.016 -15.43 -24.906 1 98.25 318 PHE B C 1
ATOM 6033 O O . PHE B 1 318 ? 14.008 -14.734 -25.031 1 98.25 318 PHE B O 1
ATOM 6040 N N . GLY B 1 319 ? 16.047 -15.078 -24.203 1 98.12 319 GLY B N 1
ATOM 6041 C CA . GLY B 1 319 ? 16.094 -13.805 -23.5 1 98.12 319 GLY B CA 1
ATOM 6042 C C . GLY B 1 319 ? 16.094 -12.602 -24.438 1 98.12 319 GLY B C 1
ATOM 6043 O O . GLY B 1 319 ? 15.602 -11.531 -24.078 1 98.12 319 GLY B O 1
ATOM 6044 N N . LYS B 1 320 ? 16.609 -12.766 -25.625 1 97.31 320 LYS B N 1
ATOM 6045 C CA . LYS B 1 320 ? 16.75 -11.68 -26.594 1 97.31 320 LYS B CA 1
ATOM 6046 C C . LYS B 1 320 ? 15.445 -11.484 -27.359 1 97.31 320 LYS B C 1
ATOM 6048 O O . LYS B 1 320 ? 15.336 -10.562 -28.172 1 97.31 320 LYS B O 1
ATOM 6053 N N . THR B 1 321 ? 14.516 -12.336 -27.047 1 97.06 321 THR B N 1
ATOM 6054 C CA . THR B 1 321 ? 13.195 -12.172 -27.656 1 97.06 321 THR B CA 1
ATOM 6055 C C . THR B 1 321 ? 12.547 -10.867 -27.188 1 97.06 321 THR B C 1
ATOM 6057 O O . THR B 1 321 ? 12.617 -10.523 -26 1 97.06 321 THR B O 1
ATOM 6060 N N . PRO B 1 322 ? 11.898 -10.203 -28.172 1 95 322 PRO B N 1
ATOM 6061 C CA . PRO B 1 322 ? 11.18 -9 -27.734 1 95 322 PRO B CA 1
ATOM 6062 C C . PRO B 1 322 ? 10.125 -9.289 -26.672 1 95 322 PRO B C 1
ATOM 6064 O O . PRO B 1 322 ? 9.438 -10.32 -26.734 1 95 322 PRO B O 1
ATOM 6067 N N . TYR B 1 323 ? 9.992 -8.375 -25.781 1 94.94 323 TYR B N 1
ATOM 6068 C CA . TYR B 1 323 ? 9.07 -8.5 -24.656 1 94.94 323 TYR B CA 1
ATOM 6069 C C . TYR B 1 323 ? 7.625 -8.57 -25.141 1 94.94 323 TYR B C 1
ATOM 6071 O O . TYR B 1 323 ? 7.23 -7.836 -26.047 1 94.94 323 TYR B O 1
ATOM 6079 N N . LEU B 1 324 ? 6.832 -9.469 -24.516 1 91.94 324 LEU B N 1
ATOM 6080 C CA . LEU B 1 324 ? 5.383 -9.594 -24.594 1 91.94 324 LEU B CA 1
ATOM 6081 C C . LEU B 1 324 ? 4.758 -9.602 -23.203 1 91.94 324 LEU B C 1
ATOM 6083 O O . LEU B 1 324 ? 5.266 -10.25 -22.281 1 91.94 324 LEU B O 1
ATOM 6087 N N . GLY B 1 325 ? 3.697 -8.805 -23.094 1 91.81 325 GLY B N 1
ATOM 6088 C CA . GLY B 1 325 ? 3.057 -8.867 -21.797 1 91.81 325 GLY B CA 1
ATOM 6089 C C . GLY B 1 325 ? 2.186 -7.66 -21.5 1 91.81 325 GLY B C 1
ATOM 6090 O O . GLY B 1 325 ? 1.785 -6.941 -22.422 1 91.81 325 GLY B O 1
ATOM 6091 N N . ASN B 1 326 ? 1.88 -7.449 -20.25 1 88.62 326 ASN B N 1
ATOM 6092 C CA . ASN B 1 326 ? 0.871 -6.523 -19.75 1 88.62 326 ASN B CA 1
ATOM 6093 C C . ASN B 1 326 ? 1.213 -5.078 -20.094 1 88.62 326 ASN B C 1
ATOM 6095 O O . ASN B 1 326 ? 0.318 -4.246 -20.266 1 88.62 326 ASN B O 1
ATOM 6099 N N . HIS B 1 327 ? 2.475 -4.766 -20.281 1 85.69 327 HIS B N 1
ATOM 6100 C CA . HIS B 1 327 ? 2.895 -3.379 -20.438 1 85.69 327 HIS B CA 1
ATOM 6101 C C . HIS B 1 327 ? 3.312 -3.09 -21.875 1 85.69 327 HIS B C 1
ATOM 6103 O O . HIS B 1 327 ? 3.979 -2.088 -22.141 1 85.69 327 HIS B O 1
ATOM 6109 N N . ALA B 1 328 ? 2.949 -3.861 -22.766 1 85.44 328 ALA B N 1
ATOM 6110 C CA . ALA B 1 328 ? 3.508 -3.873 -24.125 1 85.44 328 ALA B CA 1
ATOM 6111 C C . ALA B 1 328 ? 3.107 -2.617 -24.891 1 85.44 328 ALA B C 1
ATOM 6113 O O . ALA B 1 328 ? 3.824 -2.184 -25.797 1 85.44 328 ALA B O 1
ATOM 6114 N N . LEU B 1 329 ? 1.994 -1.958 -24.516 1 84.62 329 LEU B N 1
ATOM 6115 C CA . LEU B 1 329 ? 1.525 -0.802 -25.281 1 84.62 329 LEU B CA 1
ATOM 6116 C C . LEU B 1 329 ? 2.41 0.412 -25.016 1 84.62 329 LEU B C 1
ATOM 6118 O O . LEU B 1 329 ? 2.51 1.304 -25.859 1 84.62 329 LEU B O 1
ATOM 6122 N N . ASN B 1 330 ? 2.973 0.451 -23.875 1 87.62 330 ASN B N 1
ATOM 6123 C CA . ASN B 1 330 ? 3.732 1.632 -23.484 1 87.62 330 ASN B CA 1
ATOM 6124 C C . ASN B 1 330 ? 5.125 1.26 -22.984 1 87.62 330 ASN B C 1
ATOM 6126 O O . ASN B 1 330 ? 5.66 1.904 -22.078 1 87.62 330 ASN B O 1
ATOM 6130 N N . MET B 1 331 ? 5.695 0.302 -23.562 1 89.94 331 MET B N 1
ATOM 6131 C CA . MET B 1 331 ? 7.012 -0.119 -23.078 1 89.94 331 MET B CA 1
ATOM 6132 C C . MET B 1 331 ? 8.117 0.563 -23.875 1 89.94 331 MET B C 1
ATOM 6134 O O . MET B 1 331 ? 7.895 1.02 -25 1 89.94 331 MET B O 1
ATOM 6138 N N . GLN B 1 332 ? 9.242 0.625 -23.234 1 92.69 332 GLN B N 1
ATOM 6139 C CA . GLN B 1 332 ? 10.438 1.114 -23.906 1 92.69 332 GLN B CA 1
ATOM 6140 C C . GLN B 1 332 ? 10.789 0.228 -25.109 1 92.69 332 GLN B C 1
ATOM 6142 O O . GLN B 1 332 ? 10.719 -0.999 -25.016 1 92.69 332 GLN B O 1
ATOM 6147 N N . LYS B 1 333 ? 11.328 0.906 -26.078 1 88.38 333 LYS B N 1
ATOM 6148 C CA . LYS B 1 333 ? 11.727 0.167 -27.266 1 88.38 333 LYS B CA 1
ATOM 6149 C C . LYS B 1 333 ? 12.867 -0.804 -26.953 1 88.38 333 LYS B C 1
ATOM 6151 O O . LYS B 1 333 ? 13.742 -0.504 -26.141 1 88.38 333 LYS B O 1
ATOM 6156 N N . GLN B 1 334 ? 12.875 -1.977 -27.5 1 90.88 334 GLN B N 1
ATOM 6157 C CA . GLN B 1 334 ? 13.93 -2.98 -27.422 1 90.88 334 GLN B CA 1
ATOM 6158 C C . GLN B 1 334 ? 13.875 -3.742 -26.094 1 90.88 334 GLN B C 1
ATOM 6160 O O . GLN B 1 334 ? 14.852 -4.379 -25.703 1 90.88 334 GLN B O 1
ATOM 6165 N N . THR B 1 335 ? 12.805 -3.465 -25.312 1 95.25 335 THR B N 1
ATOM 6166 C CA . THR B 1 335 ? 12.633 -4.289 -24.125 1 95.25 335 THR B CA 1
ATOM 6167 C C . THR B 1 335 ? 12.594 -5.77 -24.5 1 95.25 335 THR B C 1
ATOM 6169 O O . THR B 1 335 ? 11.945 -6.16 -25.469 1 95.25 335 THR B O 1
ATOM 6172 N N . LEU B 1 336 ? 13.352 -6.559 -23.734 1 96.75 336 LEU B N 1
ATOM 6173 C CA . LEU B 1 336 ? 13.5 -7.98 -24.031 1 96.75 336 LEU B CA 1
ATOM 6174 C C . LEU B 1 336 ? 12.859 -8.828 -22.938 1 96.75 336 LEU B C 1
ATOM 6176 O O . LEU B 1 336 ? 12.539 -8.328 -21.859 1 96.75 336 LEU B O 1
ATOM 6180 N N . MET B 1 337 ? 12.711 -10.125 -23.25 1 97.44 337 MET B N 1
ATOM 6181 C CA . MET B 1 337 ? 12.164 -11.062 -22.281 1 97.44 337 MET B CA 1
ATOM 6182 C C . MET B 1 337 ? 13.102 -11.203 -21.078 1 97.44 337 MET B C 1
ATOM 6184 O O . MET B 1 337 ? 12.648 -11.406 -19.953 1 97.44 337 MET B O 1
ATOM 6188 N N . SER B 1 338 ? 14.398 -11 -21.25 1 98 338 SER B N 1
ATOM 6189 C CA . SER B 1 338 ? 15.367 -11.094 -20.172 1 98 338 SER B CA 1
ATOM 6190 C C . SER B 1 338 ? 15.25 -9.906 -19.219 1 98 338 SER B C 1
ATOM 6192 O O . SER B 1 338 ? 15.781 -9.938 -18.109 1 98 338 SER B O 1
ATOM 6194 N N . ASP B 1 339 ? 14.602 -8.805 -19.672 1 97.06 339 ASP B N 1
ATOM 6195 C CA . ASP B 1 339 ? 14.312 -7.68 -18.797 1 97.06 339 ASP B CA 1
ATOM 6196 C C . ASP B 1 339 ? 13.148 -8 -17.859 1 97.06 339 ASP B C 1
ATOM 6198 O O . ASP B 1 339 ? 13.07 -7.457 -16.75 1 97.06 339 ASP B O 1
ATOM 6202 N N . ALA B 1 340 ? 12.305 -8.914 -18.328 1 97.44 340 ALA B N 1
ATOM 6203 C CA . ALA B 1 340 ? 11.094 -9.242 -17.594 1 97.44 340 ALA B CA 1
ATOM 6204 C C . ALA B 1 340 ? 11.336 -10.406 -16.625 1 97.44 340 ALA B C 1
ATOM 6206 O O . ALA B 1 340 ? 10.828 -10.406 -15.508 1 97.44 340 ALA B O 1
ATOM 6207 N N . TYR B 1 341 ? 12.156 -11.344 -17.062 1 98.25 341 TYR B N 1
ATOM 6208 C CA . TYR B 1 341 ? 12.336 -12.562 -16.297 1 98.25 341 TYR B CA 1
ATOM 6209 C C . TYR B 1 341 ? 13.797 -12.992 -16.281 1 98.25 341 TYR B C 1
ATOM 6211 O O . TYR B 1 341 ? 14.57 -12.602 -17.172 1 98.25 341 TYR B O 1
ATOM 6219 N N . ASP B 1 342 ? 14.07 -13.859 -15.273 1 98.62 342 ASP B N 1
ATOM 6220 C CA . ASP B 1 342 ? 15.398 -14.461 -15.203 1 98.62 342 ASP B CA 1
ATOM 6221 C C . ASP B 1 342 ? 15.414 -15.836 -15.867 1 98.62 342 ASP B C 1
ATOM 6223 O O . ASP B 1 342 ? 16.422 -16.234 -16.469 1 98.62 342 ASP B O 1
ATOM 6227 N N . GLY B 1 343 ? 14.352 -16.547 -15.734 1 98.69 343 GLY B N 1
ATOM 6228 C CA . GLY B 1 343 ? 14.336 -17.922 -16.188 1 98.69 343 GLY B CA 1
ATOM 6229 C C . GLY B 1 343 ? 13.016 -18.328 -16.812 1 98.69 343 GLY B C 1
ATOM 6230 O O . GLY B 1 343 ? 12.023 -17.594 -16.703 1 98.69 343 GLY B O 1
ATOM 6231 N N . LEU B 1 344 ? 13.086 -19.5 -17.469 1 98.69 344 LEU B N 1
ATOM 6232 C CA . LEU B 1 344 ? 11.969 -20.094 -18.188 1 98.69 344 LEU B CA 1
ATOM 6233 C C . LEU B 1 344 ? 11.914 -21.594 -17.953 1 98.69 344 LEU B C 1
ATOM 6235 O O . LEU B 1 344 ? 12.953 -22.266 -17.969 1 98.69 344 LEU B O 1
ATOM 6239 N N . ILE B 1 345 ? 10.695 -22.078 -17.734 1 98.81 345 ILE B N 1
ATOM 6240 C CA . ILE B 1 345 ? 10.508 -23.516 -17.641 1 98.81 345 ILE B CA 1
ATOM 6241 C C . ILE B 1 345 ? 9.453 -23.969 -18.641 1 98.81 345 ILE B C 1
ATOM 6243 O O . ILE B 1 345 ? 8.328 -23.453 -18.641 1 98.81 345 ILE B O 1
ATOM 6247 N N . PHE B 1 346 ? 9.82 -24.828 -19.469 1 98.75 346 PHE B N 1
ATOM 6248 C CA . PHE B 1 346 ? 8.898 -25.562 -20.344 1 98.75 346 PHE B CA 1
ATOM 6249 C C . PHE B 1 346 ? 8.523 -26.906 -19.734 1 98.75 346 PHE B C 1
ATOM 6251 O O . PHE B 1 346 ? 9.391 -27.719 -19.438 1 98.75 346 PHE B O 1
ATOM 6258 N N . LEU B 1 347 ? 7.227 -27.109 -19.609 1 98.5 347 LEU B N 1
ATOM 6259 C CA . LEU B 1 347 ? 6.766 -28.359 -19.016 1 98.5 347 LEU B CA 1
ATOM 6260 C C . LEU B 1 347 ? 6.133 -29.266 -20.078 1 98.5 347 LEU B C 1
ATOM 6262 O O . LEU B 1 347 ? 6.348 -30.484 -20.078 1 98.5 347 LEU B O 1
ATOM 6266 N N . LYS B 1 348 ? 5.387 -28.656 -20.875 1 96.38 348 LYS B N 1
ATOM 6267 C CA . LYS B 1 348 ? 4.656 -29.328 -21.953 1 96.38 348 LYS B CA 1
ATOM 6268 C C . LYS B 1 348 ? 4.238 -28.328 -23.031 1 96.38 348 LYS B C 1
ATOM 6270 O O . LYS B 1 348 ? 4.207 -27.125 -22.797 1 96.38 348 LYS B O 1
ATOM 6275 N N . PRO B 1 349 ? 3.994 -28.922 -24.219 1 96.62 349 PRO B N 1
ATOM 6276 C CA . PRO B 1 349 ? 3.445 -28.016 -25.234 1 96.62 349 PRO B CA 1
ATOM 6277 C C . PRO B 1 349 ? 2.16 -27.328 -24.781 1 96.62 349 PRO B C 1
ATOM 6279 O O . PRO B 1 349 ? 1.336 -27.953 -24.094 1 96.62 349 PRO B O 1
ATOM 6282 N N . VAL B 1 350 ? 2.021 -26.109 -25.25 1 96.12 350 VAL B N 1
ATOM 6283 C CA . VAL B 1 350 ? 0.907 -25.266 -24.812 1 96.12 350 VAL B CA 1
ATOM 6284 C C . VAL B 1 350 ? -0.415 -25.969 -25.141 1 96.12 350 VAL B C 1
ATOM 6286 O O . VAL B 1 350 ? -1.339 -25.969 -24.312 1 96.12 350 VAL B O 1
ATOM 6289 N N . GLU B 1 351 ? -0.496 -26.594 -26.266 1 94.38 351 GLU B N 1
ATOM 6290 C CA . GLU B 1 351 ? -1.727 -27.234 -26.703 1 94.38 351 GLU B CA 1
ATOM 6291 C C . GLU B 1 351 ? -2.07 -28.438 -25.844 1 94.38 351 GLU B C 1
ATOM 6293 O O . GLU B 1 351 ? -3.221 -28.875 -25.812 1 94.38 351 GLU B O 1
ATOM 6298 N N . GLU B 1 352 ? -1.135 -28.938 -25.156 1 95.69 352 GLU B N 1
ATOM 6299 C CA . GLU B 1 352 ? -1.338 -30.125 -24.344 1 95.69 352 GLU B CA 1
ATOM 6300 C C . GLU B 1 352 ? -1.582 -29.766 -22.891 1 95.69 352 GLU B C 1
ATOM 6302 O O . GLU B 1 352 ? -1.909 -30.625 -22.062 1 95.69 352 GLU B O 1
ATOM 6307 N N . MET B 1 353 ? -1.404 -28.531 -22.578 1 95.31 353 MET B N 1
ATOM 6308 C CA . MET B 1 353 ? -1.604 -28.094 -21.188 1 95.31 353 MET B CA 1
ATOM 6309 C C . MET B 1 353 ? -3.08 -28.156 -20.812 1 95.31 353 MET B C 1
ATOM 6311 O O . MET B 1 353 ? -3.945 -27.797 -21.609 1 95.31 353 MET B O 1
ATOM 6315 N N . LYS B 1 354 ? -3.316 -28.578 -19.656 1 96.56 354 LYS B N 1
ATOM 6316 C CA . LYS B 1 354 ? -4.688 -28.703 -19.172 1 96.56 354 LYS B CA 1
ATOM 6317 C C . LYS B 1 354 ? -5.031 -27.547 -18.234 1 96.56 354 LYS B C 1
ATOM 6319 O O . LYS B 1 354 ? -4.145 -26.812 -17.781 1 96.56 354 LYS B O 1
ATOM 6324 N N . LYS B 1 355 ? -6.27 -27.406 -18.016 1 96.06 355 LYS B N 1
ATOM 6325 C CA . LYS B 1 355 ? -6.781 -26.438 -17.047 1 96.06 355 LYS B CA 1
ATOM 6326 C C . LYS B 1 355 ? -7.133 -27.109 -15.727 1 96.06 355 LYS B C 1
ATOM 6328 O O . LYS B 1 355 ? -7.535 -28.281 -15.703 1 96.06 355 LYS B O 1
ATOM 6333 N N . SER B 1 356 ? -6.898 -26.328 -14.734 1 96.38 356 SER B N 1
ATOM 6334 C CA . SER B 1 356 ? -7.355 -26.781 -13.422 1 96.38 356 SER B CA 1
ATOM 6335 C C . SER B 1 356 ? -8.859 -27.047 -13.422 1 96.38 356 SER B C 1
ATOM 6337 O O . SER B 1 356 ? -9.633 -26.297 -14.016 1 96.38 356 SER B O 1
ATOM 6339 N N . GLU B 1 357 ? -9.203 -28.109 -12.773 1 94.69 357 GLU B N 1
ATOM 6340 C CA . GLU B 1 357 ? -10.625 -28.328 -12.531 1 94.69 357 GLU B CA 1
ATOM 6341 C C . GLU B 1 357 ? -11.203 -27.234 -11.633 1 94.69 357 GLU B C 1
ATOM 6343 O O . GLU B 1 357 ? -10.484 -26.641 -10.828 1 94.69 357 GLU B O 1
ATOM 6348 N N . ARG B 1 358 ? -12.43 -27.031 -11.836 1 93.81 358 ARG B N 1
ATOM 6349 C CA . ARG B 1 358 ? -13.133 -26.109 -10.945 1 93.81 358 ARG B CA 1
ATOM 6350 C C . ARG B 1 358 ? -13.57 -26.812 -9.664 1 93.81 358 ARG B C 1
ATOM 6352 O O . ARG B 1 358 ? -14 -27.969 -9.695 1 93.81 358 ARG B O 1
ATOM 6359 N N . THR B 1 359 ? -13.414 -26.125 -8.57 1 94.19 359 THR B N 1
ATOM 6360 C CA . THR B 1 359 ? -13.906 -26.641 -7.305 1 94.19 359 THR B CA 1
ATOM 6361 C C . THR B 1 359 ? -15.008 -25.766 -6.742 1 94.19 359 THR B C 1
ATOM 6363 O O . THR B 1 359 ? -15.07 -24.562 -7.047 1 94.19 359 THR B O 1
ATOM 6366 N N . ALA B 1 360 ? -15.891 -26.375 -5.945 1 94 360 ALA B N 1
ATOM 6367 C CA . ALA B 1 360 ? -16.984 -25.656 -5.305 1 94 360 ALA B CA 1
ATOM 6368 C C . ALA B 1 360 ? -17 -25.906 -3.801 1 94 360 ALA B C 1
ATOM 6370 O O . ALA B 1 360 ? -18 -25.625 -3.133 1 94 360 ALA B O 1
ATOM 6371 N N . PHE B 1 361 ? -15.883 -26.375 -3.275 1 94.88 361 PHE B N 1
ATOM 6372 C CA . PHE B 1 361 ? -15.836 -26.812 -1.884 1 94.88 361 PHE B CA 1
ATOM 6373 C C . PHE B 1 361 ? -16.109 -25.641 -0.942 1 94.88 361 PHE B C 1
ATOM 6375 O O . PHE B 1 361 ? -16.594 -25.844 0.175 1 94.88 361 PHE B O 1
ATOM 6382 N N . PHE B 1 362 ? -15.844 -24.422 -1.406 1 97.06 362 PHE B N 1
ATOM 6383 C CA . PHE B 1 362 ? -15.93 -23.25 -0.545 1 97.06 362 PHE B CA 1
ATOM 6384 C C . PHE B 1 362 ? -17.312 -22.609 -0.663 1 97.06 362 PHE B C 1
ATOM 6386 O O . PHE B 1 362 ? -17.594 -21.625 0.027 1 97.06 362 PHE B O 1
ATOM 6393 N N . ILE B 1 363 ? -18.141 -23.141 -1.528 1 96.94 363 ILE B N 1
ATOM 6394 C CA . ILE B 1 363 ? -19.469 -22.562 -1.743 1 96.94 363 ILE B CA 1
ATOM 6395 C C . ILE B 1 363 ? -20.453 -23.141 -0.717 1 96.94 363 ILE B C 1
ATOM 6397 O O . ILE B 1 363 ? -21.25 -24.031 -1.033 1 96.94 363 ILE B O 1
ATOM 6401 N N . THR B 1 364 ? -20.422 -22.594 0.44 1 96.56 364 THR B N 1
ATOM 6402 C CA . THR B 1 364 ? -21.344 -22.953 1.505 1 96.56 364 THR B CA 1
ATOM 6403 C C . THR B 1 364 ? -22.703 -22.281 1.305 1 96.56 364 THR B C 1
ATOM 6405 O O . THR B 1 364 ? -22.844 -21.391 0.463 1 96.56 364 THR B O 1
ATOM 6408 N N . GLU B 1 365 ? -23.688 -22.703 2.072 1 95.81 365 GLU B N 1
ATOM 6409 C CA . GLU B 1 365 ? -24.984 -22.078 1.984 1 95.81 365 GLU B CA 1
ATOM 6410 C C . GLU B 1 365 ? -24.906 -20.594 2.332 1 95.81 365 GLU B C 1
ATOM 6412 O O . GLU B 1 365 ? -25.562 -19.766 1.691 1 95.81 365 GLU B O 1
ATOM 6417 N N . GLU B 1 366 ? -24.125 -20.344 3.271 1 96.31 366 GLU B N 1
ATOM 6418 C CA . GLU B 1 366 ? -23.938 -18.938 3.664 1 96.31 366 GLU B CA 1
ATOM 6419 C C . GLU B 1 366 ? -23.25 -18.141 2.559 1 96.31 366 GLU B C 1
ATOM 6421 O O . GLU B 1 366 ? -23.594 -16.984 2.312 1 96.31 366 GLU B O 1
ATOM 6426 N N . PHE B 1 367 ? -22.328 -18.719 1.913 1 97.38 367 PHE B N 1
ATOM 6427 C CA . PHE B 1 367 ? -21.594 -18.031 0.862 1 97.38 367 PHE B CA 1
ATOM 6428 C C . PHE B 1 367 ? -22.484 -17.812 -0.357 1 97.38 367 PHE B C 1
ATOM 6430 O O . PHE B 1 367 ? -22.344 -16.797 -1.062 1 97.38 367 PHE B O 1
ATOM 6437 N N . LYS B 1 368 ? -23.406 -18.688 -0.581 1 97.25 368 LYS B N 1
ATOM 6438 C CA . LYS B 1 368 ? -24.344 -18.484 -1.686 1 97.25 368 LYS B CA 1
ATOM 6439 C C . LYS B 1 368 ? -25.078 -17.156 -1.543 1 97.25 368 LYS B C 1
ATOM 6441 O O . LYS B 1 368 ? -25.281 -16.438 -2.525 1 97.25 368 LYS B O 1
ATOM 6446 N N . LYS B 1 369 ? -25.469 -16.906 -0.347 1 97.06 369 LYS B N 1
ATOM 6447 C CA . LYS B 1 369 ? -26.156 -15.641 -0.083 1 97.06 369 LYS B CA 1
ATOM 6448 C C . LYS B 1 369 ? -25.219 -14.453 -0.328 1 97.06 369 LYS B C 1
ATOM 6450 O O . LYS B 1 369 ? -25.625 -13.461 -0.94 1 97.06 369 LYS B O 1
ATOM 6455 N N . GLU B 1 370 ? -24.031 -14.633 0.15 1 97.5 370 GLU B N 1
ATOM 6456 C CA . GLU B 1 370 ? -23.031 -13.586 -0.063 1 97.5 370 GLU B CA 1
ATOM 6457 C C . GLU B 1 370 ? -22.703 -13.438 -1.544 1 97.5 370 GLU B C 1
ATOM 6459 O O . GLU B 1 370 ? -22.562 -12.32 -2.043 1 97.5 370 GLU B O 1
ATOM 6464 N N . LEU B 1 371 ? -22.562 -14.5 -2.17 1 97.12 371 LEU B N 1
ATOM 6465 C CA . LEU B 1 371 ? -22.281 -14.492 -3.602 1 97.12 371 LEU B CA 1
ATOM 6466 C C . LEU B 1 371 ? -23.375 -13.742 -4.367 1 97.12 371 LEU B C 1
ATOM 6468 O O . LEU B 1 371 ? -23.078 -12.953 -5.262 1 97.12 371 LEU B O 1
ATOM 6472 N N . LYS B 1 372 ? -24.609 -13.992 -3.994 1 97.06 372 LYS B N 1
ATOM 6473 C CA . LYS B 1 372 ? -25.719 -13.273 -4.602 1 97.06 372 LYS B CA 1
ATOM 6474 C C . LYS B 1 372 ? -25.578 -11.766 -4.418 1 97.06 372 LYS B C 1
ATOM 6476 O O . LYS B 1 372 ? -25.672 -11.008 -5.383 1 97.06 372 LYS B O 1
ATOM 6481 N N . ARG B 1 373 ? -25.312 -11.391 -3.229 1 97.5 373 ARG B N 1
ATOM 6482 C CA . ARG B 1 373 ? -25.141 -9.969 -2.92 1 97.5 373 ARG B CA 1
ATOM 6483 C C . ARG B 1 373 ? -24.016 -9.367 -3.748 1 97.5 373 ARG B C 1
ATOM 6485 O O . ARG B 1 373 ? -24.156 -8.281 -4.312 1 97.5 373 ARG B O 1
ATOM 6492 N N . ARG B 1 374 ? -22.891 -10.047 -3.836 1 96.94 374 ARG B N 1
ATOM 6493 C CA . ARG B 1 374 ? -21.719 -9.555 -4.566 1 96.94 374 ARG B CA 1
ATOM 6494 C C . ARG B 1 374 ? -22.031 -9.398 -6.051 1 96.94 374 ARG B C 1
ATOM 6496 O O . ARG B 1 374 ? -21.703 -8.383 -6.66 1 96.94 374 ARG B O 1
ATOM 6503 N N . ILE B 1 375 ? -22.719 -10.391 -6.59 1 95.88 375 ILE B N 1
ATOM 6504 C CA . ILE B 1 375 ? -23.016 -10.352 -8.016 1 95.88 375 ILE B CA 1
ATOM 6505 C C . ILE B 1 375 ? -23.969 -9.195 -8.312 1 95.88 375 ILE B C 1
ATOM 6507 O O . ILE B 1 375 ? -23.812 -8.5 -9.312 1 95.88 375 ILE B O 1
ATOM 6511 N N . GLU B 1 376 ? -24.891 -8.984 -7.484 1 96.44 376 GLU B N 1
ATOM 6512 C CA . GLU B 1 376 ? -25.812 -7.867 -7.652 1 96.44 376 GLU B CA 1
ATOM 6513 C C . GLU B 1 376 ? -25.062 -6.535 -7.66 1 96.44 376 GLU B C 1
ATOM 6515 O O . GLU B 1 376 ? -25.375 -5.645 -8.453 1 96.44 376 GLU B O 1
ATOM 6520 N N . ILE B 1 377 ? -24.062 -6.41 -6.852 1 95.25 377 ILE B N 1
ATOM 6521 C CA . ILE B 1 377 ? -23.25 -5.199 -6.777 1 95.25 377 ILE B CA 1
ATOM 6522 C C . ILE B 1 377 ? -22.391 -5.074 -8.031 1 95.25 377 ILE B C 1
ATOM 6524 O O . ILE B 1 377 ? -22.344 -4.012 -8.656 1 95.25 377 ILE B O 1
ATOM 6528 N N . LEU B 1 378 ? -21.766 -6.141 -8.43 1 94 378 LEU B N 1
ATOM 6529 C CA . LEU B 1 378 ? -20.766 -6.137 -9.508 1 94 378 LEU B CA 1
ATOM 6530 C C . LEU B 1 378 ? -21.438 -5.926 -10.859 1 94 378 LEU B C 1
ATOM 6532 O O . LEU B 1 378 ? -20.906 -5.215 -11.719 1 94 378 LEU B O 1
ATOM 6536 N N . GLU B 1 379 ? -22.578 -6.504 -10.969 1 91.75 379 GLU B N 1
ATOM 6537 C CA . GLU B 1 379 ? -23.266 -6.418 -12.258 1 91.75 379 GLU B CA 1
ATOM 6538 C C . GLU B 1 379 ? -24.188 -5.195 -12.312 1 91.75 379 GLU B C 1
ATOM 6540 O O . GLU B 1 379 ? -24.359 -4.594 -13.375 1 91.75 379 GLU B O 1
ATOM 6545 N N . GLY B 1 380 ? -24.719 -4.902 -11.156 1 88.69 380 GLY B N 1
ATOM 6546 C CA . GLY B 1 380 ? -25.625 -3.76 -11.102 1 88.69 380 GLY B CA 1
ATOM 6547 C C . GLY B 1 380 ? -26.734 -3.822 -12.133 1 88.69 380 GLY B C 1
ATOM 6548 O O . GLY B 1 380 ? -27.469 -4.805 -12.203 1 88.69 380 GLY B O 1
ATOM 6549 N N . GLU B 1 381 ? -26.688 -2.789 -13.078 1 84.69 381 GLU B N 1
ATOM 6550 C CA . GLU B 1 381 ? -27.703 -2.68 -14.117 1 84.69 381 GLU B CA 1
ATOM 6551 C C . GLU B 1 381 ? -27.531 -3.752 -15.188 1 84.69 381 GLU B C 1
ATOM 6553 O O . GLU B 1 381 ? -28.453 -4.043 -15.945 1 84.69 381 GLU B O 1
ATOM 6558 N N . GLY B 1 382 ? -26.391 -4.312 -15.219 1 87.69 382 GLY B N 1
ATOM 6559 C CA . GLY B 1 382 ? -26.094 -5.336 -16.203 1 87.69 382 GLY B CA 1
ATOM 6560 C C . GLY B 1 382 ? -26.516 -6.73 -15.766 1 87.69 382 GLY B C 1
ATOM 6561 O O . GLY B 1 382 ? -26.219 -7.711 -16.453 1 87.69 382 GLY B O 1
ATOM 6562 N N . LEU B 1 383 ? -27.203 -6.832 -14.68 1 91.88 383 LEU B N 1
ATOM 6563 C CA . LEU B 1 383 ? -27.547 -8.125 -14.102 1 91.88 383 LEU B CA 1
ATOM 6564 C C . LEU B 1 383 ? -28.375 -8.953 -15.07 1 91.88 383 LEU B C 1
ATOM 6566 O O . LEU B 1 383 ? -28.156 -10.156 -15.219 1 91.88 383 LEU B O 1
ATOM 6570 N N . SER B 1 384 ? -29.297 -8.328 -15.711 1 92.88 384 SER B N 1
ATOM 6571 C CA . SER B 1 384 ? -30.141 -9.039 -16.656 1 92.88 384 SER B CA 1
ATOM 6572 C C . SER B 1 384 ? -29.312 -9.617 -17.797 1 92.88 384 SER B C 1
ATOM 6574 O O . SER B 1 384 ? -29.5 -10.773 -18.188 1 92.88 384 SER B O 1
ATOM 6576 N N . ASP B 1 385 ? -28.469 -8.859 -18.312 1 91.62 385 ASP B N 1
ATOM 6577 C CA . ASP B 1 385 ? -27.578 -9.32 -19.375 1 91.62 385 ASP B CA 1
ATOM 6578 C C . ASP B 1 385 ? -26.688 -10.461 -18.906 1 91.62 385 ASP B C 1
ATOM 6580 O O . ASP B 1 385 ? -26.453 -11.422 -19.641 1 91.62 385 ASP B O 1
ATOM 6584 N N . PHE B 1 386 ? -26.234 -10.273 -17.734 1 91.31 386 PHE B N 1
ATOM 6585 C CA . PHE B 1 386 ? -25.422 -11.312 -17.125 1 91.31 386 PHE B CA 1
ATOM 6586 C C . PHE B 1 386 ? -26.172 -12.633 -17.062 1 91.31 386 PHE B C 1
ATOM 6588 O O . PHE B 1 386 ? -25.641 -13.68 -17.438 1 91.31 386 PHE B O 1
ATOM 6595 N N . LEU B 1 387 ? -27.312 -12.57 -16.609 1 94.19 387 LEU B N 1
ATOM 6596 C CA . LEU B 1 387 ? -28.125 -13.773 -16.5 1 94.19 387 LEU B CA 1
ATOM 6597 C C . LEU B 1 387 ? -28.406 -14.383 -17.859 1 94.19 387 LEU B C 1
ATOM 6599 O O . LEU B 1 387 ? -28.312 -15.602 -18.047 1 94.19 387 LEU B O 1
ATOM 6603 N N . LYS B 1 388 ? -28.656 -13.578 -18.828 1 93.31 388 LYS B N 1
ATOM 6604 C CA . LYS B 1 388 ? -28.906 -14.039 -20.188 1 93.31 388 LYS B CA 1
ATOM 6605 C C . LYS B 1 388 ? -27.672 -14.711 -20.781 1 93.31 388 LYS B C 1
ATOM 6607 O O . LYS B 1 388 ? -27.781 -15.789 -21.375 1 93.31 388 LYS B O 1
ATOM 6612 N N . GLN B 1 389 ? -26.594 -14.102 -20.547 1 91.38 389 GLN B N 1
ATOM 6613 C CA . GLN B 1 389 ? -25.344 -14.625 -21.062 1 91.38 389 GLN B CA 1
ATOM 6614 C C . GLN B 1 389 ? -25.016 -15.984 -20.453 1 91.38 389 GLN B C 1
ATOM 6616 O O . GLN B 1 389 ? -24.344 -16.797 -21.078 1 91.38 389 GLN B O 1
ATOM 6621 N N . ASN B 1 390 ? -25.5 -16.156 -19.312 1 91.31 390 ASN B N 1
ATOM 6622 C CA . ASN B 1 390 ? -25.188 -17.391 -18.609 1 91.31 390 ASN B CA 1
ATOM 6623 C C . ASN B 1 390 ? -26.375 -18.344 -18.609 1 91.31 390 ASN B C 1
ATOM 6625 O O . ASN B 1 390 ? -26.406 -19.328 -17.875 1 91.31 390 ASN B O 1
ATOM 6629 N N . ASN B 1 391 ? -27.375 -18.016 -19.391 1 91.19 391 ASN B N 1
ATOM 6630 C CA . ASN B 1 391 ? -28.578 -18.828 -19.594 1 91.19 391 ASN B CA 1
ATOM 6631 C C . ASN B 1 391 ? -29.266 -19.156 -18.266 1 91.19 391 ASN B C 1
ATOM 6633 O O . ASN B 1 391 ? -29.594 -20.312 -18 1 91.19 391 ASN B O 1
ATOM 6637 N N . ALA B 1 392 ? -29.359 -18.234 -17.422 1 92.44 392 ALA B N 1
ATOM 6638 C CA . ALA B 1 392 ? -30.047 -18.375 -16.141 1 92.44 392 ALA B CA 1
ATOM 6639 C C . ALA B 1 392 ? -31.234 -17.406 -16.047 1 92.44 392 ALA B C 1
ATOM 6641 O O . ALA B 1 392 ? -31.141 -16.266 -16.484 1 92.44 392 ALA B O 1
ATOM 6642 N N . GLY B 1 393 ? -32.375 -17.859 -15.508 1 91.62 393 GLY B N 1
ATOM 6643 C CA . GLY B 1 393 ? -33.531 -17.016 -15.328 1 91.62 393 GLY B CA 1
ATOM 6644 C C . GLY B 1 393 ? -33.406 -16.062 -14.156 1 91.62 393 GLY B C 1
ATOM 6645 O O . GLY B 1 393 ? -33.812 -14.891 -14.25 1 91.62 393 GLY B O 1
ATOM 6646 N N . ILE B 1 394 ? -32.938 -16.609 -13.07 1 93.88 394 ILE B N 1
ATOM 6647 C CA . ILE B 1 394 ? -32.719 -15.789 -11.883 1 93.88 394 ILE B CA 1
ATOM 6648 C C . ILE B 1 394 ? -31.344 -16.078 -11.305 1 93.88 394 ILE B C 1
ATOM 6650 O O . ILE B 1 394 ? -30.703 -17.078 -11.672 1 93.88 394 ILE B O 1
ATOM 6654 N N . LEU B 1 395 ? -30.875 -15.25 -10.469 1 94.81 395 LEU B N 1
ATOM 6655 C CA . LEU B 1 395 ? -29.531 -15.336 -9.938 1 94.81 395 LEU B CA 1
ATOM 6656 C C . LEU B 1 395 ? -29.344 -16.609 -9.117 1 94.81 395 LEU B C 1
ATOM 6658 O O . LEU B 1 395 ? -28.281 -17.234 -9.164 1 94.81 395 LEU B O 1
ATOM 6662 N N . GLU B 1 396 ? -30.344 -16.969 -8.406 1 94.75 396 GLU B N 1
ATOM 6663 C CA . GLU B 1 396 ? -30.281 -18.188 -7.586 1 94.75 396 GLU B CA 1
ATOM 6664 C C . GLU B 1 396 ? -30.016 -19.422 -8.445 1 94.75 396 GLU B C 1
ATOM 6666 O O . GLU B 1 396 ? -29.266 -20.312 -8.047 1 94.75 396 GLU B O 1
ATOM 6671 N N . GLU B 1 397 ? -30.562 -19.438 -9.547 1 93.44 397 GLU B N 1
ATOM 6672 C CA . GLU B 1 397 ? -30.344 -20.547 -10.477 1 93.44 397 GLU B CA 1
ATOM 6673 C C . GLU B 1 397 ? -28.891 -20.578 -10.961 1 93.44 397 GLU B C 1
ATOM 6675 O O . GLU B 1 397 ? -28.281 -21.641 -11.039 1 93.44 397 GLU B O 1
ATOM 6680 N N . TRP B 1 398 ? -28.422 -19.438 -11.281 1 93.88 398 TRP B N 1
ATOM 6681 C CA . TRP B 1 398 ? -27.031 -19.359 -11.711 1 93.88 398 TRP B CA 1
ATOM 6682 C C . TRP B 1 398 ? -26.094 -19.828 -10.602 1 93.88 398 TRP B C 1
ATOM 6684 O O . TRP B 1 398 ? -25.156 -20.594 -10.844 1 93.88 398 TRP B O 1
ATOM 6694 N N . ILE B 1 399 ? -26.328 -19.391 -9.414 1 95.19 399 ILE B N 1
ATOM 6695 C CA . ILE B 1 399 ? -25.484 -19.719 -8.266 1 95.19 399 ILE B CA 1
ATOM 6696 C C . ILE B 1 399 ? -25.531 -21.219 -8.008 1 95.19 399 ILE B C 1
ATOM 6698 O O . ILE B 1 399 ? -24.5 -21.828 -7.703 1 95.19 399 ILE B O 1
ATOM 6702 N N . ASP B 1 400 ? -26.656 -21.75 -8.164 1 92.12 400 ASP B N 1
ATOM 6703 C CA . ASP B 1 400 ? -26.781 -23.203 -7.992 1 92.12 400 ASP B CA 1
ATOM 6704 C C . ASP B 1 400 ? -25.953 -23.953 -9.039 1 92.12 400 ASP B C 1
ATOM 6706 O O . ASP B 1 400 ? -25.297 -24.938 -8.727 1 92.12 400 ASP B O 1
ATOM 6710 N N . SER B 1 401 ? -26 -23.453 -10.234 1 89.19 401 SER B N 1
ATOM 6711 C CA . SER B 1 401 ? -25.203 -24.062 -11.297 1 89.19 401 SER B CA 1
ATOM 6712 C C . SER B 1 401 ? -23.719 -23.875 -11.062 1 89.19 401 SER B C 1
ATOM 6714 O O . SER B 1 401 ? -22.922 -24.766 -11.336 1 89.19 401 SER B O 1
ATOM 6716 N N . PHE B 1 402 ? -23.406 -22.703 -10.602 1 89.81 402 PHE B N 1
ATOM 6717 C CA . PHE B 1 402 ? -22.031 -22.344 -10.312 1 89.81 402 PHE B CA 1
ATOM 6718 C C . PHE B 1 402 ? -21.484 -23.203 -9.172 1 89.81 402 PHE B C 1
ATOM 6720 O O . PHE B 1 402 ? -20.281 -23.469 -9.125 1 89.81 402 PHE B O 1
ATOM 6727 N N . SER B 1 403 ? -22.344 -23.594 -8.312 1 89.19 403 SER B N 1
ATOM 6728 C CA . SER B 1 403 ? -21.969 -24.328 -7.109 1 89.19 403 SER B CA 1
ATOM 6729 C C . SER B 1 403 ? -21.75 -25.812 -7.398 1 89.19 403 SER B C 1
ATOM 6731 O O . SER B 1 403 ? -21.281 -26.547 -6.539 1 89.19 403 SER B O 1
ATOM 6733 N N . VAL B 1 404 ? -22.172 -26.219 -8.562 1 81.19 404 VAL B N 1
ATOM 6734 C CA . VAL B 1 404 ? -22.031 -27.625 -8.914 1 81.19 404 VAL B CA 1
ATOM 6735 C C . VAL B 1 404 ? -20.781 -27.812 -9.773 1 81.19 404 VAL B C 1
ATOM 6737 O O . VAL B 1 404 ? -20.484 -27 -10.641 1 81.19 404 VAL B O 1
ATOM 6740 N N . ILE B 1 405 ? -19.828 -28.547 -9.25 1 70.25 405 ILE B N 1
ATOM 6741 C CA . ILE B 1 405 ? -18.609 -28.844 -9.992 1 70.25 405 ILE B CA 1
ATOM 6742 C C . ILE B 1 405 ? -18.969 -29.516 -11.312 1 70.25 405 ILE B C 1
ATOM 6744 O O . ILE B 1 405 ? -19.703 -30.5 -11.344 1 70.25 405 ILE B O 1
ATOM 6748 N N . SER B 1 406 ? -19.031 -28.641 -12.367 1 53.75 406 SER B N 1
ATOM 6749 C CA . SER B 1 406 ? -19.281 -29.328 -13.625 1 53.75 406 SER B CA 1
ATOM 6750 C C . SER B 1 406 ? -18.203 -30.359 -13.93 1 53.75 406 SER B C 1
ATOM 6752 O O . SER B 1 406 ? -17.016 -30.016 -13.953 1 53.75 406 SER B O 1
ATOM 6754 N N . LYS B 1 407 ? -18.328 -31.578 -13.422 1 47.56 407 LYS B N 1
ATOM 6755 C CA . LYS B 1 407 ? -17.484 -32.625 -13.977 1 47.56 407 LYS B CA 1
ATOM 6756 C C . LYS B 1 407 ? -17.406 -32.531 -15.492 1 47.56 407 LYS B C 1
ATOM 6758 O O . LYS B 1 407 ? -18.438 -32.562 -16.172 1 47.56 407 LYS B O 1
ATOM 6763 N N . THR B 1 408 ? -16.672 -31.625 -16.016 1 40.5 408 THR B N 1
ATOM 6764 C CA . THR B 1 408 ? -16.5 -31.844 -17.453 1 40.5 408 THR B CA 1
ATOM 6765 C C . THR B 1 408 ? -16.328 -33.344 -17.75 1 40.5 408 THR B C 1
ATOM 6767 O O . THR B 1 408 ? -15.484 -34 -17.172 1 40.5 408 THR B O 1
ATOM 6770 N N . LYS B 1 409 ? -17.328 -33.906 -18.438 1 35.81 409 LYS B N 1
ATOM 6771 C CA . LYS B 1 409 ? -17.156 -35.156 -19.188 1 35.81 409 LYS B CA 1
ATOM 6772 C C . LYS B 1 409 ? -16.031 -35.031 -20.203 1 35.81 409 LYS B C 1
ATOM 6774 O O . LYS B 1 409 ? -15.93 -34.031 -20.906 1 35.81 409 LYS B O 1
#

Sequence (818 aa):
MIDLLLRAFAPTCIQADNHIGIFSFVFLYLIALNSFGQQDDLKKFEKAIHKFGTKPMDYVTNRLEKSDLLVFDDGFHSALEPFIFYEDMIKNKVISEKLDFIFIEVFHMDTQDNLDAFFAAPEKDFSLLHEVFQNDYSGYGWPYESYLNLLSVIWDIRQTPSLKNKLQVIAVSPPIYWKAIETRRDYDVFLKTLDSRDYFMYHEINTSMENFNQGKKGVFLTNTRHAYKNIKNKEGETYWNTNTFFNHFNPGRTFSIRFHNLFLSIVEKRVGEPSKNSAEGLENFEFNWVQAANGLWERAFLNNNQLPVGLDLKNNVFGKTPYLGNHALNMQKQTLMSDAYDGLIFLKPVEEMKKSERTAFFITEEFKKELKRRIEILEGEGLSDFLKQNNAGILEEWIDSFSVISKTKMIDLLLRAFAPTCIQADNHIGIFSFVFLYLIALNSFGQQDDLKKFEKAIHKFGTKPMDYVTNRLEKSDLLVFDDGFHSALEPFIFYEDMIKNKVISEKLDFIFIEVFHMDTQDNLDAFFAAPEKDFSLLHEVFQNDYSGYGWPYESYLNLLSVIWDIRQTPSLKNKLQVIAVSPPIYWKAIETRRDYDVFLKTLDSRDYFMYHEINTSMENFNQGKKGVFLTNTRHAYKNIKNKEGETYWNTNTFFNHFNPGRTFSIRFHNLFLSIVEKRVGEPSKNSAEGLENFEFNWVQAANGLWERAFLNNNQLPVGLDLKNNVFGKTPYLGNHALNMQKQTLMSDAYDGLIFLKPVEEMKKSERTAFFITEEFKKELKRRIEILEGEGLSDFLKQNNAGILEEWIDSFSVISKTK

Foldseek 3Di:
DVPPDPPDDPDDPPDPVVVVVVVVVVVVVVVVVVVVVLVVLLVQLLVQCVVFWDFPLVVVLVVLVQAQEEEEAAADPFFQQVLVVLLVNCVDCSRVLQAQEEEEAFFEQVLQVLLVCQLVDPDRDCLSCLCRQCFGLQLQGNWFCSVVVSSVSNSVSLVDPSRVPGYYYHYQFHGDDLVPQQALVSSVVVLVVCLCRLVSSLVRVCVVCVVVPPSHHYYYYDHAQQLFQWWAFAVRHTDRHNNVCCCVSPNSNYFYEYEAEWFKAFDDFDPDDQPAAGSVRCSRTDIDTAHFPNCSNLVSCVVVVVRKIKGFLPPGPQFQTADTHDRVVGTHPSHTNNNTGGMYIYHGHRVPIDTGFTALPSVDPVSLVSSLSSLCRRCPVPSVVVCVVQVHPDSSRVSVVVNDRPPPD/DVVPDPPDDPPPPPDPVVVVVVVVVVVVVVVVVVVVVLVVLLVQLLVQCVVFWDFPLVVVLVVLVQAQEEEEAAADPFFQQVLVVLLVNCVDCSRVLQAQEEEEAFFEQVLQVLLVCQLVDPDRDCLSCLCRQCFGLQLQGNWFCSVVVSSVSNSVSLVDPSRVPGYYYHYQFHGDDLVPQQALVSSVVVLVVCLCRLVSSLVRVCVVCVVVPPSHHYYYYDHAQQLFQWWAFAVRHTDRHNNVCCCVSPNSNYFYEYEAEWFKAFDDFDPDDPPAAGSVRCSRTDIDTAHFPRCSNLVSCVVVVVRKIKGFLPPGPQFQTADTHDRVVGTHPSHTNNNTGGMYIYDGRRVPTDTGFTALPSVDPVSLVSSLSSLCRRCPVNSVVVCVVQVHPDSSRVSVVVNDRPPPD

Organism: NCBI:txid1187080

pLDDT: mean 89.46, std 16.73, range [20.69, 98.94]

Radius of gyration: 33.76 Å; Cα contacts (8 Å, |Δi|>4): 1337; chains: 2; bounding box: 103×74×137 Å

Solvent-accessible surface area (backbone atoms only — not comparable to full-atom values): 43822 Å² total; per-residue (Å²): 122,87,85,64,75,83,76,68,86,74,81,76,88,73,73,72,66,62,55,53,54,48,51,50,48,50,50,52,47,50,52,49,48,53,50,49,52,50,50,54,52,33,50,50,43,38,48,45,46,69,72,56,43,32,52,44,68,61,38,50,52,54,48,53,72,70,23,37,28,40,29,35,13,48,54,40,94,52,42,30,61,60,42,55,47,49,40,52,46,56,69,32,62,81,47,42,74,59,34,36,35,39,35,34,48,78,28,22,43,77,31,38,66,34,54,52,49,37,64,67,41,96,54,94,47,70,74,43,42,25,62,42,33,46,54,36,84,82,48,79,34,59,43,47,36,49,59,56,51,37,52,51,50,50,43,60,56,33,67,37,80,86,29,49,85,46,51,39,78,42,36,34,25,73,66,74,57,64,75,46,44,80,41,50,64,45,46,56,50,52,56,58,58,51,78,42,40,30,58,40,29,38,48,49,50,38,56,74,41,54,75,64,72,75,77,50,24,34,37,38,48,39,45,54,69,45,30,26,36,54,48,36,25,68,87,66,47,72,55,78,24,22,33,18,49,41,48,69,78,40,65,74,36,58,44,22,33,33,38,62,51,64,32,47,40,58,73,44,72,50,86,70,79,61,92,63,88,56,81,82,52,59,77,47,40,42,68,47,79,38,53,54,74,84,38,41,58,60,52,26,42,52,72,52,75,46,53,47,27,16,35,67,16,66,94,42,65,71,12,66,29,72,52,70,26,96,55,53,82,50,37,31,86,87,45,26,34,38,41,35,29,44,27,39,32,40,67,55,56,66,90,72,57,48,66,36,53,66,46,34,88,51,60,41,79,68,43,50,56,49,37,51,54,41,49,50,32,73,37,46,90,44,40,64,58,50,29,57,75,65,73,26,94,48,69,68,55,40,50,54,56,65,48,42,57,75,73,77,127,121,90,84,61,71,83,73,63,85,74,78,76,84,74,72,70,63,61,54,52,51,50,49,49,47,51,49,52,47,52,51,49,48,51,50,50,51,50,51,55,51,36,49,51,44,38,49,43,45,71,72,56,43,31,52,43,70,59,39,50,52,54,48,53,73,71,22,37,29,40,28,34,13,48,53,41,94,50,44,30,61,59,44,55,49,51,42,52,46,55,69,33,62,80,46,42,73,57,34,35,36,40,35,33,50,78,27,22,42,77,32,37,65,33,54,51,49,37,64,66,41,95,55,93,48,69,77,43,41,24,62,44,32,46,52,35,84,81,47,80,36,60,44,46,36,49,57,55,52,39,53,51,49,50,44,59,56,32,68,39,78,86,28,48,87,47,52,40,76,42,37,37,26,72,68,72,55,62,76,46,45,79,42,50,66,46,46,54,51,52,56,58,58,50,77,41,40,30,57,40,28,36,48,49,50,38,57,75,39,53,73,65,71,75,78,51,23,35,37,36,46,39,45,55,68,46,30,26,35,54,50,35,25,68,87,65,49,71,55,78,23,22,34,17,50,41,48,69,78,40,65,75,36,60,44,21,32,33,37,61,52,64,32,46,41,56,74,45,72,50,84,71,81,63,93,63,88,56,81,80,50,58,78,44,41,44,68,45,77,38,55,54,75,83,38,41,59,58,51,26,41,52,72,52,76,48,56,47,28,15,34,67,16,67,95,41,65,71,11,66,29,71,52,69,26,95,55,54,81,50,38,32,86,86,46,25,35,38,40,33,29,45,27,40,32,40,68,55,58,66,89,73,57,50,65,37,52,65,46,35,87,52,60,41,77,70,44,50,56,49,38,51,54,41,49,50,33,73,37,46,90,45,41,64,57,51,29,56,76,66,74,27,92,47,68,68,57,41,50,54,55,65,48,42,57,73,73,77,126

Secondary structure (DSSP, 8-state):
-TTSGGG--------THHHHHHHHHHHHHHHHHHHHHHHHHHHHHHHHHHHH-B-HHHHHHHHHHH-SEEEEE-S-TTBSHHHHHHHHHHH-HHHHTT-SEEEEEEEEGGGHHHHHHHHHSSS--GGGGHHHHH--SSSS---BHHHHHHHHHHHHHHTSHHHHTT-EEEEEEPP--GGG--SHHHHHHHHHHGGGHHHHHHHHHHHHTGGGTS---EEEEE-TGGG-S--BBTTS-B---HHHHHHHHSTTSEEEEEE---EEEEEEEPSS--SS--SS-GGGEEEEEE-GGGGHHHHHHHHTTT--EEEE-TTSTTTTSBP-BTTGGGBPTT-BHHHH-SEEEE-S-GGGPPBPPB--TT--HHHHHHHHHHHHHHHGGGHHHHHHHTT-SSHHHHHHHHTS-----/-GGGGGG--------THHHHHHHHHHHHHHHHHHHHHHHHHHHHHHHHHHHH-B-HHHHHHHHHHH-SEEEEE-S-TTBSHHHHHHHHHHH-HHHHTT-SEEEEEEEEGGGHHHHHHHHHSSS--GGGGHHHHH--SSSS---BHHHHHHHHHHHHHHTSHHHHTT-EEEEEEPP--GGG--SHHHHHHHHHHGGGHHHHHHHHHHHHTGGGTS---EEEEE-TGGG-S--BBTTS-B---HHHHHHHHSTTSEEEEEE---EEEEEEEPSS--SS--SS-GGGEEEEEE-GGGGHHHHHHHHTTT--EEEE-TTSTTTTSBP-STTGGGBPTT-BHHHH-SEEEE-S-GGGPPBPPB--TT--HHHHHHHHHHHHHHHGGGHHHHHHHTT-SSHHHHHHHHTS-----

Nearest PDB structures (foldseek):
  3b55-assembly1_A  TM=6.348E-01  e=1.226E-09  Bacillus cereus ATCC 14579
  6xcs-assembly2_B  TM=6.546E-01  e=6.510E-09  Klebsiella pneumoniae
  2qgm-assembly1_A  TM=6.402E-01  e=9.310E-09  Bacillus cereus ATCC 14579
  5t09-assembly1_A  TM=6.057E-01  e=5.613E-05  Pseudomonas syringae pv. aptata
  2oze-assembly1_A-2  TM=3.576E-01  e=4.139E+00  Streptococcus pyogenes